Protein AF-0000000083878453 (afdb_homodimer)

pLDDT: mean 81.57, std 29.13, range [14.23, 98.94]

Structure (mmCIF, N/CA/C/O backbone):
data_AF-0000000083878453-model_v1
#
loop_
_entity.id
_entity.type
_entity.pdbx_description
1 polymer 'Ammonium transporter AmtB-like domain-containing protein'
#
loop_
_atom_site.group_PDB
_atom_site.id
_atom_site.type_symbol
_atom_site.label_atom_id
_atom_site.label_alt_id
_atom_site.label_comp_id
_atom_site.label_asym_id
_atom_site.label_entity_id
_atom_site.label_seq_id
_atom_site.pdbx_PDB_ins_code
_atom_site.Cartn_x
_atom_site.Cartn_y
_atom_site.Cartn_z
_atom_site.occupancy
_atom_site.B_iso_or_equiv
_atom_site.auth_seq_id
_atom_site.auth_comp_id
_atom_site.auth_asym_id
_atom_site.auth_atom_id
_atom_site.pdbx_PDB_model_num
ATOM 1 N N . MET A 1 1 ? 40.594 20.156 -65.312 1 18.5 1 MET A N 1
ATOM 2 C CA . MET A 1 1 ? 40.125 21.531 -65.438 1 18.5 1 MET A CA 1
ATOM 3 C C . MET A 1 1 ? 39.406 21.984 -64.188 1 18.5 1 MET A C 1
ATOM 5 O O . MET A 1 1 ? 38.562 21.25 -63.688 1 18.5 1 MET A O 1
ATOM 9 N N . GLU A 1 2 ? 39.719 23.281 -63.406 1 20.17 2 GLU A N 1
ATOM 10 C CA . GLU A 1 2 ? 40.125 23.812 -62.125 1 20.17 2 GLU A CA 1
ATOM 11 C C . GLU A 1 2 ? 38.938 24.438 -61.375 1 20.17 2 GLU A C 1
ATOM 13 O O . GLU A 1 2 ? 38.531 25.562 -61.688 1 20.17 2 GLU A O 1
ATOM 18 N N . PHE A 1 3 ? 37.75 23.969 -61.531 1 18.95 3 PHE A N 1
ATOM 19 C CA . PHE A 1 3 ? 36.406 24.516 -61.5 1 18.95 3 PHE A CA 1
ATOM 20 C C . PHE A 1 3 ? 36.125 25.125 -60.125 1 18.95 3 PHE A C 1
ATOM 22 O O . PHE A 1 3 ? 35.844 24.406 -59.156 1 18.95 3 PHE A O 1
ATOM 29 N N . VAL A 1 4 ? 36.812 26.203 -59.719 1 18.48 4 VAL A N 1
ATOM 30 C CA . VAL A 1 4 ? 37.312 27.031 -58.625 1 18.48 4 VAL A CA 1
ATOM 31 C C . VAL A 1 4 ? 36.125 27.547 -57.812 1 18.48 4 VAL A C 1
ATOM 33 O O . VAL A 1 4 ? 36.094 27.344 -56.594 1 18.48 4 VAL A O 1
ATOM 36 N N . ASP A 1 5 ? 35.469 28.891 -57.875 1 16.17 5 ASP A N 1
ATOM 37 C CA . ASP A 1 5 ? 35.688 30.281 -57.469 1 16.17 5 ASP A CA 1
ATOM 38 C C . ASP A 1 5 ? 34.469 30.844 -56.719 1 16.17 5 ASP A C 1
ATOM 40 O O . ASP A 1 5 ? 33.375 30.281 -56.781 1 16.17 5 ASP A O 1
ATOM 44 N N . TYR A 1 6 ? 34.219 32.281 -56.781 1 17.25 6 TYR A N 1
ATOM 45 C CA . TYR A 1 6 ? 33.875 33.5 -56.062 1 17.25 6 TYR A CA 1
ATOM 46 C C . TYR A 1 6 ? 32.375 33.594 -55.781 1 17.25 6 TYR A C 1
ATOM 48 O O . TYR A 1 6 ? 31.594 32.938 -56.469 1 17.25 6 TYR A O 1
ATOM 56 N N . LYS A 1 7 ? 31.734 34.75 -54.688 1 16.97 7 LYS A N 1
ATOM 57 C CA . LYS A 1 7 ? 31.406 35.625 -53.594 1 16.97 7 LYS A CA 1
ATOM 58 C C . LYS A 1 7 ? 30.297 36.594 -54 1 16.97 7 LYS A C 1
ATOM 60 O O . LYS A 1 7 ? 29.875 37.438 -53.219 1 16.97 7 LYS A O 1
ATOM 65 N N . ARG A 1 8 ? 30.031 37 -55.156 1 14.23 8 ARG A N 1
ATOM 66 C CA . ARG A 1 8 ? 29.531 38.312 -55.531 1 14.23 8 ARG A CA 1
ATOM 67 C C . ARG A 1 8 ? 28.141 38.531 -54.969 1 14.23 8 ARG A C 1
ATOM 69 O O . ARG A 1 8 ? 27.453 37.594 -54.594 1 14.23 8 ARG A O 1
ATOM 76 N N . CYS A 1 9 ? 27.094 39 -55.688 1 15.76 9 CYS A N 1
ATOM 77 C CA . CYS A 1 9 ? 26.922 40.312 -56.25 1 15.76 9 CYS A CA 1
ATOM 78 C C . CYS A 1 9 ? 25.672 41 -55.656 1 15.76 9 CYS A C 1
ATOM 80 O O . CYS A 1 9 ? 24.828 40.344 -55.062 1 15.76 9 CYS A O 1
ATOM 82 N N . SER A 1 10 ? 24.75 41.531 -56.438 1 15.69 10 SER A N 1
ATOM 83 C CA . SER A 1 10 ? 24.438 42.875 -56.969 1 15.69 10 SER A CA 1
ATOM 84 C C . SER A 1 10 ? 23.25 43.5 -56.25 1 15.69 10 SER A C 1
ATOM 86 O O . SER A 1 10 ? 23.312 44.625 -55.812 1 15.69 10 SER A O 1
ATOM 88 N N . GLU A 1 11 ? 22.156 43.719 -56.875 1 16.66 11 GLU A N 1
ATOM 89 C CA . GLU A 1 11 ? 21.625 45 -57.312 1 16.66 11 GLU A CA 1
ATOM 90 C C . GLU A 1 11 ? 20.734 45.625 -56.25 1 16.66 11 GLU A C 1
ATOM 92 O O . GLU A 1 11 ? 20.109 44.906 -55.469 1 16.66 11 GLU A O 1
ATOM 97 N N . HIS A 1 12 ? 20.625 47.062 -56.062 1 16.64 12 HIS A N 1
ATOM 98 C CA . HIS A 1 12 ? 20.578 48.375 -55.469 1 16.64 12 HIS A CA 1
ATOM 99 C C . HIS A 1 12 ? 19.172 48.688 -54.938 1 16.64 12 HIS A C 1
ATOM 101 O O . HIS A 1 12 ? 19.031 49.125 -53.781 1 16.64 12 HIS A O 1
ATOM 107 N N . HIS A 1 13 ? 18.234 49.125 -55.844 1 16.23 13 HIS A N 1
ATOM 108 C CA . HIS A 1 13 ? 17.734 50.5 -55.781 1 16.23 13 HIS A CA 1
ATOM 109 C C . HIS A 1 13 ? 16.766 50.688 -54.625 1 16.23 13 HIS A C 1
ATOM 111 O O . HIS A 1 13 ? 16.312 49.688 -54.031 1 16.23 13 HIS A O 1
ATOM 117 N N . GLN A 1 14 ? 15.695 51.625 -54.875 1 15.67 14 GLN A N 1
ATOM 118 C CA . GLN A 1 14 ? 15.344 52.969 -54.438 1 15.67 14 GLN A CA 1
ATOM 119 C C . GLN A 1 14 ? 14.32 52.938 -53.312 1 15.67 14 GLN A C 1
ATOM 121 O O . GLN A 1 14 ? 14.43 53.688 -52.344 1 15.67 14 GLN A O 1
ATOM 126 N N . VAL A 1 15 ? 13.172 52.219 -53.5 1 16.94 15 VAL A N 1
ATOM 127 C CA . VAL A 1 15 ? 11.945 53 -53.281 1 16.94 15 VAL A CA 1
ATOM 128 C C . VAL A 1 15 ? 11.734 53.219 -51.781 1 16.94 15 VAL A C 1
ATOM 130 O O . VAL A 1 15 ? 11.797 52.25 -51 1 16.94 15 VAL A O 1
ATOM 133 N N . TYR A 1 16 ? 11.844 54.5 -51.25 1 16.06 16 TYR A N 1
ATOM 134 C CA . TYR A 1 16 ? 11.883 55.438 -50.156 1 16.06 16 TYR A CA 1
ATOM 135 C C . TYR A 1 16 ? 10.594 55.375 -49.344 1 16.06 16 TYR A C 1
ATOM 137 O O . TYR A 1 16 ? 10.492 56 -48.25 1 16.06 16 TYR A O 1
ATOM 145 N N . PRO A 1 17 ? 9.594 54.656 -49.75 1 15.73 17 PRO A N 1
ATOM 146 C CA . PRO A 1 17 ? 8.383 55.469 -49.562 1 15.73 17 PRO A CA 1
ATOM 147 C C . PRO A 1 17 ? 8.203 55.969 -48.125 1 15.73 17 PRO A C 1
ATOM 149 O O . PRO A 1 17 ? 8.883 55.5 -47.219 1 15.73 17 PRO A O 1
ATOM 152 N N . LEU A 1 18 ? 7.066 55.656 -47.688 1 16.28 18 LEU A N 1
ATOM 153 C CA . LEU A 1 18 ? 6.113 56.594 -47.094 1 16.28 18 LEU A CA 1
ATOM 154 C C . LEU A 1 18 ? 6.531 57 -45.688 1 16.28 18 LEU A C 1
ATOM 156 O O . LEU A 1 18 ? 7.105 56.188 -44.969 1 16.28 18 LEU A O 1
ATOM 160 N N . THR A 1 19 ? 6.371 58.312 -45.312 1 15.48 19 THR A N 1
ATOM 161 C CA . THR A 1 19 ? 6.484 59.594 -44.594 1 15.48 19 THR A CA 1
ATOM 162 C C . THR A 1 19 ? 6.082 59.438 -43.125 1 15.48 19 THR A C 1
ATOM 164 O O . THR A 1 19 ? 6.746 59.969 -42.25 1 15.48 19 THR A O 1
ATOM 167 N N . VAL A 1 20 ? 4.73 59.125 -42.906 1 15.9 20 VAL A N 1
ATOM 168 C CA . VAL A 1 20 ? 4.059 60.125 -42.062 1 15.9 20 VAL A CA 1
ATOM 169 C C . VAL A 1 20 ? 4.672 60.094 -40.656 1 15.9 20 VAL A C 1
ATOM 171 O O . VAL A 1 20 ? 5.035 59.062 -40.156 1 15.9 20 VAL A O 1
ATOM 174 N N . TYR A 1 21 ? 4.848 61.312 -40.062 1 15.6 21 TYR A N 1
ATOM 175 C CA . TYR A 1 21 ? 5.32 62.312 -39.094 1 15.6 21 TYR A CA 1
ATOM 176 C C . TYR A 1 21 ? 4.824 62.031 -37.688 1 15.6 21 TYR A C 1
ATOM 178 O O . TYR A 1 21 ? 5.051 62.812 -36.781 1 15.6 21 TYR A O 1
ATOM 186 N N . MET A 1 22 ? 3.832 61.062 -37.531 1 16.28 22 MET A N 1
ATOM 187 C CA . MET A 1 22 ? 3.15 61.562 -36.344 1 16.28 22 MET A CA 1
ATOM 188 C C . MET A 1 22 ? 4.129 61.688 -35.156 1 16.28 22 MET A C 1
ATOM 190 O O . MET A 1 22 ? 4.582 60.688 -34.625 1 16.28 22 MET A O 1
ATOM 194 N N . TRP A 1 23 ? 5.137 62.594 -35.25 1 15.37 23 TRP A N 1
ATOM 195 C CA . TRP A 1 23 ? 6.203 63.188 -34.438 1 15.37 23 TRP A CA 1
ATOM 196 C C . TRP A 1 23 ? 5.688 63.594 -33.062 1 15.37 23 TRP A C 1
ATOM 198 O O . TRP A 1 23 ? 6.395 63.438 -32.062 1 15.37 23 TRP A O 1
ATOM 208 N N . THR A 1 24 ? 4.488 64.312 -33.094 1 15.42 24 THR A N 1
ATOM 209 C CA . THR A 1 24 ? 4.488 65.5 -32.25 1 15.42 24 THR A CA 1
ATOM 210 C C . THR A 1 24 ? 4.863 65.125 -30.828 1 15.42 24 THR A C 1
ATOM 212 O O . THR A 1 24 ? 4.469 64.125 -30.312 1 15.42 24 THR A O 1
ATOM 215 N N . LEU A 1 25 ? 5.773 66 -30.141 1 16.66 25 LEU A N 1
ATOM 216 C CA . LEU A 1 25 ? 6.66 66.438 -29.078 1 16.66 25 LEU A CA 1
ATOM 217 C C . LEU A 1 25 ? 5.996 66.312 -27.719 1 16.66 25 LEU A C 1
ATOM 219 O O . LEU A 1 25 ? 4.789 66.125 -27.625 1 16.66 25 LEU A O 1
ATOM 223 N N . GLN A 1 26 ? 6.379 67.438 -26.766 1 16.48 26 GLN A N 1
ATOM 224 C CA . GLN A 1 26 ? 7.156 68.188 -25.797 1 16.48 26 GLN A CA 1
ATOM 225 C C . GLN A 1 26 ? 6.262 68.75 -24.719 1 16.48 26 GLN A C 1
ATOM 227 O O . GLN A 1 26 ? 6.684 68.938 -23.562 1 16.48 26 GLN A O 1
ATOM 232 N N . ASN A 1 27 ? 5.242 69.688 -24.922 1 16.53 27 ASN A N 1
ATOM 233 C CA . ASN A 1 27 ? 5.008 70.938 -24.219 1 16.53 27 ASN A CA 1
ATOM 234 C C . ASN A 1 27 ? 4.332 70.688 -22.875 1 16.53 27 ASN A C 1
ATOM 236 O O . ASN A 1 27 ? 4.344 71.562 -22 1 16.53 27 ASN A O 1
ATOM 240 N N . VAL A 1 28 ? 3.107 70.188 -22.797 1 16.72 28 VAL A N 1
ATOM 241 C CA . VAL A 1 28 ? 2.316 70.875 -21.75 1 16.72 28 VAL A CA 1
ATOM 242 C C . VAL A 1 28 ? 2.955 70.562 -20.391 1 16.72 28 VAL A C 1
ATOM 244 O O . VAL A 1 28 ? 3.582 69.562 -20.172 1 16.72 28 VAL A O 1
ATOM 247 N N . ASN A 1 29 ? 2.715 71.562 -19.312 1 16.39 29 ASN A N 1
ATOM 248 C CA . ASN A 1 29 ? 2.74 72.375 -18.109 1 16.39 29 ASN A CA 1
ATOM 249 C C . ASN A 1 29 ? 2.799 71.5 -16.859 1 16.39 29 ASN A C 1
ATOM 251 O O . ASN A 1 29 ? 2.172 70.438 -16.781 1 16.39 29 ASN A O 1
ATOM 255 N N . MET A 1 30 ? 3.801 71.938 -15.859 1 17.22 30 MET A N 1
ATOM 256 C CA . MET A 1 30 ? 4.805 72.312 -14.867 1 17.22 30 MET A CA 1
ATOM 257 C C . MET A 1 30 ? 4.156 72.562 -13.516 1 17.22 30 MET A C 1
ATOM 259 O O . MET A 1 30 ? 4.848 72.75 -12.508 1 17.22 30 MET A O 1
ATOM 263 N N . LEU A 1 31 ? 2.881 73.25 -13.32 1 16.42 31 LEU A N 1
ATOM 264 C CA . LEU A 1 31 ? 2.693 74.25 -12.281 1 16.42 31 LEU A CA 1
ATOM 265 C C . LEU A 1 31 ? 2.713 73.625 -10.891 1 16.42 31 LEU A C 1
ATOM 267 O O . LEU A 1 31 ? 3.396 74.125 -9.992 1 16.42 31 LEU A O 1
ATOM 271 N N . VAL A 1 32 ? 1.479 73.188 -10.336 1 17.33 32 VAL A N 1
ATOM 272 C CA . VAL A 1 32 ? 1.079 73.25 -8.938 1 17.33 32 VAL A CA 1
ATOM 273 C C . VAL A 1 32 ? 1.899 72.25 -8.117 1 17.33 32 VAL A C 1
ATOM 275 O O . VAL A 1 32 ? 1.696 71 -8.219 1 17.33 32 VAL A O 1
ATOM 278 N N . ALA A 1 33 ? 3.293 72.25 -8.211 1 17.94 33 ALA A N 1
ATOM 279 C CA . ALA A 1 33 ? 4.484 71.938 -7.414 1 17.94 33 ALA A CA 1
ATOM 280 C C . ALA A 1 33 ? 4.352 72.562 -6.004 1 17.94 33 ALA A C 1
ATOM 282 O O . ALA A 1 33 ? 5.242 72.375 -5.168 1 17.94 33 ALA A O 1
ATOM 283 N N . LYS A 1 34 ? 3.594 73.688 -5.902 1 16.42 34 LYS A N 1
ATOM 284 C CA . LYS A 1 34 ? 4.098 74.75 -5.02 1 16.42 34 LYS A CA 1
ATOM 285 C C . LYS A 1 34 ? 4.184 74.25 -3.576 1 16.42 34 LYS A C 1
ATOM 287 O O . LYS A 1 34 ? 5.199 74.438 -2.906 1 16.42 34 LYS A O 1
ATOM 292 N N . HIS A 1 35 ? 3.018 74.688 -2.822 1 16.67 35 HIS A N 1
ATOM 293 C CA . HIS A 1 35 ? 3.215 75.375 -1.55 1 16.67 35 HIS A CA 1
ATOM 294 C C . HIS A 1 35 ? 3.805 74.438 -0.503 1 16.67 35 HIS A C 1
ATOM 296 O O . HIS A 1 35 ? 3.729 73.188 -0.646 1 16.67 35 HIS A O 1
ATOM 302 N N . ILE A 1 36 ? 3.521 74.875 0.743 1 17.61 36 ILE A N 1
ATOM 303 C CA . ILE A 1 36 ? 4.02 75.125 2.088 1 17.61 36 ILE A CA 1
ATOM 304 C C . ILE A 1 36 ? 4.125 73.812 2.869 1 17.61 36 ILE A C 1
ATOM 306 O O . ILE A 1 36 ? 3.215 73 2.82 1 17.61 36 ILE A O 1
ATOM 310 N N . ASN A 1 37 ? 5.258 73.5 3.549 1 17.23 37 ASN A N 1
ATOM 311 C CA . ASN A 1 37 ? 6.441 73.188 4.355 1 17.23 37 ASN A CA 1
ATOM 312 C C . ASN A 1 37 ? 6.078 72.938 5.82 1 17.23 37 ASN A C 1
ATOM 314 O O . ASN A 1 37 ? 6.922 72.562 6.617 1 17.23 37 ASN A O 1
ATOM 318 N N . ASP A 1 38 ? 5.156 73.875 6.422 1 17.58 38 ASP A N 1
ATOM 319 C CA . ASP A 1 38 ? 5.539 74.438 7.711 1 17.58 38 ASP A CA 1
ATOM 320 C C . ASP A 1 38 ? 5.359 73.438 8.836 1 17.58 38 ASP A C 1
ATOM 322 O O . ASP A 1 38 ? 4.602 72.438 8.695 1 17.58 38 ASP A O 1
ATOM 326 N N . GLY A 1 39 ? 5.898 73.75 10.031 1 18.66 39 GLY A N 1
ATOM 327 C CA . GLY A 1 39 ? 6.457 73.312 11.297 1 18.66 39 GLY A CA 1
ATOM 328 C C . GLY A 1 39 ? 5.43 72.625 12.203 1 18.66 39 GLY A C 1
ATOM 329 O O . GLY A 1 39 ? 5.691 71.562 12.789 1 18.66 39 GLY A O 1
ATOM 330 N N . CYS A 1 40 ? 4.434 73.562 12.68 1 16.67 40 CYS A N 1
ATOM 331 C CA . CYS A 1 40 ? 4.246 73.688 14.117 1 16.67 40 CYS A CA 1
ATOM 332 C C . CYS A 1 40 ? 3.424 72.562 14.695 1 16.67 40 CYS A C 1
ATOM 334 O O . CYS A 1 40 ? 2.83 71.812 13.945 1 16.67 40 CYS A O 1
ATOM 336 N N . PHE A 1 41 ? 2.266 73 15.484 1 17.62 41 PHE A N 1
ATOM 337 C CA . PHE A 1 41 ? 2.053 73.062 16.922 1 17.62 41 PHE A CA 1
ATOM 338 C C . PHE A 1 41 ? 1.225 71.875 17.422 1 17.62 41 PHE A C 1
ATOM 340 O O . PHE A 1 41 ? 0.677 71.125 16.609 1 17.62 41 PHE A O 1
ATOM 347 N N . HIS A 1 42 ? 0.03 72.125 18.25 1 17.25 42 HIS A N 1
ATOM 348 C CA . HIS A 1 42 ? -0.481 71.875 19.594 1 17.25 42 HIS A CA 1
ATOM 349 C C . HIS A 1 42 ? -1.434 70.688 19.594 1 17.25 42 HIS A C 1
ATOM 351 O O . HIS A 1 42 ? -1.965 70.312 18.547 1 17.25 42 HIS A O 1
ATOM 357 N N . SER A 1 43 ? -1.985 70.375 20.844 1 18.41 43 SER A N 1
ATOM 358 C CA . SER A 1 43 ? -2.336 69.312 21.781 1 18.41 43 SER A CA 1
ATOM 359 C C . SER A 1 43 ? -3.658 68.625 21.406 1 18.41 43 SER A C 1
ATOM 361 O O . SER A 1 43 ? -3.723 67.438 21.219 1 18.41 43 SER A O 1
ATOM 363 N N . ARG A 1 44 ? -4.531 68.625 22.438 1 18.89 44 ARG A N 1
ATOM 364 C CA . ARG A 1 44 ? -5.508 67.875 23.203 1 18.89 44 ARG A CA 1
ATOM 365 C C . ARG A 1 44 ? -6.863 67.875 22.5 1 18.89 44 ARG A C 1
ATOM 367 O O . ARG A 1 44 ? -7.57 66.812 22.531 1 18.89 44 ARG A O 1
ATOM 374 N N . GLN A 1 45 ? -7.336 69.125 22.125 1 17.77 45 GLN A N 1
ATOM 375 C CA . GLN A 1 45 ? -8.695 69.625 22.344 1 17.77 45 GLN A CA 1
ATOM 376 C C . GLN A 1 45 ? -9.633 69.125 21.25 1 17.77 45 GLN A C 1
ATOM 378 O O . GLN A 1 45 ? -10.836 69.438 21.281 1 17.77 45 GLN A O 1
ATOM 383 N N . PHE 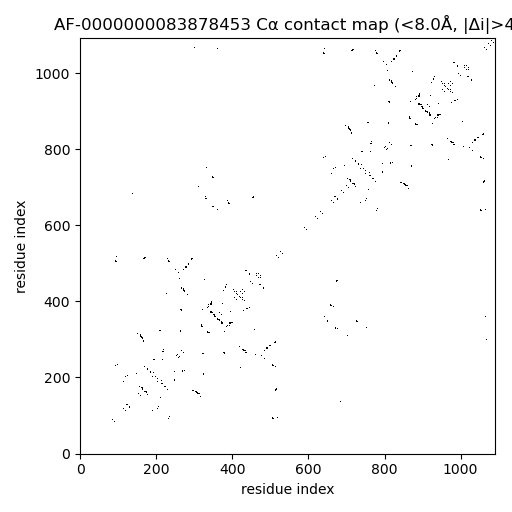A 1 46 ? -9.078 68.875 20 1 19.62 46 PHE A N 1
ATOM 384 C CA . PHE A 1 46 ? -10.016 69.312 18.969 1 19.62 46 PHE A CA 1
ATOM 385 C C . PHE A 1 46 ? -11.18 68.312 18.859 1 19.62 46 PHE A C 1
ATOM 387 O O . PHE A 1 46 ? -11.953 68.375 17.906 1 19.62 46 PHE A O 1
ATOM 394 N N . VAL A 1 47 ? -11.055 67.25 19.797 1 18.25 47 VAL A N 1
ATOM 395 C CA . VAL A 1 47 ? -12.055 66.188 19.672 1 18.25 47 VAL A CA 1
ATOM 396 C C . VAL A 1 47 ? -13.453 66.812 19.781 1 18.25 47 VAL A C 1
ATOM 398 O O . VAL A 1 47 ? -14.414 66.312 19.219 1 18.25 47 VAL A O 1
ATOM 401 N N . LEU A 1 48 ? -13.453 67.75 20.859 1 18.86 48 LEU A N 1
ATOM 402 C CA . LEU A 1 48 ? -14.727 68.062 21.516 1 18.86 48 LEU A CA 1
ATOM 403 C C . LEU A 1 48 ? -15.734 68.625 20.531 1 18.86 48 LEU A C 1
ATOM 405 O O . LEU A 1 48 ? -16.938 68.562 20.781 1 18.86 48 LEU A O 1
ATOM 409 N N . CYS A 1 49 ? -15.133 69.625 19.656 1 17.12 49 CYS A N 1
ATOM 410 C CA . CYS A 1 49 ? -15.953 70.75 19.391 1 17.12 49 CYS A CA 1
ATOM 411 C C . CYS A 1 49 ? -17.172 70.375 18.547 1 17.12 49 CYS A C 1
ATOM 413 O O . CYS A 1 49 ? -18.25 71 18.719 1 17.12 49 CYS A O 1
ATOM 415 N N . MET A 1 50 ? -16.906 69.75 17.344 1 18.41 50 MET A N 1
ATOM 416 C CA . MET A 1 50 ? -17.938 70.125 16.375 1 18.41 50 MET A CA 1
ATOM 417 C C . MET A 1 50 ? -19.266 69.438 16.734 1 18.41 50 MET A C 1
ATOM 419 O O . MET A 1 50 ? -20.203 69.438 15.922 1 18.41 50 MET A O 1
ATOM 423 N N . ALA A 1 51 ? -19.25 68.625 17.812 1 18.97 51 ALA A N 1
ATOM 424 C CA . ALA A 1 51 ? -20.5 67.875 18.109 1 18.97 51 ALA A CA 1
ATOM 425 C C . ALA A 1 51 ? -21.641 68.875 18.328 1 18.97 51 ALA A C 1
ATOM 427 O O . ALA A 1 51 ? -22.797 68.5 18.516 1 18.97 51 ALA A O 1
ATOM 428 N N . HIS A 1 52 ? -21.172 70.125 18.75 1 19.62 52 HIS A N 1
ATOM 429 C CA . HIS A 1 52 ? -22.188 71 19.297 1 19.62 52 HIS A CA 1
ATOM 430 C C . HIS A 1 52 ? -23.266 71.375 18.266 1 19.62 52 HIS A C 1
ATOM 432 O O . HIS A 1 52 ? -24.375 71.75 18.625 1 19.62 52 HIS A O 1
ATOM 438 N N . TRP A 1 53 ? -22.688 71.688 16.984 1 18.23 53 TRP A N 1
ATOM 439 C CA . TRP A 1 53 ? -23.516 72.688 16.344 1 18.23 53 TRP A CA 1
ATOM 440 C C . TRP A 1 53 ? -24.906 72.125 16.047 1 18.23 53 TRP A C 1
ATOM 442 O O . TRP A 1 53 ? -25.875 72.875 15.961 1 18.23 53 TRP A O 1
ATOM 452 N N . CYS A 1 54 ? -24.922 70.875 15.477 1 17.83 54 CYS A N 1
ATOM 453 C CA . CYS A 1 54 ? -26.156 70.75 14.719 1 17.83 54 CYS A CA 1
ATOM 454 C C . CYS A 1 54 ? -27.359 70.562 15.664 1 17.83 54 CYS A C 1
ATOM 456 O O . CYS A 1 54 ? -27.938 69.5 15.773 1 17.83 54 CYS A O 1
ATOM 458 N N . THR A 1 55 ? -27.062 70.938 16.938 1 20.11 55 THR A N 1
ATOM 459 C CA . THR A 1 55 ? -28.062 70.562 17.922 1 20.11 55 THR A CA 1
ATOM 460 C C . THR A 1 55 ? -29.422 71.125 17.594 1 20.11 55 THR A C 1
ATOM 462 O O . THR A 1 55 ? -30.438 70.688 18.109 1 20.11 55 THR A O 1
ATOM 465 N N . THR A 1 56 ? -29.359 72.5 17.219 1 17.73 56 THR A N 1
ATOM 466 C CA . THR A 1 56 ? -30.438 73.312 17.734 1 17.73 56 THR A CA 1
ATOM 467 C C . THR A 1 56 ? -31.75 73.062 17 1 17.73 56 THR A C 1
ATOM 469 O O . THR A 1 56 ? -32.781 73.625 17.344 1 17.73 56 THR A O 1
ATOM 472 N N . ILE A 1 57 ? -31.641 72.75 15.648 1 18.83 57 ILE A N 1
ATOM 473 C CA . ILE A 1 57 ? -32.812 73.375 15.039 1 18.83 57 ILE A CA 1
ATOM 474 C C . ILE A 1 57 ? -34.094 72.625 15.562 1 18.83 57 ILE A C 1
ATOM 476 O O . ILE A 1 57 ? -34.062 71.438 15.844 1 18.83 57 ILE A O 1
ATOM 480 N N . ASN A 1 58 ? -35.25 73.375 15.555 1 19.06 58 ASN A N 1
ATOM 481 C CA . ASN A 1 58 ? -36.531 73.438 16.25 1 19.06 58 ASN A CA 1
ATOM 482 C C . ASN A 1 58 ? -37.344 72.188 16.125 1 19.06 58 ASN A C 1
ATOM 484 O O . ASN A 1 58 ? -37.031 71.312 15.258 1 19.06 58 ASN A O 1
ATOM 488 N N . THR A 1 59 ? -38.719 72.25 16.422 1 18.67 59 THR A N 1
ATOM 489 C CA . THR A 1 59 ? -39.781 71.625 17.203 1 18.67 59 THR A CA 1
ATOM 490 C C . THR A 1 59 ? -40.375 70.438 16.422 1 18.67 59 THR A C 1
ATOM 492 O O . THR A 1 59 ? -40.562 69.375 16.984 1 18.67 59 THR A O 1
ATOM 495 N N . PRO A 1 60 ? -41.156 70.875 15.367 1 20.28 60 PRO A N 1
ATOM 496 C CA . PRO A 1 60 ? -42.531 70.375 15.312 1 20.28 60 PRO A CA 1
ATOM 497 C C . PRO A 1 60 ? -42.594 68.938 14.734 1 20.28 60 PRO A C 1
ATOM 499 O O . PRO A 1 60 ? -43.531 68.188 15.047 1 20.28 60 PRO A O 1
ATOM 502 N N . VAL A 1 61 ? -41.781 68.812 13.562 1 20.09 61 VAL A N 1
ATOM 503 C CA . VAL A 1 61 ? -42.281 67.938 12.539 1 20.09 61 VAL A CA 1
ATOM 504 C C . VAL A 1 61 ? -42.094 66.5 13.008 1 20.09 61 VAL A C 1
ATOM 506 O O . VAL A 1 61 ? -41.969 65.562 12.195 1 20.09 61 VAL A O 1
ATOM 509 N N . LEU A 1 62 ? -41.875 66.312 14.312 1 21.47 62 LEU A N 1
ATOM 510 C CA . LEU A 1 62 ? -41.531 65 14.883 1 21.47 62 LEU A CA 1
ATOM 511 C C . LEU A 1 62 ? -42.625 63.969 14.594 1 21.47 62 LEU A C 1
ATOM 513 O O . LEU A 1 62 ? -42.375 62.75 14.719 1 21.47 62 LEU A O 1
ATOM 517 N N . PHE A 1 63 ? -43.875 64.562 14.562 1 22.02 63 PHE A N 1
ATOM 518 C CA . PHE A 1 63 ? -45.031 63.656 14.812 1 22.02 63 PHE A CA 1
ATOM 519 C C . PHE A 1 63 ? -45.219 62.656 13.672 1 22.02 63 PHE A C 1
ATOM 521 O O . PHE A 1 63 ? -45.719 61.562 13.883 1 22.02 63 PHE A O 1
ATOM 528 N N . LEU A 1 64 ? -45.094 63.312 12.414 1 21.53 64 LEU A N 1
ATOM 529 C CA . LEU A 1 64 ? -45.719 62.625 11.305 1 21.53 64 LEU A CA 1
ATOM 530 C C . LEU A 1 64 ? -45 61.312 11.016 1 21.53 64 LEU A C 1
ATOM 532 O O . LEU A 1 64 ? -45.531 60.406 10.359 1 21.53 64 LEU A O 1
ATOM 536 N N . LEU A 1 65 ? -43.625 61.375 11.219 1 22.48 65 LEU A N 1
ATOM 537 C CA . LEU A 1 65 ? -42.906 60.25 10.609 1 22.48 65 LEU A CA 1
ATOM 538 C C . LEU A 1 65 ? -43.188 58.938 11.352 1 22.48 65 LEU A C 1
ATOM 540 O O . LEU A 1 65 ? -42.656 57.906 11.008 1 22.48 65 LEU A O 1
ATOM 544 N N . GLN A 1 66 ? -43.781 59.094 12.57 1 24.55 66 GLN A N 1
ATOM 545 C CA . GLN A 1 66 ? -43.969 57.875 13.344 1 24.55 66 GLN A CA 1
ATOM 546 C C . GLN A 1 66 ? -44.969 56.969 12.68 1 24.55 66 GLN A C 1
ATOM 548 O O . GLN A 1 66 ? -45 55.75 12.953 1 24.55 66 GLN A O 1
ATOM 553 N N . ARG A 1 67 ? -46.062 57.656 12.109 1 25.38 67 ARG A N 1
ATOM 554 C CA . ARG A 1 67 ? -47.219 56.844 11.75 1 25.38 67 ARG A CA 1
ATOM 555 C C . ARG A 1 67 ? -46.875 55.844 10.633 1 25.38 67 ARG A C 1
ATOM 557 O O . ARG A 1 67 ? -47.469 54.781 10.539 1 25.38 67 ARG A O 1
ATOM 564 N N . GLU A 1 68 ? -46.219 56.438 9.539 1 27.47 68 GLU A N 1
ATOM 565 C CA . GLU A 1 68 ? -46.125 55.562 8.367 1 27.47 68 GLU A CA 1
ATOM 566 C C . GLU A 1 68 ? -45.312 54.312 8.672 1 27.47 68 GLU A C 1
ATOM 568 O O . GLU A 1 68 ? -45.281 53.375 7.867 1 27.47 68 GLU A O 1
ATOM 573 N N . VAL A 1 69 ? -44.406 54.375 9.656 1 28.77 69 VAL A N 1
ATOM 574 C CA . VAL A 1 69 ? -43.656 53.156 9.914 1 28.77 69 VAL A CA 1
ATOM 575 C C . VAL A 1 69 ? -44.594 52.062 10.406 1 28.77 69 VAL A C 1
ATOM 577 O O . VAL A 1 69 ? -44.312 50.875 10.25 1 28.77 69 VAL A O 1
ATOM 580 N N . ALA A 1 70 ? -45.656 52.406 11.117 1 27.77 70 ALA A N 1
ATOM 581 C CA . ALA A 1 70 ? -46.531 51.406 11.719 1 27.77 70 ALA A CA 1
ATOM 582 C C . ALA A 1 70 ? -47.312 50.656 10.648 1 27.77 70 ALA A C 1
ATOM 584 O O . ALA A 1 70 ? -47.688 49.5 10.836 1 27.77 70 ALA A O 1
ATOM 585 N N . LEU A 1 71 ? -47.969 51.406 9.688 1 27.8 71 LEU A N 1
ATOM 586 C CA . LEU A 1 71 ? -48.906 50.75 8.75 1 27.8 71 LEU A CA 1
ATOM 587 C C . LEU A 1 71 ? -48.156 49.75 7.883 1 27.8 71 LEU A C 1
ATOM 589 O O . LEU A 1 71 ? -48.781 48.875 7.25 1 27.8 71 LEU A O 1
ATOM 593 N N . ALA A 1 72 ? -46.938 50.031 7.355 1 26.27 72 ALA A N 1
ATOM 594 C CA . ALA A 1 72 ? -46.219 49.062 6.5 1 26.27 72 ALA A CA 1
ATOM 595 C C . ALA A 1 72 ? -45.969 47.75 7.238 1 26.27 72 ALA A C 1
ATOM 597 O O . ALA A 1 72 ? -45.438 46.812 6.664 1 26.27 72 ALA A O 1
ATOM 598 N N . GLU A 1 73 ? -46.094 47.656 8.547 1 27.44 73 GLU A N 1
ATOM 599 C CA . GLU A 1 73 ? -45.969 46.438 9.344 1 27.44 73 GLU A CA 1
ATOM 600 C C . GLU A 1 73 ? -47.062 45.438 9.008 1 27.44 73 GLU A C 1
ATOM 602 O O . GLU A 1 73 ? -47.031 44.312 9.445 1 27.44 73 GLU A O 1
ATOM 607 N N . ARG A 1 74 ? -48.281 45.875 8.68 1 27.16 74 ARG A N 1
ATOM 608 C CA . ARG A 1 74 ? -49.406 44.938 8.625 1 27.16 74 ARG A CA 1
ATOM 609 C C . ARG A 1 74 ? -49.312 44.062 7.391 1 27.16 74 ARG A C 1
ATOM 611 O O . ARG A 1 74 ? -50.125 43.156 7.203 1 27.16 74 ARG A O 1
ATOM 618 N N . SER A 1 75 ? -49.062 44.719 6.254 1 25.61 75 SER A N 1
ATOM 619 C CA . SER A 1 75 ? -49.281 43.812 5.125 1 25.61 75 SER A CA 1
ATOM 620 C C . SER A 1 75 ? -48.312 42.625 5.184 1 25.61 75 SER A C 1
ATOM 622 O O . SER A 1 75 ? -47.156 42.781 5.59 1 25.61 75 SER A O 1
ATOM 624 N N . SER A 1 76 ? -48.75 41.312 5.18 1 28.89 76 SER A N 1
ATOM 625 C CA . SER A 1 76 ? -48.281 39.938 5.328 1 28.89 76 SER A CA 1
ATOM 626 C C . SER A 1 76 ? -47.031 39.719 4.48 1 28.89 76 SER A C 1
ATOM 628 O O . SER A 1 76 ? -46.781 38.594 4.012 1 28.89 76 SER A O 1
ATOM 630 N N . LEU A 1 77 ? -46.594 40.719 3.771 1 30.14 77 LEU A N 1
ATOM 631 C CA . LEU A 1 77 ? -45.375 40.656 2.984 1 30.14 77 LEU A CA 1
ATOM 632 C C . LEU A 1 77 ? -44.188 40.312 3.867 1 30.14 77 LEU A C 1
ATOM 634 O O . LEU A 1 77 ? -43.438 41.188 4.293 1 30.14 77 LEU A O 1
ATOM 638 N N . SER A 1 78 ? -44.375 39.656 4.977 1 27.88 78 SER A N 1
ATOM 639 C CA . SER A 1 78 ? -43.75 39.312 6.25 1 27.88 78 SER A CA 1
ATOM 640 C C . SER A 1 78 ? -42.344 38.75 6.047 1 27.88 78 SER A C 1
ATOM 642 O O . SER A 1 78 ? -41.375 39.312 6.57 1 27.88 78 SER A O 1
ATOM 644 N N . LEU A 1 79 ? -41.969 37.562 6.797 1 30.92 79 LEU A N 1
ATOM 645 C CA . LEU A 1 79 ? -40.875 36.688 7.156 1 30.92 79 LEU A CA 1
ATOM 646 C C . LEU A 1 79 ? -40.219 36.094 5.91 1 30.92 79 LEU A C 1
ATOM 648 O O . LEU A 1 79 ? -39.094 35.562 5.977 1 30.92 79 LEU A O 1
ATOM 652 N N . SER A 1 80 ? -40.969 36.062 4.828 1 35.59 80 SER A N 1
ATOM 653 C CA . SER A 1 80 ? -40.406 35.406 3.629 1 35.59 80 SER A CA 1
ATOM 654 C C . SER A 1 80 ? -39.375 36.312 2.963 1 35.59 80 SER A C 1
ATOM 656 O O . SER A 1 80 ? -38.438 35.812 2.316 1 35.59 80 SER A O 1
ATOM 658 N N . CYS A 1 81 ? -39.594 37.625 2.986 1 35.53 81 CYS A N 1
ATOM 659 C CA . CYS A 1 81 ? -38.625 38.5 2.322 1 35.53 81 CYS A CA 1
ATOM 660 C C . CYS A 1 81 ? -37.344 38.625 3.139 1 35.53 81 CYS A C 1
ATOM 662 O O . CYS A 1 81 ? -36.281 38.844 2.582 1 35.53 81 CYS A O 1
ATOM 664 N N . LEU A 1 82 ? -37.5 38.719 4.469 1 34.03 82 LEU A N 1
ATOM 665 C CA . LEU A 1 82 ? -36.281 38.719 5.266 1 34.03 82 LEU A CA 1
ATOM 666 C C . LEU A 1 82 ? -35.562 37.375 5.137 1 34.03 82 LEU A C 1
ATOM 668 O O . LEU A 1 82 ? -34.312 37.312 5.191 1 34.03 82 LEU A O 1
ATOM 672 N N . SER A 1 83 ? -36.375 36.281 5.094 1 38.75 83 SER A N 1
ATOM 673 C CA . SER A 1 83 ? -35.75 35 4.82 1 38.75 83 SER A CA 1
ATOM 674 C C . SER A 1 83 ? -35.094 35 3.438 1 38.75 83 SER A C 1
ATOM 676 O O . SER A 1 83 ? -34.031 34.438 3.256 1 38.75 83 SER A O 1
ATOM 678 N N . HIS A 1 84 ? -35.688 35.719 2.492 1 41.31 84 HIS A N 1
ATOM 679 C CA . HIS A 1 84 ? -35.094 35.781 1.173 1 41.31 84 HIS A CA 1
ATOM 680 C C . HIS A 1 84 ? -33.875 36.719 1.188 1 41.31 84 HIS A C 1
ATOM 682 O O . HIS A 1 84 ? -32.875 36.438 0.505 1 41.31 84 HIS A O 1
ATOM 688 N N . TRP A 1 85 ? -33.906 37.844 1.927 1 40.03 85 TRP A N 1
ATOM 689 C CA . TRP A 1 85 ? -32.75 38.719 2.037 1 40.03 85 TRP A CA 1
ATOM 690 C C . TRP A 1 85 ? -31.625 38.062 2.836 1 40.03 85 TRP A C 1
ATOM 692 O O . TRP A 1 85 ? -30.453 38.125 2.453 1 40.03 85 TRP A O 1
ATOM 702 N N . GLU A 1 86 ? -31.844 37.531 4.008 1 39.12 86 GLU A N 1
ATOM 703 C CA . GLU A 1 86 ? -30.844 36.719 4.703 1 39.12 86 GLU A CA 1
ATOM 704 C C . GLU A 1 86 ? -30.406 35.531 3.848 1 39.12 86 GLU A C 1
ATOM 706 O O . GLU A 1 86 ? -29.219 35.156 3.846 1 39.12 86 GLU A O 1
ATOM 711 N N . GLU A 1 87 ? -31.328 34.969 3.166 1 43.12 87 GLU A N 1
ATOM 712 C CA . GLU A 1 87 ? -30.922 33.938 2.191 1 43.12 87 GLU A CA 1
ATOM 713 C C . GLU A 1 87 ? -30.078 34.562 1.075 1 43.12 87 GLU A C 1
ATOM 715 O O . GLU A 1 87 ? -29.109 33.938 0.615 1 43.12 87 GLU A O 1
ATOM 720 N N . ASN A 1 88 ? -30.391 35.75 0.723 1 44.5 88 ASN A N 1
ATOM 721 C CA . ASN A 1 88 ? -29.609 36.406 -0.329 1 44.5 88 ASN A CA 1
ATOM 722 C C . ASN A 1 88 ? -28.266 36.906 0.19 1 44.5 88 ASN A C 1
ATOM 724 O O . ASN A 1 88 ? -27.281 36.938 -0.549 1 44.5 88 ASN A O 1
ATOM 728 N N . MET A 1 89 ? -28.234 37.531 1.359 1 41.62 89 MET A N 1
ATOM 729 C CA . MET A 1 89 ? -26.953 37.969 1.94 1 41.62 89 MET A CA 1
ATOM 730 C C . MET A 1 89 ? -26.094 36.75 2.281 1 41.62 89 MET A C 1
ATOM 732 O O . MET A 1 89 ? -24.859 36.812 2.24 1 41.62 89 MET A O 1
ATOM 736 N N . THR A 1 90 ? -26.625 35.781 3.025 1 46.09 90 THR A N 1
ATOM 737 C CA . THR A 1 90 ? -25.906 34.5 3.188 1 46.09 90 THR A CA 1
ATOM 738 C C . THR A 1 90 ? -25.469 33.969 1.834 1 46.09 90 THR A C 1
ATOM 740 O O . THR A 1 90 ? -24.391 33.344 1.722 1 46.09 90 THR A O 1
ATOM 743 N N . ASP A 1 91 ? -26.391 34.281 0.766 1 54.19 91 ASP A N 1
ATOM 744 C CA . ASP A 1 91 ? -26.062 33.844 -0.584 1 54.19 91 ASP A CA 1
ATOM 745 C C . ASP A 1 91 ? -24.812 34.531 -1.112 1 54.19 91 ASP A C 1
ATOM 747 O O . ASP A 1 91 ? -23.969 33.938 -1.763 1 54.19 91 ASP A O 1
ATOM 751 N N . ALA A 1 92 ? -24.781 35.812 -0.748 1 50.44 92 ALA A N 1
ATOM 752 C CA . ALA A 1 92 ? -23.656 36.594 -1.286 1 50.44 92 ALA A CA 1
ATOM 753 C C . ALA A 1 92 ? -22.359 36.219 -0.578 1 50.44 92 ALA A C 1
ATOM 755 O O . ALA A 1 92 ? -21.297 36.188 -1.203 1 50.44 92 ALA A O 1
ATOM 756 N N . SER A 1 93 ? -22.453 36.062 0.73 1 57.38 93 SER A N 1
ATOM 757 C CA . SER A 1 93 ? -21.219 35.812 1.479 1 57.38 93 SER A CA 1
ATOM 758 C C . SER A 1 93 ? -20.625 34.469 1.129 1 57.38 93 SER A C 1
ATOM 760 O O . SER A 1 93 ? -19.406 34.281 1.138 1 57.38 93 SER A O 1
ATOM 762 N N . THR A 1 94 ? -21.422 33.562 0.761 1 67.06 94 THR A N 1
ATOM 763 C CA . THR A 1 94 ? -20.938 32.219 0.437 1 67.06 94 THR A CA 1
ATOM 764 C C . THR A 1 94 ? -20.688 32.094 -1.063 1 67.06 94 THR A C 1
ATOM 766 O O . THR A 1 94 ? -20.219 31.047 -1.529 1 67.06 94 THR A O 1
ATOM 769 N N . ASN A 1 95 ? -20.953 33.25 -1.691 1 77.38 95 ASN A N 1
ATOM 770 C CA . ASN A 1 95 ? -20.812 33.156 -3.141 1 77.38 95 ASN A CA 1
ATOM 771 C C . ASN A 1 95 ? -19.344 33.156 -3.559 1 77.38 95 ASN A C 1
ATOM 773 O O . ASN A 1 95 ? -18.594 34.062 -3.266 1 77.38 95 ASN A O 1
ATOM 777 N N . MET A 1 96 ? -18.969 32.156 -4.266 1 86.12 96 MET A N 1
ATOM 778 C CA . MET A 1 96 ? -17.578 31.906 -4.656 1 86.12 96 MET A CA 1
ATOM 779 C C . MET A 1 96 ? -17.328 32.375 -6.082 1 86.12 96 MET A C 1
ATOM 781 O O . MET A 1 96 ? -16.203 32.25 -6.594 1 86.12 96 MET A O 1
ATOM 785 N N . ARG A 1 97 ? -18.25 33.062 -6.742 1 86.69 97 ARG A N 1
ATOM 786 C CA . ARG A 1 97 ? -18.188 33.375 -8.164 1 86.69 97 ARG A CA 1
ATOM 787 C C . ARG A 1 97 ? -16.953 34.25 -8.469 1 86.69 97 ARG A C 1
ATOM 789 O O . ARG A 1 97 ? -16.25 34 -9.461 1 86.69 97 ARG A O 1
ATOM 796 N N . LEU A 1 98 ? -16.703 35.188 -7.586 1 89.88 98 LEU A N 1
ATOM 797 C CA . LEU A 1 98 ? -15.547 36.031 -7.824 1 89.88 98 LEU A CA 1
ATOM 798 C C . LEU A 1 98 ? -14.438 35.75 -6.816 1 89.88 98 LEU A C 1
ATOM 800 O O . LEU A 1 98 ? -13.258 35.906 -7.125 1 89.88 98 LEU A O 1
ATOM 804 N N . LYS A 1 99 ? -14.781 35.375 -5.68 1 93.19 99 LYS A N 1
ATOM 805 C CA . LYS A 1 99 ? -13.82 35.188 -4.598 1 93.19 99 LYS A CA 1
ATOM 806 C C . LYS A 1 99 ? -12.789 34.125 -4.949 1 93.19 99 LYS A C 1
ATOM 808 O O . LYS A 1 99 ? -11.586 34.344 -4.82 1 93.19 99 LYS A O 1
ATOM 813 N N . LEU A 1 100 ? -13.266 33 -5.41 1 94.94 100 LEU A N 1
ATOM 814 C CA . LEU A 1 100 ? -12.367 31.875 -5.66 1 94.94 100 LEU A CA 1
ATOM 815 C C . LEU A 1 100 ? -11.469 32.156 -6.863 1 94.94 100 LEU A C 1
ATOM 817 O O . LEU A 1 100 ? -10.25 32 -6.777 1 94.94 100 LEU A O 1
ATOM 821 N N . PRO A 1 101 ? -12.016 32.594 -8.031 1 94.69 101 PRO A N 1
ATOM 822 C CA . PRO A 1 101 ? -11.141 32.844 -9.172 1 94.69 101 PRO A CA 1
ATOM 823 C C . PRO A 1 101 ? -10.117 33.969 -8.883 1 94.69 101 PRO A C 1
ATOM 825 O O . PRO A 1 101 ? -8.953 33.844 -9.273 1 94.69 101 PRO A O 1
ATOM 828 N N . ILE A 1 102 ? -10.539 34.969 -8.203 1 95.25 102 ILE A N 1
ATOM 829 C CA . ILE A 1 102 ? -9.633 36.062 -7.898 1 95.25 102 ILE A CA 1
ATOM 830 C C . ILE A 1 102 ? -8.516 35.562 -6.977 1 95.25 102 ILE A C 1
ATOM 832 O O . ILE A 1 102 ? -7.34 35.875 -7.199 1 95.25 102 ILE A O 1
ATOM 836 N N . THR A 1 103 ? -8.906 34.844 -5.973 1 96.69 103 THR A N 1
ATOM 837 C CA . THR A 1 103 ? -7.91 34.312 -5.051 1 96.69 103 THR A CA 1
ATOM 838 C C . THR A 1 103 ? -6.918 33.406 -5.789 1 96.69 103 THR A C 1
ATOM 840 O O . THR A 1 103 ? -5.703 33.562 -5.609 1 96.69 103 THR A O 1
ATOM 843 N N . CYS A 1 104 ? -7.391 32.531 -6.668 1 97.19 104 CYS A N 1
ATOM 844 C CA . CYS A 1 104 ? -6.543 31.609 -7.422 1 97.19 104 CYS A CA 1
ATOM 845 C C . CYS A 1 104 ? -5.605 32.375 -8.352 1 97.19 104 CYS A C 1
ATOM 847 O O . CYS A 1 104 ? -4.406 32.094 -8.398 1 97.19 104 CYS A O 1
ATOM 849 N N . PHE A 1 105 ? -6.125 33.344 -9.055 1 95.75 105 PHE A N 1
ATOM 850 C CA . PHE A 1 105 ? -5.312 34.094 -9.992 1 95.75 105 PHE A CA 1
ATOM 851 C C . PHE A 1 105 ? -4.266 34.938 -9.258 1 95.75 105 PHE A C 1
ATOM 853 O O . PHE A 1 105 ? -3.102 34.969 -9.656 1 95.75 105 PHE A O 1
ATOM 860 N N . ILE A 1 106 ? -4.676 35.594 -8.203 1 97.56 106 ILE A N 1
ATOM 861 C CA . ILE A 1 106 ? -3.742 36.438 -7.449 1 97.56 106 ILE A CA 1
ATOM 862 C C . ILE A 1 106 ? -2.621 35.562 -6.887 1 97.56 106 ILE A C 1
ATOM 864 O O . ILE A 1 106 ? -1.44 35.875 -7.055 1 97.56 106 ILE A O 1
ATOM 868 N N . PHE A 1 107 ? -2.955 34.438 -6.219 1 97.94 107 PHE A N 1
ATOM 869 C CA . PHE A 1 107 ? -1.954 33.531 -5.648 1 97.94 107 PHE A CA 1
ATOM 870 C C . PHE A 1 107 ? -1.013 33 -6.727 1 97.94 107 PHE A C 1
ATOM 872 O O . PHE A 1 107 ? 0.208 33.031 -6.555 1 97.94 107 PHE A O 1
ATOM 879 N N . GLN A 1 108 ? -1.552 32.594 -7.867 1 98 108 GLN A N 1
ATOM 880 C CA . GLN A 1 108 ? -0.724 32.031 -8.914 1 98 108 GLN A CA 1
ATOM 881 C C . GLN A 1 108 ? 0.182 33.062 -9.555 1 98 108 GLN A C 1
ATOM 883 O O . GLN A 1 108 ? 1.342 32.781 -9.867 1 98 108 GLN A O 1
ATOM 888 N N . ILE A 1 109 ? -0.348 34.25 -9.812 1 97.56 109 ILE A N 1
ATOM 889 C CA . ILE A 1 109 ? 0.44 35.344 -10.422 1 97.56 109 ILE A CA 1
ATOM 890 C C . ILE A 1 109 ? 1.58 35.719 -9.492 1 97.56 109 ILE A C 1
ATOM 892 O O . ILE A 1 109 ? 2.727 35.875 -9.922 1 97.56 109 ILE A O 1
ATOM 896 N N . ILE A 1 110 ? 1.277 35.875 -8.203 1 98.31 110 ILE A N 1
ATOM 897 C CA . ILE A 1 110 ? 2.311 36.219 -7.223 1 98.31 110 ILE A CA 1
ATOM 898 C C . ILE A 1 110 ? 3.371 35.094 -7.207 1 98.31 110 ILE A C 1
ATOM 900 O O . ILE A 1 110 ? 4.57 35.406 -7.176 1 98.31 110 ILE A O 1
ATOM 904 N N . LEU A 1 111 ? 2.969 33.875 -7.27 1 98 111 LEU A N 1
ATOM 905 C CA . LEU A 1 111 ? 3.9 32.75 -7.281 1 98 111 LEU A CA 1
ATOM 906 C C . LEU A 1 111 ? 4.797 32.781 -8.516 1 98 111 LEU A C 1
ATOM 908 O O . LEU A 1 111 ? 6.008 32.594 -8.414 1 98 111 LEU A O 1
ATOM 912 N N . ILE A 1 112 ? 4.188 33.094 -9.664 1 97.44 112 ILE A N 1
ATOM 913 C CA . ILE A 1 112 ? 4.953 33.156 -10.906 1 97.44 112 ILE A CA 1
ATOM 914 C C . ILE A 1 112 ? 6.02 34.25 -10.797 1 97.44 112 ILE A C 1
ATOM 916 O O . ILE A 1 112 ? 7.176 34.031 -11.164 1 97.44 112 ILE A O 1
ATOM 920 N N . ILE A 1 113 ? 5.66 35.375 -10.258 1 97.88 113 ILE A N 1
ATOM 921 C CA . ILE A 1 113 ? 6.582 36.469 -10.102 1 97.88 113 ILE A CA 1
ATOM 922 C C . ILE A 1 113 ? 7.695 36.094 -9.125 1 97.88 113 ILE A C 1
ATOM 924 O O . ILE A 1 113 ? 8.875 36.312 -9.422 1 97.88 113 ILE A O 1
ATOM 928 N N . LEU A 1 114 ? 7.332 35.531 -8 1 97.75 114 LEU A N 1
ATOM 929 C CA . LEU A 1 114 ? 8.32 35.156 -6.992 1 97.75 114 LEU A CA 1
ATOM 930 C C . LEU A 1 114 ? 9.25 34.062 -7.512 1 97.75 114 LEU A C 1
ATOM 932 O O . LEU A 1 114 ? 10.445 34.094 -7.23 1 97.75 114 LEU A O 1
ATOM 936 N N . PHE A 1 115 ? 8.727 33.062 -8.258 1 97.31 115 PHE A N 1
ATOM 937 C CA . PHE A 1 115 ? 9.57 32.031 -8.859 1 97.31 115 PHE A CA 1
ATOM 938 C C . PHE A 1 115 ? 10.539 32.656 -9.859 1 97.31 115 PHE A C 1
ATOM 940 O O . PHE A 1 115 ? 11.695 32.25 -9.945 1 97.31 115 PHE A O 1
ATOM 947 N N . GLY A 1 116 ? 10.055 33.625 -10.711 1 96.5 116 GLY A N 1
ATOM 948 C CA . GLY A 1 116 ? 10.906 34.281 -11.68 1 96.5 116 GLY A CA 1
ATOM 949 C C . GLY A 1 116 ? 12.078 35.031 -11.039 1 96.5 116 GLY A C 1
ATOM 950 O O . GLY A 1 116 ? 13.188 35 -11.578 1 96.5 116 GLY A O 1
ATOM 951 N N . VAL A 1 117 ? 11.828 35.531 -9.828 1 96.12 117 VAL A N 1
ATOM 952 C CA . VAL A 1 117 ? 12.82 36.375 -9.18 1 96.12 117 VAL A CA 1
ATOM 953 C C . VAL A 1 117 ? 13.742 35.5 -8.305 1 96.12 117 VAL A C 1
ATOM 955 O O . VAL A 1 117 ? 14.938 35.781 -8.219 1 96.12 117 VAL A O 1
ATOM 958 N N . LEU A 1 118 ? 13.211 34.438 -7.723 1 96.62 118 LEU A N 1
ATOM 959 C CA . LEU A 1 118 ? 13.938 33.844 -6.605 1 96.62 118 LEU A CA 1
ATOM 960 C C . LEU A 1 118 ? 14.391 32.438 -6.941 1 96.62 118 LEU A C 1
ATOM 962 O O . LEU A 1 118 ? 15.289 31.891 -6.289 1 96.62 118 LEU A O 1
ATOM 966 N N . VAL A 1 119 ? 13.836 31.703 -7.875 1 97 119 VAL A N 1
ATOM 967 C CA . VAL A 1 119 ? 14.023 30.266 -8.016 1 97 119 VAL A CA 1
ATOM 968 C C . VAL A 1 119 ? 14.852 29.969 -9.258 1 97 119 VAL A C 1
ATOM 970 O O . VAL A 1 119 ? 14.648 30.594 -10.312 1 97 119 VAL A O 1
ATOM 973 N N . GLN A 1 120 ? 15.797 29.094 -9.172 1 96 120 GLN A N 1
ATOM 974 C CA . GLN A 1 120 ? 16.578 28.609 -10.305 1 96 120 GLN A CA 1
ATOM 975 C C . GLN A 1 120 ? 16.875 27.125 -10.18 1 96 120 GLN A C 1
ATOM 977 O O . GLN A 1 120 ? 16.656 26.516 -9.133 1 96 120 GLN A O 1
ATOM 982 N N . TYR A 1 121 ? 17.312 26.5 -11.227 1 94.88 121 TYR A N 1
ATOM 983 C CA . TYR A 1 121 ? 17.734 25.109 -11.234 1 94.88 121 TYR A CA 1
ATOM 984 C C . TYR A 1 121 ? 18.906 24.891 -10.297 1 94.88 121 TYR A C 1
ATOM 986 O O . TYR A 1 121 ? 19.781 25.75 -10.172 1 94.88 121 TYR A O 1
ATOM 994 N N . ASP A 1 122 ? 18.938 23.781 -9.656 1 94.12 122 ASP A N 1
ATOM 995 C CA . ASP A 1 122 ? 20.156 23.438 -8.922 1 94.12 122 ASP A CA 1
ATOM 996 C C . ASP A 1 122 ? 21.219 22.875 -9.859 1 94.12 122 ASP A C 1
ATOM 998 O O . ASP A 1 122 ? 21.031 22.828 -11.07 1 94.12 122 ASP A O 1
ATOM 1002 N N . GLU A 1 123 ? 22.312 22.438 -9.305 1 93 123 GLU A N 1
ATOM 1003 C CA . GLU A 1 123 ? 23.469 22.047 -10.109 1 93 123 GLU A CA 1
ATOM 1004 C C . GLU A 1 123 ? 23.172 20.781 -10.906 1 93 123 GLU A C 1
ATOM 1006 O O . GLU A 1 123 ? 23.734 20.578 -11.984 1 93 123 GLU A O 1
ATOM 1011 N N . GLU A 1 124 ? 22.25 19.953 -10.445 1 94.5 124 GLU A N 1
ATOM 1012 C CA . GLU A 1 124 ? 21.984 18.688 -11.109 1 94.5 124 GLU A CA 1
ATOM 1013 C C . GLU A 1 124 ? 20.922 18.828 -12.195 1 94.5 124 GLU A C 1
ATOM 1015 O O . GLU A 1 124 ? 20.781 17.953 -13.047 1 94.5 124 GLU A O 1
ATOM 1020 N N . THR A 1 125 ? 20.219 19.922 -12.172 1 93.5 125 THR A N 1
ATOM 1021 C CA . THR A 1 125 ? 19.156 20.156 -13.133 1 93.5 125 THR A CA 1
ATOM 1022 C C . THR A 1 125 ? 19.594 21.156 -14.203 1 93.5 125 THR A C 1
ATOM 1024 O O . THR A 1 125 ? 19.094 21.125 -15.328 1 93.5 125 THR A O 1
ATOM 1027 N N . ASP A 1 126 ? 20.594 21.922 -13.891 1 93.5 126 ASP A N 1
ATOM 1028 C CA . ASP A 1 126 ? 21.078 22.953 -14.805 1 93.5 126 ASP A CA 1
ATOM 1029 C C . ASP A 1 126 ? 22.016 22.359 -15.859 1 93.5 126 ASP A C 1
ATOM 1031 O O . ASP A 1 126 ? 22.984 21.672 -15.523 1 93.5 126 ASP A O 1
ATOM 1035 N N . ALA A 1 127 ? 21.734 22.75 -17.078 1 93.06 127 ALA A N 1
ATOM 1036 C CA . ALA A 1 127 ? 22.5 22.188 -18.188 1 93.06 127 ALA A CA 1
ATOM 1037 C C . ALA A 1 127 ? 23.969 22.578 -18.109 1 93.06 127 ALA A C 1
ATOM 1039 O O . ALA A 1 127 ? 24.859 21.734 -18.344 1 93.06 127 ALA A O 1
ATOM 1040 N N . LYS A 1 128 ? 24.281 23.781 -17.797 1 93.69 128 LYS A N 1
ATOM 1041 C CA . LYS A 1 128 ? 25.656 24.281 -17.734 1 93.69 128 LYS A CA 1
ATOM 1042 C C . LYS A 1 128 ? 26.375 23.734 -16.516 1 93.69 128 LYS A C 1
ATOM 1044 O O . LYS A 1 128 ? 27.5 23.25 -16.625 1 93.69 128 LYS A O 1
ATOM 1049 N N . GLU A 1 129 ? 25.75 23.719 -15.445 1 92.19 129 GLU A N 1
ATOM 1050 C CA . GLU A 1 129 ? 26.391 23.344 -14.188 1 92.19 129 GLU A CA 1
ATOM 1051 C C . GLU A 1 129 ? 26.641 21.844 -14.125 1 92.19 129 GLU A C 1
ATOM 1053 O O . GLU A 1 129 ? 27.672 21.391 -13.609 1 92.19 129 GLU A O 1
ATOM 1058 N N . TRP A 1 130 ? 25.719 20.969 -14.625 1 92.75 130 TRP A N 1
ATOM 1059 C CA . TRP A 1 130 ? 25.875 19.531 -14.609 1 92.75 130 TRP A CA 1
ATOM 1060 C C . TRP A 1 130 ? 27.062 19.094 -15.453 1 92.75 130 TRP A C 1
ATOM 1062 O O . TRP A 1 130 ? 27.812 18.188 -15.07 1 92.75 130 TRP A O 1
ATOM 1072 N N . HIS A 1 131 ? 27.297 19.812 -16.484 1 92.06 131 HIS A N 1
ATOM 1073 C CA . HIS A 1 131 ? 28.312 19.391 -17.438 1 92.06 131 HIS A CA 1
ATOM 1074 C C . HIS A 1 131 ? 29.641 20.078 -17.172 1 92.06 131 HIS A C 1
ATOM 1076 O O . HIS A 1 131 ? 30.641 19.781 -17.844 1 92.06 131 HIS A O 1
ATOM 1082 N N . ASN A 1 132 ? 29.672 20.906 -16.188 1 90.62 132 ASN A N 1
ATOM 1083 C CA . ASN A 1 132 ? 30.922 21.562 -15.805 1 90.62 132 ASN A CA 1
ATOM 1084 C C . ASN A 1 132 ? 31.781 20.656 -14.93 1 90.62 132 ASN A C 1
ATOM 1086 O O . ASN A 1 132 ? 32.938 20.938 -14.695 1 90.62 132 ASN A O 1
ATOM 1090 N N . LYS A 1 133 ? 31.219 19.625 -14.469 1 87.06 133 LYS A N 1
ATOM 1091 C CA . LYS A 1 133 ? 31.922 18.672 -13.625 1 87.06 133 LYS A CA 1
ATOM 1092 C C . LYS A 1 133 ? 31.984 17.281 -14.281 1 87.06 133 LYS A C 1
ATOM 1094 O O . LYS A 1 133 ? 31.156 16.984 -15.148 1 87.06 133 LYS A O 1
ATOM 1099 N N . ASN A 1 134 ? 33.062 16.562 -13.969 1 86.19 134 ASN A N 1
ATOM 1100 C CA . ASN A 1 134 ? 33.188 15.195 -14.469 1 86.19 134 ASN A CA 1
ATOM 1101 C C . ASN A 1 134 ? 32.375 14.211 -13.648 1 86.19 134 ASN A C 1
ATOM 1103 O O . ASN A 1 134 ? 32.875 13.625 -12.688 1 86.19 134 ASN A O 1
ATOM 1107 N N . ARG A 1 135 ? 31.125 14.07 -14.062 1 86.94 135 ARG A N 1
ATOM 1108 C CA . ARG A 1 135 ? 30.219 13.172 -13.359 1 86.94 135 ARG A CA 1
ATOM 1109 C C . ARG A 1 135 ? 29.547 12.203 -14.336 1 86.94 135 ARG A C 1
ATOM 1111 O O . ARG A 1 135 ? 29.406 12.508 -15.516 1 86.94 135 ARG A O 1
ATOM 1118 N N . SER A 1 136 ? 29.344 11 -13.742 1 88.56 136 SER A N 1
ATOM 1119 C CA . SER A 1 136 ? 28.547 10.047 -14.508 1 88.56 136 SER A CA 1
ATOM 1120 C C . SER A 1 136 ? 27.047 10.289 -14.281 1 88.56 136 SER A C 1
ATOM 1122 O O . SER A 1 136 ? 26.656 10.836 -13.25 1 88.56 136 SER A O 1
ATOM 1124 N N . ASN A 1 137 ? 26.266 9.938 -15.234 1 86.12 137 ASN A N 1
ATOM 1125 C CA . ASN A 1 137 ? 24.828 10.133 -15.141 1 86.12 137 ASN A CA 1
ATOM 1126 C C . ASN A 1 137 ? 24.25 9.461 -13.898 1 86.12 137 ASN A C 1
ATOM 1128 O O . ASN A 1 137 ? 23.281 9.95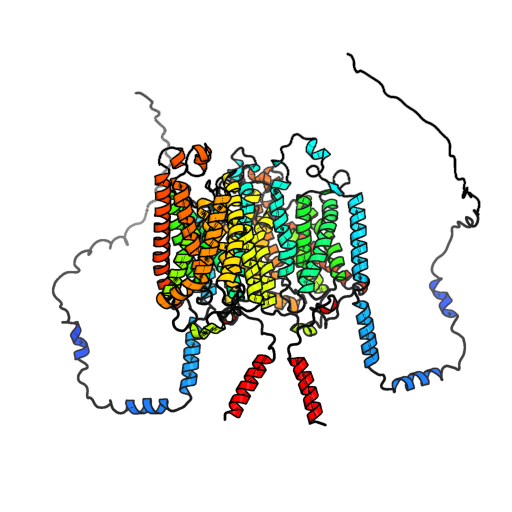3 -13.312 1 86.12 137 ASN A O 1
ATOM 1132 N N . TYR A 1 138 ? 24.844 8.383 -13.422 1 86.06 138 TYR A N 1
ATOM 1133 C CA . TYR A 1 138 ? 24.312 7.648 -12.281 1 86.06 138 TYR A CA 1
ATOM 1134 C C . TYR A 1 138 ? 24.547 8.414 -10.984 1 86.06 138 TYR A C 1
ATOM 1136 O O . TYR A 1 138 ? 23.922 8.117 -9.961 1 86.06 138 TYR A O 1
ATOM 1144 N N . ASP A 1 139 ? 25.328 9.406 -11.062 1 89.88 139 ASP A N 1
ATOM 1145 C CA . ASP A 1 139 ? 25.594 10.219 -9.883 1 89.88 139 ASP A CA 1
ATOM 1146 C C . ASP A 1 139 ? 24.469 11.211 -9.625 1 89.88 139 ASP A C 1
ATOM 1148 O O . ASP A 1 139 ? 24.391 11.805 -8.547 1 89.88 139 ASP A O 1
ATOM 1152 N N . ASN A 1 140 ? 23.656 11.406 -10.672 1 92.62 140 ASN A N 1
ATOM 1153 C CA . ASN A 1 140 ? 22.562 12.359 -10.531 1 92.62 140 ASN A CA 1
ATOM 1154 C C . ASN A 1 140 ? 21.531 11.891 -9.516 1 92.62 140 ASN A C 1
ATOM 1156 O O . ASN A 1 140 ? 21.031 10.766 -9.594 1 92.62 140 ASN A O 1
ATOM 1160 N N . ASP A 1 141 ? 21.125 12.758 -8.617 1 94 141 ASP A N 1
ATOM 1161 C CA . ASP A 1 141 ? 20.234 12.438 -7.508 1 94 141 ASP A CA 1
ATOM 1162 C C . ASP A 1 141 ? 18.859 12.016 -8.016 1 94 141 ASP A C 1
ATOM 1164 O O . ASP A 1 141 ? 18.094 11.367 -7.289 1 94 141 ASP A O 1
ATOM 1168 N N . PHE A 1 142 ? 18.5 12.391 -9.227 1 93.56 142 PHE A N 1
ATOM 1169 C CA . PHE A 1 142 ? 17.25 12.023 -9.859 1 93.56 142 PHE A CA 1
ATOM 1170 C C . PHE A 1 142 ? 17.031 10.516 -9.82 1 93.56 142 PHE A C 1
ATOM 1172 O O . PHE A 1 142 ? 15.93 10.055 -9.5 1 93.56 142 PHE A O 1
ATOM 1179 N N . TYR A 1 143 ? 18.062 9.773 -10.039 1 92.5 143 TYR A N 1
ATOM 1180 C CA . TYR A 1 143 ? 17.922 8.336 -10.203 1 92.5 143 TYR A CA 1
ATOM 1181 C C . TYR A 1 143 ? 17.75 7.641 -8.859 1 92.5 143 TYR A C 1
ATOM 1183 O O . TYR A 1 143 ? 17.172 6.555 -8.773 1 92.5 143 TYR A O 1
ATOM 1191 N N . TYR A 1 144 ? 18.203 8.25 -7.797 1 93.75 144 TYR A N 1
ATOM 1192 C CA . TYR A 1 144 ? 18.109 7.66 -6.469 1 93.75 144 TYR A CA 1
ATOM 1193 C C . TYR A 1 144 ? 16.781 7.984 -5.82 1 93.75 144 TYR A C 1
ATOM 1195 O O . TYR A 1 144 ? 16.281 7.234 -4.973 1 93.75 144 TYR A O 1
ATOM 1203 N N . ARG A 1 145 ? 16.141 9.125 -6.281 1 95.44 145 ARG A N 1
ATOM 1204 C CA . ARG A 1 145 ? 15.047 9.641 -5.473 1 95.44 145 ARG A CA 1
ATOM 1205 C C . ARG A 1 145 ? 13.75 9.68 -6.273 1 95.44 145 ARG A C 1
ATOM 1207 O O . ARG A 1 145 ? 12.664 9.664 -5.695 1 95.44 145 ARG A O 1
ATOM 1214 N N . TYR A 1 146 ? 13.789 9.664 -7.602 1 94.38 146 TYR A N 1
ATOM 1215 C CA . TYR A 1 146 ? 12.617 9.961 -8.422 1 94.38 146 TYR A CA 1
ATOM 1216 C C . TYR A 1 146 ? 11.539 8.906 -8.227 1 94.38 146 TYR A C 1
ATOM 1218 O O . TYR A 1 146 ? 10.352 9.234 -8.148 1 94.38 146 TYR A O 1
ATOM 1226 N N . PRO A 1 147 ? 11.875 7.59 -8.141 1 94.75 147 PRO A N 1
ATOM 1227 C CA . PRO A 1 147 ? 10.805 6.625 -7.887 1 94.75 147 PRO A CA 1
ATOM 1228 C C . PRO A 1 147 ? 10.055 6.902 -6.586 1 94.75 147 PRO A C 1
ATOM 1230 O O . PRO A 1 147 ? 8.82 6.824 -6.551 1 94.75 147 PRO A O 1
ATOM 1233 N N . SER A 1 148 ? 10.789 7.254 -5.555 1 96.31 148 SER A N 1
ATOM 1234 C CA . SER A 1 148 ? 10.148 7.586 -4.285 1 96.31 148 SER A CA 1
ATOM 1235 C C . SER A 1 148 ? 9.328 8.867 -4.398 1 96.31 148 SER A C 1
ATOM 1237 O O . SER A 1 148 ? 8.258 8.977 -3.803 1 96.31 148 SER A O 1
ATOM 1239 N N . PHE A 1 149 ? 9.875 9.859 -5.191 1 96.75 149 PHE A N 1
ATOM 1240 C CA . PHE A 1 149 ? 9.117 11.086 -5.426 1 96.75 149 PHE A CA 1
ATOM 1241 C C . PHE A 1 149 ? 7.762 10.773 -6.051 1 96.75 149 PHE A C 1
ATOM 1243 O O . PHE A 1 149 ? 6.738 11.305 -5.617 1 96.75 149 PHE A O 1
ATOM 1250 N N . GLN A 1 150 ? 7.727 9.93 -7.035 1 95.88 150 GLN A N 1
ATOM 1251 C CA . GLN A 1 150 ? 6.488 9.609 -7.734 1 95.88 150 GLN A CA 1
ATOM 1252 C C . GLN A 1 150 ? 5.492 8.922 -6.805 1 95.88 150 GLN A C 1
ATOM 1254 O O . GLN A 1 150 ? 4.293 9.203 -6.855 1 95.88 150 GLN A O 1
ATOM 1259 N N . ASP A 1 151 ? 5.977 8.023 -6.004 1 98 151 ASP A N 1
ATOM 1260 C CA . ASP A 1 151 ? 5.109 7.363 -5.035 1 98 151 ASP A CA 1
ATOM 1261 C C . ASP A 1 151 ? 4.508 8.367 -4.059 1 98 151 ASP A C 1
ATOM 1263 O O . ASP A 1 151 ? 3.311 8.32 -3.768 1 98 151 ASP A O 1
ATOM 1267 N N . VAL A 1 152 ? 5.324 9.266 -3.549 1 97.88 152 VAL A N 1
ATOM 1268 C CA . VAL A 1 152 ? 4.859 10.297 -2.621 1 97.88 152 VAL A CA 1
ATOM 1269 C C . VAL A 1 152 ? 3.832 11.188 -3.311 1 97.88 152 VAL A C 1
ATOM 1271 O O . VAL A 1 152 ? 2.812 11.547 -2.717 1 97.88 152 VAL A O 1
ATOM 1274 N N . HIS A 1 153 ? 4.102 11.477 -4.539 1 97.12 153 HIS A N 1
ATOM 1275 C CA . HIS A 1 153 ? 3.195 12.305 -5.324 1 97.12 153 HIS A CA 1
ATOM 1276 C C . HIS A 1 153 ? 1.836 11.633 -5.484 1 97.12 153 HIS A C 1
ATOM 1278 O O . HIS A 1 153 ? 0.799 12.297 -5.422 1 97.12 153 HIS A O 1
ATOM 1284 N N . VAL A 1 154 ? 1.797 10.344 -5.684 1 97.69 154 VAL A N 1
ATOM 1285 C CA . VAL A 1 154 ? 0.557 9.578 -5.75 1 97.69 154 VAL A CA 1
ATOM 1286 C C . VAL A 1 154 ? -0.153 9.625 -4.398 1 97.69 154 VAL A C 1
ATOM 1288 O O . VAL A 1 154 ? -1.38 9.742 -4.34 1 97.69 154 VAL A O 1
ATOM 1291 N N . MET A 1 155 ? 0.57 9.547 -3.35 1 98.38 155 MET A N 1
ATOM 1292 C CA . MET A 1 155 ? -0.029 9.648 -2.021 1 98.38 155 MET A CA 1
ATOM 1293 C C . MET A 1 155 ? -0.742 10.992 -1.848 1 98.38 155 MET A C 1
ATOM 1295 O O . MET A 1 155 ? -1.859 11.039 -1.331 1 98.38 155 MET A O 1
ATOM 1299 N N . ILE A 1 156 ? -0.142 12.047 -2.326 1 98.5 156 ILE A N 1
ATOM 1300 C CA . ILE A 1 156 ? -0.649 13.398 -2.125 1 98.5 156 ILE A CA 1
ATOM 1301 C C . ILE A 1 156 ? -1.955 13.578 -2.895 1 98.5 156 ILE A C 1
ATOM 1303 O O . ILE A 1 156 ? -2.934 14.102 -2.355 1 98.5 156 ILE A O 1
ATOM 1307 N N . PHE A 1 157 ? -2.023 13.078 -4.082 1 97.12 157 PHE A N 1
ATOM 1308 C CA . PHE A 1 157 ? -3.143 13.438 -4.945 1 97.12 157 PHE A CA 1
ATOM 1309 C C . PHE A 1 157 ? -4.195 12.336 -4.941 1 97.12 157 PHE A C 1
ATOM 1311 O O . PHE A 1 157 ? -5.395 12.617 -4.922 1 97.12 157 PHE A O 1
ATOM 1318 N N . VAL A 1 158 ? -3.762 11.07 -4.98 1 97.25 158 VAL A N 1
ATOM 1319 C CA . VAL A 1 158 ? -4.711 9.961 -4.988 1 97.25 158 VAL A CA 1
ATOM 1320 C C . VAL A 1 158 ? -4.977 9.5 -3.557 1 97.25 158 VAL A C 1
ATOM 1322 O O . VAL A 1 158 ? -6.133 9.367 -3.145 1 97.25 158 VAL A O 1
ATOM 1325 N N . GLY A 1 159 ? -3.918 9.305 -2.795 1 98.31 159 GLY A N 1
ATOM 1326 C CA . GLY A 1 159 ? -4.059 8.82 -1.431 1 98.31 159 GLY A CA 1
ATOM 1327 C C . GLY A 1 159 ? -4.906 9.727 -0.561 1 98.31 159 GLY A C 1
ATOM 1328 O O . GLY A 1 159 ? -6.012 9.359 -0.159 1 98.31 159 GLY A O 1
ATOM 1329 N N . PHE A 1 160 ? -4.461 10.969 -0.383 1 98.19 160 PHE A N 1
ATOM 1330 C CA . PHE A 1 160 ? -5.191 11.922 0.446 1 98.19 160 PHE A CA 1
ATOM 1331 C C . PHE A 1 160 ? -6.539 12.266 -0.181 1 98.19 160 PHE A C 1
ATOM 1333 O O . PHE A 1 160 ? -7.543 12.375 0.522 1 98.19 160 PHE A O 1
ATOM 1340 N N . GLY A 1 161 ? -6.574 12.414 -1.475 1 97.56 161 GLY A N 1
ATOM 1341 C CA . GLY A 1 161 ? -7.805 12.789 -2.158 1 97.56 161 GLY A CA 1
ATOM 1342 C C . GLY A 1 161 ? -8.93 11.789 -1.957 1 97.56 161 GLY A C 1
ATOM 1343 O O . GLY A 1 161 ? -9.992 12.133 -1.436 1 97.56 161 GLY A O 1
ATOM 1344 N N . PHE A 1 162 ? -8.641 10.523 -2.201 1 97.5 162 PHE A N 1
ATOM 1345 C CA . PHE A 1 162 ? -9.703 9.523 -2.178 1 97.5 162 PHE A CA 1
ATOM 1346 C C . PHE A 1 162 ? -9.977 9.062 -0.751 1 97.5 162 PHE A C 1
ATOM 1348 O O . PHE A 1 162 ? -11.102 8.688 -0.421 1 97.5 162 PHE A O 1
ATOM 1355 N N . LEU A 1 163 ? -9.039 9.102 0.114 1 97.69 163 LEU A N 1
ATOM 1356 C CA . LEU A 1 163 ? -9.297 8.75 1.507 1 97.69 163 LEU A CA 1
ATOM 1357 C C . LEU A 1 163 ? -10.422 9.609 2.078 1 97.69 163 LEU A C 1
ATOM 1359 O O . LEU A 1 163 ? -11.211 9.133 2.9 1 97.69 163 LEU A O 1
ATOM 1363 N N . MET A 1 164 ? -10.586 10.812 1.614 1 97.44 164 MET A N 1
ATOM 1364 C CA . MET A 1 164 ? -11.516 11.766 2.203 1 97.44 164 MET A CA 1
ATOM 1365 C C . MET A 1 164 ? -12.852 11.742 1.475 1 97.44 164 MET A C 1
ATOM 1367 O O . MET A 1 164 ? -13.734 12.555 1.756 1 97.44 164 MET A O 1
ATOM 1371 N N . THR A 1 165 ? -13.109 10.758 0.591 1 96.25 165 THR A N 1
ATOM 1372 C CA . THR A 1 165 ? -14.344 10.688 -0.171 1 96.25 165 THR A CA 1
ATOM 1373 C C . THR A 1 165 ? -15.375 9.82 0.549 1 96.25 165 THR A C 1
ATOM 1375 O O . THR A 1 165 ? -16.359 9.398 -0.051 1 96.25 165 THR A O 1
ATOM 1378 N N . PHE A 1 166 ? -15.219 9.547 1.804 1 94.31 166 PHE A N 1
ATOM 1379 C CA . PHE A 1 166 ? -16.156 8.695 2.537 1 94.31 166 PHE A CA 1
ATOM 1380 C C . PHE A 1 166 ? -17.484 9.398 2.732 1 94.31 166 PHE A C 1
ATOM 1382 O O . PHE A 1 166 ? -18.516 8.75 2.92 1 94.31 166 PHE A O 1
ATOM 1389 N N . LEU A 1 167 ? -17.562 10.766 2.705 1 94.25 167 LEU A N 1
ATOM 1390 C CA . LEU A 1 167 ? -18.812 11.516 2.9 1 94.25 167 LEU A CA 1
ATOM 1391 C C . LEU A 1 167 ? -19.734 11.352 1.701 1 94.25 167 LEU A C 1
ATOM 1393 O O . LEU A 1 167 ? -19.328 11.578 0.56 1 94.25 167 LEU A O 1
ATOM 1397 N N . GLN A 1 168 ? -20.922 11.047 1.885 1 91.69 168 GLN A N 1
ATOM 1398 C CA . GLN A 1 168 ? -21.859 10.625 0.855 1 91.69 168 GLN A CA 1
ATOM 1399 C C . GLN A 1 168 ? -22.156 11.758 -0.116 1 91.69 168 GLN A C 1
ATOM 1401 O O . GLN A 1 168 ? -22.469 11.516 -1.284 1 91.69 168 GLN A O 1
ATOM 1406 N N . ARG A 1 169 ? -22.078 13.07 0.279 1 93.62 169 ARG A N 1
ATOM 1407 C CA . ARG A 1 169 ? -22.453 14.18 -0.589 1 93.62 169 ARG A CA 1
ATOM 1408 C C . ARG A 1 169 ? -21.312 15.195 -0.701 1 93.62 169 ARG A C 1
ATOM 1410 O O . ARG A 1 169 ? -21.547 16.375 -0.939 1 93.62 169 ARG A O 1
ATOM 1417 N N . TYR A 1 170 ? -20.156 14.727 -0.49 1 95.69 170 TYR A N 1
ATOM 1418 C CA . TYR A 1 170 ? -19.031 15.664 -0.479 1 95.69 170 TYR A CA 1
ATOM 1419 C C . TYR A 1 170 ? -17.812 15.078 -1.193 1 95.69 170 TYR A C 1
ATOM 1421 O O . TYR A 1 170 ? -16.688 15.492 -0.948 1 95.69 170 TYR A O 1
ATOM 1429 N N . GLY A 1 171 ? -18 14.078 -2.055 1 96 171 GLY A N 1
ATOM 1430 C CA . GLY A 1 171 ? -16.922 13.414 -2.783 1 96 171 GLY A CA 1
ATOM 1431 C C . GLY A 1 171 ? -16.203 14.336 -3.75 1 96 171 GLY A C 1
ATOM 1432 O O . GLY A 1 171 ? -14.977 14.289 -3.857 1 96 171 GLY A O 1
ATOM 1433 N N . PHE A 1 172 ? -16.953 15.195 -4.477 1 94.5 172 PHE A N 1
ATOM 1434 C CA . PHE A 1 172 ? -16.359 16.125 -5.422 1 94.5 172 PHE A CA 1
ATOM 1435 C C . PHE A 1 172 ? -15.398 17.078 -4.711 1 94.5 172 PHE A C 1
ATOM 1437 O O . PHE A 1 172 ? -14.258 17.25 -5.156 1 94.5 172 PHE A O 1
ATOM 1444 N N . SER A 1 173 ? -15.867 17.609 -3.621 1 96.19 173 SER A N 1
ATOM 1445 C CA . SER A 1 173 ? -15.055 18.578 -2.871 1 96.19 173 SER A CA 1
ATOM 1446 C C . SER A 1 173 ? -13.852 17.891 -2.223 1 96.19 173 SER A C 1
ATOM 1448 O O . SER A 1 173 ? -12.766 18.469 -2.178 1 96.19 173 SER A O 1
ATOM 1450 N N . SER A 1 174 ? -14.039 16.672 -1.747 1 97.31 174 SER A N 1
ATOM 1451 C CA . SER A 1 174 ? -12.938 15.938 -1.127 1 97.31 174 SER A CA 1
ATOM 1452 C C . SER A 1 174 ? -11.773 15.773 -2.098 1 97.31 174 SER A C 1
ATOM 1454 O O . SER A 1 174 ? -10.648 16.156 -1.796 1 97.31 174 SER A O 1
ATOM 1456 N N . VAL A 1 175 ? -12.016 15.305 -3.25 1 96.75 175 VAL A N 1
ATOM 1457 C CA . VAL A 1 175 ? -10.953 15.039 -4.215 1 96.75 175 VAL A CA 1
ATOM 1458 C C . VAL A 1 175 ? -10.578 16.328 -4.938 1 96.75 175 VAL A C 1
ATOM 1460 O O . VAL A 1 175 ? -9.398 16.594 -5.203 1 96.75 175 VAL A O 1
ATOM 1463 N N . GLY A 1 176 ? -11.57 17.188 -5.297 1 96.56 176 GLY A N 1
ATOM 1464 C CA . GLY A 1 176 ? -11.328 18.406 -6.055 1 96.56 176 GLY A CA 1
ATOM 1465 C C . GLY A 1 176 ? -10.555 19.453 -5.273 1 96.56 176 GLY A C 1
ATOM 1466 O O . GLY A 1 176 ? -9.609 20.047 -5.793 1 96.56 176 GLY A O 1
ATOM 1467 N N . PHE A 1 177 ? -11.016 19.719 -4.062 1 97.88 177 PHE A N 1
ATOM 1468 C CA . PHE A 1 177 ? -10.312 20.719 -3.271 1 97.88 177 PHE A CA 1
ATOM 1469 C C . PHE A 1 177 ? -8.977 20.188 -2.779 1 97.88 177 PHE A C 1
ATOM 1471 O O . PHE A 1 177 ? -8.016 20.938 -2.611 1 97.88 177 PHE A O 1
ATOM 1478 N N . ASN A 1 178 ? -8.852 18.828 -2.531 1 98.5 178 ASN A N 1
ATOM 1479 C CA . ASN A 1 178 ? -7.535 18.25 -2.322 1 98.5 178 ASN A CA 1
ATOM 1480 C C . ASN A 1 178 ? -6.582 18.594 -3.465 1 98.5 178 ASN A C 1
ATOM 1482 O O . ASN A 1 178 ? -5.438 18.984 -3.227 1 98.5 178 ASN A O 1
ATOM 1486 N N . PHE A 1 179 ? -7.059 18.453 -4.668 1 97.69 179 PHE A N 1
ATOM 1487 C CA . PHE A 1 179 ? -6.297 18.719 -5.883 1 97.69 179 PHE A CA 1
ATOM 1488 C C . PHE A 1 179 ? -5.867 20.188 -5.934 1 97.69 179 PHE A C 1
ATOM 1490 O O . PHE A 1 179 ? -4.691 20.484 -6.145 1 97.69 179 PHE A O 1
ATOM 1497 N N . LEU A 1 180 ? -6.773 21.062 -5.633 1 97.5 180 LEU A N 1
ATOM 1498 C CA . LEU A 1 180 ? -6.535 22.5 -5.68 1 97.5 180 LEU A CA 1
ATOM 1499 C C . LEU A 1 180 ? -5.516 22.922 -4.621 1 97.5 180 LEU A C 1
ATOM 1501 O O . LEU A 1 180 ? -4.516 23.562 -4.938 1 97.5 180 LEU A O 1
ATOM 1505 N N . ILE A 1 181 ? -5.723 22.562 -3.406 1 98.31 181 ILE A N 1
ATOM 1506 C CA . ILE A 1 181 ? -4.887 23 -2.293 1 98.31 181 ILE A CA 1
ATOM 1507 C C . ILE A 1 181 ? -3.494 22.391 -2.426 1 98.31 181 ILE A C 1
ATOM 1509 O O . ILE A 1 181 ? -2.494 23.016 -2.084 1 98.31 181 ILE A O 1
ATOM 1513 N N . ALA A 1 182 ? -3.443 21.109 -2.916 1 98.62 182 ALA A N 1
ATOM 1514 C CA . ALA A 1 182 ? -2.146 20.469 -3.121 1 98.62 182 ALA A CA 1
ATOM 1515 C C . ALA A 1 182 ? -1.335 21.203 -4.188 1 98.62 182 ALA A C 1
ATOM 1517 O O . ALA A 1 182 ? -0.137 21.438 -4.012 1 98.62 182 ALA A O 1
ATOM 1518 N N . ALA A 1 183 ? -1.988 21.547 -5.27 1 98.25 183 ALA A N 1
ATOM 1519 C CA . ALA A 1 183 ? -1.31 22.234 -6.363 1 98.25 183 ALA A CA 1
ATOM 1520 C C . ALA A 1 183 ? -0.78 23.594 -5.91 1 98.25 183 ALA A C 1
ATOM 1522 O O . ALA A 1 183 ? 0.322 24 -6.293 1 98.25 183 ALA A O 1
ATOM 1523 N N . PHE A 1 184 ? -1.531 24.266 -5.125 1 98.38 184 PHE A N 1
ATOM 1524 C CA . PHE A 1 184 ? -1.08 25.547 -4.598 1 98.38 184 PHE A CA 1
ATOM 1525 C C . PHE A 1 184 ? 0.057 25.359 -3.602 1 98.38 184 PHE A C 1
ATOM 1527 O O . PHE A 1 184 ? 1.079 26.031 -3.678 1 98.38 184 PHE A O 1
ATOM 1534 N N . SER A 1 185 ? -0.103 24.438 -2.703 1 98.75 185 SER A N 1
ATOM 1535 C CA . SER A 1 185 ? 0.81 24.234 -1.582 1 98.75 185 SER A CA 1
ATOM 1536 C C . SER A 1 185 ? 2.193 23.812 -2.062 1 98.75 185 SER A C 1
ATOM 1538 O O . SER A 1 185 ? 3.207 24.219 -1.495 1 98.75 185 SER A O 1
ATOM 1540 N N . LEU A 1 186 ? 2.232 22.938 -3.07 1 98.31 186 LEU A N 1
ATOM 1541 C CA . LEU A 1 186 ? 3.549 22.453 -3.475 1 98.31 186 LEU A CA 1
ATOM 1542 C C . LEU A 1 186 ? 4.391 23.594 -4.055 1 98.31 186 LEU A C 1
ATOM 1544 O O . LEU A 1 186 ? 5.609 23.609 -3.879 1 98.31 186 LEU A O 1
ATOM 1548 N N . GLN A 1 187 ? 3.762 24.594 -4.719 1 98.31 187 GLN A N 1
ATOM 1549 C CA . GLN A 1 187 ? 4.48 25.766 -5.215 1 98.31 187 GLN A CA 1
ATOM 1550 C C . GLN A 1 187 ? 4.906 26.672 -4.07 1 98.31 187 GLN A C 1
ATOM 1552 O O . GLN A 1 187 ? 6.062 27.094 -4.004 1 98.31 187 GLN A O 1
ATOM 1557 N N . TRP A 1 188 ? 3.992 26.953 -3.201 1 98.62 188 TRP A N 1
ATOM 1558 C CA . TRP A 1 188 ? 4.246 27.844 -2.068 1 98.62 188 TRP A CA 1
ATOM 1559 C C . TRP A 1 188 ? 5.281 27.234 -1.125 1 98.62 188 TRP A C 1
ATOM 1561 O O . TRP A 1 188 ? 6.137 27.938 -0.59 1 98.62 188 TRP A O 1
ATOM 1571 N N . ALA A 1 189 ? 5.25 25.938 -0.957 1 98.75 189 ALA A N 1
ATOM 1572 C CA . ALA A 1 189 ? 6.203 25.219 -0.111 1 98.75 189 ALA A CA 1
ATOM 1573 C C . ALA A 1 189 ? 7.617 25.312 -0.676 1 98.75 189 ALA A C 1
ATOM 1575 O O . ALA A 1 189 ? 8.586 25.438 0.076 1 98.75 189 ALA A O 1
ATOM 1576 N N . THR A 1 190 ? 7.699 25.219 -1.971 1 97.81 190 THR A N 1
ATOM 1577 C CA . THR A 1 190 ? 9 25.344 -2.605 1 97.81 190 THR A CA 1
ATOM 1578 C C . THR A 1 190 ? 9.656 26.672 -2.236 1 97.81 190 THR A C 1
ATOM 1580 O O . THR A 1 190 ? 10.844 26.719 -1.924 1 97.81 190 THR A O 1
ATOM 1583 N N . LEU A 1 191 ? 8.898 27.75 -2.199 1 97.44 191 LEU A N 1
ATOM 1584 C CA . LEU A 1 191 ? 9.406 29.078 -1.872 1 97.44 191 LEU A CA 1
ATOM 1585 C C . LEU A 1 191 ? 9.727 29.188 -0.385 1 97.44 191 LEU A C 1
ATOM 1587 O O . LEU A 1 191 ? 10.828 29.594 -0.012 1 97.44 191 LEU A O 1
ATOM 1591 N N . MET A 1 192 ? 8.805 28.766 0.478 1 97.69 192 MET A N 1
ATOM 1592 C CA . MET A 1 192 ? 8.969 28.969 1.916 1 97.69 192 MET A CA 1
ATOM 1593 C C . MET A 1 192 ? 10.086 28.078 2.457 1 97.69 192 MET A C 1
ATOM 1595 O O . MET A 1 192 ? 10.883 28.516 3.285 1 97.69 192 MET A O 1
ATOM 1599 N N . GLN A 1 193 ? 10.117 26.828 2.014 1 97.12 193 GLN A N 1
ATOM 1600 C CA . GLN A 1 193 ? 11.195 25.953 2.436 1 97.12 193 GLN A CA 1
ATOM 1601 C C . GLN A 1 193 ? 12.531 26.391 1.844 1 97.12 193 GLN A C 1
ATOM 1603 O O . GLN A 1 193 ? 13.578 26.25 2.486 1 97.12 193 GLN A O 1
ATOM 1608 N N . GLY A 1 194 ? 12.453 26.891 0.618 1 95.31 194 GLY A N 1
ATOM 1609 C CA . GLY A 1 194 ? 13.656 27.406 -0.01 1 95.31 194 GLY A CA 1
ATOM 1610 C C . GLY A 1 194 ? 14.219 28.625 0.7 1 95.31 194 GLY A C 1
ATOM 1611 O O . GLY A 1 194 ? 15.438 28.781 0.802 1 95.31 194 GLY A O 1
ATOM 1612 N N . PHE A 1 195 ? 13.414 29.422 1.199 1 92.75 195 PHE A N 1
ATOM 1613 C CA . PHE A 1 195 ? 13.836 30.625 1.907 1 92.75 195 PHE A CA 1
ATOM 1614 C C . PHE A 1 195 ? 14.57 30.266 3.193 1 92.75 195 PHE A C 1
ATOM 1616 O O . PHE A 1 195 ? 15.555 30.922 3.549 1 92.75 195 PHE A O 1
ATOM 1623 N N . PHE A 1 196 ? 14.188 29.203 3.799 1 88.56 196 PHE A N 1
ATOM 1624 C CA . PHE A 1 196 ? 14.758 28.875 5.098 1 88.56 196 PHE A CA 1
ATOM 1625 C C . PHE A 1 196 ? 15.875 27.859 4.953 1 88.56 196 PHE A C 1
ATOM 1627 O O . PHE A 1 196 ? 16.844 27.875 5.723 1 88.56 196 PHE A O 1
ATOM 1634 N N . HIS A 1 197 ? 15.766 26.953 3.986 1 82.69 197 HIS A N 1
ATOM 1635 C CA . HIS A 1 197 ? 16.719 25.859 3.865 1 82.69 197 HIS A CA 1
ATOM 1636 C C . HIS A 1 197 ? 17.578 26.016 2.613 1 82.69 197 HIS A C 1
ATOM 1638 O O . HIS A 1 197 ? 18.641 25.406 2.512 1 82.69 197 HIS A O 1
ATOM 1644 N N . GLY A 1 198 ? 17.094 26.766 1.674 1 74.06 198 GLY A N 1
ATOM 1645 C CA . GLY A 1 198 ? 17.656 26.578 0.341 1 74.06 198 GLY A CA 1
ATOM 1646 C C . GLY A 1 198 ? 18.219 27.844 -0.252 1 74.06 198 GLY A C 1
ATOM 1647 O O . GLY A 1 198 ? 18.422 27.938 -1.466 1 74.06 198 GLY A O 1
ATOM 1648 N N . LEU A 1 199 ? 18.422 28.781 0.542 1 81.62 199 LEU A N 1
ATOM 1649 C CA . LEU A 1 199 ? 18.953 30 -0.043 1 81.62 199 LEU A CA 1
ATOM 1650 C C . LEU A 1 199 ? 20.469 29.922 -0.232 1 81.62 199 LEU A C 1
ATOM 1652 O O . LEU A 1 199 ? 21.203 29.703 0.731 1 81.62 199 LEU A O 1
ATOM 1656 N N . HIS A 1 200 ? 20.797 29.781 -1.442 1 83.56 200 HIS A N 1
ATOM 1657 C CA . HIS A 1 200 ? 22.203 29.844 -1.825 1 83.56 200 HIS A CA 1
ATOM 1658 C C . HIS A 1 200 ? 22.469 31.016 -2.77 1 83.56 200 HIS A C 1
ATOM 1660 O O . HIS A 1 200 ? 21.891 31.078 -3.854 1 83.56 200 HIS A O 1
ATOM 1666 N N . HIS A 1 201 ? 23.375 31.922 -2.408 1 87.25 201 HIS A N 1
ATOM 1667 C CA . HIS A 1 201 ? 23.719 33.094 -3.193 1 87.25 201 HIS A CA 1
ATOM 1668 C C . HIS A 1 201 ? 22.484 33.906 -3.561 1 87.25 201 HIS A C 1
ATOM 1670 O O . HIS A 1 201 ? 22.297 34.281 -4.719 1 87.25 201 HIS A O 1
ATOM 1676 N N . GLY A 1 202 ? 21.516 33.906 -2.727 1 90.38 202 GLY A N 1
ATOM 1677 C CA . GLY A 1 202 ? 20.344 34.75 -2.875 1 90.38 202 GLY A CA 1
ATOM 1678 C C . GLY A 1 202 ? 19.234 34.125 -3.695 1 90.38 202 GLY A C 1
ATOM 1679 O O . GLY A 1 202 ? 18.234 34.781 -4.023 1 90.38 202 GLY A O 1
ATOM 1680 N N . LYS A 1 203 ? 19.5 32.875 -4.074 1 95.44 203 LYS A N 1
ATOM 1681 C CA . LYS A 1 203 ? 18.5 32.188 -4.879 1 95.44 203 LYS A CA 1
ATOM 1682 C C . LYS A 1 203 ? 18.094 30.859 -4.238 1 95.44 203 LYS A C 1
ATOM 1684 O O . LYS A 1 203 ? 18.859 30.297 -3.451 1 95.44 203 LYS A O 1
ATOM 1689 N N . ILE A 1 204 ? 16.938 30.422 -4.578 1 96.5 204 ILE A N 1
ATOM 1690 C CA . ILE A 1 204 ? 16.438 29.109 -4.172 1 96.5 204 ILE A CA 1
ATOM 1691 C C . ILE A 1 204 ? 16.719 28.094 -5.27 1 96.5 204 ILE A C 1
ATOM 1693 O O . ILE A 1 204 ? 16.188 28.188 -6.375 1 96.5 204 ILE A O 1
ATOM 1697 N N . HIS A 1 205 ? 17.547 27.125 -5.004 1 95.5 205 HIS A N 1
ATOM 1698 C CA . HIS A 1 205 ? 17.906 26.094 -5.969 1 95.5 205 HIS A CA 1
ATOM 1699 C C . HIS A 1 205 ? 16.969 24.891 -5.852 1 95.5 205 HIS A C 1
ATOM 1701 O O . HIS A 1 205 ? 16.797 24.328 -4.762 1 95.5 205 HIS A O 1
ATOM 1707 N N . VAL A 1 206 ? 16.406 24.484 -7 1 95.81 206 VAL A N 1
ATOM 1708 C CA . VAL A 1 206 ? 15.367 23.469 -6.926 1 95.81 206 VAL A CA 1
ATOM 1709 C C . VAL A 1 206 ? 15.773 22.25 -7.762 1 95.81 206 VAL A C 1
ATOM 1711 O O . VAL A 1 206 ? 16.375 22.406 -8.828 1 95.81 206 VAL A O 1
ATOM 1714 N N . GLY A 1 207 ? 15.586 21.078 -7.254 1 95.38 207 GLY A N 1
ATOM 1715 C CA . GLY A 1 207 ? 15.734 19.766 -7.863 1 95.38 207 GLY A CA 1
ATOM 1716 C C . GLY A 1 207 ? 14.766 18.75 -7.312 1 95.38 207 GLY A C 1
ATOM 1717 O O . GLY A 1 207 ? 13.703 19.094 -6.785 1 95.38 207 GLY A O 1
ATOM 1718 N N . VAL A 1 208 ? 15.062 17.469 -7.441 1 96.62 208 VAL A N 1
ATOM 1719 C CA . VAL A 1 208 ? 14.141 16.406 -7.066 1 96.62 208 VAL A CA 1
ATOM 1720 C C . VAL A 1 208 ? 13.906 16.422 -5.555 1 96.62 208 VAL A C 1
ATOM 1722 O O . VAL A 1 208 ? 12.797 16.172 -5.086 1 96.62 208 VAL A O 1
ATOM 1725 N N . GLU A 1 209 ? 14.898 16.75 -4.805 1 95.75 209 GLU A N 1
ATOM 1726 C CA . GLU A 1 209 ? 14.742 16.797 -3.352 1 95.75 209 GLU A CA 1
ATOM 1727 C C . GLU A 1 209 ? 13.789 17.906 -2.928 1 95.75 209 GLU A C 1
ATOM 1729 O O . GLU A 1 209 ? 13 17.734 -1.994 1 95.75 209 GLU A O 1
ATOM 1734 N N . SER A 1 210 ? 13.906 19.078 -3.574 1 96.44 210 SER A N 1
ATOM 1735 C CA . SER A 1 210 ? 12.984 20.172 -3.271 1 96.44 210 SER A CA 1
ATOM 1736 C C . SER A 1 210 ? 11.547 19.797 -3.602 1 96.44 210 SER A C 1
ATOM 1738 O O . SER A 1 210 ? 10.617 20.203 -2.902 1 96.44 210 SER A O 1
ATOM 1740 N N . MET A 1 211 ? 11.359 19.016 -4.672 1 97 211 MET A N 1
ATOM 1741 C CA . MET A 1 211 ? 10.031 18.547 -5.043 1 97 211 MET A CA 1
ATOM 1742 C C . MET A 1 211 ? 9.461 17.625 -3.971 1 97 211 MET A C 1
ATOM 1744 O O . MET A 1 211 ? 8.281 17.734 -3.617 1 97 211 MET A O 1
ATOM 1748 N N . ILE A 1 212 ? 10.266 16.75 -3.453 1 97.94 212 ILE A N 1
ATOM 1749 C CA . ILE A 1 212 ? 9.828 15.82 -2.408 1 97.94 212 ILE A CA 1
ATOM 1750 C C . ILE A 1 212 ? 9.461 16.609 -1.15 1 97.94 212 ILE A C 1
ATOM 1752 O O . ILE A 1 212 ? 8.406 16.359 -0.551 1 97.94 212 ILE A O 1
ATOM 1756 N N . ASN A 1 213 ? 10.297 17.516 -0.764 1 97.81 213 ASN A N 1
ATOM 1757 C CA . ASN A 1 213 ? 10.047 18.297 0.434 1 97.81 213 ASN A CA 1
ATOM 1758 C C . ASN A 1 213 ? 8.766 19.125 0.306 1 97.81 213 ASN A C 1
ATOM 1760 O O . ASN A 1 213 ? 8.023 19.281 1.278 1 97.81 213 ASN A O 1
ATOM 1764 N N . ALA A 1 214 ? 8.562 19.672 -0.871 1 98.44 214 ALA A N 1
ATOM 1765 C CA . ALA A 1 214 ? 7.324 20.406 -1.103 1 98.44 214 ALA A CA 1
ATOM 1766 C C . ALA A 1 214 ? 6.109 19.484 -0.953 1 98.44 214 ALA A C 1
ATOM 1768 O O . ALA A 1 214 ? 5.086 19.891 -0.392 1 98.44 214 ALA A O 1
ATOM 1769 N N . ASP A 1 215 ? 6.203 18.266 -1.426 1 98.56 215 ASP A N 1
ATOM 1770 C CA . ASP A 1 215 ? 5.133 17.281 -1.266 1 98.56 215 ASP A CA 1
ATOM 1771 C C . ASP A 1 215 ? 4.91 16.953 0.207 1 98.56 215 ASP A C 1
ATOM 1773 O O . ASP A 1 215 ? 3.771 16.75 0.638 1 98.56 215 ASP A O 1
ATOM 1777 N N . PHE A 1 216 ? 5.984 16.891 0.965 1 98.44 216 PHE A N 1
ATOM 1778 C CA . PHE A 1 216 ? 5.879 16.609 2.393 1 98.44 216 PHE A CA 1
ATOM 1779 C C . PHE A 1 216 ? 5.098 17.703 3.102 1 98.44 216 PHE A C 1
ATOM 1781 O O . PHE A 1 216 ? 4.188 17.422 3.885 1 98.44 216 PHE A O 1
ATOM 1788 N N . CYS A 1 217 ? 5.488 18.875 2.791 1 98.69 217 CYS A N 1
ATOM 1789 C CA . CYS A 1 217 ? 4.77 20.016 3.359 1 98.69 217 CYS A CA 1
ATOM 1790 C C . CYS A 1 217 ? 3.303 20 2.949 1 98.69 217 CYS A C 1
ATOM 1792 O O . CYS A 1 217 ? 2.42 20.234 3.771 1 98.69 217 CYS A O 1
ATOM 1794 N N . THR A 1 218 ? 3.109 19.719 1.684 1 98.81 218 THR A N 1
ATOM 1795 C CA . THR A 1 218 ? 1.748 19.625 1.17 1 98.81 218 THR A CA 1
ATOM 1796 C C . THR A 1 218 ? 0.969 18.547 1.919 1 98.81 218 THR A C 1
ATOM 1798 O O . THR A 1 218 ? -0.206 18.734 2.24 1 98.81 218 THR A O 1
ATOM 1801 N N . GLY A 1 219 ? 1.631 17.422 2.154 1 98.75 219 GLY A N 1
ATOM 1802 C CA . GLY A 1 219 ? 0.997 16.375 2.951 1 98.75 219 GLY A CA 1
ATOM 1803 C C . GLY A 1 219 ? 0.521 16.875 4.305 1 98.75 219 GLY A C 1
ATOM 1804 O O . GLY A 1 219 ? -0.573 16.531 4.75 1 98.75 219 GLY A O 1
ATOM 1805 N N . SER A 1 220 ? 1.279 17.641 4.93 1 98.88 220 SER A N 1
ATOM 1806 C CA . SER A 1 220 ? 0.898 18.219 6.219 1 98.88 220 SER A CA 1
ATOM 1807 C C . SER A 1 220 ? -0.339 19.094 6.09 1 98.88 220 SER A C 1
ATOM 1809 O O . SER A 1 220 ? -1.229 19.062 6.941 1 98.88 220 SER A O 1
ATOM 1811 N N . VAL A 1 221 ? -0.394 19.875 5.078 1 98.88 221 VAL A N 1
ATOM 1812 C CA . VAL A 1 221 ? -1.534 20.75 4.809 1 98.88 221 VAL A CA 1
ATOM 1813 C C . VAL A 1 221 ? -2.789 19.906 4.594 1 98.88 221 VAL A C 1
ATOM 1815 O O . VAL A 1 221 ? -3.873 20.266 5.059 1 98.88 221 VAL A O 1
ATOM 1818 N N . LEU A 1 222 ? -2.625 18.828 3.906 1 98.88 222 LEU A N 1
ATOM 1819 C CA . LEU A 1 222 ? -3.77 17.984 3.588 1 98.88 222 LEU A CA 1
ATOM 1820 C C . LEU A 1 222 ? -4.262 17.25 4.828 1 98.88 222 LEU A C 1
ATOM 1822 O O . LEU A 1 222 ? -5.453 16.953 4.949 1 98.88 222 LEU A O 1
ATOM 1826 N N . ILE A 1 223 ? -3.365 16.938 5.781 1 98.88 223 ILE A N 1
ATOM 1827 C CA . ILE A 1 223 ? -3.789 16.406 7.074 1 98.88 223 ILE A CA 1
ATOM 1828 C C . ILE A 1 223 ? -4.711 17.406 7.762 1 98.88 223 ILE A C 1
ATOM 1830 O O . ILE A 1 223 ? -5.793 17.047 8.234 1 98.88 223 ILE A O 1
ATOM 1834 N N . SER A 1 224 ? -4.348 18.656 7.754 1 98.88 224 SER A N 1
ATOM 1835 C CA . SER A 1 224 ? -5.168 19.703 8.336 1 98.88 224 SER A CA 1
ATOM 1836 C C . SER A 1 224 ? -6.492 19.844 7.59 1 98.88 224 SER A C 1
ATOM 1838 O O . SER A 1 224 ? -7.531 20.109 8.203 1 98.88 224 SER A O 1
ATOM 1840 N N . PHE A 1 225 ? -6.387 19.766 6.305 1 98.81 225 PHE A N 1
ATOM 1841 C CA . PHE A 1 225 ? -7.594 19.781 5.488 1 98.81 225 PHE A CA 1
ATOM 1842 C C . PHE A 1 225 ? -8.586 18.719 5.965 1 98.81 225 PHE A C 1
ATOM 1844 O O . PHE A 1 225 ? -9.789 18.984 6.035 1 98.81 225 PHE A O 1
ATOM 1851 N N . GLY A 1 226 ? -8.109 17.578 6.34 1 98.62 226 GLY A N 1
ATOM 1852 C CA . GLY A 1 226 ? -8.969 16.531 6.852 1 98.62 226 GLY A CA 1
ATOM 1853 C C . GLY A 1 226 ? -9.711 16.922 8.117 1 98.62 226 GLY A C 1
ATOM 1854 O O . GLY A 1 226 ? -10.852 16.5 8.328 1 98.62 226 GLY A O 1
ATOM 1855 N N . ALA A 1 227 ? -9.094 17.688 8.93 1 98.56 227 ALA A N 1
ATOM 1856 C CA . ALA A 1 227 ? -9.711 18.109 10.188 1 98.56 227 ALA A CA 1
ATOM 1857 C C . ALA A 1 227 ? -10.906 19.016 9.922 1 98.56 227 ALA A C 1
ATOM 1859 O O . ALA A 1 227 ? -11.914 18.953 10.625 1 98.56 227 ALA A O 1
ATOM 1860 N N . VAL A 1 228 ? -10.859 19.812 8.875 1 98.38 228 VAL A N 1
ATOM 1861 C CA . VAL A 1 228 ? -11.891 20.812 8.648 1 98.38 228 VAL A CA 1
ATOM 1862 C C . VAL A 1 228 ? -12.773 20.406 7.477 1 98.38 228 VAL A C 1
ATOM 1864 O O . VAL A 1 228 ? -13.602 21.188 7 1 98.38 228 VAL A O 1
ATOM 1867 N N . LEU A 1 229 ? -12.609 19.234 7.027 1 98.06 229 LEU A N 1
ATOM 1868 C CA . LEU A 1 229 ? -13.289 18.734 5.836 1 98.06 229 LEU A CA 1
ATOM 1869 C C . LEU A 1 229 ? -14.797 18.969 5.941 1 98.06 229 LEU A C 1
ATOM 1871 O O . LEU A 1 229 ? -15.406 18.594 6.949 1 98.06 229 LEU A O 1
ATOM 1875 N N . GLY A 1 230 ? -15.375 19.562 4.883 1 97 230 GLY A N 1
ATOM 1876 C CA . GLY A 1 230 ? -16.812 19.703 4.77 1 97 230 GLY A CA 1
ATOM 1877 C C . GLY A 1 230 ? -17.359 20.906 5.508 1 97 230 GLY A C 1
ATOM 1878 O O . GLY A 1 230 ? -18.562 21.188 5.453 1 97 230 GLY A O 1
ATOM 1879 N N . LYS A 1 231 ? -16.469 21.734 6.141 1 97.25 231 LYS A N 1
ATOM 1880 C CA . LYS A 1 231 ? -16.953 22.781 7.02 1 97.25 231 LYS A CA 1
ATOM 1881 C C . LYS A 1 231 ? -16.359 24.141 6.625 1 97.25 231 LYS A C 1
ATOM 1883 O O . LYS A 1 231 ? -16.609 25.141 7.289 1 97.25 231 LYS A O 1
ATOM 1888 N N . THR A 1 232 ? -15.578 24.141 5.617 1 97.38 232 THR A N 1
ATOM 1889 C CA . THR A 1 232 ? -14.898 25.359 5.188 1 97.38 232 THR A CA 1
ATOM 1890 C C . THR A 1 232 ? -15.102 25.594 3.695 1 97.38 232 THR A C 1
ATOM 1892 O O . THR A 1 232 ? -15.43 24.672 2.953 1 97.38 232 THR A O 1
ATOM 1895 N N . SER A 1 233 ? -14.984 26.875 3.311 1 96.69 233 SER A N 1
ATOM 1896 C CA . SER A 1 233 ? -15.023 27.219 1.895 1 96.69 233 SER A CA 1
ATOM 1897 C C . SER A 1 233 ? -13.68 26.984 1.226 1 96.69 233 SER A C 1
ATOM 1899 O O . SER A 1 233 ? -12.656 26.875 1.902 1 96.69 233 SER A O 1
ATOM 1901 N N . PRO A 1 234 ? -13.633 26.844 -0.149 1 96.62 234 PRO A N 1
ATOM 1902 C CA . PRO A 1 234 ? -12.344 26.656 -0.833 1 96.62 234 PRO A CA 1
ATOM 1903 C C . PRO A 1 234 ? -11.391 27.828 -0.627 1 96.62 234 PRO A C 1
ATOM 1905 O O . PRO A 1 234 ? -10.172 27.641 -0.602 1 96.62 234 PRO A O 1
ATOM 1908 N N . VAL A 1 235 ? -11.938 29.047 -0.448 1 97.19 235 VAL A N 1
ATOM 1909 C CA . VAL A 1 235 ? -11.094 30.203 -0.206 1 97.19 235 VAL A CA 1
ATOM 1910 C C . VAL A 1 235 ? -10.477 30.109 1.187 1 97.19 235 VAL A C 1
ATOM 1912 O O . VAL A 1 235 ? -9.297 30.422 1.369 1 97.19 235 VAL A O 1
ATOM 1915 N N . GLN A 1 236 ? -11.281 29.75 2.199 1 98.12 236 GLN A N 1
ATOM 1916 C CA . GLN A 1 236 ? -10.727 29.5 3.527 1 98.12 236 GLN A CA 1
ATOM 1917 C C . GLN A 1 236 ? -9.586 28.5 3.467 1 98.12 236 GLN A C 1
ATOM 1919 O O . GLN A 1 236 ? -8.57 28.656 4.141 1 98.12 236 GLN A O 1
ATOM 1924 N N . LEU A 1 237 ? -9.742 27.469 2.66 1 98.62 237 LEU A N 1
ATOM 1925 C CA . LEU A 1 237 ? -8.734 26.406 2.547 1 98.62 237 LEU A CA 1
ATOM 1926 C C . LEU A 1 237 ? -7.445 26.953 1.951 1 98.62 237 LEU A C 1
ATOM 1928 O O . LEU A 1 237 ? -6.352 26.625 2.408 1 98.62 237 LEU A O 1
ATOM 1932 N N . LEU A 1 238 ? -7.547 27.75 0.947 1 98.38 238 LEU A N 1
ATOM 1933 C CA . LEU A 1 238 ? -6.371 28.344 0.321 1 98.38 238 LEU A CA 1
ATOM 1934 C C . LEU A 1 238 ? -5.641 29.266 1.295 1 98.38 238 LEU A C 1
ATOM 1936 O O . LEU A 1 238 ? -4.41 29.266 1.36 1 98.38 238 LEU A O 1
ATOM 1940 N N . ILE A 1 239 ? -6.387 30.047 2.049 1 98.5 239 ILE A N 1
ATOM 1941 C CA . ILE A 1 239 ? -5.789 30.953 3.031 1 98.5 239 ILE A CA 1
ATOM 1942 C C . ILE A 1 239 ? -5.137 30.141 4.148 1 98.5 239 ILE A C 1
ATOM 1944 O O . ILE A 1 239 ? -4.047 30.469 4.613 1 98.5 239 ILE A O 1
ATOM 1948 N N . MET A 1 240 ? -5.805 29.109 4.555 1 98.81 240 MET A N 1
ATOM 1949 C CA . MET A 1 240 ? -5.219 28.203 5.547 1 98.81 240 MET A CA 1
ATOM 1950 C C . MET A 1 240 ? -3.891 27.641 5.051 1 98.81 240 MET A C 1
ATOM 1952 O O . MET A 1 240 ? -2.904 27.625 5.793 1 98.81 240 MET A O 1
ATOM 1956 N N . ALA A 1 241 ? -3.875 27.172 3.832 1 98.81 241 ALA A N 1
ATOM 1957 C CA . ALA A 1 241 ? -2.668 26.609 3.246 1 98.81 241 ALA A CA 1
ATOM 1958 C C . ALA A 1 241 ? -1.54 27.625 3.189 1 98.81 241 ALA A C 1
ATOM 1960 O O . ALA A 1 241 ? -0.38 27.297 3.447 1 98.81 241 ALA A O 1
ATOM 1961 N N . LEU A 1 242 ? -1.88 28.875 2.854 1 98.75 242 LEU A N 1
ATOM 1962 C CA . LEU A 1 242 ? -0.896 29.938 2.773 1 98.75 242 LEU A CA 1
ATOM 1963 C C . LEU A 1 242 ? -0.152 30.094 4.094 1 98.75 242 LEU A C 1
ATOM 1965 O O . LEU A 1 242 ? 1.081 30.094 4.121 1 98.75 242 LEU A O 1
ATOM 1969 N N . PHE A 1 243 ? -0.865 30.188 5.164 1 98.81 243 PHE A N 1
ATOM 1970 C CA . PHE A 1 243 ? -0.255 30.406 6.469 1 98.81 243 PHE A CA 1
ATOM 1971 C C . PHE A 1 243 ? 0.386 29.141 7 1 98.81 243 PHE A C 1
ATOM 1973 O O . PHE A 1 243 ? 1.459 29.188 7.609 1 98.81 243 PHE A O 1
ATOM 1980 N N . GLU A 1 244 ? -0.29 28.031 6.777 1 98.88 244 GLU A N 1
ATOM 1981 C CA . GLU A 1 244 ? 0.205 26.766 7.32 1 98.88 244 GLU A CA 1
ATOM 1982 C C . GLU A 1 244 ? 1.541 26.391 6.691 1 98.88 244 GLU A C 1
ATOM 1984 O O . GLU A 1 244 ? 2.449 25.922 7.387 1 98.88 244 GLU A O 1
ATOM 1989 N N . VAL A 1 245 ? 1.624 26.516 5.402 1 98.81 245 VAL A N 1
ATOM 1990 C CA . VAL A 1 245 ? 2.865 26.203 4.703 1 98.81 245 VAL A CA 1
ATOM 1991 C C . VAL A 1 245 ? 4.008 27.031 5.273 1 98.81 245 VAL A C 1
ATOM 1993 O O . VAL A 1 245 ? 5.113 26.531 5.48 1 98.81 245 VAL A O 1
ATOM 1996 N N . THR A 1 246 ? 3.764 28.281 5.547 1 98.62 246 THR A N 1
ATOM 1997 C CA . THR A 1 246 ? 4.777 29.188 6.09 1 98.62 246 THR A CA 1
ATOM 1998 C C . THR A 1 246 ? 5.211 28.734 7.48 1 98.62 246 THR A C 1
ATOM 2000 O O . THR A 1 246 ? 6.406 28.625 7.762 1 98.62 246 THR A O 1
ATOM 2003 N N . LEU A 1 247 ? 4.27 28.453 8.281 1 98.75 247 LEU A N 1
ATOM 2004 C CA . LEU A 1 247 ? 4.566 28.031 9.641 1 98.75 247 LEU A CA 1
ATOM 2005 C C . LEU A 1 247 ? 5.262 26.672 9.641 1 98.75 247 LEU A C 1
ATOM 2007 O O . LEU A 1 247 ? 6.129 26.406 10.477 1 98.75 247 LEU A O 1
ATOM 2011 N N . PHE A 1 248 ? 4.855 25.781 8.758 1 98.75 248 PHE A N 1
ATOM 2012 C CA . PHE A 1 248 ? 5.508 24.484 8.594 1 98.75 248 PHE A CA 1
ATOM 2013 C C . PHE A 1 248 ? 6.988 24.656 8.281 1 98.75 248 PHE A C 1
ATOM 2015 O O . PHE A 1 248 ? 7.836 23.984 8.875 1 98.75 248 PHE A O 1
ATOM 2022 N N . ALA A 1 249 ? 7.266 25.531 7.324 1 98.38 249 ALA A N 1
ATOM 2023 C CA . ALA A 1 249 ? 8.648 25.75 6.895 1 98.38 249 ALA A CA 1
ATOM 2024 C C . ALA A 1 249 ? 9.508 26.266 8.047 1 98.38 249 ALA A C 1
ATOM 2026 O O . ALA A 1 249 ? 10.664 25.859 8.195 1 98.38 249 ALA A O 1
ATOM 2027 N N . VAL A 1 250 ? 8.945 27.141 8.859 1 98.25 250 VAL A N 1
ATOM 2028 C CA . VAL A 1 250 ? 9.656 27.656 10.023 1 98.25 250 VAL A CA 1
ATOM 2029 C C . VAL A 1 250 ? 9.898 26.531 11.031 1 98.25 250 VAL A C 1
ATOM 2031 O O . VAL A 1 250 ? 11.016 26.375 11.539 1 98.25 250 VAL A O 1
ATOM 2034 N N . ASN A 1 251 ? 8.875 25.766 11.289 1 98.62 251 ASN A N 1
ATOM 2035 C CA . ASN A 1 251 ? 8.992 24.641 12.211 1 98.62 251 ASN A CA 1
ATOM 2036 C C . ASN A 1 251 ? 10.039 23.625 11.742 1 98.62 251 ASN A C 1
ATOM 2038 O O . ASN A 1 251 ? 10.859 23.156 12.531 1 98.62 251 ASN A O 1
ATOM 2042 N N . GLU A 1 252 ? 9.945 23.312 10.516 1 98.06 252 GLU A N 1
ATOM 2043 C CA . GLU A 1 252 ? 10.883 22.375 9.922 1 98.06 252 GLU A CA 1
ATOM 2044 C C . GLU A 1 252 ? 12.32 22.859 10.062 1 98.06 252 GLU A C 1
ATOM 2046 O O . GLU A 1 252 ? 13.219 22.094 10.391 1 98.06 252 GLU A O 1
ATOM 2051 N N . PHE A 1 253 ? 12.547 24.125 9.812 1 97.19 253 PHE A N 1
ATOM 2052 C CA . PHE A 1 253 ? 13.867 24.734 9.93 1 97.19 253 PHE A CA 1
ATOM 2053 C C . PHE A 1 253 ? 14.375 24.641 11.367 1 97.19 253 PHE A C 1
ATOM 2055 O O . PHE A 1 253 ? 15.523 24.266 11.602 1 97.19 253 PHE A O 1
ATOM 2062 N N . ILE A 1 254 ? 13.555 24.984 12.32 1 98.19 254 ILE A N 1
ATOM 2063 C CA . ILE A 1 254 ? 13.945 24.953 13.727 1 98.19 254 ILE A CA 1
ATOM 2064 C C . ILE A 1 254 ? 14.336 23.516 14.109 1 98.19 254 ILE A C 1
ATOM 2066 O O . ILE A 1 254 ? 15.383 23.297 14.727 1 98.19 254 ILE A O 1
ATOM 2070 N N . LEU A 1 255 ? 13.555 22.531 13.719 1 98.5 255 LEU A N 1
ATOM 2071 C CA . LEU A 1 255 ? 13.781 21.156 14.125 1 98.5 255 LEU A CA 1
ATOM 2072 C C . LEU A 1 255 ? 15.047 20.594 13.477 1 98.5 255 LEU A C 1
ATOM 2074 O O . LEU A 1 255 ? 15.914 20.062 14.164 1 98.5 255 LEU A O 1
ATOM 2078 N N . LEU A 1 256 ? 15.148 20.781 12.156 1 96.75 256 LEU A N 1
ATOM 2079 C CA . LEU A 1 256 ? 16.156 20.031 11.406 1 96.75 256 LEU A CA 1
ATOM 2080 C C . LEU A 1 256 ? 17.469 20.812 11.359 1 96.75 256 LEU A C 1
ATOM 2082 O O . LEU A 1 256 ? 18.547 20.203 11.328 1 96.75 256 LEU A O 1
ATOM 2086 N N . SER A 1 257 ? 17.375 22.141 11.344 1 95.19 257 SER A N 1
ATOM 2087 C CA . SER A 1 257 ? 18.594 22.922 11.148 1 95.19 257 SER A CA 1
ATOM 2088 C C . SER A 1 257 ? 19.094 23.516 12.461 1 95.19 257 SER A C 1
ATOM 2090 O O . SER A 1 257 ? 20.297 23.594 12.703 1 95.19 257 SER A O 1
ATOM 2092 N N . THR A 1 258 ? 18.219 23.938 13.312 1 96.38 258 THR A N 1
ATOM 2093 C CA . THR A 1 258 ? 18.641 24.578 14.555 1 96.38 258 THR A CA 1
ATOM 2094 C C . THR A 1 258 ? 18.844 23.547 15.656 1 96.38 258 THR A C 1
ATOM 2096 O O . THR A 1 258 ? 19.859 23.562 16.344 1 96.38 258 THR A O 1
ATOM 2099 N N . LEU A 1 259 ? 17.938 22.578 15.742 1 97.5 259 LEU A N 1
ATOM 2100 C CA . LEU A 1 259 ? 18 21.594 16.812 1 97.5 259 LEU A CA 1
ATOM 2101 C C . LEU A 1 259 ? 18.703 20.312 16.328 1 97.5 259 LEU A C 1
ATOM 2103 O O . LEU A 1 259 ? 19.094 19.469 17.141 1 97.5 259 LEU A O 1
ATOM 2107 N N . ASN A 1 260 ? 18.812 20.172 15.039 1 97.44 260 ASN A N 1
ATOM 2108 C CA . ASN A 1 260 ? 19.469 19.031 14.406 1 97.44 260 ASN A CA 1
ATOM 2109 C C . ASN A 1 260 ? 18.766 17.719 14.773 1 97.44 260 ASN A C 1
ATOM 2111 O O . ASN A 1 260 ? 19.422 16.719 15.031 1 97.44 260 ASN A O 1
ATOM 2115 N N . ALA A 1 261 ? 17.484 17.797 14.93 1 98.12 261 ALA A N 1
ATOM 2116 C CA . ALA A 1 261 ? 16.688 16.578 15.117 1 98.12 261 ALA A CA 1
ATOM 2117 C C . ALA A 1 261 ? 16.594 15.781 13.82 1 98.12 261 ALA A C 1
ATOM 2119 O O . ALA A 1 261 ? 16.75 16.344 12.734 1 98.12 261 ALA A O 1
ATOM 2120 N N . LYS A 1 262 ? 16.438 14.477 13.977 1 98.19 262 LYS A N 1
ATOM 2121 C CA . LYS A 1 262 ? 16.188 13.594 12.852 1 98.19 262 LYS A CA 1
ATOM 2122 C C . LYS A 1 262 ? 14.711 13.219 12.75 1 98.19 262 LYS A C 1
ATOM 2124 O O . LYS A 1 262 ? 14.094 12.82 13.742 1 98.19 262 LYS A O 1
ATOM 2129 N N . ASP A 1 263 ? 14.164 13.391 11.578 1 98.38 263 ASP A N 1
ATOM 2130 C CA . ASP A 1 263 ? 12.734 13.195 11.367 1 98.38 263 ASP A CA 1
ATOM 2131 C C . ASP A 1 263 ? 12.414 12.969 9.891 1 98.38 263 ASP A C 1
ATOM 2133 O O . ASP A 1 263 ? 11.508 13.594 9.344 1 98.38 263 ASP A O 1
ATOM 2137 N N . ALA A 1 264 ? 13.133 12.039 9.258 1 93.62 264 ALA A N 1
ATOM 2138 C CA . ALA A 1 264 ? 13.055 11.875 7.805 1 93.62 264 ALA A CA 1
ATOM 2139 C C . ALA A 1 264 ? 11.633 11.508 7.375 1 93.62 264 ALA A C 1
ATOM 2141 O O . ALA A 1 264 ? 11.133 12.008 6.367 1 93.62 264 ALA A O 1
ATOM 2142 N N . GLY A 1 265 ? 10.906 10.68 8.102 1 97.19 265 GLY A N 1
ATOM 2143 C CA . GLY A 1 265 ? 9.547 10.297 7.758 1 97.19 265 GLY A CA 1
ATOM 2144 C C . GLY A 1 265 ? 8.508 11.273 8.258 1 97.19 265 GLY A C 1
ATOM 2145 O O . GLY A 1 265 ? 7.32 11.133 7.949 1 97.19 265 GLY A O 1
ATOM 2146 N N . GLY A 1 266 ? 8.852 12.219 9.102 1 98.62 266 GLY A N 1
ATOM 2147 C CA . GLY A 1 266 ? 8.039 13.375 9.414 1 98.62 266 GLY A CA 1
ATOM 2148 C C . GLY A 1 266 ? 7.004 13.102 10.492 1 98.62 266 GLY A C 1
ATOM 2149 O O . GLY A 1 266 ? 5.906 13.664 10.469 1 98.62 266 GLY A O 1
ATOM 2150 N N . SER A 1 267 ? 7.262 12.148 11.438 1 98.88 267 SER A N 1
ATOM 2151 C CA . SER A 1 267 ? 6.32 11.961 12.539 1 98.88 267 SER A CA 1
ATOM 2152 C C . SER A 1 267 ? 6.035 13.273 13.258 1 98.88 267 SER A C 1
ATOM 2154 O O . SER A 1 267 ? 4.895 13.539 13.648 1 98.88 267 SER A O 1
ATOM 2156 N N . MET A 1 268 ? 7.113 14.109 13.414 1 98.81 268 MET A N 1
ATOM 2157 C CA . MET A 1 268 ? 6.961 15.383 14.102 1 98.81 268 MET A CA 1
ATOM 2158 C C . MET A 1 268 ? 6.633 16.5 13.109 1 98.81 268 MET A C 1
ATOM 2160 O O . MET A 1 268 ? 5.555 17.094 13.172 1 98.81 268 MET A O 1
ATOM 2164 N N . THR A 1 269 ? 7.445 16.719 12.125 1 98.75 269 THR A N 1
ATOM 2165 C CA . THR A 1 269 ? 7.367 17.891 11.258 1 98.75 269 THR A CA 1
ATOM 2166 C C . THR A 1 269 ? 6.105 17.828 10.398 1 98.75 269 THR A C 1
ATOM 2168 O O . THR A 1 269 ? 5.512 18.875 10.094 1 98.75 269 THR A O 1
ATOM 2171 N N . ILE A 1 270 ? 5.734 16.656 9.945 1 98.88 270 ILE A N 1
ATOM 2172 C CA . ILE A 1 270 ? 4.621 16.562 9.008 1 98.88 270 ILE A CA 1
ATOM 2173 C C . ILE A 1 270 ? 3.346 16.188 9.758 1 98.88 270 ILE A C 1
ATOM 2175 O O . ILE A 1 270 ? 2.393 16.969 9.812 1 98.88 270 ILE A O 1
ATOM 2179 N N . HIS A 1 271 ? 3.35 15.008 10.398 1 98.94 271 HIS A N 1
ATOM 2180 C CA . HIS A 1 271 ? 2.119 14.398 10.898 1 98.94 271 HIS A CA 1
ATOM 2181 C C . HIS A 1 271 ? 1.644 15.094 12.172 1 98.94 271 HIS A C 1
ATOM 2183 O O . HIS A 1 271 ? 0.479 15.477 12.273 1 98.94 271 HIS A O 1
ATOM 2189 N N . THR A 1 272 ? 2.537 15.18 13.18 1 98.94 272 THR A N 1
ATOM 2190 C CA . THR A 1 272 ? 2.162 15.859 14.414 1 98.94 272 THR A CA 1
ATOM 2191 C C . THR A 1 272 ? 1.801 17.312 14.148 1 98.94 272 THR A C 1
ATOM 2193 O O . THR A 1 272 ? 0.773 17.797 14.617 1 98.94 272 THR A O 1
ATOM 2196 N N . PHE A 1 273 ? 2.625 18 13.406 1 98.94 273 PHE A N 1
ATOM 2197 C CA . PHE A 1 273 ? 2.367 19.391 13.102 1 98.94 273 PHE A CA 1
ATOM 2198 C C . PHE A 1 273 ? 1.021 19.562 12.406 1 98.94 273 PHE A C 1
ATOM 2200 O O . PHE A 1 273 ? 0.174 20.328 12.852 1 98.94 273 PHE A O 1
ATOM 2207 N N . GLY A 1 274 ? 0.812 18.828 11.297 1 98.94 274 GLY A N 1
ATOM 2208 C CA . GLY A 1 274 ? -0.424 18.953 10.539 1 98.94 274 GLY A CA 1
ATOM 2209 C C . GLY A 1 274 ? -1.657 18.609 11.352 1 98.94 274 GLY A C 1
ATOM 2210 O O . GLY A 1 274 ? -2.682 19.281 11.25 1 98.94 274 GLY A O 1
ATOM 2211 N N . ALA A 1 275 ? -1.55 17.547 12.148 1 98.94 275 ALA A N 1
ATOM 2212 C CA . ALA A 1 275 ? -2.695 17.094 12.93 1 98.94 275 ALA A CA 1
ATOM 2213 C C . ALA A 1 275 ? -3.109 18.125 13.969 1 98.94 275 ALA A C 1
ATOM 2215 O O . ALA A 1 275 ? -4.273 18.547 14.016 1 98.94 275 ALA A O 1
ATOM 2216 N N . TYR A 1 276 ? -2.176 18.609 14.734 1 98.94 276 TYR A N 1
ATOM 2217 C CA . TYR A 1 276 ? -2.547 19.469 15.844 1 98.94 276 TYR A CA 1
ATOM 2218 C C . TYR A 1 276 ? -2.799 20.891 15.359 1 98.94 276 TYR A C 1
ATOM 2220 O O . TYR A 1 276 ? -3.604 21.625 15.945 1 98.94 276 TYR A O 1
ATOM 2228 N N . PHE A 1 277 ? -2.133 21.328 14.32 1 98.94 277 PHE A N 1
ATOM 2229 C CA . PHE A 1 277 ? -2.521 22.578 13.656 1 98.94 277 PHE A CA 1
ATOM 2230 C C . PHE A 1 277 ? -3.975 22.516 13.195 1 98.94 277 PHE A C 1
ATOM 2232 O O . PHE A 1 277 ? -4.766 23.406 13.5 1 98.94 277 PHE A O 1
ATOM 2239 N N . GLY A 1 278 ? -4.336 21.422 12.461 1 98.88 278 GLY A N 1
ATOM 2240 C CA . GLY A 1 278 ? -5.695 21.25 11.969 1 98.88 278 GLY A CA 1
ATOM 2241 C C . GLY A 1 278 ? -6.719 21.141 13.086 1 98.88 278 GLY A C 1
ATOM 2242 O O . GLY A 1 278 ? -7.816 21.688 12.984 1 98.88 278 GLY A O 1
ATOM 2243 N N . LEU A 1 279 ? -6.395 20.422 14.133 1 98.81 279 LEU A N 1
ATOM 2244 C CA . LEU A 1 279 ? -7.297 20.266 15.266 1 98.81 279 LEU A CA 1
ATOM 2245 C C . LEU A 1 279 ? -7.559 21.609 15.945 1 98.81 279 LEU A C 1
ATOM 2247 O O . LEU A 1 279 ? -8.688 21.891 16.359 1 98.81 279 LEU A O 1
ATOM 2251 N N . MET A 1 280 ? -6.52 22.391 16.078 1 98.81 280 MET A N 1
ATOM 2252 C CA . MET A 1 280 ? -6.711 23.703 16.688 1 98.81 280 MET A CA 1
ATOM 2253 C C . MET A 1 280 ? -7.562 24.609 15.789 1 98.81 280 MET A C 1
ATOM 2255 O O . MET A 1 280 ? -8.422 25.328 16.281 1 98.81 280 MET A O 1
ATOM 2259 N N . VAL A 1 281 ? -7.332 24.562 14.5 1 98.81 281 VAL A N 1
ATOM 2260 C CA . VAL A 1 281 ? -8.141 25.344 13.57 1 98.81 281 VAL A CA 1
ATOM 2261 C C . VAL A 1 281 ? -9.609 24.938 13.703 1 98.81 281 VAL A C 1
ATOM 2263 O O . VAL A 1 281 ? -10.492 25.797 13.781 1 98.81 281 VAL A O 1
ATOM 2266 N N . THR A 1 282 ? -9.883 23.625 13.711 1 98.12 282 THR A N 1
ATOM 2267 C CA . THR A 1 282 ? -11.273 23.188 13.773 1 98.12 282 THR A CA 1
ATOM 2268 C C . THR A 1 282 ? -11.891 23.531 15.125 1 98.12 282 THR A C 1
ATOM 2270 O O . THR A 1 282 ? -13.094 23.781 15.219 1 98.12 282 THR A O 1
ATOM 2273 N N . ARG A 1 283 ? -11.078 23.594 16.172 1 98.19 283 ARG A N 1
ATOM 2274 C CA . ARG A 1 283 ? -11.578 24.031 17.469 1 98.19 283 ARG A CA 1
ATOM 2275 C C . ARG A 1 283 ? -12.039 25.484 17.422 1 98.19 283 ARG A C 1
ATOM 2277 O O . ARG A 1 283 ? -13.078 25.828 17.969 1 98.19 283 ARG A O 1
ATOM 2284 N N . ILE A 1 284 ? -11.258 26.328 16.797 1 98.25 284 ILE A N 1
ATOM 2285 C CA . ILE A 1 284 ? -11.586 27.75 16.703 1 98.25 284 ILE A CA 1
ATOM 2286 C C . ILE A 1 284 ? -12.781 27.938 15.781 1 98.25 284 ILE A C 1
ATOM 2288 O O . ILE A 1 284 ? -13.641 28.797 16.047 1 98.25 284 ILE A O 1
ATOM 2292 N N . LEU A 1 285 ? -12.859 27.109 14.742 1 97.62 285 LEU A N 1
ATOM 2293 C CA . LEU A 1 285 ? -13.953 27.203 13.781 1 97.62 285 LEU A CA 1
ATOM 2294 C C . LEU A 1 285 ? -15.148 26.375 14.234 1 97.62 285 LEU A C 1
ATOM 2296 O O . LEU A 1 285 ? -16.016 26.047 13.43 1 97.62 285 LEU A O 1
ATOM 2300 N N . TYR A 1 286 ? -15.18 26.047 15.445 1 96.81 286 TYR A N 1
ATOM 2301 C CA . TYR A 1 286 ? -16.234 25.172 15.969 1 96.81 286 TYR A CA 1
ATOM 2302 C C . TYR A 1 286 ? -17.594 25.641 15.492 1 96.81 286 TYR A C 1
ATOM 2304 O O . TYR A 1 286 ? -17.891 26.844 15.484 1 96.81 286 TYR A O 1
ATOM 2312 N N . ARG A 1 287 ? -18.469 24.703 15.148 1 95.5 287 ARG A N 1
ATOM 2313 C CA . ARG A 1 287 ? -19.812 24.938 14.641 1 95.5 287 ARG A CA 1
ATOM 2314 C C . ARG A 1 287 ? -20.859 24.406 15.617 1 95.5 287 ARG A C 1
ATOM 2316 O O . ARG A 1 287 ? -21.203 23.234 15.586 1 95.5 287 ARG A O 1
ATOM 2323 N N . PRO A 1 288 ? -21.531 25.234 16.312 1 93.06 288 PRO A N 1
ATOM 2324 C CA . PRO A 1 288 ? -22.438 24.828 17.375 1 93.06 288 PRO A CA 1
ATOM 2325 C C . PRO A 1 288 ? -23.672 24.094 16.859 1 93.06 288 PRO A C 1
ATOM 2327 O O . PRO A 1 288 ? -24.25 23.266 17.562 1 93.06 288 PRO A O 1
ATOM 2330 N N . ASN A 1 289 ? -24.078 24.375 15.57 1 93.38 289 ASN A N 1
ATOM 2331 C CA . ASN A 1 289 ? -25.297 23.766 15.047 1 93.38 289 ASN A CA 1
ATOM 2332 C C . ASN A 1 289 ? -24.984 22.781 13.922 1 93.38 289 ASN A C 1
ATOM 2334 O O . ASN A 1 289 ? -25.766 22.641 12.977 1 93.38 289 ASN A O 1
ATOM 2338 N N . LEU A 1 290 ? -23.906 22.156 14.078 1 92.88 290 LEU A N 1
ATOM 2339 C CA . LEU A 1 290 ? -23.469 21.219 13.039 1 92.88 290 LEU A CA 1
ATOM 2340 C C . LEU A 1 290 ? -24.391 20 13 1 92.88 290 LEU A C 1
ATOM 2342 O O . LEU A 1 290 ? -24.422 19.281 12 1 92.88 290 LEU A O 1
ATOM 2346 N N . ASP A 1 291 ? -25.078 19.812 14.039 1 88.75 291 ASP A N 1
ATOM 2347 C CA . ASP A 1 291 ? -26.031 18.719 14.109 1 88.75 291 ASP A CA 1
ATOM 2348 C C . ASP A 1 291 ? -27.094 18.844 13.008 1 88.75 291 ASP A C 1
ATOM 2350 O O . ASP A 1 291 ? -27.688 17.844 12.594 1 88.75 291 ASP A O 1
ATOM 2354 N N . ARG A 1 292 ? -27.281 20 12.461 1 84.81 292 ARG A N 1
ATOM 2355 C CA . ARG A 1 292 ? -28.25 20.234 11.383 1 84.81 292 ARG A CA 1
ATOM 2356 C C . ARG A 1 292 ? -27.781 19.562 10.094 1 84.81 292 ARG A C 1
ATOM 2358 O O . ARG A 1 292 ? -28.594 19.359 9.18 1 84.81 292 ARG A O 1
ATOM 2365 N N . SER A 1 293 ? -26.578 19.234 10.047 1 84.75 293 SER A N 1
ATOM 2366 C CA . SER A 1 293 ? -26.016 18.562 8.883 1 84.75 293 SER A CA 1
ATOM 2367 C C . SER A 1 293 ? -25.5 17.172 9.242 1 84.75 293 SER A C 1
ATOM 2369 O O . SER A 1 293 ? -24.75 16.562 8.477 1 84.75 293 SER A O 1
ATOM 2371 N N . LYS A 1 294 ? -25.906 16.672 10.305 1 85.62 294 LYS A N 1
ATOM 2372 C CA . LYS A 1 294 ? -25.375 15.422 10.82 1 85.62 294 LYS A CA 1
ATOM 2373 C C . LYS A 1 294 ? -25.656 14.266 9.875 1 85.62 294 LYS A C 1
ATOM 2375 O O . LYS A 1 294 ? -24.859 13.344 9.75 1 85.62 294 LYS A O 1
ATOM 2380 N N . HIS A 1 295 ? -26.766 14.289 9.172 1 85.81 295 HIS A N 1
ATOM 2381 C CA . HIS A 1 295 ? -27.156 13.219 8.266 1 85.81 295 HIS A CA 1
ATOM 2382 C C . HIS A 1 295 ? -26.203 13.133 7.07 1 85.81 295 HIS A C 1
ATOM 2384 O O . HIS A 1 295 ? -26.078 12.086 6.438 1 85.81 295 HIS A O 1
ATOM 2390 N N . ARG A 1 296 ? -25.547 14.242 6.824 1 87.69 296 ARG A N 1
ATOM 2391 C CA . ARG A 1 296 ? -24.625 14.273 5.707 1 87.69 296 ARG A CA 1
ATOM 2392 C C . ARG A 1 296 ? -23.219 13.883 6.156 1 87.69 296 ARG A C 1
ATOM 2394 O O . ARG A 1 296 ? -22.359 13.57 5.328 1 87.69 296 ARG A O 1
ATOM 2401 N N . ASN A 1 297 ? -23.016 13.938 7.422 1 89.38 297 ASN A N 1
ATOM 2402 C CA . ASN A 1 297 ? -21.734 13.5 7.988 1 89.38 297 ASN A CA 1
ATOM 2403 C C . ASN A 1 297 ? -21.703 11.992 8.195 1 89.38 297 ASN A C 1
ATOM 2405 O O . ASN A 1 297 ? -21.484 11.523 9.312 1 89.38 297 ASN A O 1
ATOM 2409 N N . SER A 1 298 ? -21.984 11.242 7.137 1 90.19 298 SER A N 1
ATOM 2410 C CA . SER A 1 298 ? -22.016 9.781 7.117 1 90.19 298 SER A CA 1
ATOM 2411 C C . SER A 1 298 ? -21.594 9.234 5.758 1 90.19 298 SER A C 1
ATOM 2413 O O . SER A 1 298 ? -21.547 9.984 4.777 1 90.19 298 SER A O 1
ATOM 2415 N N . SER A 1 299 ? -21.297 7.953 5.816 1 92.12 299 SER A N 1
ATOM 2416 C CA . SER A 1 299 ? -20.875 7.32 4.574 1 92.12 299 SER A CA 1
ATOM 2417 C C . SER A 1 299 ? -21.984 6.445 3.992 1 92.12 299 SER A C 1
ATOM 2419 O O . SER A 1 299 ? -23 6.203 4.648 1 92.12 299 SER A O 1
ATOM 2421 N N . VAL A 1 300 ? -21.891 6.121 2.672 1 91 300 VAL A N 1
ATOM 2422 C CA . VAL A 1 300 ? -22.625 5.047 2.023 1 91 300 VAL A CA 1
ATOM 2423 C C . VAL A 1 300 ? -21.656 3.99 1.496 1 91 300 VAL A C 1
ATOM 2425 O O . VAL A 1 300 ? -20.438 4.195 1.504 1 91 300 VAL A O 1
ATOM 2428 N N . TYR A 1 301 ? -22.188 2.904 1.04 1 91.31 301 TYR A N 1
ATOM 2429 C CA . TYR A 1 301 ? -21.406 1.721 0.671 1 91.31 301 TYR A CA 1
ATOM 2430 C C . TYR A 1 301 ? -20.344 2.068 -0.349 1 91.31 301 TYR A C 1
ATOM 2432 O O . TYR A 1 301 ? -19.156 1.78 -0.137 1 91.31 301 TYR A O 1
ATOM 2440 N N . HIS A 1 302 ? -20.688 2.805 -1.435 1 90.06 302 HIS A N 1
ATOM 2441 C CA . HIS A 1 302 ? -19.734 3.068 -2.508 1 90.06 302 HIS A CA 1
ATOM 2442 C C . HIS A 1 302 ? -18.719 4.137 -2.098 1 90.06 302 HIS A C 1
ATOM 2444 O O . HIS A 1 302 ? -17.578 4.117 -2.545 1 90.06 302 HIS A O 1
ATOM 2450 N N . SER A 1 303 ? -19.172 5.141 -1.278 1 93.06 303 SER A N 1
ATOM 2451 C CA . SER A 1 303 ? -18.234 6.168 -0.846 1 93.06 303 SER A CA 1
ATOM 2452 C C . SER A 1 303 ? -17.109 5.57 0.007 1 93.06 303 SER A C 1
ATOM 2454 O O . SER A 1 303 ? -15.961 6.004 -0.077 1 93.06 303 SER A O 1
ATOM 2456 N N . ASP A 1 304 ? -17.469 4.52 0.769 1 93.94 304 ASP A N 1
ATOM 2457 C CA . ASP A 1 304 ? -16.438 3.834 1.559 1 93.94 304 ASP A CA 1
ATOM 2458 C C . ASP A 1 304 ? -15.484 3.055 0.661 1 93.94 304 ASP A C 1
ATOM 2460 O O . ASP A 1 304 ? -14.289 2.951 0.959 1 93.94 304 ASP A O 1
ATOM 2464 N N . LEU A 1 305 ? -15.984 2.482 -0.364 1 93.12 305 LEU A N 1
ATOM 2465 C CA . LEU A 1 305 ? -15.117 1.782 -1.306 1 93.12 305 LEU A CA 1
ATOM 2466 C C . LEU A 1 305 ? -14.18 2.756 -2.006 1 93.12 305 LEU A C 1
ATOM 2468 O O . LEU A 1 305 ? -13.016 2.434 -2.246 1 93.12 305 LEU A O 1
ATOM 2472 N N . PHE A 1 306 ? -14.641 3.975 -2.326 1 93.94 306 PHE A N 1
ATOM 2473 C CA . PHE A 1 306 ? -13.773 5 -2.893 1 93.94 306 PHE A CA 1
ATOM 2474 C C . PHE A 1 306 ? -12.688 5.395 -1.901 1 93.94 306 PHE A C 1
ATOM 2476 O O . PHE A 1 306 ? -11.523 5.555 -2.279 1 93.94 306 PHE A O 1
ATOM 2483 N N . ALA A 1 307 ? -13.109 5.52 -0.679 1 96.75 307 ALA A N 1
ATOM 2484 C CA . ALA A 1 307 ? -12.141 5.891 0.351 1 96.75 307 ALA A CA 1
ATOM 2485 C C . ALA A 1 307 ? -11.062 4.82 0.505 1 96.75 307 ALA A C 1
ATOM 2487 O O . ALA A 1 307 ? -9.906 5.129 0.805 1 96.75 307 ALA A O 1
ATOM 2488 N N . MET A 1 308 ? -11.383 3.541 0.269 1 96.88 308 MET A N 1
ATOM 2489 C CA . MET A 1 308 ? -10.422 2.449 0.375 1 96.88 308 MET A CA 1
ATOM 2490 C C . MET A 1 308 ? -9.344 2.568 -0.696 1 96.88 308 MET A C 1
ATOM 2492 O O . MET A 1 308 ? -8.211 2.133 -0.492 1 96.88 308 MET A O 1
ATOM 2496 N N . ILE A 1 309 ? -9.648 3.15 -1.84 1 96.44 309 ILE A N 1
ATOM 2497 C CA . ILE A 1 309 ? -8.625 3.416 -2.844 1 96.44 309 ILE A CA 1
ATOM 2498 C C . ILE A 1 309 ? -7.527 4.285 -2.24 1 96.44 309 ILE A C 1
ATOM 2500 O O . ILE A 1 309 ? -6.344 3.965 -2.354 1 96.44 309 ILE A O 1
ATOM 2504 N N . GLY A 1 310 ? -7.957 5.367 -1.559 1 98.31 310 GLY A N 1
ATOM 2505 C CA . GLY A 1 310 ? -6.988 6.227 -0.899 1 98.31 310 GLY A CA 1
ATOM 2506 C C . GLY A 1 310 ? -6.184 5.512 0.171 1 98.31 310 GLY A C 1
ATOM 2507 O O . GLY A 1 310 ? -4.961 5.648 0.231 1 98.31 310 GLY A O 1
ATOM 2508 N N . THR A 1 311 ? -6.848 4.699 0.979 1 98.5 311 THR A N 1
ATOM 2509 C CA . THR A 1 311 ? -6.203 3.963 2.061 1 98.5 311 THR A CA 1
ATOM 2510 C C . THR A 1 311 ? -5.102 3.061 1.516 1 98.5 311 THR A C 1
ATOM 2512 O O . THR A 1 311 ? -3.975 3.074 2.02 1 98.5 311 THR A O 1
ATOM 2515 N N . LEU A 1 312 ? -5.355 2.328 0.497 1 98.31 312 LEU A N 1
ATOM 2516 C CA . LEU A 1 312 ? -4.414 1.337 -0.009 1 98.31 312 LEU A CA 1
ATOM 2517 C C . LEU A 1 312 ? -3.219 2.012 -0.676 1 98.31 312 LEU A C 1
ATOM 2519 O O . LEU A 1 312 ? -2.084 1.554 -0.535 1 98.31 312 LEU A O 1
ATOM 2523 N N . TYR A 1 313 ? -3.422 3.1 -1.351 1 98 313 TYR A N 1
ATOM 2524 C CA . TYR A 1 313 ? -2.299 3.809 -1.952 1 98 313 TYR A CA 1
ATOM 2525 C C . TYR A 1 313 ? -1.413 4.438 -0.882 1 98 313 TYR A C 1
ATOM 2527 O O . TYR A 1 313 ? -0.187 4.453 -1.013 1 98 313 TYR A O 1
ATOM 2535 N N . LEU A 1 314 ? -2.059 4.996 0.101 1 98.56 314 LEU A N 1
ATOM 2536 C CA . LEU A 1 314 ? -1.259 5.523 1.201 1 98.56 314 LEU A CA 1
ATOM 2537 C C . LEU A 1 314 ? -0.466 4.41 1.878 1 98.56 314 LEU A C 1
ATOM 2539 O O . LEU A 1 314 ? 0.723 4.574 2.162 1 98.56 314 LEU A O 1
ATOM 2543 N N . TRP A 1 315 ? -1.106 3.316 2.096 1 98.5 315 TRP A N 1
ATOM 2544 C CA . TRP A 1 315 ? -0.485 2.182 2.77 1 98.5 315 TRP A CA 1
ATOM 2545 C C . TRP A 1 315 ? 0.7 1.654 1.969 1 98.5 315 TRP A C 1
ATOM 2547 O O . TRP A 1 315 ? 1.803 1.509 2.502 1 98.5 315 TRP A O 1
ATOM 2557 N N . MET A 1 316 ? 0.587 1.477 0.704 1 97.62 316 MET A N 1
ATOM 2558 C CA . MET A 1 316 ? 1.584 0.81 -0.13 1 97.62 316 MET A CA 1
ATOM 2559 C C . MET A 1 316 ? 2.789 1.714 -0.365 1 97.62 316 MET A C 1
ATOM 2561 O O . MET A 1 316 ? 3.92 1.234 -0.468 1 97.62 316 MET A O 1
ATOM 2565 N N . PHE A 1 317 ? 2.553 3.01 -0.415 1 98.44 317 PHE A N 1
ATOM 2566 C CA . PHE A 1 317 ? 3.641 3.902 -0.795 1 98.44 317 PHE A CA 1
ATOM 2567 C C . PHE A 1 317 ? 4.246 4.574 0.433 1 98.44 317 PHE A C 1
ATOM 2569 O O . PHE A 1 317 ? 5.156 5.395 0.312 1 98.44 317 PHE A O 1
ATOM 2576 N N . TRP A 1 318 ? 3.822 4.184 1.612 1 98.75 318 TRP A N 1
ATOM 2577 C CA . TRP A 1 318 ? 4.336 4.809 2.826 1 98.75 318 TRP A CA 1
ATOM 2578 C C . TRP A 1 318 ? 5.82 4.504 3.01 1 98.75 318 TRP A C 1
ATOM 2580 O O . TRP A 1 318 ? 6.574 5.332 3.523 1 98.75 318 TRP A O 1
ATOM 2590 N N . PRO A 1 319 ? 6.348 3.309 2.643 1 98.69 319 PRO A N 1
ATOM 2591 C CA . PRO A 1 319 ? 7.793 3.08 2.715 1 98.69 319 PRO A CA 1
ATOM 2592 C C . PRO A 1 319 ? 8.594 4.086 1.888 1 98.69 319 PRO A C 1
ATOM 2594 O O . PRO A 1 319 ? 9.656 4.543 2.322 1 98.69 319 PRO A O 1
ATOM 2597 N N . SER A 1 320 ? 8.055 4.426 0.726 1 98.56 320 SER A N 1
ATOM 2598 C CA . SER A 1 320 ? 8.688 5.465 -0.08 1 98.56 320 SER A CA 1
ATOM 2599 C C . SER A 1 320 ? 8.633 6.82 0.622 1 98.56 320 SER A C 1
ATOM 2601 O O . SER A 1 320 ? 9.602 7.578 0.589 1 98.56 320 SER A O 1
ATOM 2603 N N . PHE A 1 321 ? 7.523 7.078 1.2 1 98.75 321 PHE A N 1
ATOM 2604 C CA . PHE A 1 321 ? 7.336 8.352 1.891 1 98.75 321 PHE A CA 1
ATOM 2605 C C . PHE A 1 321 ? 8.375 8.523 2.988 1 98.75 321 PHE A C 1
ATOM 2607 O O . PHE A 1 321 ? 9.078 9.539 3.027 1 98.75 321 PHE A O 1
ATOM 2614 N N . ASN A 1 322 ? 8.547 7.531 3.832 1 98.75 322 ASN A N 1
ATOM 2615 C CA . ASN A 1 322 ? 9.445 7.641 4.98 1 98.75 322 ASN A CA 1
ATOM 2616 C C . ASN A 1 322 ? 10.906 7.629 4.551 1 98.75 322 ASN A C 1
ATOM 2618 O O . ASN A 1 322 ? 11.766 8.188 5.238 1 98.75 322 ASN A O 1
ATOM 2622 N N . SER A 1 323 ? 11.273 7.039 3.41 1 98.5 323 SER A N 1
ATOM 2623 C CA . SER A 1 323 ? 12.672 6.836 3.053 1 98.5 323 SER A CA 1
ATOM 2624 C C . SER A 1 323 ? 13.133 7.863 2.021 1 98.5 323 SER A C 1
ATOM 2626 O O . SER A 1 323 ? 14.328 7.945 1.71 1 98.5 323 SER A O 1
ATOM 2628 N N . ALA A 1 324 ? 12.273 8.727 1.555 1 97.62 324 ALA A N 1
ATOM 2629 C CA . ALA A 1 324 ? 12.492 9.523 0.352 1 97.62 324 ALA A CA 1
ATOM 2630 C C . ALA A 1 324 ? 13.664 10.484 0.537 1 97.62 324 ALA A C 1
ATOM 2632 O O . ALA A 1 324 ? 14.391 10.773 -0.415 1 97.62 324 ALA A O 1
ATOM 2633 N N . ILE A 1 325 ? 13.867 10.969 1.778 1 96.56 325 ILE A N 1
ATOM 2634 C CA . ILE A 1 325 ? 14.891 12 1.921 1 96.56 325 ILE A CA 1
ATOM 2635 C C . ILE A 1 325 ? 15.961 11.531 2.902 1 96.56 325 ILE A C 1
ATOM 2637 O O . ILE A 1 325 ? 16.734 12.344 3.42 1 96.56 325 ILE A O 1
ATOM 2641 N N . THR A 1 326 ? 15.977 10.234 3.264 1 97.25 326 THR A N 1
ATOM 2642 C CA . THR A 1 326 ? 17.062 9.688 4.074 1 97.25 326 THR A CA 1
ATOM 2643 C C . THR A 1 326 ? 18.359 9.641 3.277 1 97.25 326 THR A C 1
ATOM 2645 O O . THR A 1 326 ? 18.359 9.852 2.062 1 97.25 326 THR A O 1
ATOM 2648 N N . ALA A 1 327 ? 19.469 9.414 4.012 1 96.31 327 ALA A N 1
ATOM 2649 C CA . ALA A 1 327 ? 20.734 9.188 3.299 1 96.31 327 ALA A CA 1
ATOM 2650 C C . ALA A 1 327 ? 20.609 7.988 2.359 1 96.31 327 ALA A C 1
ATOM 2652 O O . ALA A 1 327 ? 19.812 7.082 2.596 1 96.31 327 ALA A O 1
ATOM 2653 N N . HIS A 1 328 ? 21.344 8.031 1.271 1 94.88 328 HIS A N 1
ATOM 2654 C CA . HIS A 1 328 ? 21.328 6.953 0.283 1 94.88 328 HIS A CA 1
ATOM 2655 C C . HIS A 1 328 ? 21.891 5.66 0.864 1 94.88 328 HIS A C 1
ATOM 2657 O O . HIS A 1 328 ? 22.531 5.672 1.916 1 94.88 328 HIS A O 1
ATOM 2663 N N . GLY A 1 329 ? 21.688 4.547 0.159 1 95.62 329 GLY A N 1
ATOM 2664 C CA . GLY A 1 329 ? 22.266 3.27 0.532 1 95.62 329 GLY A CA 1
ATOM 2665 C C . GLY A 1 329 ? 21.484 2.545 1.606 1 95.62 329 GLY A C 1
ATOM 2666 O O . GLY A 1 329 ? 20.266 2.338 1.466 1 95.62 329 GLY A O 1
ATOM 2667 N N . ASP A 1 330 ? 22.125 2.238 2.678 1 96.19 330 ASP A N 1
ATOM 2668 C CA . ASP A 1 330 ? 21.516 1.404 3.709 1 96.19 330 ASP A CA 1
ATOM 2669 C C . ASP A 1 330 ? 20.391 2.154 4.43 1 96.19 330 ASP A C 1
ATOM 2671 O O . ASP A 1 330 ? 19.391 1.556 4.82 1 96.19 330 ASP A O 1
ATOM 2675 N N . ASP A 1 331 ? 20.547 3.434 4.637 1 97.19 331 ASP A N 1
ATOM 2676 C CA . ASP A 1 331 ? 19.547 4.211 5.359 1 97.19 331 ASP A CA 1
ATOM 2677 C C . ASP A 1 331 ? 18.188 4.156 4.656 1 97.19 331 ASP A C 1
ATOM 2679 O O . ASP A 1 331 ? 17.156 3.908 5.289 1 97.19 331 ASP A O 1
ATOM 2683 N N . GLN A 1 332 ? 18.234 4.465 3.375 1 96.81 332 GLN A N 1
ATOM 2684 C CA . GLN A 1 332 ? 17 4.441 2.586 1 96.81 332 GLN A CA 1
ATOM 2685 C C . GLN A 1 332 ? 16.391 3.045 2.572 1 96.81 332 GLN A C 1
ATOM 2687 O O . GLN A 1 332 ? 15.18 2.893 2.762 1 96.81 332 GLN A O 1
ATOM 2692 N N . HIS A 1 333 ? 17.234 2.08 2.35 1 97.12 333 HIS A N 1
ATOM 2693 C CA . HIS A 1 333 ? 16.828 0.68 2.318 1 97.12 333 HIS A CA 1
ATOM 2694 C C . HIS A 1 333 ? 16.203 0.261 3.639 1 97.12 333 HIS A C 1
ATOM 2696 O O . HIS A 1 333 ? 15.094 -0.294 3.652 1 97.12 333 HIS A O 1
ATOM 2702 N N . ARG A 1 334 ? 16.828 0.536 4.734 1 97.75 334 ARG A N 1
ATOM 2703 C CA . ARG A 1 334 ? 16.375 0.178 6.074 1 97.75 334 ARG A CA 1
ATOM 2704 C C . ARG A 1 334 ? 15.07 0.898 6.426 1 97.75 334 ARG A C 1
ATOM 2706 O O . ARG A 1 334 ? 14.172 0.305 7.016 1 97.75 334 ARG A O 1
ATOM 2713 N N . THR A 1 335 ? 14.984 2.145 6.094 1 98.62 335 THR A N 1
ATOM 2714 C CA . THR A 1 335 ? 13.797 2.926 6.402 1 98.62 335 THR A CA 1
ATOM 2715 C C . THR A 1 335 ? 12.57 2.34 5.711 1 98.62 335 THR A C 1
ATOM 2717 O O . THR A 1 335 ? 11.5 2.219 6.32 1 98.62 335 THR A O 1
ATOM 2720 N N . ALA A 1 336 ? 12.742 2.002 4.43 1 98.44 336 ALA A N 1
ATOM 2721 C CA . ALA A 1 336 ? 11.648 1.376 3.695 1 98.44 336 ALA A CA 1
ATOM 2722 C C . ALA A 1 336 ? 11.234 0.058 4.344 1 98.44 336 ALA A C 1
ATOM 2724 O O . ALA A 1 336 ? 10.039 -0.21 4.516 1 98.44 336 ALA A O 1
ATOM 2725 N N . LEU A 1 337 ? 12.219 -0.735 4.746 1 98.5 337 LEU A N 1
ATOM 2726 C CA . LEU A 1 337 ? 11.977 -2.039 5.355 1 98.5 337 LEU A CA 1
ATOM 2727 C C . LEU A 1 337 ? 11.258 -1.889 6.691 1 98.5 337 LEU A C 1
ATOM 2729 O O . LEU A 1 337 ? 10.273 -2.584 6.953 1 98.5 337 LEU A O 1
ATOM 2733 N N . ASN A 1 338 ? 11.734 -0.989 7.562 1 98.69 338 ASN A N 1
ATOM 2734 C CA . ASN A 1 338 ? 11.102 -0.748 8.859 1 98.69 338 ASN A CA 1
ATOM 2735 C C . ASN A 1 338 ? 9.648 -0.307 8.703 1 98.69 338 ASN A C 1
ATOM 2737 O O . ASN A 1 338 ? 8.781 -0.751 9.453 1 98.69 338 ASN A O 1
ATOM 2741 N N . THR A 1 339 ? 9.406 0.585 7.742 1 98.81 339 THR A N 1
ATOM 2742 C CA . THR A 1 339 ? 8.055 1.083 7.508 1 98.81 339 THR A CA 1
ATOM 2743 C C . THR A 1 339 ? 7.137 -0.04 7.031 1 98.81 339 THR A C 1
ATOM 2745 O O . THR A 1 339 ? 5.988 -0.141 7.469 1 98.81 339 THR A O 1
ATOM 2748 N N . TYR A 1 340 ? 7.688 -0.886 6.164 1 98.62 340 TYR A N 1
ATOM 2749 C CA . TYR A 1 340 ? 6.984 -2.031 5.598 1 98.62 340 TYR A CA 1
ATOM 2750 C C . TYR A 1 340 ? 6.465 -2.949 6.699 1 98.62 340 TYR A C 1
ATOM 2752 O O . TYR A 1 340 ? 5.27 -3.256 6.75 1 98.62 340 TYR A O 1
ATOM 2760 N N . TYR A 1 341 ? 7.285 -3.314 7.66 1 98.81 341 TYR A N 1
ATOM 2761 C CA . TYR A 1 341 ? 6.891 -4.238 8.719 1 98.81 341 TYR A CA 1
ATOM 2762 C C . TYR A 1 341 ? 6.031 -3.537 9.758 1 98.81 341 TYR A C 1
ATOM 2764 O O . TYR A 1 341 ? 5.129 -4.148 10.344 1 98.81 341 TYR A O 1
ATOM 2772 N N . SER A 1 342 ? 6.297 -2.264 10.016 1 98.88 342 SER A N 1
ATOM 2773 C CA . SER A 1 342 ? 5.445 -1.493 10.914 1 98.88 342 SER A CA 1
ATOM 2774 C C . SER A 1 342 ? 4.004 -1.455 10.422 1 98.88 342 SER A C 1
ATOM 2776 O O . SER A 1 342 ? 3.07 -1.673 11.195 1 98.88 342 SER A O 1
ATOM 2778 N N . LEU A 1 343 ? 3.855 -1.215 9.133 1 98.88 343 LEU A N 1
ATOM 2779 C CA . LEU A 1 343 ? 2.529 -1.13 8.531 1 98.88 343 LEU A CA 1
ATOM 2780 C C . LEU A 1 343 ? 1.816 -2.477 8.594 1 98.88 343 LEU A C 1
ATOM 2782 O O . LEU A 1 343 ? 0.618 -2.537 8.883 1 98.88 343 LEU A O 1
ATOM 2786 N N . ALA A 1 344 ? 2.523 -3.514 8.289 1 98.81 344 ALA A N 1
ATOM 2787 C CA . ALA A 1 344 ? 1.923 -4.844 8.305 1 98.81 344 ALA A CA 1
ATOM 2788 C C . ALA A 1 344 ? 1.396 -5.191 9.695 1 98.81 344 ALA A C 1
ATOM 2790 O O . ALA A 1 344 ? 0.252 -5.629 9.844 1 98.81 344 ALA A O 1
ATOM 2791 N N . ALA A 1 345 ? 2.203 -4.961 10.727 1 98.88 345 ALA A N 1
ATOM 2792 C CA . ALA A 1 345 ? 1.797 -5.23 12.102 1 98.88 345 ALA A CA 1
ATOM 2793 C C . ALA A 1 345 ? 0.629 -4.34 12.516 1 98.88 345 ALA A C 1
ATOM 2795 O O . ALA A 1 345 ? -0.298 -4.793 13.195 1 98.88 345 ALA A O 1
ATOM 2796 N N . CYS A 1 346 ? 0.706 -3.125 12.117 1 98.88 346 CYS A N 1
ATOM 2797 C CA . CYS A 1 346 ? -0.35 -2.162 12.406 1 98.88 346 CYS A CA 1
ATOM 2798 C C . CYS A 1 346 ? -1.688 -2.631 11.852 1 98.88 346 CYS A C 1
ATOM 2800 O O . CYS A 1 346 ? -2.723 -2.49 12.508 1 98.88 346 CYS A O 1
ATOM 2802 N N . THR A 1 347 ? -1.674 -3.166 10.664 1 98.88 347 THR A N 1
ATOM 2803 C CA . THR A 1 347 ? -2.891 -3.617 10 1 98.88 347 THR A CA 1
ATOM 2804 C C . THR A 1 347 ? -3.559 -4.738 10.797 1 98.88 347 THR A C 1
ATOM 2806 O O . THR A 1 347 ? -4.766 -4.695 11.039 1 98.88 347 THR A O 1
ATOM 2809 N N . LEU A 1 348 ? -2.805 -5.672 11.281 1 98.75 348 LEU A N 1
ATOM 2810 C CA . LEU A 1 348 ? -3.379 -6.777 12.039 1 98.75 348 LEU A CA 1
ATOM 2811 C C . LEU A 1 348 ? -3.975 -6.285 13.359 1 98.75 348 LEU A C 1
ATOM 2813 O O . LEU A 1 348 ? -5.078 -6.684 13.734 1 98.75 348 LEU A O 1
ATOM 2817 N N . SER A 1 349 ? -3.264 -5.438 14.039 1 98.75 349 SER A N 1
ATOM 2818 C CA . SER A 1 349 ? -3.789 -4.945 15.305 1 98.75 349 SER A CA 1
ATOM 2819 C C . SER A 1 349 ? -5.02 -4.07 15.094 1 98.75 349 SER A C 1
ATOM 2821 O O . SER A 1 349 ? -5.93 -4.059 15.922 1 98.75 349 SER A O 1
ATOM 2823 N N . THR A 1 350 ? -5.059 -3.352 13.992 1 98.81 350 THR A N 1
ATOM 2824 C CA . THR A 1 350 ? -6.234 -2.551 13.656 1 98.81 350 THR A CA 1
ATOM 2825 C C . THR A 1 350 ? -7.465 -3.438 13.5 1 98.81 350 THR A C 1
ATOM 2827 O O . THR A 1 350 ? -8.516 -3.154 14.07 1 98.81 350 THR A O 1
ATOM 2830 N N . TYR A 1 351 ? -7.32 -4.531 12.719 1 98.56 351 TYR A N 1
ATOM 2831 C CA . TYR A 1 351 ? -8.445 -5.441 12.531 1 98.56 351 TYR A CA 1
ATOM 2832 C C . TYR A 1 351 ? -8.875 -6.051 13.859 1 98.56 351 TYR A C 1
ATOM 2834 O O . TYR A 1 351 ? -10.07 -6.145 14.148 1 98.56 351 TYR A O 1
ATOM 2842 N N . ALA A 1 352 ? -7.91 -6.414 14.641 1 98.31 352 ALA A N 1
ATOM 2843 C CA . ALA A 1 352 ? -8.203 -7.02 15.938 1 98.31 352 ALA A CA 1
ATOM 2844 C C . ALA A 1 352 ? -8.961 -6.047 16.844 1 98.31 352 ALA A C 1
ATOM 2846 O O . ALA A 1 352 ? -10.016 -6.387 17.375 1 98.31 352 ALA A O 1
ATOM 2847 N N . MET A 1 353 ? -8.453 -4.855 16.938 1 98.06 353 MET A N 1
ATOM 2848 C CA . MET A 1 353 ? -9.039 -3.875 17.859 1 98.06 353 MET A CA 1
ATOM 2849 C C . MET A 1 353 ? -10.383 -3.383 17.344 1 98.06 353 MET A C 1
ATOM 2851 O O . MET A 1 353 ? -11.289 -3.098 18.125 1 98.06 353 MET A O 1
ATOM 2855 N N . SER A 1 354 ? -10.5 -3.281 16 1 98 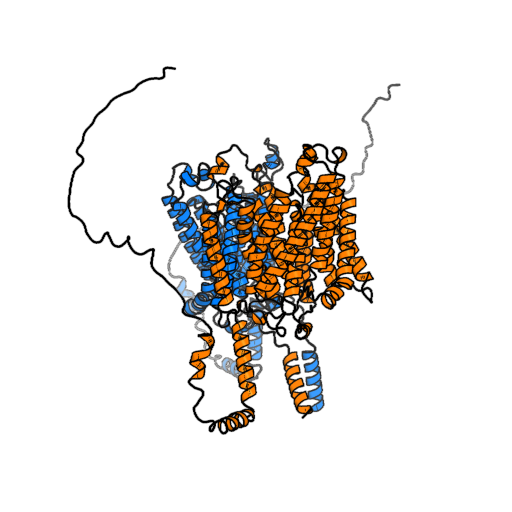354 SER A N 1
ATOM 2856 C CA . SER A 1 354 ? -11.773 -2.879 15.43 1 98 354 SER A CA 1
ATOM 2857 C C . SER A 1 354 ? -12.883 -3.869 15.781 1 98 354 SER A C 1
ATOM 2859 O O . SER A 1 354 ? -13.969 -3.469 16.203 1 98 354 SER A O 1
ATOM 2861 N N . ALA A 1 355 ? -12.617 -5.156 15.641 1 96.38 355 ALA A N 1
ATOM 2862 C CA . ALA A 1 355 ? -13.586 -6.191 15.977 1 96.38 355 ALA A CA 1
ATOM 2863 C C . ALA A 1 355 ? -13.852 -6.234 17.469 1 96.38 355 ALA A C 1
ATOM 2865 O O . ALA A 1 355 ? -14.992 -6.41 17.906 1 96.38 355 ALA A O 1
ATOM 2866 N N . LEU A 1 356 ? -12.844 -5.988 18.281 1 95.62 356 LEU A N 1
ATOM 2867 C CA . LEU A 1 356 ? -12.93 -6.098 19.719 1 95.62 356 LEU A CA 1
ATOM 2868 C C . LEU A 1 356 ? -13.758 -4.953 20.312 1 95.62 356 LEU A C 1
ATOM 2870 O O . LEU A 1 356 ? -14.469 -5.137 21.297 1 95.62 356 LEU A O 1
ATOM 2874 N N . THR A 1 357 ? -13.711 -3.805 19.688 1 94.88 357 THR A N 1
ATOM 2875 C CA . THR A 1 357 ? -14.336 -2.621 20.266 1 94.88 357 THR A CA 1
ATOM 2876 C C . THR A 1 357 ? -15.727 -2.408 19.688 1 94.88 357 THR A C 1
ATOM 2878 O O . THR A 1 357 ? -16.453 -1.506 20.125 1 94.88 357 THR A O 1
ATOM 2881 N N . SER A 1 358 ? -16.047 -3.203 18.766 1 91.12 358 SER A N 1
ATOM 2882 C CA . SER A 1 358 ? -17.391 -3.09 18.188 1 91.12 358 SER A CA 1
ATOM 2883 C C . SER A 1 358 ? -18.391 -3.928 18.953 1 91.12 358 SER A C 1
ATOM 2885 O O . SER A 1 358 ? -18.047 -4.977 19.5 1 91.12 358 SER A O 1
ATOM 2887 N N . HIS A 1 359 ? -19.672 -3.537 19.078 1 84.38 359 HIS A N 1
ATOM 2888 C CA . HIS A 1 359 ? -20.719 -4.203 19.844 1 84.38 359 HIS A CA 1
ATOM 2889 C C . HIS A 1 359 ? -21 -5.602 19.312 1 84.38 359 HIS A C 1
ATOM 2891 O O . HIS A 1 359 ? -21.125 -6.555 20.094 1 84.38 359 HIS A O 1
ATOM 2897 N N . ASP A 1 360 ? -21.031 -5.883 18.016 1 87.44 360 ASP A N 1
ATOM 2898 C CA . ASP A 1 360 ? -21.375 -7.18 17.438 1 87.44 360 ASP A CA 1
ATOM 2899 C C . ASP A 1 360 ? -20.141 -7.848 16.828 1 87.44 360 ASP A C 1
ATOM 2901 O O . ASP A 1 360 ? -20.266 -8.805 16.062 1 87.44 360 ASP A O 1
ATOM 2905 N N . GLY A 1 361 ? -18.984 -7.266 17.109 1 91.31 361 GLY A N 1
ATOM 2906 C CA . GLY A 1 361 ? -17.766 -7.848 16.594 1 91.31 361 GLY A CA 1
ATOM 2907 C C . GLY A 1 361 ? -17.531 -7.539 15.117 1 91.31 361 GLY A C 1
ATOM 2908 O O . GLY A 1 361 ? -16.688 -8.148 14.477 1 91.31 361 GLY A O 1
ATOM 2909 N N . LYS A 1 362 ? -18.344 -6.641 14.641 1 94.56 362 LYS A N 1
ATOM 2910 C CA . LYS A 1 362 ? -18.234 -6.277 13.234 1 94.56 362 LYS A CA 1
ATOM 2911 C C . LYS A 1 362 ? -17.109 -5.27 13.016 1 94.56 362 LYS A C 1
ATOM 2913 O O . LYS A 1 362 ? -16.812 -4.461 13.898 1 94.56 362 LYS A O 1
ATOM 2918 N N . LEU A 1 363 ? -16.531 -5.371 11.891 1 97 363 LEU A N 1
ATOM 2919 C CA . LEU A 1 363 ? -15.453 -4.465 11.523 1 97 363 LEU A CA 1
ATOM 2920 C C . LEU A 1 363 ? -16.016 -3.123 11.055 1 97 363 LEU A C 1
ATOM 2922 O O . LEU A 1 363 ? -17.031 -3.074 10.359 1 97 363 LEU A O 1
ATOM 2926 N N . ASP A 1 364 ? -15.312 -2.045 11.477 1 96.19 364 ASP A N 1
ATOM 2927 C CA . ASP A 1 364 ? -15.656 -0.677 11.094 1 96.19 364 ASP A CA 1
ATOM 2928 C C . ASP A 1 364 ? -14.711 -0.157 10.008 1 96.19 364 ASP A C 1
ATOM 2930 O O . ASP A 1 364 ? -13.5 -0.077 10.219 1 96.19 364 ASP A O 1
ATOM 2934 N N . MET A 1 365 ? -15.289 0.253 8.875 1 94.69 365 MET A N 1
ATOM 2935 C CA . MET A 1 365 ? -14.492 0.735 7.754 1 94.69 365 MET A CA 1
ATOM 2936 C C . MET A 1 365 ? -13.688 1.968 8.148 1 94.69 365 MET A C 1
ATOM 2938 O O . MET A 1 365 ? -12.578 2.18 7.641 1 94.69 365 MET A O 1
ATOM 2942 N N . VAL A 1 366 ? -14.242 2.791 9.031 1 94.19 366 VAL A N 1
ATOM 2943 C CA . VAL A 1 366 ? -13.508 3.969 9.484 1 94.19 366 VAL A CA 1
ATOM 2944 C C . VAL A 1 366 ? -12.195 3.537 10.141 1 94.19 366 VAL A C 1
ATOM 2946 O O . VAL A 1 366 ? -11.141 4.141 9.898 1 94.19 366 VAL A O 1
ATOM 2949 N N . HIS A 1 367 ? -12.242 2.463 10.984 1 97.12 367 HIS A N 1
ATOM 2950 C CA . HIS A 1 367 ? -11.039 1.929 11.602 1 97.12 367 HIS A CA 1
ATOM 2951 C C . HIS A 1 367 ? -10.062 1.4 10.547 1 97.12 367 HIS A C 1
ATOM 2953 O O . HIS A 1 367 ? -8.883 1.737 10.57 1 97.12 367 HIS A O 1
ATOM 2959 N N . ILE A 1 368 ? -10.539 0.623 9.664 1 98.06 368 ILE A N 1
ATOM 2960 C CA . ILE A 1 368 ? -9.695 -0.061 8.688 1 98.06 368 ILE A CA 1
ATOM 2961 C C . ILE A 1 368 ? -9.055 0.962 7.758 1 98.06 368 ILE A C 1
ATOM 2963 O O . ILE A 1 368 ? -7.863 0.867 7.449 1 98.06 368 ILE A O 1
ATOM 2967 N N . GLN A 1 369 ? -9.812 1.952 7.344 1 97.88 369 GLN A N 1
ATOM 2968 C CA . GLN A 1 369 ? -9.336 2.957 6.398 1 97.88 369 GLN A CA 1
ATOM 2969 C C . GLN A 1 369 ? -8.258 3.836 7.023 1 97.88 369 GLN A C 1
ATOM 2971 O O . GLN A 1 369 ? -7.363 4.324 6.328 1 97.88 369 GLN A O 1
ATOM 2976 N N . ASN A 1 370 ? -8.281 4.027 8.305 1 98.31 370 ASN A N 1
ATOM 2977 C CA . ASN A 1 370 ? -7.453 5.059 8.922 1 98.31 370 ASN A CA 1
ATOM 2978 C C . ASN A 1 370 ? -6.414 4.461 9.859 1 98.31 370 ASN A C 1
ATOM 2980 O O . ASN A 1 370 ? -5.211 4.676 9.688 1 98.31 370 ASN A O 1
ATOM 2984 N N . ALA A 1 371 ? -6.863 3.645 10.797 1 98.81 371 ALA A N 1
ATOM 2985 C CA . ALA A 1 371 ? -5.961 3.145 11.836 1 98.81 371 ALA A CA 1
ATOM 2986 C C . ALA A 1 371 ? -4.891 2.238 11.234 1 98.81 371 ALA A C 1
ATOM 2988 O O . ALA A 1 371 ? -3.768 2.176 11.742 1 98.81 371 ALA A O 1
ATOM 2989 N N . ALA A 1 372 ? -5.203 1.555 10.18 1 98.81 372 ALA A N 1
ATOM 2990 C CA . ALA A 1 372 ? -4.234 0.675 9.531 1 98.81 372 ALA A CA 1
ATOM 2991 C C . ALA A 1 372 ? -3.055 1.47 8.977 1 98.81 372 ALA A C 1
ATOM 2993 O O . ALA A 1 372 ? -1.993 0.907 8.703 1 98.81 372 ALA A O 1
ATOM 2994 N N . LEU A 1 373 ? -3.223 2.758 8.789 1 98.81 373 LEU A N 1
ATOM 2995 C CA . LEU A 1 373 ? -2.189 3.623 8.227 1 98.81 373 LEU A CA 1
ATOM 2996 C C . LEU A 1 373 ? -1.274 4.156 9.328 1 98.81 373 LEU A C 1
ATOM 2998 O O . LEU A 1 373 ? -0.182 4.652 9.047 1 98.81 373 LEU A O 1
ATOM 3002 N N . ALA A 1 374 ? -1.658 4.039 10.57 1 98.94 374 ALA A N 1
ATOM 3003 C CA . ALA A 1 374 ? -0.992 4.695 11.695 1 98.94 374 ALA A CA 1
ATOM 3004 C C . ALA A 1 374 ? 0.43 4.168 11.867 1 98.94 374 ALA A C 1
ATOM 3006 O O . ALA A 1 374 ? 1.308 4.887 12.359 1 98.94 374 ALA A O 1
ATOM 3007 N N . GLY A 1 375 ? 0.65 2.975 11.5 1 98.88 375 GLY A N 1
ATOM 3008 C CA . GLY A 1 375 ? 1.984 2.404 11.602 1 98.88 375 GLY A CA 1
ATOM 3009 C C . GLY A 1 375 ? 3.014 3.143 10.766 1 98.88 375 GLY A C 1
ATOM 3010 O O . GLY A 1 375 ? 4.191 3.189 11.117 1 98.88 375 GLY A O 1
ATOM 3011 N N . GLY A 1 376 ? 2.584 3.609 9.586 1 98.81 376 GLY A N 1
ATOM 3012 C CA . GLY A 1 376 ? 3.473 4.414 8.766 1 98.81 376 GLY A CA 1
ATOM 3013 C C . GLY A 1 376 ? 3.857 5.73 9.414 1 98.81 376 GLY A C 1
ATOM 3014 O O . GLY A 1 376 ? 5.012 6.156 9.328 1 98.81 376 GLY A O 1
ATOM 3015 N N . VAL A 1 377 ? 2.863 6.348 10.078 1 98.88 377 VAL A N 1
ATOM 3016 C CA . VAL A 1 377 ? 3.092 7.605 10.781 1 98.88 377 VAL A CA 1
ATOM 3017 C C . VAL A 1 377 ? 4.066 7.383 11.938 1 98.88 377 VAL A C 1
ATOM 3019 O O . VAL A 1 377 ? 5.035 8.133 12.094 1 98.88 377 VAL A O 1
ATOM 3022 N N . ALA A 1 378 ? 3.902 6.309 12.648 1 98.94 378 ALA A N 1
ATOM 3023 C CA . ALA A 1 378 ? 4.648 6.055 13.875 1 98.94 378 ALA A CA 1
ATOM 3024 C C . ALA A 1 378 ? 6.09 5.66 13.578 1 98.94 378 ALA A C 1
ATOM 3026 O O . ALA A 1 378 ? 6.984 5.871 14.398 1 98.94 378 ALA A O 1
ATOM 3027 N N . ALA A 1 379 ? 6.301 5.137 12.438 1 98.75 379 ALA A N 1
ATOM 3028 C CA . ALA A 1 379 ? 7.648 4.723 12.055 1 98.75 379 ALA A CA 1
ATOM 3029 C C . ALA A 1 379 ? 8.43 5.883 11.453 1 98.75 379 ALA A C 1
ATOM 3031 O O . ALA A 1 379 ? 9.625 5.758 11.18 1 98.75 379 ALA A O 1
ATOM 3032 N N . GLY A 1 380 ? 7.895 7.035 11.336 1 98.69 380 GLY A N 1
ATOM 3033 C CA . GLY A 1 380 ? 8.422 8.109 10.508 1 98.69 380 GLY A CA 1
ATOM 3034 C C . GLY A 1 380 ? 9.742 8.664 11.023 1 98.69 380 GLY A C 1
ATOM 3035 O O . GLY A 1 380 ? 10.68 8.852 10.25 1 98.69 380 GLY A O 1
ATOM 3036 N N . THR A 1 381 ? 9.836 8.914 12.297 1 98.56 381 THR A N 1
ATOM 3037 C CA . THR A 1 381 ? 11.055 9.492 12.859 1 98.56 381 THR A CA 1
ATOM 3038 C C . THR A 1 381 ? 12.141 8.438 13 1 98.56 381 THR A C 1
ATOM 3040 O O . THR A 1 381 ? 13.281 8.656 12.594 1 98.56 381 THR A O 1
ATOM 3043 N N . ALA A 1 382 ? 11.789 7.293 13.43 1 98.31 382 ALA A N 1
ATOM 3044 C CA . ALA A 1 382 ? 12.781 6.277 13.781 1 98.31 382 ALA A CA 1
ATOM 3045 C C . ALA A 1 382 ? 13.039 5.332 12.617 1 98.31 382 ALA A C 1
ATOM 3047 O O . ALA A 1 382 ? 13.906 4.461 12.695 1 98.31 382 ALA A O 1
ATOM 3048 N N . GLY A 1 383 ? 12.367 5.484 11.508 1 97.56 383 GLY A N 1
ATOM 3049 C CA . GLY A 1 383 ? 12.508 4.578 10.383 1 97.56 383 GLY A CA 1
ATOM 3050 C C . GLY A 1 383 ? 13.938 4.477 9.875 1 97.56 383 GLY A C 1
ATOM 3051 O O . GLY A 1 383 ? 14.367 3.412 9.43 1 97.56 383 GLY A O 1
ATOM 3052 N N . GLU A 1 384 ? 14.641 5.562 9.945 1 96.88 384 GLU A N 1
ATOM 3053 C CA . GLU A 1 384 ? 16.016 5.582 9.445 1 96.88 384 GLU A CA 1
ATOM 3054 C C . GLU A 1 384 ? 17 5.09 10.5 1 96.88 384 GLU A C 1
ATOM 3056 O O . GLU A 1 384 ? 18.172 4.898 10.219 1 96.88 384 GLU A O 1
ATOM 3061 N N . MET A 1 385 ? 16.562 4.906 11.758 1 98.38 385 MET A N 1
ATOM 3062 C CA . MET A 1 385 ? 17.406 4.469 12.852 1 98.38 385 MET A CA 1
ATOM 3063 C C . MET A 1 385 ? 17.484 2.945 12.906 1 98.38 385 MET A C 1
ATOM 3065 O O . MET A 1 385 ? 16.891 2.258 12.086 1 98.38 385 MET A O 1
ATOM 3069 N N . MET A 1 386 ? 18.328 2.443 13.805 1 97.94 386 MET A N 1
ATOM 3070 C CA . MET A 1 386 ? 18.484 0.999 13.945 1 97.94 386 MET A CA 1
ATOM 3071 C C . MET A 1 386 ? 17.453 0.428 14.898 1 97.94 386 MET A C 1
ATOM 3073 O O . MET A 1 386 ? 17.797 -0.081 15.969 1 97.94 386 MET A O 1
ATOM 3077 N N . LEU A 1 387 ? 16.219 0.352 14.406 1 96.56 387 LEU A N 1
ATOM 3078 C CA . LEU A 1 387 ? 15.07 -0.107 15.172 1 96.56 387 LEU A CA 1
ATOM 3079 C C . LEU A 1 387 ? 14.992 -1.63 15.188 1 96.56 387 LEU A C 1
ATOM 3081 O O . LEU A 1 387 ? 14.367 -2.219 16.062 1 96.56 387 LEU A O 1
ATOM 3085 N N . THR A 1 388 ? 15.5 -2.328 14.281 1 96.19 388 THR A N 1
ATOM 3086 C CA . THR A 1 388 ? 15.352 -3.742 13.953 1 96.19 388 THR A CA 1
ATOM 3087 C C . THR A 1 388 ? 13.961 -4.02 13.383 1 96.19 388 THR A C 1
ATOM 3089 O O . THR A 1 388 ? 13.031 -3.238 13.586 1 96.19 388 THR A O 1
ATOM 3092 N N . PRO A 1 389 ? 13.82 -5.094 12.633 1 97.31 389 PRO A N 1
ATOM 3093 C CA . PRO A 1 389 ? 12.5 -5.461 12.117 1 97.31 389 PRO A CA 1
ATOM 3094 C C . PRO A 1 389 ? 11.484 -5.727 13.227 1 97.31 389 PRO A C 1
ATOM 3096 O O . PRO A 1 389 ? 10.344 -5.27 13.148 1 97.31 389 PRO A O 1
ATOM 3099 N N . CYS A 1 390 ? 11.922 -6.375 14.227 1 98.19 390 CYS A N 1
ATOM 3100 C CA . CYS A 1 390 ? 11.047 -6.641 15.367 1 98.19 390 CYS A CA 1
ATOM 3101 C C . CYS A 1 390 ? 10.594 -5.34 16.016 1 98.19 390 CYS A C 1
ATOM 3103 O O . CYS A 1 390 ? 9.414 -5.176 16.328 1 98.19 390 CYS A O 1
ATOM 3105 N N . GLY A 1 391 ? 11.555 -4.477 16.281 1 98.44 391 GLY A N 1
ATOM 3106 C CA . GLY A 1 391 ? 11.211 -3.188 16.859 1 98.44 391 GLY A CA 1
ATOM 3107 C C . GLY A 1 391 ? 10.188 -2.424 16.031 1 98.44 391 GLY A C 1
ATOM 3108 O O . GLY A 1 391 ? 9.266 -1.815 16.594 1 98.44 391 GLY A O 1
ATOM 3109 N N . SER A 1 392 ? 10.352 -2.441 14.742 1 98.56 392 SER A N 1
ATOM 3110 C CA . SER A 1 392 ? 9.414 -1.758 13.859 1 98.56 392 SER A CA 1
ATOM 3111 C C . SER A 1 392 ? 8.016 -2.359 13.969 1 98.56 392 SER A C 1
ATOM 3113 O O . SER A 1 392 ? 7.016 -1.636 13.922 1 98.56 392 SER A O 1
ATOM 3115 N N . MET A 1 393 ? 7.902 -3.652 14.07 1 98.81 393 MET A N 1
ATOM 3116 C CA . MET A 1 393 ? 6.613 -4.328 14.211 1 98.81 393 MET A CA 1
ATOM 3117 C C . MET A 1 393 ? 5.926 -3.926 15.508 1 98.81 393 MET A C 1
ATOM 3119 O O . MET A 1 393 ? 4.707 -3.742 15.539 1 98.81 393 MET A O 1
ATOM 3123 N N . ILE A 1 394 ? 6.66 -3.797 16.562 1 98.81 394 ILE A N 1
ATOM 3124 C CA . ILE A 1 394 ? 6.109 -3.389 17.844 1 98.81 394 ILE A CA 1
ATOM 3125 C C . ILE A 1 394 ? 5.527 -1.979 17.734 1 98.81 394 ILE A C 1
ATOM 3127 O O . ILE A 1 394 ? 4.422 -1.719 18.219 1 98.81 394 ILE A O 1
ATOM 3131 N N . VAL A 1 395 ? 6.293 -1.104 17.109 1 98.81 395 VAL A N 1
ATOM 3132 C CA . VAL A 1 395 ? 5.844 0.273 16.922 1 98.81 395 VAL A CA 1
ATOM 3133 C C . VAL A 1 395 ? 4.527 0.291 16.156 1 98.81 395 VAL A C 1
ATOM 3135 O O . VAL A 1 395 ? 3.572 0.959 16.562 1 98.81 395 VAL A O 1
ATOM 3138 N N . GLY A 1 396 ? 4.469 -0.455 15.016 1 98.94 396 GLY A N 1
ATOM 3139 C CA . GLY A 1 396 ? 3.244 -0.535 14.234 1 98.94 396 GLY A CA 1
ATOM 3140 C C . GLY A 1 396 ? 2.084 -1.14 15 1 98.94 396 GLY A C 1
ATOM 3141 O O . GLY A 1 396 ? 0.964 -0.627 14.953 1 98.94 396 GLY A O 1
ATOM 3142 N N . PHE A 1 397 ? 2.4 -2.178 15.695 1 98.88 397 PHE A N 1
ATOM 3143 C CA . PHE A 1 397 ? 1.398 -2.883 16.484 1 98.88 397 PHE A CA 1
ATOM 3144 C C . PHE A 1 397 ? 0.751 -1.948 17.5 1 98.88 397 PHE A C 1
ATOM 3146 O O . PHE A 1 397 ? -0.475 -1.909 17.625 1 98.88 397 PHE A O 1
ATOM 3153 N N . LEU A 1 398 ? 1.508 -1.192 18.188 1 98.88 398 LEU A N 1
ATOM 3154 C CA . LEU A 1 398 ? 1.012 -0.25 19.188 1 98.88 398 LEU A CA 1
ATOM 3155 C C . LEU A 1 398 ? 0.25 0.892 18.531 1 98.88 398 LEU A C 1
ATOM 3157 O O . LEU A 1 398 ? -0.767 1.353 19.047 1 98.88 398 LEU A O 1
ATOM 3161 N N . ALA A 1 399 ? 0.752 1.355 17.422 1 98.94 399 ALA A N 1
ATOM 3162 C CA . ALA A 1 399 ? 0.095 2.449 16.719 1 98.94 399 ALA A CA 1
ATOM 3163 C C . ALA A 1 399 ? -1.33 2.07 16.328 1 98.94 399 ALA A C 1
ATOM 3165 O O . ALA A 1 399 ? -2.252 2.879 16.453 1 98.94 399 ALA A O 1
ATOM 3166 N N . GLY A 1 400 ? -1.521 0.796 15.82 1 98.88 400 GLY A N 1
ATOM 3167 C CA . GLY A 1 400 ? -2.854 0.338 15.461 1 98.88 400 GLY A CA 1
ATOM 3168 C C . GLY A 1 400 ? -3.809 0.302 16.641 1 98.88 400 GLY A C 1
ATOM 3169 O O . GLY A 1 400 ? -4.961 0.726 16.516 1 98.88 400 GLY A O 1
ATOM 3170 N N . ILE A 1 401 ? -3.305 -0.116 17.719 1 98.75 401 ILE A N 1
ATOM 3171 C CA . ILE A 1 401 ? -4.113 -0.217 18.938 1 98.75 401 ILE A CA 1
ATOM 3172 C C . ILE A 1 401 ? -4.516 1.18 19.406 1 98.75 401 ILE A C 1
ATOM 3174 O O . ILE A 1 401 ? -5.699 1.449 19.625 1 98.75 401 ILE A O 1
ATOM 3178 N N . ILE A 1 402 ? -3.578 2.104 19.484 1 98.69 402 ILE A N 1
ATOM 3179 C CA . ILE A 1 402 ? -3.805 3.459 19.969 1 98.69 402 ILE A CA 1
ATOM 3180 C C . ILE A 1 402 ? -4.781 4.184 19.047 1 98.69 402 ILE A C 1
ATOM 3182 O O . ILE A 1 402 ? -5.672 4.902 19.516 1 98.69 402 ILE A O 1
ATOM 3186 N N . SER A 1 403 ? -4.625 3.955 17.797 1 98.75 403 SER A N 1
ATOM 3187 C CA . SER A 1 403 ? -5.449 4.648 16.812 1 98.75 403 SER A CA 1
ATOM 3188 C C . SER A 1 403 ? -6.91 4.223 16.906 1 98.75 403 SER A C 1
ATOM 3190 O O . SER A 1 403 ? -7.805 5.07 16.969 1 98.75 403 SER A O 1
ATOM 3192 N N . VAL A 1 404 ? -7.18 2.91 16.984 1 98.69 404 VAL A N 1
ATOM 3193 C CA . VAL A 1 404 ? -8.555 2.43 17.062 1 98.69 404 VAL A CA 1
ATOM 3194 C C . VAL A 1 404 ? -9.195 2.885 18.375 1 98.69 404 VAL A C 1
ATOM 3196 O O . VAL A 1 404 ? -10.344 3.318 18.391 1 98.69 404 VAL A O 1
ATOM 3199 N N . LEU A 1 405 ? -8.453 2.801 19.453 1 98.5 405 LEU A N 1
ATOM 3200 C CA . LEU A 1 405 ? -8.969 3.256 20.734 1 98.5 405 LEU A CA 1
ATOM 3201 C C . LEU A 1 405 ? -9.273 4.75 20.703 1 98.5 405 LEU A C 1
ATOM 3203 O O . LEU A 1 405 ? -10.219 5.211 21.344 1 98.5 405 LEU A O 1
ATOM 3207 N N . GLY A 1 406 ? -8.438 5.473 20.047 1 98.5 406 GLY A N 1
ATOM 3208 C CA . GLY A 1 406 ? -8.703 6.891 19.859 1 98.5 406 GLY A CA 1
ATOM 3209 C C . GLY A 1 406 ? -10 7.168 19.125 1 98.5 406 GLY A C 1
ATOM 3210 O O . GLY A 1 406 ? -10.797 7.996 19.562 1 98.5 406 GLY A O 1
ATOM 3211 N N . PHE A 1 407 ? -10.227 6.5 18.047 1 97.38 407 PHE A N 1
ATOM 3212 C CA . PHE A 1 407 ? -11.453 6.668 17.281 1 97.38 407 PHE A CA 1
ATOM 3213 C C . PHE A 1 407 ? -12.672 6.316 18.125 1 97.38 407 PHE A C 1
ATOM 3215 O O . PHE A 1 407 ? -13.688 7.02 18.078 1 97.38 407 PHE A O 1
ATOM 3222 N N . LYS A 1 408 ? -12.57 5.246 18.875 1 96.25 408 LYS A N 1
ATOM 3223 C CA . LYS A 1 408 ? -13.734 4.691 19.562 1 96.25 408 LYS A CA 1
ATOM 3224 C C . LYS A 1 408 ? -14.039 5.469 20.844 1 96.25 408 LYS A C 1
ATOM 3226 O O . LYS A 1 408 ? -15.203 5.738 21.141 1 96.25 408 LYS A O 1
ATOM 3231 N N . TYR A 1 409 ? -12.992 5.914 21.578 1 96.5 409 TYR A N 1
ATOM 3232 C CA . TYR A 1 409 ? -13.258 6.387 22.938 1 96.5 409 TYR A CA 1
ATOM 3233 C C . TYR A 1 409 ? -12.797 7.828 23.109 1 96.5 409 TYR A C 1
ATOM 3235 O O . TYR A 1 409 ? -13.398 8.586 23.875 1 96.5 409 TYR A O 1
ATOM 3243 N N . LEU A 1 410 ? -11.805 8.258 22.453 1 97.31 410 LEU A N 1
ATOM 3244 C CA . LEU A 1 410 ? -11.242 9.578 22.703 1 97.31 410 LEU A CA 1
ATOM 3245 C C . LEU A 1 410 ? -11.922 10.625 21.828 1 97.31 410 LEU A C 1
ATOM 3247 O O . LEU A 1 410 ? -12.188 11.742 22.281 1 97.31 410 LEU A O 1
ATOM 3251 N N . SER A 1 411 ? -12.125 10.305 20.562 1 96.38 411 SER A N 1
ATOM 3252 C CA . SER A 1 411 ? -12.688 11.258 19.609 1 96.38 411 SER A CA 1
ATOM 3253 C C . SER A 1 411 ? -14.016 11.82 20.125 1 96.38 411 SER A C 1
ATOM 3255 O O . SER A 1 411 ? -14.227 13.039 20.094 1 96.38 411 SER A O 1
ATOM 3257 N N . PRO A 1 412 ? -14.93 10.977 20.656 1 95.12 412 PRO A N 1
ATOM 3258 C CA . PRO A 1 412 ? -16.188 11.523 21.172 1 95.12 412 PRO A CA 1
ATOM 3259 C C . PRO A 1 412 ? -15.984 12.453 22.359 1 95.12 412 PRO A C 1
ATOM 3261 O O . PRO A 1 412 ? -16.688 13.461 22.5 1 95.12 412 PRO A O 1
ATOM 3264 N N . VAL A 1 413 ? -15.039 12.195 23.141 1 96.31 413 VAL A N 1
ATOM 3265 C CA . VAL A 1 413 ? -14.75 13.016 24.312 1 96.31 413 VAL A CA 1
ATOM 3266 C C . VAL A 1 413 ? -14.18 14.359 23.875 1 96.31 413 VAL A C 1
ATOM 3268 O O . VAL A 1 413 ? -14.555 15.406 24.406 1 96.31 413 VAL A O 1
ATOM 3271 N N . LEU A 1 414 ? -13.312 14.344 22.906 1 96.31 414 LEU A N 1
ATOM 3272 C CA . LEU A 1 414 ? -12.711 15.57 22.391 1 96.31 414 LEU A CA 1
ATOM 3273 C C . LEU A 1 414 ? -13.766 16.484 21.766 1 96.31 414 LEU A C 1
ATOM 3275 O O . LEU A 1 414 ? -13.719 17.703 21.938 1 96.31 414 LEU A O 1
ATOM 3279 N N . GLU A 1 415 ? -14.625 15.891 21.031 1 94.69 415 GLU A N 1
ATOM 3280 C CA . GLU A 1 415 ? -15.688 16.688 20.422 1 94.69 415 GLU A CA 1
ATOM 3281 C C . GLU A 1 415 ? -16.625 17.266 21.484 1 94.69 415 GLU A C 1
ATOM 3283 O O . GLU A 1 415 ? -16.984 18.438 21.422 1 94.69 415 GLU A O 1
ATOM 3288 N N . GLU A 1 416 ? -17 16.5 22.5 1 94.94 416 GLU A N 1
ATOM 3289 C CA . GLU A 1 416 ? -17.969 16.906 23.516 1 94.94 416 GLU A CA 1
ATOM 3290 C C . GLU A 1 416 ? -17.359 17.875 24.5 1 94.94 416 GLU A C 1
ATOM 3292 O O . GLU A 1 416 ? -17.969 18.906 24.828 1 94.94 416 GLU A O 1
ATOM 3297 N N . LYS A 1 417 ? -16.203 17.641 24.922 1 96.75 417 LYS A N 1
ATOM 3298 C CA . LYS A 1 417 ? -15.633 18.406 26.047 1 96.75 417 LYS A CA 1
ATOM 3299 C C . LYS A 1 417 ? -14.742 19.531 25.547 1 96.75 417 LYS A C 1
ATOM 3301 O O . LYS A 1 417 ? -14.656 20.594 26.172 1 96.75 417 LYS A O 1
ATOM 3306 N N . LEU A 1 418 ? -14.086 19.297 24.391 1 97 418 LEU A N 1
ATOM 3307 C CA . LEU A 1 418 ? -13.125 20.297 23.938 1 97 418 LEU A CA 1
ATOM 3308 C C . LEU A 1 418 ? -13.594 20.969 22.656 1 97 418 LEU A C 1
ATOM 3310 O O . LEU A 1 418 ? -12.906 21.844 22.125 1 97 418 LEU A O 1
ATOM 3314 N N . LYS A 1 419 ? -14.719 20.578 22.125 1 96.81 419 LYS A N 1
ATOM 3315 C CA . LYS A 1 419 ? -15.328 21.172 20.938 1 96.81 419 LYS A CA 1
ATOM 3316 C C . LYS A 1 419 ? -14.398 21.078 19.734 1 96.81 419 LYS A C 1
ATOM 3318 O O . LYS A 1 419 ? -14.203 22.047 19.016 1 96.81 419 LYS A O 1
ATOM 3323 N N . VAL A 1 420 ? -13.812 19.938 19.609 1 97.31 420 VAL A N 1
ATOM 3324 C CA . VAL A 1 420 ? -12.961 19.641 18.469 1 97.31 420 VAL A CA 1
ATOM 3325 C C . VAL A 1 420 ? -13.703 18.719 17.5 1 97.31 420 VAL A C 1
ATOM 3327 O O . VAL A 1 420 ? -13.844 17.531 17.75 1 97.31 420 VAL A O 1
ATOM 3330 N N . GLN A 1 421 ? -14.18 19.328 16.422 1 96.38 421 GLN A N 1
ATOM 3331 C CA . GLN A 1 421 ? -14.898 18.594 15.391 1 96.38 421 GLN A CA 1
ATOM 3332 C C . GLN A 1 421 ? -13.953 18.109 14.297 1 96.38 421 GLN A C 1
ATOM 3334 O O . GLN A 1 421 ? -13.922 18.672 13.203 1 96.38 421 GLN A O 1
ATOM 3339 N N . ASP A 1 422 ? -13.273 17.016 14.562 1 97.44 422 ASP A N 1
ATOM 3340 C CA . ASP A 1 422 ? -12.281 16.391 13.703 1 97.44 422 ASP A CA 1
ATOM 3341 C C . ASP A 1 422 ? -12.938 15.461 12.68 1 97.44 422 ASP A C 1
ATOM 3343 O O . ASP A 1 422 ? -13.047 14.258 12.914 1 97.44 422 ASP A O 1
ATOM 3347 N N . THR A 1 423 ? -13.289 15.992 11.508 1 96.38 423 THR A N 1
ATOM 3348 C CA . THR A 1 423 ? -14.133 15.297 10.547 1 96.38 423 THR A CA 1
ATOM 3349 C C . THR A 1 423 ? -13.508 13.969 10.133 1 96.38 423 THR A C 1
ATOM 3351 O O . THR A 1 423 ? -14.195 12.945 10.086 1 96.38 423 THR A O 1
ATOM 3354 N N . CYS A 1 424 ? -12.203 13.945 9.82 1 96.69 424 CYS A N 1
ATOM 3355 C CA . CYS A 1 424 ? -11.578 12.75 9.266 1 96.69 424 CYS A CA 1
ATOM 3356 C C . CYS A 1 424 ? -10.883 11.945 10.359 1 96.69 424 CYS A C 1
ATOM 3358 O O . CYS A 1 424 ? -10.289 10.898 10.094 1 96.69 424 CYS A O 1
ATOM 3360 N N . GLY A 1 425 ? -10.867 12.398 11.609 1 97.62 425 GLY A N 1
ATOM 3361 C CA . GLY A 1 425 ? -10.164 11.727 12.695 1 97.62 425 GLY A CA 1
ATOM 3362 C C . GLY A 1 425 ? -8.656 11.836 12.586 1 97.62 425 GLY A C 1
ATOM 3363 O O . GLY A 1 425 ? -7.938 10.859 12.805 1 97.62 425 GLY A O 1
ATOM 3364 N N . VAL A 1 426 ? -8.164 12.984 12.25 1 98.5 426 VAL A N 1
ATOM 3365 C CA . VAL A 1 426 ? -6.738 13.172 12.008 1 98.5 426 VAL A CA 1
ATOM 3366 C C . VAL A 1 426 ? -5.957 12.984 13.305 1 98.5 426 VAL A C 1
ATOM 3368 O O . VAL A 1 426 ? -4.789 12.586 13.281 1 98.5 426 VAL A O 1
ATOM 3371 N N . HIS A 1 427 ? -6.598 13.266 14.484 1 98.75 427 HIS A N 1
ATOM 3372 C CA . HIS A 1 427 ? -5.953 13.008 15.773 1 98.75 427 HIS A CA 1
ATOM 3373 C C . HIS A 1 427 ? -5.535 11.547 15.898 1 98.75 427 HIS A C 1
ATOM 3375 O O . HIS A 1 427 ? -4.438 11.25 16.375 1 98.75 427 HIS A O 1
ATOM 3381 N N . ASN A 1 428 ? -6.359 10.68 15.5 1 98.81 428 ASN A N 1
ATOM 3382 C CA . ASN A 1 428 ? -6.191 9.242 15.703 1 98.81 428 ASN A CA 1
ATOM 3383 C C . ASN A 1 428 ? -5.27 8.633 14.656 1 98.81 428 ASN A C 1
ATOM 3385 O O . ASN A 1 428 ? -4.562 7.664 14.938 1 98.81 428 ASN A O 1
ATOM 3389 N N . LEU A 1 429 ? -5.277 9.133 13.484 1 98.69 429 LEU A N 1
ATOM 3390 C CA . LEU A 1 429 ? -4.457 8.594 12.398 1 98.69 429 LEU A CA 1
ATOM 3391 C C . LEU A 1 429 ? -3.07 9.234 12.406 1 98.69 429 LEU A C 1
ATOM 3393 O O . LEU A 1 429 ? -2.07 8.555 12.148 1 98.69 429 LEU A O 1
ATOM 3397 N N . HIS A 1 430 ? -3 10.562 12.664 1 98.88 430 HIS A N 1
ATOM 3398 C CA . HIS A 1 430 ? -1.741 11.281 12.508 1 98.88 430 HIS A CA 1
ATOM 3399 C C . HIS A 1 430 ? -1.237 11.812 13.844 1 98.88 430 HIS A C 1
ATOM 3401 O O . HIS A 1 430 ? -0.049 11.703 14.148 1 98.88 430 HIS A O 1
ATOM 3407 N N . GLY A 1 431 ? -2.111 12.422 14.68 1 98.88 431 GLY A N 1
ATOM 3408 C CA . GLY A 1 431 ? -1.699 13.086 15.906 1 98.88 431 GLY A CA 1
ATOM 3409 C C . GLY A 1 431 ? -1.047 12.141 16.906 1 98.88 431 GLY A C 1
ATOM 3410 O O . GLY A 1 431 ? 0.166 12.203 17.109 1 98.88 431 GLY A O 1
ATOM 3411 N N . MET A 1 432 ? -1.812 11.211 17.391 1 98.88 432 MET A N 1
ATOM 3412 C CA . MET A 1 432 ? -1.312 10.312 18.422 1 98.88 432 MET A CA 1
ATOM 3413 C C . MET A 1 432 ? -0.209 9.406 17.875 1 98.88 432 MET A C 1
ATOM 3415 O O . MET A 1 432 ? 0.848 9.273 18.484 1 98.88 432 MET A O 1
ATOM 3419 N N . PRO A 1 433 ? -0.382 8.836 16.719 1 98.94 433 PRO A N 1
ATOM 3420 C CA . PRO A 1 433 ? 0.723 8.047 16.172 1 98.94 433 PRO A CA 1
ATOM 3421 C C . PRO A 1 433 ? 1.967 8.883 15.883 1 98.94 433 PRO A C 1
ATOM 3423 O O . PRO A 1 433 ? 3.09 8.391 16 1 98.94 433 PRO A O 1
ATOM 3426 N N . GLY A 1 434 ? 1.777 10.188 15.484 1 98.94 434 GLY A N 1
ATOM 3427 C CA . GLY A 1 434 ? 2.916 11.078 15.336 1 98.94 434 GLY A CA 1
ATOM 3428 C C . GLY A 1 434 ? 3.691 11.281 16.625 1 98.94 434 GLY A C 1
ATOM 3429 O O . GLY A 1 434 ? 4.922 11.242 16.625 1 98.94 434 GLY A O 1
ATOM 3430 N N . ILE A 1 435 ? 2.992 11.469 17.656 1 98.88 435 ILE A N 1
ATOM 3431 C CA . ILE A 1 435 ? 3.609 11.609 18.984 1 98.88 435 ILE A CA 1
ATOM 3432 C C . ILE A 1 435 ? 4.32 10.312 19.359 1 98.88 435 ILE A C 1
ATOM 3434 O O . ILE A 1 435 ? 5.449 10.344 19.859 1 98.88 435 ILE A O 1
ATOM 3438 N N . LEU A 1 436 ? 3.654 9.18 19.109 1 98.88 436 LEU A N 1
ATOM 3439 C CA . LEU A 1 436 ? 4.297 7.891 19.359 1 98.88 436 LEU A CA 1
ATOM 3440 C C . LEU A 1 436 ? 5.605 7.781 18.578 1 98.88 436 LEU A C 1
ATOM 3442 O O . LEU A 1 436 ? 6.625 7.359 19.125 1 98.88 436 LEU A O 1
ATOM 3446 N N . GLY A 1 437 ? 5.555 8.133 17.328 1 98.94 437 GLY A N 1
ATOM 3447 C CA . GLY A 1 437 ? 6.754 8.094 16.5 1 98.94 437 GLY A CA 1
ATOM 3448 C C . GLY A 1 437 ? 7.867 8.984 17.031 1 98.94 437 GLY A C 1
ATOM 3449 O O . GLY A 1 437 ? 9.039 8.602 17 1 98.94 437 GLY A O 1
ATOM 3450 N N . ALA A 1 438 ? 7.496 10.164 17.516 1 98.88 438 ALA A N 1
ATOM 3451 C CA . ALA A 1 438 ? 8.469 11.086 18.094 1 98.88 438 ALA A CA 1
ATOM 3452 C C . ALA A 1 438 ? 9.117 10.492 19.344 1 98.88 438 ALA A C 1
ATOM 3454 O O . ALA A 1 438 ? 10.328 10.609 19.547 1 98.88 438 ALA A O 1
ATOM 3455 N N . ILE A 1 439 ? 8.344 9.867 20.156 1 98.81 439 ILE A N 1
ATOM 3456 C CA . ILE A 1 439 ? 8.844 9.258 21.391 1 98.81 439 ILE A CA 1
ATOM 3457 C C . ILE A 1 439 ? 9.773 8.094 21.047 1 98.81 439 ILE A C 1
ATOM 3459 O O . ILE A 1 439 ? 10.859 7.977 21.625 1 98.81 439 ILE A O 1
ATOM 3463 N N . VAL A 1 440 ? 9.375 7.262 20.109 1 98.81 440 VAL A N 1
ATOM 3464 C CA . VAL A 1 440 ? 10.211 6.152 19.656 1 98.81 440 VAL A CA 1
ATOM 3465 C C . VAL A 1 440 ? 11.531 6.684 19.125 1 98.81 440 VAL A C 1
ATOM 3467 O O . VAL A 1 440 ? 12.594 6.121 19.391 1 98.81 440 VAL A O 1
ATOM 3470 N N . GLY A 1 441 ? 11.453 7.789 18.328 1 98.75 441 GLY A N 1
ATOM 3471 C CA . GLY A 1 441 ? 12.656 8.414 17.828 1 98.75 441 GLY A CA 1
ATOM 3472 C C . GLY A 1 441 ? 13.578 8.922 18.922 1 98.75 441 GLY A C 1
ATOM 3473 O O . GLY A 1 441 ? 14.797 8.75 18.844 1 98.75 441 GLY A O 1
ATOM 3474 N N . ALA A 1 442 ? 13.031 9.523 19.938 1 98.75 442 ALA A N 1
ATOM 3475 C CA . ALA A 1 442 ? 13.82 10.062 21.047 1 98.75 442 ALA A CA 1
ATOM 3476 C C . ALA A 1 442 ? 14.508 8.945 21.828 1 98.75 442 ALA A C 1
ATOM 3478 O O . ALA A 1 442 ? 15.695 9.039 22.125 1 98.75 442 ALA A O 1
ATOM 3479 N N . VAL A 1 443 ? 13.812 7.879 22.109 1 98.62 443 VAL A N 1
ATOM 3480 C CA . VAL A 1 443 ? 14.336 6.758 22.875 1 98.62 443 VAL A CA 1
ATOM 3481 C C . VAL A 1 443 ? 15.414 6.031 22.062 1 98.62 443 VAL A C 1
ATOM 3483 O O . VAL A 1 443 ? 16.484 5.711 22.594 1 98.62 443 VAL A O 1
ATOM 3486 N N . THR A 1 444 ? 15.148 5.781 20.781 1 98.5 444 THR A N 1
ATOM 3487 C CA . THR A 1 444 ? 16.094 5.074 19.922 1 98.5 444 THR A CA 1
ATOM 3488 C C . THR A 1 444 ? 17.375 5.891 19.75 1 98.5 444 THR A C 1
ATOM 3490 O O . THR A 1 444 ? 18.469 5.34 19.766 1 98.5 444 THR A O 1
ATOM 3493 N N . ALA A 1 445 ? 17.203 7.203 19.609 1 98.5 445 ALA A N 1
ATOM 3494 C CA . ALA A 1 445 ? 18.375 8.086 19.469 1 98.5 445 ALA A CA 1
ATOM 3495 C C . ALA A 1 445 ? 19.203 8.094 20.75 1 98.5 445 ALA A C 1
ATOM 3497 O O . ALA A 1 445 ? 20.438 8.102 20.703 1 98.5 445 ALA A O 1
ATOM 3498 N N . ALA A 1 446 ? 18.609 8.055 21.922 1 98.5 446 ALA A N 1
ATOM 3499 C CA . ALA A 1 446 ? 19.281 8.18 23.203 1 98.5 446 ALA A CA 1
ATOM 3500 C C . ALA A 1 446 ? 20.172 6.98 23.484 1 98.5 446 ALA A C 1
ATOM 3502 O O . ALA A 1 446 ? 21.125 7.074 24.281 1 98.5 446 ALA A O 1
ATOM 3503 N N . VAL A 1 447 ? 19.906 5.855 22.781 1 97.88 447 VAL A N 1
ATOM 3504 C CA . VAL A 1 447 ? 20.672 4.648 23.078 1 97.88 447 VAL A CA 1
ATOM 3505 C C . VAL A 1 447 ? 21.531 4.258 21.875 1 97.88 447 VAL A C 1
ATOM 3507 O O . VAL A 1 447 ? 22.047 3.141 21.812 1 97.88 447 VAL A O 1
ATOM 3510 N N . ALA A 1 448 ? 21.625 5.133 20.938 1 97.75 448 ALA A N 1
ATOM 3511 C CA . ALA A 1 448 ? 22.453 4.867 19.766 1 97.75 448 ALA A CA 1
ATOM 3512 C C . ALA A 1 448 ? 23.906 4.637 20.172 1 97.75 448 ALA A C 1
ATOM 3514 O O . ALA A 1 448 ? 24.438 5.316 21.047 1 97.75 448 ALA A O 1
ATOM 3515 N N . SER A 1 449 ? 24.656 3.645 19.516 1 97.31 449 SER A N 1
ATOM 3516 C CA . SER A 1 449 ? 26.047 3.328 19.844 1 97.31 449 SER A CA 1
ATOM 3517 C C . SER A 1 449 ? 26.844 2.945 18.609 1 97.31 449 SER A C 1
ATOM 3519 O O . SER A 1 449 ? 26.266 2.498 17.609 1 97.31 449 SER A O 1
ATOM 3521 N N . SER A 1 450 ? 28.078 3.1 18.703 1 95.75 450 SER A N 1
ATOM 3522 C CA . SER A 1 450 ? 28.984 2.719 17.609 1 95.75 450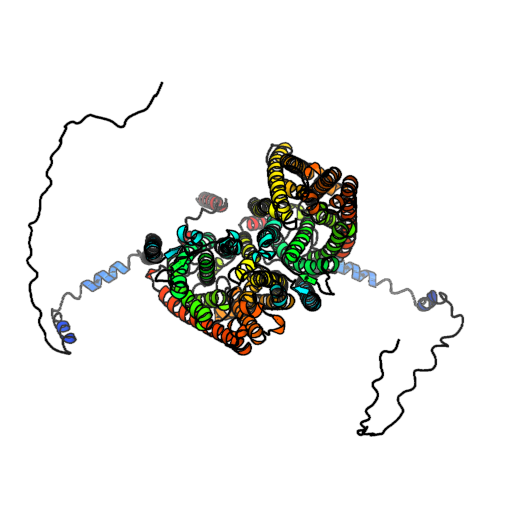 SER A CA 1
ATOM 3523 C C . SER A 1 450 ? 28.984 1.209 17.406 1 95.75 450 SER A C 1
ATOM 3525 O O . SER A 1 450 ? 29.234 0.735 16.297 1 95.75 450 SER A O 1
ATOM 3527 N N . ASP A 1 451 ? 28.688 0.468 18.406 1 96.38 451 ASP A N 1
ATOM 3528 C CA . ASP A 1 451 ? 28.609 -0.985 18.297 1 96.38 451 ASP A CA 1
ATOM 3529 C C . ASP A 1 451 ? 27.516 -1.407 17.328 1 96.38 451 ASP A C 1
ATOM 3531 O O . ASP A 1 451 ? 27.672 -2.381 16.578 1 96.38 451 ASP A O 1
ATOM 3535 N N . VAL A 1 452 ? 26.484 -0.677 17.312 1 96.56 452 VAL A N 1
ATOM 3536 C CA . VAL A 1 452 ? 25.297 -1.026 16.531 1 96.56 452 VAL A CA 1
ATOM 3537 C C . VAL A 1 452 ? 25.406 -0.402 15.141 1 96.56 452 VAL A C 1
ATOM 3539 O O . VAL A 1 452 ? 25.141 -1.059 14.133 1 96.56 452 VAL A O 1
ATOM 3542 N N . TYR A 1 453 ? 25.875 0.831 15.039 1 97.25 453 TYR A N 1
ATOM 3543 C CA . TYR A 1 453 ? 25.812 1.592 13.797 1 97.25 453 TYR A CA 1
ATOM 3544 C C . TYR A 1 453 ? 27.109 1.461 13.008 1 97.25 453 TYR A C 1
ATOM 3546 O O . TYR A 1 453 ? 27.125 1.638 11.789 1 97.25 453 TYR A O 1
ATOM 3554 N N . GLY A 1 454 ? 28.266 1.227 13.695 1 96.19 454 GLY A N 1
ATOM 3555 C CA . GLY A 1 454 ? 29.547 1.358 13.031 1 96.19 454 GLY A CA 1
ATOM 3556 C C . GLY A 1 454 ? 29.734 2.705 12.352 1 96.19 454 GLY A C 1
ATOM 3557 O O . GLY A 1 454 ? 29.375 3.74 12.914 1 96.19 454 GLY A O 1
ATOM 3558 N N . ASP A 1 455 ? 30.312 2.734 11.211 1 95 455 ASP A N 1
ATOM 3559 C CA . ASP A 1 455 ? 30.562 3.98 10.492 1 95 455 ASP A CA 1
ATOM 3560 C C . ASP A 1 455 ? 29.281 4.559 9.914 1 95 455 ASP A C 1
ATOM 3562 O O . ASP A 1 455 ? 29.25 5.723 9.5 1 95 455 ASP A O 1
ATOM 3566 N N . GLY A 1 456 ? 28.234 3.789 9.969 1 95.94 456 GLY A N 1
ATOM 3567 C CA . GLY A 1 456 ? 26.938 4.266 9.492 1 95.94 456 GLY A CA 1
ATOM 3568 C C . GLY A 1 456 ? 26.312 5.305 10.406 1 95.94 456 GLY A C 1
ATOM 3569 O O . GLY A 1 456 ? 25.375 5.992 10.016 1 95.94 456 GLY A O 1
ATOM 3570 N N . MET A 1 457 ? 26.906 5.441 11.594 1 96.75 457 MET A N 1
ATOM 3571 C CA . MET A 1 457 ? 26.438 6.457 12.531 1 96.75 457 MET A CA 1
ATOM 3572 C C . MET A 1 457 ? 26.516 7.848 11.922 1 96.75 457 MET A C 1
ATOM 3574 O O . MET A 1 457 ? 25.672 8.703 12.195 1 96.75 457 MET A O 1
ATOM 3578 N N . GLU A 1 458 ? 27.484 8.062 11.094 1 96.25 458 GLU A N 1
ATOM 3579 C CA . GLU A 1 458 ? 27.719 9.375 10.484 1 96.25 458 GLU A CA 1
ATOM 3580 C C . GLU A 1 458 ? 26.531 9.797 9.617 1 96.25 458 GLU A C 1
ATOM 3582 O O . GLU A 1 458 ? 26.234 10.984 9.508 1 96.25 458 GLU A O 1
ATOM 3587 N N . ASP A 1 459 ? 25.844 8.812 9.031 1 95.62 459 ASP A N 1
ATOM 3588 C CA . ASP A 1 459 ? 24.719 9.102 8.148 1 95.62 459 ASP A CA 1
ATOM 3589 C C . ASP A 1 459 ? 23.484 9.531 8.953 1 95.62 459 ASP A C 1
ATOM 3591 O O . ASP A 1 459 ? 22.75 10.43 8.539 1 95.62 459 ASP A O 1
ATOM 3595 N N . VAL A 1 460 ? 23.312 8.906 10.117 1 96.25 460 VAL A N 1
ATOM 3596 C CA . VAL A 1 460 ? 22.062 9.078 10.852 1 96.25 460 VAL A CA 1
ATOM 3597 C C . VAL A 1 460 ? 22.234 10.164 11.914 1 96.25 460 VAL A C 1
ATOM 3599 O O . VAL A 1 460 ? 21.391 11.047 12.055 1 96.25 460 VAL A O 1
ATOM 3602 N N . PHE A 1 461 ? 23.375 10.016 12.625 1 97.69 461 PHE A N 1
ATOM 3603 C CA . PHE A 1 461 ? 23.672 10.953 13.695 1 97.69 461 PHE A CA 1
ATOM 3604 C C . PHE A 1 461 ? 25.078 11.516 13.555 1 97.69 461 PHE A C 1
ATOM 3606 O O . PHE A 1 461 ? 25.953 11.203 14.359 1 97.69 461 PHE A O 1
ATOM 3613 N N . PRO A 1 462 ? 25.188 12.445 12.672 1 97 462 PRO A N 1
ATOM 3614 C CA . PRO A 1 462 ? 26.531 12.945 12.406 1 97 462 PRO A CA 1
ATOM 3615 C C . PRO A 1 462 ? 27.172 13.609 13.625 1 97 462 PRO A C 1
ATOM 3617 O O . PRO A 1 462 ? 28.375 13.461 13.859 1 97 462 PRO A O 1
ATOM 3620 N N . ASP A 1 463 ? 26.453 14.305 14.438 1 97.25 463 ASP A N 1
ATOM 3621 C CA . ASP A 1 463 ? 27 14.984 15.609 1 97.25 463 ASP A CA 1
ATOM 3622 C C . ASP A 1 463 ? 27.453 13.984 16.672 1 97.25 463 ASP A C 1
ATOM 3624 O O . ASP A 1 463 ? 28.391 14.242 17.422 1 97.25 463 ASP A O 1
ATOM 3628 N N . VAL A 1 464 ? 26.781 12.891 16.75 1 97.44 464 VAL A N 1
ATOM 3629 C CA . VAL A 1 464 ? 27.188 11.844 17.672 1 97.44 464 VAL A CA 1
ATOM 3630 C C . VAL A 1 464 ? 28.438 11.141 17.156 1 97.44 464 VAL A C 1
ATOM 3632 O O . VAL A 1 464 ? 29.359 10.867 17.922 1 97.44 464 VAL A O 1
ATOM 3635 N N . ALA A 1 465 ? 28.422 10.875 15.914 1 96.81 465 ALA A N 1
ATOM 3636 C CA . ALA A 1 465 ? 29.547 10.211 15.281 1 96.81 465 ALA A CA 1
ATOM 3637 C C . ALA A 1 465 ? 30.828 11.031 15.445 1 96.81 465 ALA A C 1
ATOM 3639 O O . ALA A 1 465 ? 31.906 10.469 15.68 1 96.81 465 ALA A O 1
ATOM 3640 N N . SER A 1 466 ? 30.75 12.367 15.336 1 96.56 466 SER A N 1
ATOM 3641 C CA . SER A 1 466 ? 31.906 13.25 15.422 1 96.56 466 SER A CA 1
ATOM 3642 C C . SER A 1 466 ? 32.312 13.508 16.875 1 96.56 466 SER A C 1
ATOM 3644 O O . SER A 1 466 ? 33.406 14.008 17.141 1 96.56 466 SER A O 1
ATOM 3646 N N . GLY A 1 467 ? 31.422 13.273 17.75 1 95.5 467 GLY A N 1
ATOM 3647 C CA . GLY A 1 467 ? 31.703 13.5 19.156 1 95.5 467 GLY A CA 1
ATOM 3648 C C . GLY A 1 467 ? 31.25 14.867 19.641 1 95.5 467 GLY A C 1
ATOM 3649 O O . GLY A 1 467 ? 31.422 15.203 20.812 1 95.5 467 GLY A O 1
ATOM 3650 N N . GLU A 1 468 ? 30.672 15.609 18.781 1 95.75 468 GLU A N 1
ATOM 3651 C CA . GLU A 1 468 ? 30.188 16.938 19.141 1 95.75 468 GLU A CA 1
ATOM 3652 C C . GLU A 1 468 ? 29.078 16.844 20.188 1 95.75 468 GLU A C 1
ATOM 3654 O O . GLU A 1 468 ? 28.891 17.766 20.984 1 95.75 468 GLU A O 1
ATOM 3659 N N . THR A 1 469 ? 28.344 15.773 20.078 1 96.31 469 THR A N 1
ATOM 3660 C CA . THR A 1 469 ? 27.312 15.484 21.078 1 96.31 469 THR A CA 1
ATOM 3661 C C . THR A 1 469 ? 27.297 14 21.422 1 96.31 469 THR A C 1
ATOM 3663 O O . THR A 1 469 ? 28.062 13.219 20.859 1 96.31 469 THR A O 1
ATOM 3666 N N . ASP A 1 470 ? 26.516 13.672 22.438 1 97.44 470 ASP A N 1
ATOM 3667 C CA . ASP A 1 470 ? 26.375 12.258 22.75 1 97.44 470 ASP A CA 1
ATOM 3668 C C . ASP A 1 470 ? 24.953 11.766 22.453 1 97.44 470 ASP A C 1
ATOM 3670 O O . ASP A 1 470 ? 24.078 12.57 22.141 1 97.44 470 ASP A O 1
ATOM 3674 N N . ALA A 1 471 ? 24.781 10.523 22.516 1 97.94 471 ALA A N 1
ATOM 3675 C CA . ALA A 1 471 ? 23.516 9.898 22.141 1 97.94 471 ALA A CA 1
ATOM 3676 C C . ALA A 1 471 ? 22.391 10.375 23.031 1 97.94 471 ALA A C 1
ATOM 3678 O O . ALA A 1 471 ? 21.281 10.633 22.562 1 97.94 471 ALA A O 1
ATOM 3679 N N . SER A 1 472 ? 22.578 10.398 24.312 1 98.25 472 SER A N 1
ATOM 3680 C CA . SER A 1 472 ? 21.562 10.844 25.266 1 98.25 472 SER A CA 1
ATOM 3681 C C . SER A 1 472 ? 21.094 12.258 24.938 1 98.25 472 SER A C 1
ATOM 3683 O O . SER A 1 472 ? 19.891 12.555 25.016 1 98.25 472 SER A O 1
ATOM 3685 N N . PHE A 1 473 ? 22.016 13.094 24.578 1 98.19 473 PHE A N 1
ATOM 3686 C CA . PHE A 1 473 ? 21.641 14.461 24.234 1 98.19 473 PHE A CA 1
ATOM 3687 C C . PHE A 1 473 ? 20.891 14.508 22.906 1 98.19 473 PHE A C 1
ATOM 3689 O O . PHE A 1 473 ? 20 15.328 22.719 1 98.19 473 PHE A O 1
ATOM 3696 N N . GLN A 1 474 ? 21.312 13.695 21.984 1 98.5 474 GLN A N 1
ATOM 3697 C CA . GLN A 1 474 ? 20.516 13.594 20.766 1 98.5 474 GLN A CA 1
ATOM 3698 C C . GLN A 1 474 ? 19.078 13.203 21.078 1 98.5 474 GLN A C 1
ATOM 3700 O O . GLN A 1 474 ? 18.141 13.711 20.438 1 98.5 474 GLN A O 1
ATOM 3705 N N . GLY A 1 475 ? 18.891 12.242 21.953 1 98.69 475 GLY A N 1
ATOM 3706 C CA . GLY A 1 475 ? 17.547 11.914 22.406 1 98.69 475 GLY A CA 1
ATOM 3707 C C . GLY A 1 475 ? 16.797 13.117 22.969 1 98.69 475 GLY A C 1
ATOM 3708 O O . GLY A 1 475 ? 15.609 13.281 22.703 1 98.69 475 GLY A O 1
ATOM 3709 N N . ALA A 1 476 ? 17.453 13.93 23.734 1 98.5 476 ALA A N 1
ATOM 3710 C CA . ALA A 1 476 ? 16.844 15.141 24.297 1 98.5 476 ALA A CA 1
ATOM 3711 C C . ALA A 1 476 ? 16.453 16.125 23.188 1 98.5 476 ALA A C 1
ATOM 3713 O O . ALA A 1 476 ? 15.414 16.766 23.266 1 98.5 476 ALA A O 1
ATOM 3714 N N . ARG A 1 477 ? 17.328 16.266 22.203 1 98.44 477 ARG A N 1
ATOM 3715 C CA . ARG A 1 477 ? 17.016 17.109 21.062 1 98.44 477 ARG A CA 1
ATOM 3716 C C . ARG A 1 477 ? 15.719 16.656 20.391 1 98.44 477 ARG A C 1
ATOM 3718 O O . ARG A 1 477 ? 14.891 17.484 20 1 98.44 477 ARG A O 1
ATOM 3725 N N . GLN A 1 478 ? 15.625 15.352 20.25 1 98.69 478 GLN A N 1
ATOM 3726 C CA . GLN A 1 478 ? 14.406 14.797 19.672 1 98.69 478 GLN A CA 1
ATOM 3727 C C . GLN A 1 478 ? 13.188 15.156 20.5 1 98.69 478 GLN A C 1
ATOM 3729 O O . GLN A 1 478 ? 12.156 15.57 19.969 1 98.69 478 GLN A O 1
ATOM 3734 N N . ALA A 1 479 ? 13.266 14.984 21.75 1 98.75 479 ALA A N 1
ATOM 3735 C CA . ALA A 1 479 ? 12.141 15.266 22.656 1 98.75 479 ALA A CA 1
ATOM 3736 C C . ALA A 1 479 ? 11.766 16.734 22.625 1 98.75 479 ALA A C 1
ATOM 3738 O O . ALA A 1 479 ? 10.586 17.094 22.594 1 98.75 479 ALA A O 1
ATOM 3739 N N . ILE A 1 480 ? 12.734 17.625 22.672 1 98.75 480 ILE A N 1
ATOM 3740 C CA . ILE A 1 480 ? 12.5 19.062 22.609 1 98.75 480 ILE A CA 1
ATOM 3741 C C . ILE A 1 480 ? 11.812 19.422 21.297 1 98.75 480 ILE A C 1
ATOM 3743 O O . ILE A 1 480 ? 10.93 20.266 21.266 1 98.75 480 ILE A O 1
ATOM 3747 N N . SER A 1 481 ? 12.242 18.781 20.234 1 98.88 481 SER A N 1
ATOM 3748 C CA . SER A 1 481 ? 11.672 19.031 18.922 1 98.88 481 SER A CA 1
ATOM 3749 C C . SER A 1 481 ? 10.18 18.703 18.891 1 98.88 481 SER A C 1
ATOM 3751 O O . SER A 1 481 ? 9.406 19.375 18.219 1 98.88 481 SER A O 1
ATOM 3753 N N . LEU A 1 482 ? 9.805 17.625 19.547 1 98.88 482 LEU A N 1
ATOM 3754 C CA . LEU A 1 482 ? 8.383 17.297 19.641 1 98.88 482 LEU A CA 1
ATOM 3755 C C . LEU A 1 482 ? 7.613 18.422 20.344 1 98.88 482 LEU A C 1
ATOM 3757 O O . LEU A 1 482 ? 6.539 18.812 19.891 1 98.88 482 LEU A O 1
ATOM 3761 N N . VAL A 1 483 ? 8.141 18.938 21.406 1 98.81 483 VAL A N 1
ATOM 3762 C CA . VAL A 1 483 ? 7.492 20 22.172 1 98.81 483 VAL A CA 1
ATOM 3763 C C . VAL A 1 483 ? 7.387 21.266 21.328 1 98.81 483 VAL A C 1
ATOM 3765 O O . VAL A 1 483 ? 6.344 21.922 21.312 1 98.81 483 VAL A O 1
ATOM 3768 N N . VAL A 1 484 ? 8.43 21.578 20.641 1 98.81 484 VAL A N 1
ATOM 3769 C CA . VAL A 1 484 ? 8.445 22.75 19.766 1 98.81 484 VAL A CA 1
ATOM 3770 C C . VAL A 1 484 ? 7.375 22.594 18.688 1 98.81 484 VAL A C 1
ATOM 3772 O O . VAL A 1 484 ? 6.629 23.531 18.406 1 98.81 484 VAL A O 1
ATOM 3775 N N . THR A 1 485 ? 7.324 21.391 18.047 1 98.94 485 THR A N 1
ATOM 3776 C CA . THR A 1 485 ? 6.348 21.141 17 1 98.94 485 THR A CA 1
ATOM 3777 C C . THR A 1 485 ? 4.926 21.297 17.531 1 98.94 485 THR A C 1
ATOM 3779 O O . THR A 1 485 ? 4.074 21.891 16.875 1 98.94 485 THR A O 1
ATOM 3782 N N . LEU A 1 486 ? 4.672 20.766 18.688 1 98.88 486 LEU A N 1
ATOM 3783 C CA . LEU A 1 486 ? 3.354 20.891 19.297 1 98.88 486 LEU A CA 1
ATOM 3784 C C . LEU A 1 486 ? 3.02 22.359 19.547 1 98.88 486 LEU A C 1
ATOM 3786 O O . LEU A 1 486 ? 1.907 22.812 19.266 1 98.88 486 LEU A O 1
ATOM 3790 N N . GLY A 1 487 ? 3.977 23.109 20.094 1 98.88 487 GLY A N 1
ATOM 3791 C CA . GLY A 1 487 ? 3.764 24.531 20.328 1 98.88 487 GLY A CA 1
ATOM 3792 C C . GLY A 1 487 ? 3.479 25.312 19.062 1 98.88 487 GLY A C 1
ATOM 3793 O O . GLY A 1 487 ? 2.527 26.094 19.016 1 98.88 487 GLY A O 1
ATOM 3794 N N . MET A 1 488 ? 4.289 25.094 18.078 1 98.75 488 MET A N 1
ATOM 3795 C CA . MET A 1 488 ? 4.133 25.797 16.797 1 98.75 488 MET A CA 1
ATOM 3796 C C . MET A 1 488 ? 2.797 25.438 16.156 1 98.75 488 MET A C 1
ATOM 3798 O O . MET A 1 488 ? 2.133 26.312 15.578 1 98.75 488 MET A O 1
ATOM 3802 N N . ALA A 1 489 ? 2.441 24.141 16.188 1 98.88 489 ALA A N 1
ATOM 3803 C CA . ALA A 1 489 ? 1.194 23.688 15.578 1 98.88 489 ALA A CA 1
ATOM 3804 C C . ALA A 1 489 ? -0.015 24.281 16.297 1 98.88 489 ALA A C 1
ATOM 3806 O O . ALA A 1 489 ? -0.928 24.812 15.656 1 98.88 489 ALA A O 1
ATOM 3807 N N . LEU A 1 490 ? -0.038 24.219 17.625 1 98.81 490 LEU A N 1
ATOM 3808 C CA . LEU A 1 490 ? -1.18 24.672 18.406 1 98.81 490 LEU A CA 1
ATOM 3809 C C . LEU A 1 490 ? -1.324 26.188 18.328 1 98.81 490 LEU A C 1
ATOM 3811 O O . LEU A 1 490 ? -2.422 26.703 18.094 1 98.81 490 LEU A O 1
ATOM 3815 N N . VAL A 1 491 ? -0.213 26.953 18.5 1 98.81 491 VAL A N 1
ATOM 3816 C CA . VAL A 1 491 ? -0.262 28.406 18.438 1 98.81 491 VAL A CA 1
ATOM 3817 C C . VAL A 1 491 ? -0.554 28.859 17.016 1 98.81 491 VAL A C 1
ATOM 3819 O O . VAL A 1 491 ? -1.346 29.781 16.797 1 98.81 491 VAL A O 1
ATOM 3822 N N . GLY A 1 492 ? 0.108 28.219 16.078 1 98.88 492 GLY A N 1
ATOM 3823 C CA . GLY A 1 492 ? -0.173 28.531 14.68 1 98.88 492 GLY A CA 1
ATOM 3824 C C . GLY A 1 492 ? -1.618 28.281 14.297 1 98.88 492 GLY A C 1
ATOM 3825 O O . GLY A 1 492 ? -2.248 29.141 13.656 1 98.88 492 GLY A O 1
ATOM 3826 N N . GLY A 1 493 ? -2.131 27.062 14.656 1 98.81 493 GLY A N 1
ATOM 3827 C CA . GLY A 1 493 ? -3.525 26.75 14.375 1 98.81 493 GLY A CA 1
ATOM 3828 C C . GLY A 1 493 ? -4.492 27.734 15.031 1 98.81 493 GLY A C 1
ATOM 3829 O O . GLY A 1 493 ? -5.527 28.062 14.445 1 98.81 493 GLY A O 1
ATOM 3830 N N . LEU A 1 494 ? -4.172 28.156 16.234 1 98.75 494 LEU A N 1
ATOM 3831 C CA . LEU A 1 494 ? -4.988 29.141 16.953 1 98.75 494 LEU A CA 1
ATOM 3832 C C . LEU A 1 494 ? -5.051 30.453 16.188 1 98.75 494 LEU A C 1
ATOM 3834 O O . LEU A 1 494 ? -6.137 30.984 15.938 1 98.75 494 LEU A O 1
ATOM 3838 N N . LEU A 1 495 ? -3.947 31 15.789 1 98.75 495 LEU A N 1
ATOM 3839 C CA . LEU A 1 495 ? -3.865 32.281 15.094 1 98.75 495 LEU A CA 1
ATOM 3840 C C . LEU A 1 495 ? -4.57 32.188 13.742 1 98.75 495 LEU A C 1
ATOM 3842 O O . LEU A 1 495 ? -5.383 33.062 13.414 1 98.75 495 LEU A O 1
ATOM 3846 N N . VAL A 1 496 ? -4.293 31.156 12.984 1 98.81 496 VAL A N 1
ATOM 3847 C CA . VAL A 1 496 ? -4.867 31.016 11.648 1 98.81 496 VAL A CA 1
ATOM 3848 C C . VAL A 1 496 ? -6.367 30.75 11.758 1 98.81 496 VAL A C 1
ATOM 3850 O O . VAL A 1 496 ? -7.145 31.219 10.922 1 98.81 496 VAL A O 1
ATOM 3853 N N . GLY A 1 497 ? -6.766 29.953 12.766 1 98.69 497 GLY A N 1
ATOM 3854 C CA . GLY A 1 497 ? -8.188 29.766 13.008 1 98.69 497 GLY A CA 1
ATOM 3855 C C . GLY A 1 497 ? -8.945 31.078 13.156 1 98.69 497 GLY A C 1
ATOM 3856 O O . GLY A 1 497 ? -10.016 31.25 12.57 1 98.69 497 GLY A O 1
ATOM 3857 N N . PHE A 1 498 ? -8.375 32.031 13.875 1 98.5 498 PHE A N 1
ATOM 3858 C CA . PHE A 1 498 ? -9.023 33.312 14.07 1 98.5 498 PHE A CA 1
ATOM 3859 C C . PHE A 1 498 ? -9.047 34.125 12.773 1 98.5 498 PHE A C 1
ATOM 3861 O O . PHE A 1 498 ? -10 34.844 12.5 1 98.5 498 PHE A O 1
ATOM 3868 N N . ILE A 1 499 ? -8.078 34 12 1 98.38 499 ILE A N 1
ATOM 3869 C CA . ILE A 1 499 ? -8.047 34.656 10.695 1 98.38 499 ILE A CA 1
ATOM 3870 C C . ILE A 1 499 ? -9.156 34.094 9.812 1 98.38 499 ILE A C 1
ATOM 3872 O O . ILE A 1 499 ? -9.867 34.844 9.141 1 98.38 499 ILE A O 1
ATOM 3876 N N . LEU A 1 500 ? -9.352 32.812 9.852 1 98.25 500 LEU A N 1
ATOM 3877 C CA . LEU A 1 500 ? -10.297 32.125 8.969 1 98.25 500 LEU A CA 1
ATOM 3878 C C . LEU A 1 500 ? -11.734 32.438 9.383 1 98.25 500 LEU A C 1
ATOM 3880 O O . LEU A 1 500 ? -12.672 32.156 8.625 1 98.25 500 LEU A O 1
ATOM 3884 N N . LYS A 1 501 ? -11.891 33.031 10.539 1 96.5 501 LYS A N 1
ATOM 3885 C CA . LYS A 1 501 ? -13.234 33.375 11.008 1 96.5 501 LYS A CA 1
ATOM 3886 C C . LYS A 1 501 ? -13.758 34.625 10.305 1 96.5 501 LYS A C 1
ATOM 3888 O O . LYS A 1 501 ? -14.953 34.906 10.352 1 96.5 501 LYS A O 1
ATOM 3893 N N . LEU A 1 502 ? -12.914 35.281 9.664 1 95.44 502 LEU A N 1
ATOM 3894 C CA . LEU A 1 502 ? -13.328 36.5 8.977 1 95.44 502 LEU A CA 1
ATOM 3895 C C . LEU A 1 502 ? -14.375 36.188 7.914 1 95.44 502 LEU A C 1
ATOM 3897 O O . LEU A 1 502 ? -14.219 35.25 7.141 1 95.44 502 LEU A O 1
ATOM 3901 N N . PRO A 1 503 ? -15.391 36.938 7.809 1 92.31 503 PRO A N 1
ATOM 3902 C CA . PRO A 1 503 ? -16.516 36.656 6.922 1 92.31 503 PRO A CA 1
ATOM 3903 C C . PRO A 1 503 ? -16.156 36.812 5.445 1 92.31 503 PRO A C 1
ATOM 3905 O O . PRO A 1 503 ? -16.844 36.219 4.582 1 92.31 503 PRO A O 1
ATOM 3908 N N . ILE A 1 504 ? -15.141 37.406 5.137 1 92.44 504 ILE A N 1
ATOM 3909 C CA . ILE A 1 504 ? -14.766 37.719 3.76 1 92.44 504 ILE A CA 1
ATOM 3910 C C . ILE A 1 504 ? -14.445 36.406 3.021 1 92.44 504 ILE A C 1
ATOM 3912 O O . ILE A 1 504 ? -14.531 36.344 1.791 1 92.44 504 ILE A O 1
ATOM 3916 N N . PHE A 1 505 ? -14.211 35.312 3.744 1 94.44 505 PHE A N 1
ATOM 3917 C CA . PHE A 1 505 ? -13.75 34.094 3.092 1 94.44 505 PHE A CA 1
ATOM 3918 C C . PHE A 1 505 ? -14.922 33.188 2.744 1 94.44 505 PHE A C 1
ATOM 3920 O O . PHE A 1 505 ? -14.75 32.156 2.076 1 94.44 505 PHE A O 1
ATOM 3927 N N . GLY A 1 506 ? -16.078 33.5 3.174 1 91.88 506 GLY A N 1
ATOM 3928 C CA . GLY A 1 506 ? -17.297 32.875 2.699 1 91.88 506 GLY A CA 1
ATOM 3929 C C . GLY A 1 506 ? -17.5 31.484 3.275 1 91.88 506 GLY A C 1
ATOM 3930 O O . GLY A 1 506 ? -17.781 30.531 2.539 1 91.88 506 GLY A O 1
ATOM 3931 N N . ALA A 1 507 ? -17.375 31.328 4.562 1 93.12 507 ALA A N 1
ATOM 3932 C CA . ALA A 1 507 ? -17.641 30.062 5.234 1 93.12 507 ALA A CA 1
ATOM 3933 C C . ALA A 1 507 ? -19.078 29.609 5.027 1 93.12 507 ALA A C 1
ATOM 3935 O O . ALA A 1 507 ? -20 30.438 5.051 1 93.12 507 ALA A O 1
ATOM 3936 N N . PRO A 1 508 ? -19.297 28.328 4.785 1 92.88 508 PRO A N 1
ATOM 3937 C CA . PRO A 1 508 ? -20.672 27.859 4.695 1 92.88 508 PRO A CA 1
ATOM 3938 C C . PRO A 1 508 ? -21.406 27.906 6.035 1 92.88 508 PRO A C 1
ATOM 3940 O O . PRO A 1 508 ? -20.766 27.781 7.09 1 92.88 508 PRO A O 1
ATOM 3943 N N . SER A 1 509 ? -22.734 28.047 5.934 1 92.25 509 SER A N 1
ATOM 3944 C CA . SER A 1 509 ? -23.531 27.969 7.145 1 92.25 509 SER A CA 1
ATOM 3945 C C . SER A 1 509 ? -23.609 26.547 7.676 1 92.25 509 SER A C 1
ATOM 3947 O O . SER A 1 509 ? -23.328 25.594 6.945 1 92.25 509 SER A O 1
ATOM 3949 N N . ASP A 1 510 ? -23.953 26.375 8.891 1 93.69 510 ASP A N 1
ATOM 3950 C CA . ASP A 1 510 ? -23.984 25.078 9.562 1 93.69 510 ASP A CA 1
ATOM 3951 C C . ASP A 1 510 ? -24.922 24.125 8.859 1 93.69 510 ASP A C 1
ATOM 3953 O O . ASP A 1 510 ? -24.703 22.906 8.852 1 93.69 510 ASP A O 1
ATOM 3957 N N . ASN A 1 511 ? -25.938 24.625 8.164 1 91.56 511 ASN A N 1
ATOM 3958 C CA . ASN A 1 511 ? -26.984 23.781 7.602 1 91.56 511 ASN A CA 1
ATOM 3959 C C . ASN A 1 511 ? -26.594 23.25 6.223 1 91.56 511 ASN A C 1
ATOM 3961 O O . ASN A 1 511 ? -27.234 22.344 5.699 1 91.56 511 ASN A O 1
ATOM 3965 N N . ILE A 1 512 ? -25.547 23.797 5.699 1 91.5 512 ILE A N 1
ATOM 3966 C CA . ILE A 1 512 ? -25.219 23.359 4.352 1 91.5 512 ILE A CA 1
ATOM 3967 C C . ILE A 1 512 ? -23.797 22.797 4.324 1 91.5 512 ILE A C 1
ATOM 3969 O O . ILE A 1 512 ? -23.188 22.688 3.264 1 91.5 512 ILE A O 1
ATOM 3973 N N . CYS A 1 513 ? -23.281 22.469 5.445 1 94.25 513 CYS A N 1
ATOM 3974 C CA . CYS A 1 513 ? -22 21.781 5.516 1 94.25 513 CYS A CA 1
ATOM 3975 C C . CYS A 1 513 ? -22.078 20.391 4.883 1 94.25 513 CYS A C 1
ATOM 3977 O O . CYS A 1 513 ? -23.156 19.812 4.777 1 94.25 513 CYS A O 1
ATOM 3979 N N . PHE A 1 514 ? -20.953 19.922 4.344 1 96 514 PHE A N 1
ATOM 3980 C CA . PHE A 1 514 ? -20.812 18.594 3.779 1 96 514 PHE A CA 1
ATOM 3981 C C . PHE A 1 514 ? -21.656 18.438 2.52 1 96 514 PHE A C 1
ATOM 3983 O O . PHE A 1 514 ? -22.266 17.391 2.285 1 96 514 PHE A O 1
ATOM 3990 N N . GLU A 1 515 ? -21.734 19.578 1.791 1 93.25 515 GLU A N 1
ATOM 3991 C CA . GLU A 1 515 ? -22.562 19.562 0.597 1 93.25 515 GLU A CA 1
ATOM 3992 C C . GLU A 1 515 ? -21.797 20.062 -0.625 1 93.25 515 GLU A C 1
ATOM 3994 O O . GLU A 1 515 ? -21.328 21.203 -0.653 1 93.25 515 GLU A O 1
ATOM 3999 N N . ASP A 1 516 ? -21.75 19.25 -1.703 1 94.38 516 ASP A N 1
ATOM 4000 C CA . ASP A 1 516 ? -21 19.562 -2.918 1 94.38 516 ASP A CA 1
ATOM 4001 C C . ASP A 1 516 ? -21.734 20.609 -3.758 1 94.38 516 ASP A C 1
ATOM 4003 O O . ASP A 1 516 ? -21.094 21.406 -4.445 1 94.38 516 ASP A O 1
ATOM 4007 N N . SER A 1 517 ? -23.047 20.609 -3.686 1 92 517 SER A N 1
ATOM 4008 C CA . SER A 1 517 ? -23.844 21.422 -4.605 1 92 517 SER A CA 1
ATOM 4009 C C . SER A 1 517 ? -23.609 22.906 -4.371 1 92 517 SER A C 1
ATOM 4011 O O . SER A 1 517 ? -23.969 23.734 -5.207 1 92 517 SER A O 1
ATOM 4013 N N . ILE A 1 518 ? -23.062 23.188 -3.254 1 90.69 518 ILE A N 1
ATOM 4014 C CA . ILE A 1 518 ? -22.766 24.578 -2.953 1 90.69 518 ILE A CA 1
ATOM 4015 C C . ILE A 1 518 ? -21.688 25.094 -3.91 1 90.69 518 ILE A C 1
ATOM 4017 O O . ILE A 1 518 ? -21.703 26.25 -4.324 1 90.69 518 ILE A O 1
ATOM 4021 N N . TYR A 1 519 ? -20.75 24.219 -4.32 1 93.44 519 TYR A N 1
ATOM 4022 C CA . TYR A 1 519 ? -19.547 24.672 -5.016 1 93.44 519 TYR A CA 1
ATOM 4023 C C . TYR A 1 519 ? -19.453 24.031 -6.395 1 93.44 519 TYR A C 1
ATOM 4025 O O . TYR A 1 519 ? -18.688 24.5 -7.25 1 93.44 519 TYR A O 1
ATOM 4033 N N . TRP A 1 520 ? -20.156 22.922 -6.621 1 94 520 TRP A N 1
ATOM 4034 C CA . TRP A 1 520 ? -19.984 22.141 -7.844 1 94 520 TRP A CA 1
ATOM 4035 C C . TRP A 1 520 ? -21.312 22.016 -8.586 1 94 520 TRP A C 1
ATOM 4037 O O . TRP A 1 520 ? -22.375 21.984 -7.969 1 94 520 TRP A O 1
ATOM 4047 N N . GLU A 1 521 ? -21.25 21.953 -9.938 1 92.94 521 GLU A N 1
ATOM 4048 C CA . GLU A 1 521 ? -22.359 21.438 -10.727 1 92.94 521 GLU A CA 1
ATOM 4049 C C . GLU A 1 521 ? -22.484 19.922 -10.57 1 92.94 521 GLU A C 1
ATOM 4051 O O . GLU A 1 521 ? -21.656 19.172 -11.078 1 92.94 521 GLU A O 1
ATOM 4056 N N . VAL A 1 522 ? -23.516 19.547 -9.82 1 91.31 522 VAL A N 1
ATOM 4057 C CA . VAL A 1 522 ? -23.688 18.125 -9.523 1 91.31 522 VAL A CA 1
ATOM 4058 C C . VAL A 1 522 ? -24.766 17.531 -10.43 1 91.31 522 VAL A C 1
ATOM 4060 O O . VAL A 1 522 ? -25.828 18.141 -10.617 1 91.31 522 VAL A O 1
ATOM 4063 N N . PRO A 1 523 ? -24.375 16.406 -11.008 1 84.94 523 PRO A N 1
ATOM 4064 C CA . PRO A 1 523 ? -25.391 15.781 -11.859 1 84.94 523 PRO A CA 1
ATOM 4065 C C . PRO A 1 523 ? -26.641 15.383 -11.078 1 84.94 523 PRO A C 1
ATOM 4067 O O . PRO A 1 523 ? -26.547 15.047 -9.898 1 84.94 523 PRO A O 1
ATOM 4070 N N . GLU A 1 524 ? -27.828 15.641 -11.75 1 66.44 524 GLU A N 1
ATOM 4071 C CA . GLU A 1 524 ? -29.109 15.32 -11.148 1 66.44 524 GLU A CA 1
ATOM 4072 C C . GLU A 1 524 ? -29.25 13.82 -10.891 1 66.44 524 GLU A C 1
ATOM 4074 O O . GLU A 1 524 ? -28.75 13.008 -11.68 1 66.44 524 GLU A O 1
ATOM 4079 N N . ALA A 1 525 ? -29.219 13.539 -9.703 1 57.31 525 ALA A N 1
ATOM 4080 C CA . ALA A 1 525 ? -29.453 12.141 -9.352 1 57.31 525 ALA A CA 1
ATOM 4081 C C . ALA A 1 525 ? -30.469 11.492 -10.289 1 57.31 525 ALA A C 1
ATOM 4083 O O . ALA A 1 525 ? -31.406 12.148 -10.742 1 57.31 525 ALA A O 1
ATOM 4084 N N . GLU A 1 526 ? -30.156 10.641 -11.188 1 47.06 526 GLU A N 1
ATOM 4085 C CA . GLU A 1 526 ? -31.266 9.93 -11.828 1 47.06 526 GLU A CA 1
ATOM 4086 C C . GLU A 1 526 ? -32.469 9.859 -10.898 1 47.06 526 GLU A C 1
ATOM 4088 O O . GLU A 1 526 ? -32.375 9.359 -9.781 1 47.06 526 GLU A O 1
ATOM 4093 N N . VAL A 1 527 ? -33.25 10.844 -10.773 1 40.69 527 VAL A N 1
ATOM 4094 C CA . VAL A 1 527 ? -34.562 10.742 -10.133 1 40.69 527 VAL A CA 1
ATOM 4095 C C . VAL A 1 527 ? -35.062 9.305 -10.203 1 40.69 527 VAL A C 1
ATOM 4097 O O . VAL A 1 527 ? -35.25 8.758 -11.297 1 40.69 527 VAL A O 1
ATOM 4100 N N . GLY A 1 528 ? -34.656 8.523 -9.422 1 38.94 528 GLY A N 1
ATOM 4101 C CA . GLY A 1 528 ? -35.562 7.367 -9.445 1 38.94 528 GLY A CA 1
ATOM 4102 C C . GLY A 1 528 ? -37 7.715 -9.797 1 38.94 528 GLY A C 1
ATOM 4103 O O . GLY A 1 528 ? -37.406 8.875 -9.688 1 38.94 528 GLY A O 1
ATOM 4104 N N . HIS A 1 529 ? -37.688 6.906 -10.672 1 39.22 529 HIS A N 1
ATOM 4105 C CA . HIS A 1 529 ? -39.094 6.895 -11.047 1 39.22 529 HIS A CA 1
ATOM 4106 C C . HIS A 1 529 ? -39.969 7.395 -9.898 1 39.22 529 HIS A C 1
ATOM 4108 O O . HIS A 1 529 ? -41.188 7.504 -10.047 1 39.22 529 HIS A O 1
ATOM 4114 N N . GLU A 1 530 ? -39.469 7.531 -8.781 1 37.41 530 GLU A N 1
ATOM 4115 C CA . GLU A 1 530 ? -40.312 7.82 -7.645 1 37.41 530 GLU A CA 1
ATOM 4116 C C . GLU A 1 530 ? -40.812 9.266 -7.672 1 37.41 530 GLU A C 1
ATOM 4118 O O . GLU A 1 530 ? -41.969 9.547 -7.352 1 37.41 530 GLU A O 1
ATOM 4123 N N . ASP A 1 531 ? -39.969 10.133 -7.98 1 40.91 531 ASP A N 1
ATOM 4124 C CA . ASP A 1 531 ? -40.5 11.484 -8.055 1 40.91 531 ASP A CA 1
ATOM 4125 C C . ASP A 1 531 ? -41.344 11.664 -9.32 1 40.91 531 ASP A C 1
ATOM 4127 O O . ASP A 1 531 ? -42.281 12.453 -9.336 1 40.91 531 ASP A O 1
ATOM 4131 N N . GLN A 1 532 ? -40.938 10.977 -10.328 1 39.53 532 GLN A N 1
ATOM 4132 C CA . GLN A 1 532 ? -41.875 10.961 -11.453 1 39.53 532 GLN A CA 1
ATOM 4133 C C . GLN A 1 532 ? -43.156 10.227 -11.094 1 39.53 532 GLN A C 1
ATOM 4135 O O . GLN A 1 532 ? -44.25 10.633 -11.516 1 39.53 532 GLN A O 1
ATOM 4140 N N . LEU A 1 533 ? -43.062 9.164 -10.227 1 39.31 533 LEU A N 1
ATOM 4141 C CA . LEU A 1 533 ? -44.281 8.477 -9.758 1 39.31 533 LEU A CA 1
ATOM 4142 C C . LEU A 1 533 ? -45.031 9.336 -8.742 1 39.31 533 LEU A C 1
ATOM 4144 O O . LEU A 1 533 ? -46.25 9.227 -8.625 1 39.31 533 LEU A O 1
ATOM 4148 N N . ARG A 1 534 ? -44.281 10.07 -7.953 1 40.66 534 ARG A N 1
ATOM 4149 C CA . ARG A 1 534 ? -45 11.023 -7.098 1 40.66 534 ARG A CA 1
ATOM 4150 C C . ARG A 1 534 ? -45.625 12.141 -7.922 1 40.66 534 ARG A C 1
ATOM 4152 O O . ARG A 1 534 ? -46.656 12.688 -7.547 1 40.66 534 ARG A O 1
ATOM 4159 N N . ALA A 1 535 ? -44.938 12.43 -8.898 1 43.84 535 ALA A N 1
ATOM 4160 C CA . ALA A 1 535 ? -45.562 13.422 -9.789 1 43.84 535 ALA A CA 1
ATOM 4161 C C . ALA A 1 535 ? -46.75 12.836 -10.516 1 43.84 535 ALA A C 1
ATOM 4163 O O . ALA A 1 535 ? -47.75 13.523 -10.703 1 43.84 535 ALA A O 1
ATOM 4164 N N . VAL A 1 536 ? -46.688 11.539 -10.828 1 47.34 536 VAL A N 1
ATOM 4165 C CA . VAL A 1 536 ? -47.812 10.852 -11.469 1 47.34 536 VAL A CA 1
ATOM 4166 C C . VAL A 1 536 ? -48.906 10.578 -10.438 1 47.34 536 VAL A C 1
ATOM 4168 O O . VAL A 1 536 ? -50.094 10.742 -10.727 1 47.34 536 VAL A O 1
ATOM 4171 N N . ARG A 1 537 ? -48.469 10.242 -9.258 1 43.56 537 ARG A N 1
ATOM 4172 C CA . ARG A 1 537 ? -49.469 10 -8.219 1 43.56 537 ARG A CA 1
ATOM 4173 C C . ARG A 1 537 ? -50.094 11.305 -7.766 1 43.56 537 ARG A C 1
ATOM 4175 O O . ARG A 1 537 ? -51.312 11.336 -7.477 1 43.56 537 ARG A O 1
ATOM 4182 N N . THR A 1 538 ? -49.25 12.227 -7.52 1 41.22 538 THR A N 1
ATOM 4183 C CA . THR A 1 538 ? -49.844 13.516 -7.168 1 41.22 538 THR A CA 1
ATOM 4184 C C . THR A 1 538 ? -50.75 14.031 -8.281 1 41.22 538 THR A C 1
ATOM 4186 O O . THR A 1 538 ? -51.844 14.555 -8.023 1 41.22 538 THR A O 1
ATOM 4189 N N . ALA A 1 539 ? -50.312 13.711 -9.477 1 46.59 539 ALA A N 1
ATOM 4190 C CA . ALA A 1 539 ? -51.156 14.07 -10.609 1 46.59 539 ALA A CA 1
ATOM 4191 C C . ALA A 1 539 ? -52.406 13.211 -10.648 1 46.59 539 ALA A C 1
ATOM 4193 O O . ALA A 1 539 ? -53.5 13.703 -10.984 1 46.59 539 ALA A O 1
ATOM 4194 N N . GLU A 1 540 ? -52.25 11.938 -10.25 1 44.41 540 GLU A N 1
ATOM 4195 C CA . GLU A 1 540 ? -53.406 11.039 -10.195 1 44.41 540 GLU A CA 1
ATOM 4196 C C . GLU A 1 540 ? -54.281 11.352 -8.984 1 44.41 540 GLU A C 1
ATOM 4198 O O . GLU A 1 540 ? -55.5 11.289 -9.078 1 44.41 540 GLU A O 1
ATOM 4203 N N . SER A 1 541 ? -53.656 11.625 -7.875 1 46.53 541 SER A N 1
ATOM 4204 C CA . SER A 1 541 ? -54.469 12 -6.707 1 46.53 541 SER A CA 1
ATOM 4205 C C . SER A 1 541 ? -55.219 13.297 -6.945 1 46.53 541 SER A C 1
ATOM 4207 O O . SER A 1 541 ? -56.344 13.461 -6.469 1 46.53 541 SER A O 1
ATOM 4209 N N . GLU A 1 542 ? -54.531 14.125 -7.586 1 41.66 542 GLU A N 1
ATOM 4210 C CA . GLU A 1 542 ? -55.25 15.352 -7.938 1 41.66 542 GLU A CA 1
ATOM 4211 C C . GLU A 1 542 ? -56.375 15.062 -8.922 1 41.66 542 GLU A C 1
ATOM 4213 O O . GLU A 1 542 ? -57.406 15.75 -8.922 1 41.66 542 GLU A O 1
ATOM 4218 N N . LYS A 1 543 ? -56.125 14.094 -9.75 1 44.53 543 LYS A N 1
ATOM 4219 C CA . LYS A 1 543 ? -57.219 13.734 -10.664 1 44.53 543 LYS A CA 1
ATOM 4220 C C . LYS A 1 543 ? -58.344 13.031 -9.914 1 44.53 543 LYS A C 1
ATOM 4222 O O . LYS A 1 543 ? -59.5 13.156 -10.297 1 44.53 543 LYS A O 1
ATOM 4227 N N . LEU A 1 544 ? -57.938 12.266 -8.828 1 44.19 544 LEU A N 1
ATOM 4228 C CA . LEU A 1 544 ? -59.031 11.602 -8.117 1 44.19 544 LEU A CA 1
ATOM 4229 C C . LEU A 1 544 ? -59.75 12.586 -7.191 1 44.19 544 LEU A C 1
ATOM 4231 O O . LEU A 1 544 ? -60.906 12.383 -6.844 1 44.19 544 LEU A O 1
ATOM 4235 N N . GLY A 1 545 ? -58.969 13.594 -6.723 1 38.75 545 GLY A N 1
ATOM 4236 C CA . GLY A 1 545 ? -59.688 14.523 -5.852 1 38.75 545 GLY A CA 1
ATOM 4237 C C . GLY A 1 545 ? -60.469 15.578 -6.609 1 38.75 545 GLY A C 1
ATOM 4238 O O . GLY A 1 545 ? -61.125 16.438 -6 1 38.75 545 GLY A O 1
ATOM 4239 N N . GLY A 1 546 ? -60.156 15.719 -7.848 1 34 546 GLY A N 1
ATOM 4240 C CA . GLY A 1 546 ? -61.156 16.562 -8.516 1 34 546 GLY A CA 1
ATOM 4241 C C . GLY A 1 546 ? -62.344 15.805 -9.039 1 34 546 GLY A C 1
ATOM 4242 O O . GLY A 1 546 ? -62.281 14.586 -9.234 1 34 546 GLY A O 1
ATOM 4243 N N . MET B 1 1 ? 61 -31.594 16.156 1 15.71 1 MET B N 1
ATOM 4244 C CA . MET B 1 1 ? 61.156 -31.938 17.562 1 15.71 1 MET B CA 1
ATOM 4245 C C . MET B 1 1 ? 60.719 -30.781 18.453 1 15.71 1 MET B C 1
ATOM 4247 O O . MET B 1 1 ? 59.906 -30.969 19.359 1 15.71 1 MET B O 1
ATOM 4251 N N . GLU B 1 2 ? 61.594 -29.828 19 1 16.09 2 GLU B N 1
ATOM 4252 C CA . GLU B 1 2 ? 61.969 -29.719 20.391 1 16.09 2 GLU B CA 1
ATOM 4253 C C . GLU B 1 2 ? 61.281 -28.547 21.078 1 16.09 2 GLU B C 1
ATOM 4255 O O . GLU B 1 2 ? 61.812 -28.016 22.062 1 16.09 2 GLU B O 1
ATOM 4260 N N . PHE B 1 3 ? 60.156 -28.047 20.531 1 16.67 3 PHE B N 1
ATOM 4261 C CA . PHE B 1 3 ? 59.656 -26.75 20.984 1 16.67 3 PHE B CA 1
ATOM 4262 C C . PHE B 1 3 ? 59.25 -26.812 22.453 1 16.67 3 PHE B C 1
ATOM 4264 O O . PHE B 1 3 ? 58.531 -27.703 22.875 1 16.67 3 PHE B O 1
ATOM 4271 N N . VAL B 1 4 ? 59.562 -25.984 23.281 1 16.5 4 VAL B N 1
ATOM 4272 C CA . VAL B 1 4 ? 60.156 -25.719 24.578 1 16.5 4 VAL B CA 1
ATOM 4273 C C . VAL B 1 4 ? 59.094 -25.688 25.656 1 16.5 4 VAL B C 1
ATOM 4275 O O . VAL B 1 4 ? 57.906 -25.484 25.344 1 16.5 4 VAL B O 1
ATOM 4278 N N . ASP B 1 5 ? 59.25 -25.266 27.031 1 15.09 5 ASP B N 1
ATOM 4279 C CA . ASP B 1 5 ? 59.5 -25.562 28.438 1 15.09 5 ASP B CA 1
ATOM 4280 C C . ASP B 1 5 ? 58.594 -24.719 29.359 1 15.09 5 ASP B C 1
ATOM 4282 O O . ASP B 1 5 ? 58.438 -25.047 30.531 1 15.09 5 ASP B O 1
ATOM 4286 N N . TYR B 1 6 ? 58.188 -23.453 29.062 1 15.55 6 TYR B N 1
ATOM 4287 C CA . TYR B 1 6 ? 58.344 -22.688 30.297 1 15.55 6 TYR B CA 1
ATOM 4288 C C . TYR B 1 6 ? 57.375 -23.172 31.359 1 15.55 6 TYR B C 1
ATOM 4290 O O . TYR B 1 6 ? 56.219 -23.516 31.062 1 15.55 6 TYR B O 1
ATOM 4298 N N . LYS B 1 7 ? 57.625 -23.219 32.719 1 15.72 7 LYS B N 1
ATOM 4299 C CA . LYS B 1 7 ? 57.688 -23.766 34.094 1 15.72 7 LYS B CA 1
ATOM 4300 C C . LYS B 1 7 ? 56.531 -23.297 34.938 1 15.72 7 LYS B C 1
ATOM 4302 O O . LYS B 1 7 ? 55.812 -24.109 35.562 1 15.72 7 LYS B O 1
ATOM 4307 N N . ARG B 1 8 ? 56.625 -22.172 35.781 1 14.79 8 ARG B N 1
ATOM 4308 C CA . ARG B 1 8 ? 56.812 -22.141 37.219 1 14.79 8 ARG B CA 1
ATOM 4309 C C . ARG B 1 8 ? 55.531 -21.828 37.969 1 14.79 8 ARG B C 1
ATOM 4311 O O . ARG B 1 8 ? 55.156 -22.516 38.938 1 14.79 8 ARG B O 1
ATOM 4318 N N . CYS B 1 9 ? 55.125 -20.5 38.125 1 15.83 9 CYS B N 1
ATOM 4319 C CA . CYS B 1 9 ? 55.094 -19.906 39.438 1 15.83 9 CYS B CA 1
ATOM 4320 C C . CYS B 1 9 ? 53.781 -20.25 40.156 1 15.83 9 CYS B C 1
ATOM 4322 O O . CYS B 1 9 ? 52.75 -20.391 39.5 1 15.83 9 CYS B O 1
ATOM 4324 N N . SER B 1 10 ? 53.594 -20.156 41.531 1 15.18 10 SER B N 1
ATOM 4325 C CA . SER B 1 10 ? 53.344 -20.641 42.875 1 15.18 10 SER B CA 1
ATOM 4326 C C . SER B 1 10 ? 52 -20.141 43.406 1 15.18 10 SER B C 1
ATOM 4328 O O . SER B 1 10 ? 51.344 -20.797 44.219 1 15.18 10 SER B O 1
ATOM 4330 N N . GLU B 1 11 ? 51.719 -18.797 43.25 1 16.66 11 GLU B N 1
ATOM 4331 C CA . GLU B 1 11 ? 51.406 -18.219 44.562 1 16.66 11 GLU B CA 1
ATOM 4332 C C . GLU B 1 11 ? 50.031 -18.703 45.062 1 16.66 11 GLU B C 1
ATOM 4334 O O . GLU B 1 11 ? 49.156 -19.016 44.25 1 16.66 11 GLU B O 1
ATOM 4339 N N . HIS B 1 12 ? 49.688 -18.594 46.375 1 15.8 12 HIS B N 1
ATOM 4340 C CA . HIS B 1 12 ? 49.25 -19.234 47.594 1 15.8 12 HIS B CA 1
ATOM 4341 C C . HIS B 1 12 ? 47.781 -19 47.844 1 15.8 12 HIS B C 1
ATOM 4343 O O . HIS B 1 12 ? 47.062 -19.859 48.375 1 15.8 12 HIS B O 1
ATOM 4349 N N . HIS B 1 13 ? 47.375 -17.641 47.656 1 16.8 13 HIS B N 1
ATOM 4350 C CA . HIS B 1 13 ? 46.656 -17.266 48.875 1 16.8 13 HIS B CA 1
ATOM 4351 C C . HIS B 1 13 ? 45.375 -18.078 49.031 1 16.8 13 HIS B C 1
ATOM 4353 O O . HIS B 1 13 ? 44.844 -18.562 48.031 1 16.8 13 HIS B O 1
ATOM 4359 N N . GLN B 1 14 ? 44.812 -17.891 50.156 1 15.99 14 GLN B N 1
ATOM 4360 C CA . GLN B 1 14 ? 44.188 -18.578 51.281 1 15.99 14 GLN B CA 1
ATOM 4361 C C . GLN B 1 14 ? 42.688 -18.812 51 1 15.99 14 GLN B C 1
ATOM 4363 O O . GLN B 1 14 ? 41.969 -17.875 50.688 1 15.99 14 GLN B O 1
ATOM 4368 N N . VAL B 1 15 ? 42.344 -20.016 50.719 1 15.81 15 VAL B N 1
ATOM 4369 C CA . VAL B 1 15 ? 41.25 -20.906 50.344 1 15.81 15 VAL B CA 1
ATOM 4370 C C . VAL B 1 15 ? 40.188 -20.906 51.438 1 15.81 15 VAL B C 1
ATOM 4372 O O . VAL B 1 15 ? 40.406 -21.453 52.531 1 15.81 15 VAL B O 1
ATOM 4375 N N . TYR B 1 16 ? 39.844 -19.516 51.75 1 15.92 16 TYR B N 1
ATOM 4376 C CA . TYR B 1 16 ? 39.094 -19.594 53 1 15.92 16 TYR B CA 1
ATOM 4377 C C . TYR B 1 16 ? 38.094 -20.734 52.969 1 15.92 16 TYR B C 1
ATOM 4379 O O . TYR B 1 16 ? 37.5 -21.016 51.938 1 15.92 16 TYR B O 1
ATOM 4387 N N . PRO B 1 17 ? 38.062 -21.562 54.031 1 15.1 17 PRO B N 1
ATOM 4388 C CA . PRO B 1 17 ? 37.625 -22.891 54.438 1 15.1 17 PRO B CA 1
ATOM 4389 C C . PRO B 1 17 ? 36.125 -23.031 54.469 1 15.1 17 PRO B C 1
ATOM 4391 O O . PRO B 1 17 ? 35.594 -24.125 54.25 1 15.1 17 PRO B O 1
ATOM 4394 N N . LEU B 1 18 ? 35.531 -21.906 54.938 1 15.65 18 LEU B N 1
ATOM 4395 C CA . LEU B 1 18 ? 34.625 -22.328 55.969 1 15.65 18 LEU B CA 1
ATOM 4396 C C . LEU B 1 18 ? 33.656 -23.391 55.469 1 15.65 18 LEU B C 1
ATOM 4398 O O . LEU B 1 18 ? 33.281 -23.359 54.281 1 15.65 18 LEU B O 1
ATOM 4402 N N . THR B 1 19 ? 33.094 -24.281 56.312 1 15.1 19 THR B N 1
ATOM 4403 C CA . THR B 1 19 ? 32.75 -25.547 56.938 1 15.1 19 THR B CA 1
ATOM 4404 C C . THR B 1 19 ? 31.359 -26 56.469 1 15.1 19 THR B C 1
ATOM 4406 O O . THR B 1 19 ? 31.188 -27.156 56.062 1 15.1 19 THR B O 1
ATOM 4409 N N . VAL B 1 20 ? 30.328 -25.672 57.344 1 14.84 20 VAL B N 1
ATOM 4410 C CA . VAL B 1 20 ? 29.656 -26.703 58.125 1 14.84 20 VAL B CA 1
ATOM 4411 C C . VAL B 1 20 ? 28.656 -27.453 57.25 1 14.84 20 VAL B C 1
ATOM 4413 O O . VAL B 1 20 ? 28.703 -28.688 57.156 1 14.84 20 VAL B O 1
ATOM 4416 N N . TYR B 1 21 ? 27.344 -27.312 57.656 1 15.37 21 TYR B N 1
ATOM 4417 C CA . TYR B 1 21 ? 26.438 -28.344 58.188 1 15.37 21 TYR B CA 1
ATOM 4418 C C . TYR B 1 21 ? 25.75 -29.094 57.062 1 15.37 21 TYR B C 1
ATOM 4420 O O . TYR B 1 21 ? 25.578 -28.547 55.969 1 15.37 21 TYR B O 1
ATOM 4428 N N . MET B 1 22 ? 25.281 -30.391 57.25 1 15 22 MET B N 1
ATOM 4429 C CA . MET B 1 22 ? 25.047 -31.812 56.969 1 15 22 MET B CA 1
ATOM 4430 C C . MET B 1 22 ? 23.953 -31.984 55.938 1 15 22 MET B C 1
ATOM 4432 O O . MET B 1 22 ? 23.234 -31.031 55.625 1 15 22 MET B O 1
ATOM 4436 N N . TRP B 1 23 ? 22.984 -33.094 56.219 1 15.17 23 TRP B N 1
ATOM 4437 C CA . TRP B 1 23 ? 22.766 -34.469 55.781 1 15.17 23 TRP B CA 1
ATOM 4438 C C . TRP B 1 23 ? 21.594 -34.562 54.812 1 15.17 23 TRP B C 1
ATOM 4440 O O . TRP B 1 23 ? 21.703 -35.188 53.75 1 15.17 23 TRP B O 1
ATOM 4450 N N . THR B 1 24 ? 20.25 -34.438 55.438 1 15.62 24 THR B N 1
ATOM 4451 C CA . THR B 1 24 ? 19.328 -35.562 55.438 1 15.62 24 THR B CA 1
ATOM 4452 C C . THR B 1 24 ? 18.609 -35.688 54.094 1 15.62 24 THR B C 1
ATOM 4454 O O . THR B 1 24 ? 18.375 -36.812 53.625 1 15.62 24 THR B O 1
ATOM 4457 N N . LEU B 1 25 ? 17.844 -34.562 53.781 1 16.41 25 LEU B N 1
ATOM 4458 C CA . LEU B 1 25 ? 16.609 -34.906 53.094 1 16.41 25 LEU B CA 1
ATOM 4459 C C . LEU B 1 25 ? 16.875 -35.406 51.688 1 16.41 25 LEU B C 1
ATOM 4461 O O . LEU B 1 25 ? 16.984 -34.562 50.75 1 16.41 25 LEU B O 1
ATOM 4465 N N . GLN B 1 26 ? 18.078 -36.094 51.344 1 16.33 26 GLN B N 1
ATOM 4466 C CA . GLN B 1 26 ? 18.734 -36.688 50.188 1 16.33 26 GLN B CA 1
ATOM 4467 C C . GLN B 1 26 ? 17.781 -37.625 49.469 1 16.33 26 GLN B C 1
ATOM 4469 O O . GLN B 1 26 ? 17.75 -37.656 48.219 1 16.33 26 GLN B O 1
ATOM 4474 N N . ASN B 1 27 ? 17.5 -38.875 50.219 1 16.41 27 ASN B N 1
ATOM 4475 C CA . ASN B 1 27 ? 17.594 -40.281 49.844 1 16.41 27 ASN B CA 1
ATOM 4476 C C . ASN B 1 27 ? 16.562 -40.625 48.781 1 16.41 27 ASN B C 1
ATOM 4478 O O . ASN B 1 27 ? 16.766 -41.562 47.969 1 16.41 27 ASN B O 1
ATOM 4482 N N . VAL B 1 28 ? 15.25 -40.594 49.031 1 17.02 28 VAL B N 1
ATOM 4483 C CA . VAL B 1 28 ? 14.469 -41.75 48.594 1 17.02 28 VAL B CA 1
ATOM 4484 C C . VAL B 1 28 ? 14.359 -41.75 47.062 1 17.02 28 VAL B C 1
ATOM 4486 O O . VAL B 1 28 ? 13.648 -40.906 46.5 1 17.02 28 VAL B O 1
ATOM 4489 N N . ASN B 1 29 ? 15.453 -41.5 46.344 1 17.52 29 ASN B N 1
ATOM 4490 C CA . ASN B 1 29 ? 15.484 -41.844 44.906 1 17.52 29 ASN B CA 1
ATOM 4491 C C . ASN B 1 29 ? 15.18 -43.312 44.688 1 17.52 29 ASN B C 1
ATOM 4493 O O . ASN B 1 29 ? 14.945 -43.75 43.562 1 17.52 29 ASN B O 1
ATOM 4497 N N . MET B 1 30 ? 15.977 -44.125 45.469 1 16.17 30 MET B N 1
ATOM 4498 C CA . MET B 1 30 ? 16.469 -45.438 45 1 16.17 30 MET B CA 1
ATOM 4499 C C . MET B 1 30 ? 15.312 -46.344 44.594 1 16.17 30 MET B C 1
ATOM 4501 O O . MET B 1 30 ? 15.438 -47.125 43.656 1 16.17 30 MET B O 1
ATOM 4505 N N . LEU B 1 31 ? 14.633 -46.969 45.5 1 16.05 31 LEU B N 1
ATOM 4506 C CA . LEU B 1 31 ? 14.375 -48.406 45.438 1 16.05 31 LEU B CA 1
ATOM 4507 C C . LEU B 1 31 ? 13.461 -48.75 44.281 1 16.05 31 LEU B C 1
ATOM 4509 O O . LEU B 1 31 ? 13.773 -49.656 43.5 1 16.05 31 LEU B O 1
ATOM 4513 N N . VAL B 1 32 ? 12.203 -49.344 44.375 1 19.88 32 VAL B N 1
ATOM 4514 C CA . VAL B 1 32 ? 11.172 -49.938 43.531 1 19.88 32 VAL B CA 1
ATOM 4515 C C . VAL B 1 32 ? 10.68 -48.938 42.5 1 19.88 32 VAL B C 1
ATOM 4517 O O . VAL B 1 32 ? 10.141 -47.875 42.875 1 19.88 32 VAL B O 1
ATOM 4520 N N . ALA B 1 33 ? 11.211 -48.781 40.969 1 17.97 33 ALA B N 1
ATOM 4521 C CA . ALA B 1 33 ? 11.539 -49.5 39.75 1 17.97 33 ALA B CA 1
ATOM 4522 C C . ALA B 1 33 ? 10.555 -50.656 39.531 1 17.97 33 ALA B C 1
ATOM 4524 O O . ALA B 1 33 ? 10.039 -50.844 38.438 1 17.97 33 ALA B O 1
ATOM 4525 N N . LYS B 1 34 ? 10.641 -51.969 40.156 1 16.7 34 LYS B N 1
ATOM 4526 C CA . LYS B 1 34 ? 10.531 -53.406 39.969 1 16.7 34 LYS B CA 1
ATOM 4527 C C . LYS B 1 34 ? 9.07 -53.844 39.969 1 16.7 34 LYS B C 1
ATOM 4529 O O . LYS B 1 34 ? 8.656 -54.688 39.156 1 16.7 34 LYS B O 1
ATOM 4534 N N . HIS B 1 35 ? 8.289 -54.094 41.156 1 15.54 35 HIS B N 1
ATOM 4535 C CA . HIS B 1 35 ? 7.355 -55.219 41.406 1 15.54 35 HIS B CA 1
ATOM 4536 C C . HIS B 1 35 ? 5.996 -54.906 40.781 1 15.54 35 HIS B C 1
ATOM 4538 O O . HIS B 1 35 ? 4.996 -55.562 41.156 1 15.54 35 HIS B O 1
ATOM 4544 N N . ILE B 1 36 ? 5.723 -53.781 40.312 1 16.88 36 ILE B N 1
ATOM 4545 C CA . ILE B 1 36 ? 4.391 -53.906 39.719 1 16.88 36 ILE B CA 1
ATOM 4546 C C . ILE B 1 36 ? 4.332 -55.156 38.844 1 16.88 36 ILE B C 1
ATOM 4548 O O . ILE B 1 36 ? 4.973 -55.219 37.812 1 16.88 36 ILE B O 1
ATOM 4552 N N . ASN B 1 37 ? 4.195 -56.438 39.375 1 16.52 37 ASN B N 1
ATOM 4553 C CA . ASN B 1 37 ? 4.129 -57.875 39.594 1 16.52 37 ASN B CA 1
ATOM 4554 C C . ASN B 1 37 ? 3.238 -58.531 38.531 1 16.52 37 ASN B C 1
ATOM 4556 O O . ASN B 1 37 ? 2.479 -57.875 37.844 1 16.52 37 ASN B O 1
ATOM 4560 N N . ASP B 1 38 ? 2.352 -59.719 39 1 17.22 38 ASP B N 1
ATOM 4561 C CA . ASP B 1 38 ? 1.905 -61.031 38.531 1 17.22 38 ASP B CA 1
ATOM 4562 C C . ASP B 1 38 ? 0.768 -60.906 37.531 1 17.22 38 ASP B C 1
ATOM 4564 O O . ASP B 1 38 ? 0.201 -59.812 37.344 1 17.22 38 ASP B O 1
ATOM 4568 N N . GLY B 1 39 ? -0.2 -61.938 37.75 1 16.55 39 GLY B N 1
ATOM 4569 C CA . GLY B 1 39 ? -0.912 -62.844 36.875 1 16.55 39 GLY B CA 1
ATOM 4570 C C . GLY B 1 39 ? -2.002 -62.156 36.062 1 16.55 39 GLY B C 1
ATOM 4571 O O . GLY B 1 39 ? -1.766 -61.75 34.938 1 16.55 39 GLY B O 1
ATOM 4572 N N . CYS B 1 40 ? -3.354 -62.5 36.312 1 16 40 CYS B N 1
ATOM 4573 C CA . CYS B 1 40 ? -4.559 -63.156 35.812 1 16 40 CYS B CA 1
ATOM 4574 C C . CYS B 1 40 ? -5.656 -62.125 35.531 1 16 40 CYS B C 1
ATOM 4576 O O . CYS B 1 40 ? -6.668 -62.438 34.906 1 16 40 CYS B O 1
ATOM 4578 N N . PHE B 1 41 ? -5.816 -60.875 36.438 1 16.73 41 PHE B N 1
ATOM 4579 C CA . PHE B 1 41 ? -7.27 -60.844 36.531 1 16.73 41 PHE B CA 1
ATOM 4580 C C . PHE B 1 41 ? -7.887 -60.375 35.219 1 16.73 41 PHE B C 1
ATOM 4582 O O . PHE B 1 41 ? -7.531 -59.312 34.688 1 16.73 41 PHE B O 1
ATOM 4589 N N . HIS B 1 42 ? -8.477 -61.031 34.438 1 15.92 42 HIS B N 1
ATOM 4590 C CA . HIS B 1 42 ? -9.445 -61.406 33.406 1 15.92 42 HIS B CA 1
ATOM 4591 C C . HIS B 1 42 ? -10.609 -60.406 33.375 1 15.92 42 HIS B C 1
ATOM 4593 O O . HIS B 1 42 ? -10.953 -59.812 34.406 1 15.92 42 HIS B O 1
ATOM 4599 N N . SER B 1 43 ? -11.555 -60.062 32.188 1 16.03 43 SER B N 1
ATOM 4600 C CA . SER B 1 43 ? -11.883 -59.219 31.062 1 16.03 43 SER B CA 1
ATOM 4601 C C . SER B 1 43 ? -13.125 -58.375 31.344 1 16.03 43 SER B C 1
ATOM 4603 O O . SER B 1 43 ? -13.094 -57.156 31.234 1 16.03 43 SER B O 1
ATOM 4605 N N . ARG B 1 44 ? -14.344 -58.219 30.703 1 23.17 44 ARG B N 1
ATOM 4606 C CA . ARG B 1 44 ? -15.156 -59.25 30.094 1 23.17 44 ARG B CA 1
ATOM 4607 C C . ARG B 1 44 ? -14.359 -60.531 29.906 1 23.17 44 ARG B C 1
ATOM 4609 O O . ARG B 1 44 ? -13.398 -60.562 29.141 1 23.17 44 ARG B O 1
ATOM 4616 N N . GLN B 1 45 ? -13.898 -61.062 31.297 1 16.53 45 GLN B N 1
ATOM 4617 C CA . GLN B 1 45 ? -15.062 -61.031 32.188 1 16.53 45 GLN B CA 1
ATOM 4618 C C . GLN B 1 45 ? -15.547 -59.594 32.406 1 16.53 45 GLN B C 1
ATOM 4620 O O . GLN B 1 45 ? -16.703 -59.375 32.781 1 16.53 45 GLN B O 1
ATOM 4625 N N . PHE B 1 46 ? -14.633 -58.688 32.656 1 19.08 46 PHE B N 1
ATOM 4626 C CA . PHE B 1 46 ? -15.242 -57.719 33.562 1 19.08 46 PHE B CA 1
ATOM 4627 C C . PHE B 1 46 ? -16.125 -56.75 32.812 1 19.08 46 PHE B C 1
ATOM 4629 O O . PHE B 1 46 ? -16.578 -55.75 33.375 1 19.08 46 PHE B O 1
ATOM 4636 N N . VAL B 1 47 ? -16.078 -56.844 31.453 1 18.92 47 VAL B N 1
ATOM 4637 C CA . VAL B 1 47 ? -16.891 -55.844 30.75 1 18.92 47 VAL B CA 1
ATOM 4638 C C . VAL B 1 47 ? -18.266 -55.75 31.375 1 18.92 47 VAL B C 1
ATOM 4640 O O . VAL B 1 47 ? -18.844 -54.656 31.469 1 18.92 47 VAL B O 1
ATOM 4643 N N . LEU B 1 48 ? -18.859 -57.031 31.484 1 18.75 48 LEU B N 1
ATOM 4644 C CA . LEU B 1 48 ? -20.234 -57.531 31.547 1 18.75 48 LEU B CA 1
ATOM 4645 C C . LEU B 1 48 ? -20.891 -57.125 32.844 1 18.75 48 LEU B C 1
ATOM 4647 O O . LEU B 1 48 ? -22.109 -57.312 33.031 1 18.75 48 LEU B O 1
ATOM 4651 N N . CYS B 1 49 ? -20.062 -57.062 33.969 1 17.02 49 CYS B N 1
ATOM 4652 C CA . CYS B 1 49 ? -20.656 -57.344 35.281 1 17.02 49 CYS B CA 1
ATOM 4653 C C . CYS B 1 49 ? -21.5 -56.188 35.75 1 17.02 49 CYS B C 1
ATOM 4655 O O . CYS B 1 49 ? -22.469 -56.375 36.469 1 17.02 49 CYS B O 1
ATOM 4657 N N . MET B 1 50 ? -21.031 -54.906 35.719 1 18.48 50 MET B N 1
ATOM 4658 C CA . MET B 1 50 ? -21.828 -54.156 36.688 1 18.48 50 MET B CA 1
ATOM 4659 C C . MET B 1 50 ? -23.234 -53.906 36.156 1 18.48 50 MET B C 1
ATOM 4661 O O . MET B 1 50 ? -24.141 -53.562 36.906 1 18.48 50 MET B O 1
ATOM 4665 N N . ALA B 1 51 ? -23.422 -53.625 34.844 1 20.03 51 ALA B N 1
ATOM 4666 C CA . ALA B 1 51 ? -24.828 -53.438 34.469 1 20.03 51 ALA B CA 1
ATOM 4667 C C . ALA B 1 51 ? -25.625 -54.688 34.688 1 20.03 51 ALA B C 1
ATOM 4669 O O . ALA B 1 51 ? -26.812 -54.75 34.344 1 20.03 51 ALA B O 1
ATOM 4670 N N . HIS B 1 52 ? -25.047 -55.875 34.969 1 19.44 52 HIS B N 1
ATOM 4671 C CA . HIS B 1 52 ? -26.016 -56.906 35.344 1 19.44 52 HIS B CA 1
ATOM 4672 C C . HIS B 1 52 ? -26.844 -56.469 36.531 1 19.44 52 HIS B C 1
ATOM 4674 O O . HIS B 1 52 ? -27.812 -57.156 36.906 1 19.44 52 HIS B O 1
ATOM 4680 N N . TRP B 1 53 ? -26.156 -55.781 37.531 1 18.22 53 TRP B N 1
ATOM 4681 C CA . TRP B 1 53 ? -26.953 -55.906 38.75 1 18.22 53 TRP B CA 1
ATOM 4682 C C . TRP B 1 53 ? -28.297 -55.188 38.562 1 18.22 53 TRP B C 1
ATOM 4684 O O . TRP B 1 53 ? -29.297 -55.562 39.188 1 18.22 53 TRP B O 1
ATOM 4694 N N . CYS B 1 54 ? -28.234 -53.875 38.062 1 18.48 54 CYS B N 1
ATOM 4695 C CA . CYS B 1 54 ? -29.484 -53.219 38.344 1 18.48 54 CYS B CA 1
ATOM 4696 C C . CYS B 1 54 ? -30.625 -53.781 37.5 1 18.48 54 CYS B C 1
ATOM 4698 O O . CYS B 1 54 ? -30.875 -53.281 36.375 1 18.48 54 CYS B O 1
ATOM 4700 N N . THR B 1 55 ? -30.422 -55.031 37 1 20.67 55 THR B N 1
ATOM 4701 C CA . THR B 1 55 ? -31.469 -55.625 36.156 1 20.67 55 THR B CA 1
ATOM 4702 C C . THR B 1 55 ? -32.844 -55.406 36.781 1 20.67 55 THR B C 1
ATOM 4704 O O . THR B 1 55 ? -33.844 -55.438 36.062 1 20.67 55 THR B O 1
ATOM 4707 N N . THR B 1 56 ? -32.875 -55.812 38.125 1 18.02 56 THR B N 1
ATOM 4708 C CA . THR B 1 56 ? -34.094 -56.5 38.5 1 18.02 56 THR B CA 1
ATOM 4709 C C . THR B 1 56 ? -35.25 -55.5 38.594 1 18.02 56 THR B C 1
ATOM 4711 O O . THR B 1 56 ? -36.406 -55.906 38.781 1 18.02 56 THR B O 1
ATOM 4714 N N . ILE B 1 57 ? -34.938 -54.219 39.125 1 19 57 ILE B N 1
ATOM 4715 C CA . ILE B 1 57 ? -36.219 -53.875 39.719 1 19 57 ILE B CA 1
ATOM 4716 C C . ILE B 1 57 ? -37.25 -53.688 38.625 1 19 57 ILE B C 1
ATOM 4718 O O . ILE B 1 57 ? -36.906 -53.281 37.5 1 19 57 ILE B O 1
ATOM 4722 N N . ASN B 1 58 ? -38.562 -53.75 38.969 1 19.33 58 ASN B N 1
ATOM 4723 C CA . ASN B 1 58 ? -39.938 -53.906 38.469 1 19.33 58 ASN B CA 1
ATOM 4724 C C . ASN B 1 58 ? -40.281 -52.812 37.469 1 19.33 58 ASN B C 1
ATOM 4726 O O . ASN B 1 58 ? -39.812 -51.688 37.625 1 19.33 58 ASN B O 1
ATOM 4730 N N . THR B 1 59 ? -40.906 -53.031 36.312 1 19.5 59 THR B N 1
ATOM 4731 C CA . THR B 1 59 ? -41.312 -52.719 34.938 1 19.5 59 THR B CA 1
ATOM 4732 C C . THR B 1 59 ? -42.219 -51.5 34.906 1 19.5 59 THR B C 1
ATOM 4734 O O . THR B 1 59 ? -42.562 -51 33.844 1 19.5 59 THR B O 1
ATOM 4737 N N . PRO B 1 60 ? -42.844 -51.094 36.094 1 19.97 60 PRO B N 1
ATOM 4738 C CA . PRO B 1 60 ? -44.188 -50.562 35.781 1 19.97 60 PRO B CA 1
ATOM 4739 C C . PRO B 1 60 ? -44.094 -49.219 35.062 1 19.97 60 PRO B C 1
ATOM 4741 O O . PRO B 1 60 ? -45 -48.906 34.281 1 19.97 60 PRO B O 1
ATOM 4744 N N . VAL B 1 61 ? -43.188 -48.281 35.625 1 20.25 61 VAL B N 1
ATOM 4745 C CA . VAL B 1 61 ? -43.594 -46.906 35.562 1 20.25 61 VAL B CA 1
ATOM 4746 C C . VAL B 1 61 ? -43.344 -46.312 34.188 1 20.25 61 VAL B C 1
ATOM 4748 O O . VAL B 1 61 ? -42.75 -45.25 34.062 1 20.25 61 VAL B O 1
ATOM 4751 N N . LEU B 1 62 ? -43.219 -47.156 33.125 1 21.81 62 LEU B N 1
ATOM 4752 C CA . LEU B 1 62 ? -42.938 -46.781 31.75 1 21.81 62 LEU B CA 1
ATOM 4753 C C . LEU B 1 62 ? -44 -45.812 31.234 1 21.81 62 LEU B C 1
ATOM 4755 O O . LEU B 1 62 ? -43.75 -45.094 30.266 1 21.81 62 LEU B O 1
ATOM 4759 N N . PHE B 1 63 ? -45.281 -46.062 31.703 1 21.88 63 PHE B N 1
ATOM 4760 C CA . PHE B 1 63 ? -46.406 -45.594 30.906 1 21.88 63 PHE B CA 1
ATOM 4761 C C . PHE B 1 63 ? -46.438 -44.062 30.875 1 21.88 63 PHE B C 1
ATOM 4763 O O . PHE B 1 63 ? -46.844 -43.469 29.859 1 21.88 63 PHE B O 1
ATOM 4770 N N . LEU B 1 64 ? -46.25 -43.5 32.156 1 21.59 64 LEU B N 1
ATOM 4771 C CA . LEU B 1 64 ? -46.812 -42.188 32.3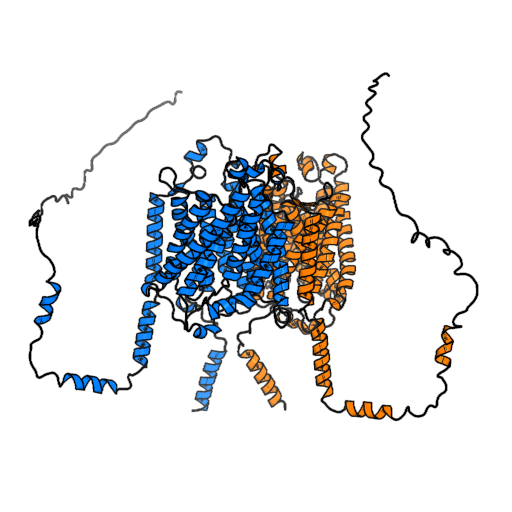12 1 21.59 64 LEU B CA 1
ATOM 4772 C C . LEU B 1 64 ? -46 -41.156 31.516 1 21.59 64 LEU B C 1
ATOM 4774 O O . LEU B 1 64 ? -46.469 -40.031 31.266 1 21.59 64 LEU B O 1
ATOM 4778 N N . LEU B 1 65 ? -44.656 -41.438 31.406 1 22.91 65 LEU B N 1
ATOM 4779 C CA . LEU B 1 65 ? -43.875 -40.281 30.984 1 22.91 65 LEU B CA 1
ATOM 4780 C C . LEU B 1 65 ? -44.125 -39.969 29.5 1 22.91 65 LEU B C 1
ATOM 4782 O O . LEU B 1 65 ? -43.531 -39.062 28.953 1 22.91 65 LEU B O 1
ATOM 4786 N N . GLN B 1 66 ? -44.812 -40.938 28.797 1 24.2 66 GLN B N 1
ATOM 4787 C CA . GLN B 1 66 ? -45.062 -40.719 27.375 1 24.2 66 GLN B CA 1
ATOM 4788 C C . GLN B 1 66 ? -45.969 -39.531 27.141 1 24.2 66 GLN B C 1
ATOM 4790 O O . GLN B 1 66 ? -46 -38.938 26.047 1 24.2 66 GLN B O 1
ATOM 4795 N N . ARG B 1 67 ? -47.031 -39.344 28.094 1 25.34 67 ARG B N 1
ATOM 4796 C CA . ARG B 1 67 ? -48.094 -38.406 27.734 1 25.34 67 ARG B CA 1
ATOM 4797 C C . ARG B 1 67 ? -47.531 -37 27.609 1 25.34 67 ARG B C 1
ATOM 4799 O O . ARG B 1 67 ? -48.031 -36.219 26.797 1 25.34 67 ARG B O 1
ATOM 4806 N N . GLU B 1 68 ? -46.75 -36.562 28.688 1 27.23 68 GLU B N 1
ATOM 4807 C CA . GLU B 1 68 ? -46.562 -35.125 28.734 1 27.23 68 GLU B CA 1
ATOM 4808 C C . GLU B 1 68 ? -45.688 -34.656 27.578 1 27.23 68 GLU B C 1
ATOM 4810 O O . GLU B 1 68 ? -45.594 -33.438 27.312 1 27.23 68 GLU B O 1
ATOM 4815 N N . VAL B 1 69 ? -44.844 -35.531 26.969 1 28.73 69 VAL B N 1
ATOM 4816 C CA . VAL B 1 69 ? -44.062 -35.062 25.828 1 28.73 69 VAL B CA 1
ATOM 4817 C C . VAL B 1 69 ? -45 -34.688 24.672 1 28.73 69 VAL B C 1
ATOM 4819 O O . VAL B 1 69 ? -44.688 -33.812 23.859 1 28.73 69 VAL B O 1
ATOM 4822 N N . ALA B 1 70 ? -46.125 -35.438 24.484 1 27.72 70 ALA B N 1
ATOM 4823 C CA . ALA B 1 70 ? -47 -35.188 23.359 1 27.72 70 ALA B CA 1
ATOM 4824 C C . ALA B 1 70 ? -47.656 -33.812 23.469 1 27.72 70 ALA B C 1
ATOM 4826 O O . ALA B 1 70 ? -47.938 -33.156 22.469 1 27.72 70 ALA B O 1
ATOM 4827 N N . LEU B 1 71 ? -48.219 -33.438 24.672 1 27.16 71 LEU B N 1
ATOM 4828 C CA . LEU B 1 71 ? -49 -32.219 24.734 1 27.16 71 LEU B CA 1
ATOM 4829 C C . LEU B 1 71 ? -48.094 -31 24.484 1 27.16 71 LEU B C 1
ATOM 4831 O O . LEU B 1 71 ? -48.594 -29.906 24.203 1 27.16 71 LEU B O 1
ATOM 4835 N N . ALA B 1 72 ? -46.844 -30.922 25 1 25.7 72 ALA B N 1
ATOM 4836 C CA . ALA B 1 72 ? -46.062 -29.703 24.844 1 25.7 72 ALA B CA 1
ATOM 4837 C C . ALA B 1 72 ? -45.719 -29.469 23.375 1 25.7 72 ALA B C 1
ATOM 4839 O O . ALA B 1 72 ? -45.062 -28.469 23.031 1 25.7 72 ALA B O 1
ATOM 4840 N N . GLU B 1 73 ? -45.781 -30.438 22.406 1 28.72 73 GLU B N 1
ATOM 4841 C CA . GLU B 1 73 ? -45.656 -30.328 20.953 1 28.72 73 GLU B CA 1
ATOM 4842 C C . GLU B 1 73 ? -46.688 -29.375 20.391 1 28.72 73 GLU B C 1
ATOM 4844 O O . GLU B 1 73 ? -46.656 -29.031 19.203 1 28.72 73 GLU B O 1
ATOM 4849 N N . ARG B 1 74 ? -47.906 -29.297 20.891 1 27.42 74 ARG B N 1
ATOM 4850 C CA . ARG B 1 74 ? -49 -28.578 20.219 1 27.42 74 ARG B CA 1
ATOM 4851 C C . ARG B 1 74 ? -48.75 -27.078 20.266 1 27.42 74 ARG B C 1
ATOM 4853 O O . ARG B 1 74 ? -49.438 -26.312 19.609 1 27.42 74 ARG B O 1
ATOM 4860 N N . SER B 1 75 ? -48.406 -26.531 21.5 1 25.91 75 SER B N 1
ATOM 4861 C CA . SER B 1 75 ? -48.562 -25.078 21.484 1 25.91 75 SER B CA 1
ATOM 4862 C C . SER B 1 75 ? -47.5 -24.422 20.609 1 25.91 75 SER B C 1
ATOM 4864 O O . SER B 1 75 ? -46.375 -24.906 20.531 1 25.91 75 SER B O 1
ATOM 4866 N N . SER B 1 76 ? -47.875 -23.516 19.594 1 29.94 76 SER B N 1
ATOM 4867 C CA . SER B 1 76 ? -47.281 -22.75 18.5 1 29.94 76 SER B CA 1
ATOM 4868 C C . SER B 1 76 ? -46.031 -22.016 18.969 1 29.94 76 SER B C 1
ATOM 4870 O O . SER B 1 76 ? -45.469 -21.203 18.219 1 29.94 76 SER B O 1
ATOM 4872 N N . LEU B 1 77 ? -45.812 -21.969 20.25 1 29.86 77 LEU B N 1
ATOM 4873 C CA . LEU B 1 77 ? -44.688 -21.203 20.781 1 29.86 77 LEU B CA 1
ATOM 4874 C C . LEU B 1 77 ? -43.344 -21.797 20.328 1 29.86 77 LEU B C 1
ATOM 4876 O O . LEU B 1 77 ? -42.281 -21.234 20.594 1 29.86 77 LEU B O 1
ATOM 4880 N N . SER B 1 78 ? -43.312 -23.078 20.188 1 30.53 78 SER B N 1
ATOM 4881 C CA . SER B 1 78 ? -42.031 -23.766 20.312 1 30.53 78 SER B CA 1
ATOM 4882 C C . SER B 1 78 ? -41.156 -23.562 19.062 1 30.53 78 SER B C 1
ATOM 4884 O O . SER B 1 78 ? -40.031 -24.016 19 1 30.53 78 SER B O 1
ATOM 4886 N N . LEU B 1 79 ? -41.781 -23.516 17.922 1 33.16 79 LEU B N 1
ATOM 4887 C CA . LEU B 1 79 ? -40.938 -23.406 16.719 1 33.16 79 LEU B CA 1
ATOM 4888 C C . LEU B 1 79 ? -40.188 -22.078 16.719 1 33.16 79 LEU B C 1
ATOM 4890 O O . LEU B 1 79 ? -39.125 -21.969 16.078 1 33.16 79 LEU B O 1
ATOM 4894 N N . SER B 1 80 ? -40.844 -21 17.312 1 36.47 80 SER B N 1
ATOM 4895 C CA . SER B 1 80 ? -40.188 -19.688 17.312 1 36.47 80 SER B CA 1
ATOM 4896 C C . SER B 1 80 ? -38.969 -19.688 18.234 1 36.47 80 SER B C 1
ATOM 4898 O O . SER B 1 80 ? -38 -18.969 17.984 1 36.47 80 SER B O 1
ATOM 4900 N N . CYS B 1 81 ? -39.031 -20.391 19.359 1 37.5 81 CYS B N 1
ATOM 4901 C CA . CYS B 1 81 ? -37.875 -20.406 20.281 1 37.5 81 CYS B CA 1
ATOM 4902 C C . CYS B 1 81 ? -36.781 -21.281 19.719 1 37.5 81 CYS B C 1
ATOM 4904 O O . CYS B 1 81 ? -35.594 -21.016 19.984 1 37.5 81 CYS B O 1
ATOM 4906 N N . LEU B 1 82 ? -37.062 -22.422 19.094 1 34.47 82 LEU B N 1
ATOM 4907 C CA . LEU B 1 82 ? -36.031 -23.219 18.469 1 34.47 82 LEU B CA 1
ATOM 4908 C C . LEU B 1 82 ? -35.406 -22.469 17.281 1 34.47 82 LEU B C 1
ATOM 4910 O O . LEU B 1 82 ? -34.219 -22.562 17.031 1 34.47 82 LEU B O 1
ATOM 4914 N N . SER B 1 83 ? -36.25 -21.812 16.453 1 39.16 83 SER B N 1
ATOM 4915 C CA . SER B 1 83 ? -35.719 -20.953 15.414 1 39.16 83 SER B CA 1
ATOM 4916 C C . SER B 1 83 ? -34.875 -19.812 16.016 1 39.16 83 SER B C 1
ATOM 4918 O O . SER B 1 83 ? -33.812 -19.453 15.477 1 39.16 83 SER B O 1
ATOM 4920 N N . HIS B 1 84 ? -35.281 -19.312 17.172 1 42.78 84 HIS B N 1
ATOM 4921 C CA . HIS B 1 84 ? -34.469 -18.312 17.844 1 42.78 84 HIS B CA 1
ATOM 4922 C C . HIS B 1 84 ? -33.219 -18.938 18.453 1 42.78 84 HIS B C 1
ATOM 4924 O O . HIS B 1 84 ? -32.156 -18.328 18.453 1 42.78 84 HIS B O 1
ATOM 4930 N N . TRP B 1 85 ? -33.25 -20.188 19 1 40.78 85 TRP B N 1
ATOM 4931 C CA . TRP B 1 85 ? -32.062 -20.875 19.5 1 40.78 85 TRP B CA 1
ATOM 4932 C C . TRP B 1 85 ? -31.141 -21.297 18.375 1 40.78 85 TRP B C 1
ATOM 4934 O O . TRP B 1 85 ? -29.922 -21.125 18.469 1 40.78 85 TRP B O 1
ATOM 4944 N N . GLU B 1 86 ? -31.516 -21.984 17.359 1 39.34 86 GLU B N 1
ATOM 4945 C CA . GLU B 1 86 ? -30.703 -22.25 16.188 1 39.34 86 GLU B CA 1
ATOM 4946 C C . GLU B 1 86 ? -30.203 -20.938 15.57 1 39.34 86 GLU B C 1
ATOM 4948 O O . GLU B 1 86 ? -29.062 -20.859 15.102 1 39.34 86 GLU B O 1
ATOM 4953 N N . GLU B 1 87 ? -31.047 -19.969 15.5 1 43.25 87 GLU B N 1
ATOM 4954 C CA . GLU B 1 87 ? -30.578 -18.656 15.086 1 43.25 87 GLU B CA 1
ATOM 4955 C C . GLU B 1 87 ? -29.547 -18.109 16.062 1 43.25 87 GLU B C 1
ATOM 4957 O O . GLU B 1 87 ? -28.562 -17.484 15.656 1 43.25 87 GLU B O 1
ATOM 4962 N N . ASN B 1 88 ? -29.734 -18.438 17.312 1 45.47 88 ASN B N 1
ATOM 4963 C CA . ASN B 1 88 ? -28.766 -17.984 18.297 1 45.47 88 ASN B CA 1
ATOM 4964 C C . ASN B 1 88 ? -27.484 -18.812 18.25 1 45.47 88 ASN B C 1
ATOM 4966 O O . ASN B 1 88 ? -26.391 -18.297 18.516 1 45.47 88 ASN B O 1
ATOM 4970 N N . MET B 1 89 ? -27.578 -20.172 18.141 1 42.09 89 MET B N 1
ATOM 4971 C CA . MET B 1 89 ? -26.391 -21.016 18.016 1 42.09 89 MET B CA 1
ATOM 4972 C C . MET B 1 89 ? -25.656 -20.75 16.719 1 42.09 89 MET B C 1
ATOM 4974 O O . MET B 1 89 ? -24.422 -20.859 16.672 1 42.09 89 MET B O 1
ATOM 4978 N N . THR B 1 90 ? -26.344 -20.859 15.57 1 45 90 THR B N 1
ATOM 4979 C CA . THR B 1 90 ? -25.719 -20.406 14.336 1 45 90 THR B CA 1
ATOM 4980 C C . THR B 1 90 ? -25.078 -19.031 14.523 1 45 90 THR B C 1
ATOM 4982 O O . THR B 1 90 ? -24.016 -18.75 13.961 1 45 90 THR B O 1
ATOM 4985 N N . ASP B 1 91 ? -25.781 -18.188 15.453 1 53.88 91 ASP B N 1
ATOM 4986 C CA . ASP B 1 91 ? -25.312 -16.844 15.711 1 53.88 91 ASP B CA 1
ATOM 4987 C C . ASP B 1 91 ? -23.969 -16.859 16.438 1 53.88 91 ASP B C 1
ATOM 4989 O O . ASP B 1 91 ? -23.078 -16.062 16.109 1 53.88 91 ASP B O 1
ATOM 4993 N N . ALA B 1 92 ? -23.891 -17.906 17.312 1 52.62 92 ALA B N 1
ATOM 4994 C CA . ALA B 1 92 ? -22.656 -17.922 18.109 1 52.62 92 ALA B CA 1
ATOM 4995 C C . ALA B 1 92 ? -21.484 -18.453 17.281 1 52.62 92 ALA B C 1
ATOM 4997 O O . ALA B 1 92 ? -20.359 -18.016 17.453 1 52.62 92 ALA B O 1
ATOM 4998 N N . SER B 1 93 ? -21.781 -19.469 16.406 1 58.44 93 SER B N 1
ATOM 4999 C CA . SER B 1 93 ? -20.688 -20.094 15.664 1 58.44 93 SER B CA 1
ATOM 5000 C C . SER B 1 93 ? -20.109 -19.141 14.625 1 58.44 93 SER B C 1
ATOM 5002 O O . SER B 1 93 ? -18.906 -19.172 14.344 1 58.44 93 SER B O 1
ATOM 5004 N N . THR B 1 94 ? -20.922 -18.266 14.141 1 67.81 94 THR B N 1
ATOM 5005 C CA . THR B 1 94 ? -20.453 -17.344 13.117 1 67.81 94 THR B CA 1
ATOM 5006 C C . THR B 1 94 ? -20.016 -16.031 13.734 1 67.81 94 THR B C 1
ATOM 5008 O O . THR B 1 94 ? -19.547 -15.133 13.031 1 67.81 94 THR B O 1
ATOM 5011 N N . ASN B 1 95 ? -20.125 -16.109 15.062 1 77.06 95 ASN B N 1
ATOM 5012 C CA . ASN B 1 95 ? -19.781 -14.852 15.719 1 77.06 95 ASN B CA 1
ATOM 5013 C C . ASN B 1 95 ? -18.281 -14.609 15.719 1 77.06 95 ASN B C 1
ATOM 5015 O O . ASN B 1 95 ? -17.516 -15.398 16.266 1 77.06 95 ASN B O 1
ATOM 5019 N N . MET B 1 96 ? -17.891 -13.562 15.148 1 86.75 96 MET B N 1
ATOM 5020 C CA . MET B 1 96 ? -16.484 -13.219 14.969 1 86.75 96 MET B CA 1
ATOM 5021 C C . MET B 1 96 ? -16.016 -12.266 16.062 1 86.75 96 MET B C 1
ATOM 5023 O O . MET B 1 96 ? -14.852 -11.859 16.078 1 86.75 96 MET B O 1
ATOM 5027 N N . ARG B 1 97 ? -16.812 -12.031 17.062 1 85.94 97 ARG B N 1
ATOM 5028 C CA . ARG B 1 97 ? -16.547 -10.977 18.031 1 85.94 97 ARG B CA 1
ATOM 5029 C C . ARG B 1 97 ? -15.242 -11.25 18.781 1 85.94 97 ARG B C 1
ATOM 5031 O O . ARG B 1 97 ? -14.422 -10.352 18.969 1 85.94 97 ARG B O 1
ATOM 5038 N N . LEU B 1 98 ? -15.016 -12.492 19.125 1 90.69 98 LEU B N 1
ATOM 5039 C CA . LEU B 1 98 ? -13.789 -12.812 19.844 1 90.69 98 LEU B CA 1
ATOM 5040 C C . LEU B 1 98 ? -12.844 -13.633 18.969 1 90.69 98 LEU B C 1
ATOM 5042 O O . LEU B 1 98 ? -11.625 -13.562 19.141 1 90.69 98 LEU B O 1
ATOM 5046 N N . LYS B 1 99 ? -13.367 -14.328 18.062 1 94.31 99 LYS B N 1
ATOM 5047 C CA . LYS B 1 99 ? -12.555 -15.242 17.266 1 94.31 99 LYS B CA 1
ATOM 5048 C C . LYS B 1 99 ? -11.562 -14.477 16.406 1 94.31 99 LYS B C 1
ATOM 5050 O O . LYS B 1 99 ? -10.375 -14.805 16.375 1 94.31 99 LYS B O 1
ATOM 5055 N N . LEU B 1 100 ? -12.078 -13.469 15.734 1 96 100 LEU B N 1
ATOM 5056 C CA . LEU B 1 100 ? -11.219 -12.734 14.812 1 96 100 LEU B CA 1
ATOM 5057 C C . LEU B 1 100 ? -10.164 -11.938 15.562 1 96 100 LEU B C 1
ATOM 5059 O O . LEU B 1 100 ? -8.969 -12.055 15.273 1 96 100 LEU B O 1
ATOM 5063 N N . PRO B 1 101 ? -10.539 -11.156 16.609 1 96.38 101 PRO B N 1
ATOM 5064 C CA . PRO B 1 101 ? -9.516 -10.391 17.344 1 96.38 101 PRO B CA 1
ATOM 5065 C C . PRO B 1 101 ? -8.477 -11.289 18.016 1 96.38 101 PRO B C 1
ATOM 5067 O O . PRO B 1 101 ? -7.285 -10.984 17.969 1 96.38 101 PRO B O 1
ATOM 5070 N N . ILE B 1 102 ? -8.859 -12.344 18.562 1 96.56 102 ILE B N 1
ATOM 5071 C CA . ILE B 1 102 ? -7.938 -13.25 19.234 1 96.56 102 ILE B CA 1
ATOM 5072 C C . ILE B 1 102 ? -6.969 -13.852 18.219 1 96.56 102 ILE B C 1
ATOM 5074 O O . ILE B 1 102 ? -5.762 -13.914 18.469 1 96.56 102 ILE B O 1
ATOM 5078 N N . THR B 1 103 ? -7.508 -14.281 17.125 1 97.5 103 THR B N 1
ATOM 5079 C CA . THR B 1 103 ? -6.664 -14.859 16.094 1 97.5 103 THR B CA 1
ATOM 5080 C C . THR B 1 103 ? -5.645 -13.836 15.586 1 97.5 103 THR B C 1
ATOM 5082 O O . THR B 1 103 ? -4.457 -14.141 15.469 1 97.5 103 THR B O 1
ATOM 5085 N N . CYS B 1 104 ? -6.09 -12.586 15.312 1 98.12 104 CYS B N 1
ATOM 5086 C CA . CYS B 1 104 ? -5.207 -11.531 14.82 1 98.12 104 CYS B CA 1
ATOM 5087 C C . CYS B 1 104 ? -4.133 -11.203 15.852 1 98.12 104 CYS B C 1
ATOM 5089 O O . CYS B 1 104 ? -2.951 -11.102 15.508 1 98.12 104 CYS B O 1
ATOM 5091 N N . PHE B 1 105 ? -4.473 -11.086 17.141 1 98 105 PHE B N 1
ATOM 5092 C CA . PHE B 1 105 ? -3.52 -10.742 18.188 1 98 105 PHE B CA 1
ATOM 5093 C C . PHE B 1 105 ? -2.523 -11.875 18.406 1 98 105 PHE B C 1
ATOM 5095 O O . PHE B 1 105 ? -1.318 -11.641 18.516 1 98 105 PHE B O 1
ATOM 5102 N N . ILE B 1 106 ? -3.012 -13.102 18.453 1 97.94 106 ILE B N 1
ATOM 5103 C CA . ILE B 1 106 ? -2.127 -14.234 18.672 1 97.94 106 ILE B CA 1
ATOM 5104 C C . ILE B 1 106 ? -1.13 -14.352 17.531 1 97.94 106 ILE B C 1
ATOM 5106 O O . ILE B 1 106 ? 0.076 -14.469 17.75 1 97.94 106 ILE B O 1
ATOM 5110 N N . PHE B 1 107 ? -1.635 -14.289 16.297 1 98.44 107 PHE B N 1
ATOM 5111 C CA . PHE B 1 107 ? -0.755 -14.398 15.133 1 98.44 107 PHE B CA 1
ATOM 5112 C C . PHE B 1 107 ? 0.275 -13.273 15.133 1 98.44 107 PHE B C 1
ATOM 5114 O O . PHE B 1 107 ? 1.466 -13.516 14.93 1 98.44 107 PHE B O 1
ATOM 5121 N N . GLN B 1 108 ? -0.138 -12.031 15.414 1 98.62 108 GLN B N 1
ATOM 5122 C CA . GLN B 1 108 ? 0.781 -10.898 15.344 1 98.62 108 GLN B CA 1
ATOM 5123 C C . GLN B 1 108 ? 1.805 -10.953 16.469 1 98.62 108 GLN B C 1
ATOM 5125 O O . GLN B 1 108 ? 2.979 -10.633 16.266 1 98.62 108 GLN B O 1
ATOM 5130 N N . ILE B 1 109 ? 1.403 -11.32 17.672 1 98.38 109 ILE B N 1
ATOM 5131 C CA . ILE B 1 109 ? 2.312 -11.398 18.812 1 98.38 109 ILE B CA 1
ATOM 5132 C C . ILE B 1 109 ? 3.35 -12.492 18.562 1 98.38 109 ILE B C 1
ATOM 5134 O O . ILE B 1 109 ? 4.543 -12.289 18.797 1 98.38 109 ILE B O 1
ATOM 5138 N N . ILE B 1 110 ? 2.92 -13.664 18.047 1 98.38 110 ILE B N 1
ATOM 5139 C CA . ILE B 1 110 ? 3.85 -14.742 17.703 1 98.38 110 ILE B CA 1
ATOM 5140 C C . ILE B 1 110 ? 4.836 -14.258 16.641 1 98.38 110 ILE B C 1
ATOM 5142 O O . ILE B 1 110 ? 6.035 -14.523 16.734 1 98.38 110 ILE B O 1
ATOM 5146 N N . LEU B 1 111 ? 4.312 -13.555 15.672 1 98.56 111 LEU B N 1
ATOM 5147 C CA . LEU B 1 111 ? 5.172 -13.016 14.625 1 98.56 111 LEU B CA 1
ATOM 5148 C C . LEU B 1 111 ? 6.207 -12.062 15.203 1 98.56 111 LEU B C 1
ATOM 5150 O O . LEU B 1 111 ? 7.391 -12.133 14.859 1 98.56 111 LEU B O 1
ATOM 5154 N N . ILE B 1 112 ? 5.781 -11.172 16.078 1 98.5 112 ILE B N 1
ATOM 5155 C CA . ILE B 1 112 ? 6.695 -10.211 16.703 1 98.5 112 ILE B CA 1
ATOM 5156 C C . ILE B 1 112 ? 7.789 -10.953 17.453 1 98.5 112 ILE B C 1
ATOM 5158 O O . ILE B 1 112 ? 8.969 -10.641 17.328 1 98.5 112 ILE B O 1
ATOM 5162 N N . ILE B 1 113 ? 7.449 -11.992 18.172 1 98.31 113 ILE B N 1
ATOM 5163 C CA . ILE B 1 113 ? 8.406 -12.766 18.969 1 98.31 113 ILE B CA 1
ATOM 5164 C C . ILE B 1 113 ? 9.375 -13.484 18.031 1 98.31 113 ILE B C 1
ATOM 5166 O O . ILE B 1 113 ? 10.594 -13.43 18.234 1 98.31 113 ILE B O 1
ATOM 5170 N N . LEU B 1 114 ? 8.867 -14.141 16.984 1 98 114 LEU B N 1
ATOM 5171 C CA . LEU B 1 114 ? 9.719 -14.883 16.062 1 98 114 LEU B CA 1
ATOM 5172 C C . LEU B 1 114 ? 10.641 -13.945 15.289 1 98 114 LEU B C 1
ATOM 5174 O O . LEU B 1 114 ? 11.797 -14.281 15.031 1 98 114 LEU B O 1
ATOM 5178 N N . PHE B 1 115 ? 10.164 -12.773 14.922 1 98.12 115 PHE B N 1
ATOM 5179 C CA . PHE B 1 115 ? 11.023 -11.789 14.273 1 98.12 115 PHE B CA 1
ATOM 5180 C C . PHE B 1 115 ? 12.133 -11.336 15.211 1 98.12 115 PHE B C 1
ATOM 5182 O O . PHE B 1 115 ? 13.266 -11.125 14.781 1 98.12 115 PHE B O 1
ATOM 5189 N N . GLY B 1 116 ? 11.812 -11.148 16.5 1 97.56 116 GLY B N 1
ATOM 5190 C CA . GLY B 1 116 ? 12.812 -10.727 17.469 1 97.56 116 GLY B CA 1
ATOM 5191 C C . GLY B 1 116 ? 13.938 -11.727 17.641 1 97.56 116 GLY B C 1
ATOM 5192 O O . GLY B 1 116 ? 15.094 -11.344 17.781 1 97.56 116 GLY B O 1
ATOM 5193 N N . VAL B 1 117 ? 13.586 -13.008 17.438 1 96.56 117 VAL B N 1
ATOM 5194 C CA . VAL B 1 117 ? 14.547 -14.07 17.703 1 96.56 117 VAL B CA 1
ATOM 5195 C C . VAL B 1 117 ? 15.297 -14.422 16.422 1 96.56 117 VAL B C 1
ATOM 5197 O O . VAL B 1 117 ? 16.5 -14.727 16.469 1 96.56 117 VAL B O 1
ATOM 5200 N N . LEU B 1 118 ? 14.602 -14.266 15.273 1 96.69 118 LEU B N 1
ATOM 5201 C CA . LEU B 1 118 ? 15.164 -14.961 14.117 1 96.69 118 LEU B CA 1
ATOM 5202 C C . LEU B 1 118 ? 15.562 -13.969 13.031 1 96.69 118 LEU B C 1
ATOM 5204 O O . LEU B 1 118 ? 16.328 -14.305 12.125 1 96.69 118 LEU B O 1
ATOM 5208 N N . VAL B 1 119 ? 15.078 -12.773 12.992 1 97.38 119 VAL B N 1
ATOM 5209 C CA . VAL B 1 119 ? 15.18 -11.93 11.805 1 97.38 119 VAL B CA 1
ATOM 5210 C C . VAL B 1 119 ? 16.141 -10.773 12.07 1 97.38 119 VAL B C 1
ATOM 5212 O O . VAL B 1 119 ? 16.094 -10.164 13.141 1 97.38 119 VAL B O 1
ATOM 5215 N N . GLN B 1 120 ? 17.031 -10.508 11.156 1 96.69 120 GLN B N 1
ATOM 5216 C CA . GLN B 1 120 ? 17.938 -9.359 11.211 1 96.69 120 GLN B CA 1
ATOM 5217 C C . GLN B 1 120 ? 18.094 -8.727 9.836 1 96.69 120 GLN B C 1
ATOM 5219 O O . GLN B 1 120 ? 17.719 -9.32 8.82 1 96.69 120 GLN B O 1
ATOM 5224 N N . TYR B 1 121 ? 18.625 -7.527 9.789 1 96.12 121 TYR B N 1
ATOM 5225 C CA . TYR B 1 121 ? 18.938 -6.844 8.539 1 96.12 121 TYR B CA 1
ATOM 5226 C C . TYR B 1 121 ? 19.969 -7.617 7.738 1 96.12 121 TYR B C 1
ATOM 5228 O O . TYR B 1 121 ? 20.891 -8.219 8.312 1 96.12 121 TYR B O 1
ATOM 5236 N N . ASP B 1 122 ? 19.812 -7.59 6.441 1 95.19 122 ASP B N 1
ATOM 5237 C CA . ASP B 1 122 ? 20.906 -8.125 5.652 1 95.19 122 ASP B CA 1
ATOM 5238 C C . ASP B 1 122 ? 22.047 -7.113 5.535 1 95.19 122 ASP B C 1
ATOM 5240 O O . ASP B 1 122 ? 21.984 -6.031 6.121 1 95.19 122 ASP B O 1
ATOM 5244 N N . GLU B 1 123 ? 23.078 -7.414 4.805 1 94.31 123 GLU B N 1
ATOM 5245 C CA . GLU B 1 123 ? 24.297 -6.609 4.762 1 94.31 123 GLU B CA 1
ATOM 5246 C C . GLU B 1 123 ? 24.047 -5.266 4.082 1 94.31 123 GLU B C 1
ATOM 5248 O O . GLU B 1 123 ? 24.75 -4.289 4.352 1 94.31 123 GLU B O 1
ATOM 5253 N N . GLU B 1 124 ? 23.031 -5.184 3.234 1 95.75 124 GLU B N 1
ATOM 5254 C CA . GLU B 1 124 ? 22.781 -3.959 2.479 1 95.75 124 GLU B CA 1
ATOM 5255 C C . GLU B 1 124 ? 21.828 -3.029 3.229 1 95.75 124 GLU B C 1
ATOM 5257 O O . GLU B 1 124 ? 21.703 -1.85 2.889 1 95.75 124 GLU B O 1
ATOM 5262 N N . THR B 1 125 ? 21.188 -3.541 4.242 1 95.62 125 THR B N 1
ATOM 5263 C CA . THR B 1 125 ? 20.234 -2.777 5.051 1 95.62 125 THR B CA 1
ATOM 5264 C C . THR B 1 125 ? 20.859 -2.395 6.391 1 95.62 125 THR B C 1
ATOM 5266 O O . THR B 1 125 ? 20.5 -1.372 6.98 1 95.62 125 THR B O 1
ATOM 5269 N N . ASP B 1 126 ? 21.797 -3.119 6.863 1 96.12 126 ASP B N 1
ATOM 5270 C CA . ASP B 1 126 ? 22.453 -2.916 8.148 1 96.12 126 ASP B CA 1
ATOM 5271 C C . ASP B 1 126 ? 23.469 -1.776 8.07 1 96.12 126 ASP B C 1
ATOM 5273 O O . ASP B 1 126 ? 24.297 -1.736 7.156 1 96.12 126 ASP B O 1
ATOM 5277 N N . ALA B 1 127 ? 23.438 -0.925 9.023 1 95.75 127 ALA B N 1
ATOM 5278 C CA . ALA B 1 127 ? 24.281 0.261 9.016 1 95.75 127 ALA B CA 1
ATOM 5279 C C . ALA B 1 127 ? 25.75 -0.122 9.117 1 95.75 127 ALA B C 1
ATOM 5281 O O . ALA B 1 127 ? 26.594 0.429 8.398 1 95.75 127 ALA B O 1
ATOM 5282 N N . LYS B 1 128 ? 26.109 -1 10.047 1 94.94 128 LYS B N 1
ATOM 5283 C CA . LYS B 1 128 ? 27.5 -1.396 10.297 1 94.94 128 LYS B CA 1
ATOM 5284 C C . LYS B 1 128 ? 28.047 -2.229 9.141 1 94.94 128 LYS B C 1
ATOM 5286 O O . LYS B 1 128 ? 29.141 -1.959 8.648 1 94.94 128 LYS B O 1
ATOM 5291 N N . GLU B 1 129 ? 27.25 -3.141 8.703 1 94.06 129 GLU B N 1
ATOM 5292 C CA . GLU B 1 129 ? 27.719 -4.074 7.68 1 94.06 129 GLU B CA 1
ATOM 5293 C C . GLU B 1 129 ? 27.891 -3.379 6.332 1 94.06 129 GLU B C 1
ATOM 5295 O O . GLU B 1 129 ? 28.812 -3.678 5.586 1 94.06 129 GLU B O 1
ATOM 5300 N N . TRP B 1 130 ? 27.016 -2.457 5.969 1 94.06 130 TRP B N 1
ATOM 5301 C CA . TRP B 1 130 ? 27.109 -1.748 4.695 1 94.06 130 TRP B CA 1
ATOM 5302 C C . TRP B 1 130 ? 28.391 -0.923 4.617 1 94.06 130 TRP B C 1
ATOM 5304 O O . TRP B 1 130 ? 29.031 -0.869 3.568 1 94.06 130 TRP B O 1
ATOM 5314 N N . HIS B 1 131 ? 28.781 -0.421 5.688 1 93.62 131 HIS B N 1
ATOM 5315 C CA . HIS B 1 131 ? 29.891 0.525 5.688 1 93.62 131 HIS B CA 1
ATOM 5316 C C . HIS B 1 131 ? 31.203 -0.179 5.965 1 93.62 131 HIS B C 1
ATOM 5318 O O . HIS B 1 131 ? 32.281 0.452 5.949 1 93.62 131 HIS B O 1
ATOM 5324 N N . ASN B 1 132 ? 31.156 -1.415 6.219 1 89.75 132 ASN B N 1
ATOM 5325 C CA . ASN B 1 132 ? 32.375 -2.193 6.414 1 89.75 132 ASN B CA 1
ATOM 5326 C C . ASN B 1 132 ? 33.031 -2.539 5.086 1 89.75 132 ASN B C 1
ATOM 5328 O O . ASN B 1 132 ? 34.219 -2.949 5.055 1 89.75 132 ASN B O 1
ATOM 5332 N N . LYS B 1 133 ? 32.375 -2.314 4.02 1 87.38 133 LYS B N 1
ATOM 5333 C CA . LYS B 1 133 ? 32.906 -2.598 2.689 1 87.38 133 LYS B CA 1
ATOM 5334 C C . LYS B 1 133 ? 33 -1.328 1.846 1 87.38 133 LYS B C 1
ATOM 5336 O O . LYS B 1 133 ? 32.281 -0.356 2.111 1 87.38 133 LYS B O 1
ATOM 5341 N N . ASN B 1 134 ? 33.969 -1.365 0.93 1 84.56 134 ASN B N 1
ATOM 5342 C CA . ASN B 1 134 ? 34.094 -0.23 0.024 1 84.56 134 ASN B CA 1
ATOM 5343 C C . ASN B 1 134 ? 33.094 -0.316 -1.132 1 84.56 134 ASN B C 1
ATOM 5345 O O . ASN B 1 134 ? 33.406 -0.877 -2.184 1 84.56 134 ASN B O 1
ATOM 5349 N N . ARG B 1 135 ? 31.984 0.189 -0.915 1 87.5 135 ARG B N 1
ATOM 5350 C CA . ARG B 1 135 ? 30.922 0.149 -1.922 1 87.5 135 ARG B CA 1
ATOM 5351 C C . ARG B 1 135 ? 30.328 1.533 -2.139 1 87.5 135 ARG B C 1
ATOM 5353 O O . ARG B 1 135 ? 30.328 2.369 -1.232 1 87.5 135 ARG B O 1
ATOM 5360 N N . SER B 1 136 ? 29.938 1.706 -3.396 1 88.5 136 SER B N 1
ATOM 5361 C CA . SER B 1 136 ? 29.172 2.906 -3.709 1 88.5 136 SER B CA 1
ATOM 5362 C C . SER B 1 136 ? 27.688 2.68 -3.496 1 88.5 136 SER B C 1
ATOM 5364 O O . SER B 1 136 ? 27.203 1.542 -3.547 1 88.5 136 SER B O 1
ATOM 5366 N N . ASN B 1 137 ? 26.984 3.701 -3.281 1 88.81 137 ASN B N 1
ATOM 5367 C CA . ASN B 1 137 ? 25.547 3.596 -3.033 1 88.81 137 ASN B CA 1
ATOM 5368 C C . ASN B 1 137 ? 24.812 2.943 -4.203 1 88.81 137 ASN B C 1
ATOM 5370 O O . ASN B 1 137 ? 23.828 2.246 -4.012 1 88.81 137 ASN B O 1
ATOM 5374 N N . TYR B 1 138 ? 25.328 3.148 -5.367 1 86.94 138 TYR B N 1
ATOM 5375 C CA . TYR B 1 138 ? 24.688 2.602 -6.555 1 86.94 138 TYR B CA 1
ATOM 5376 C C . TYR B 1 138 ? 24.734 1.078 -6.551 1 86.94 138 TYR B C 1
ATOM 5378 O O . TYR B 1 138 ? 23.984 0.422 -7.277 1 86.94 138 TYR B O 1
ATOM 5386 N N . ASP B 1 139 ? 25.594 0.532 -5.719 1 90.94 139 ASP B N 1
ATOM 5387 C CA . ASP B 1 139 ? 25.75 -0.918 -5.641 1 90.94 139 ASP B CA 1
ATOM 5388 C C . ASP B 1 139 ? 24.656 -1.538 -4.773 1 90.94 139 ASP B C 1
ATOM 5390 O O . ASP B 1 139 ? 24.469 -2.758 -4.77 1 90.94 139 ASP B O 1
ATOM 5394 N N . ASN B 1 140 ? 23.953 -0.683 -4.059 1 94.38 140 ASN B N 1
ATOM 5395 C CA . ASN B 1 140 ? 22.906 -1.206 -3.189 1 94.38 140 ASN B CA 1
ATOM 5396 C C . ASN B 1 140 ? 21.734 -1.76 -3.998 1 94.38 140 ASN B C 1
ATOM 5398 O O . ASN B 1 140 ? 21.188 -1.067 -4.855 1 94.38 140 ASN B O 1
ATOM 5402 N N . ASP B 1 141 ? 21.297 -2.967 -3.705 1 94.5 141 ASP B N 1
ATOM 5403 C CA . ASP B 1 141 ? 20.25 -3.678 -4.445 1 94.5 141 ASP B CA 1
ATOM 5404 C C . ASP B 1 141 ? 18.938 -2.92 -4.395 1 94.5 141 ASP B C 1
ATOM 5406 O O . ASP B 1 141 ? 18.047 -3.145 -5.227 1 94.5 141 ASP B O 1
ATOM 5410 N N . PHE B 1 142 ? 18.828 -2.049 -3.434 1 95.38 142 PHE B N 1
ATOM 5411 C CA . PHE B 1 142 ? 17.641 -1.227 -3.266 1 95.38 142 PHE B CA 1
ATOM 5412 C C . PHE B 1 142 ? 17.312 -0.471 -4.547 1 95.38 142 PHE B C 1
ATOM 5414 O O . PHE B 1 142 ? 16.156 -0.432 -4.98 1 95.38 142 PHE B O 1
ATOM 5421 N N . TYR B 1 143 ? 18.281 0.048 -5.211 1 94 143 TYR B N 1
ATOM 5422 C CA . TYR B 1 143 ? 18.047 0.942 -6.34 1 94 143 TYR B CA 1
ATOM 5423 C C . TYR B 1 143 ? 17.719 0.154 -7.602 1 94 143 TYR B C 1
ATOM 5425 O O . TYR B 1 143 ? 17.109 0.688 -8.531 1 94 143 TYR B O 1
ATOM 5433 N N . TYR B 1 144 ? 18.062 -1.126 -7.656 1 94.06 144 TYR B N 1
ATOM 5434 C CA . TYR B 1 144 ? 17.781 -1.952 -8.828 1 94.06 144 TYR B CA 1
ATOM 5435 C C . TYR B 1 144 ? 16.422 -2.619 -8.719 1 94.06 144 TYR B C 1
ATOM 5437 O O . TYR B 1 144 ? 15.812 -2.975 -9.734 1 94.06 144 TYR B O 1
ATOM 5445 N N . ARG B 1 145 ? 15.883 -2.711 -7.488 1 96.19 145 ARG B N 1
ATOM 5446 C CA . ARG B 1 145 ? 14.727 -3.582 -7.328 1 96.19 145 ARG B CA 1
ATOM 5447 C C . ARG B 1 145 ? 13.547 -2.822 -6.73 1 96.19 145 ARG B C 1
ATOM 5449 O O . ARG B 1 145 ? 12.391 -3.213 -6.914 1 96.19 145 ARG B O 1
ATOM 5456 N N . TYR B 1 146 ? 13.766 -1.739 -6.043 1 95.94 146 TYR B N 1
ATOM 5457 C CA . TYR B 1 146 ? 12.75 -1.094 -5.227 1 95.94 146 TYR B CA 1
ATOM 5458 C C . TYR B 1 146 ? 11.586 -0.604 -6.09 1 95.94 146 TYR B C 1
ATOM 5460 O O . TYR B 1 146 ? 10.422 -0.745 -5.711 1 95.94 146 TYR B O 1
ATOM 5468 N N . PRO B 1 147 ? 11.844 -0.018 -7.301 1 95.5 147 PRO B N 1
ATOM 5469 C CA . PRO B 1 147 ? 10.688 0.379 -8.109 1 95.5 147 PRO B CA 1
ATOM 5470 C C . PRO B 1 147 ? 9.797 -0.801 -8.469 1 95.5 147 PRO B C 1
ATOM 5472 O O . PRO B 1 147 ? 8.562 -0.677 -8.445 1 95.5 147 PRO B O 1
ATOM 5475 N N . SER B 1 148 ? 10.406 -1.935 -8.836 1 96.5 148 SER B N 1
ATOM 5476 C CA . SER B 1 148 ? 9.625 -3.129 -9.141 1 96.5 148 SER B CA 1
ATOM 5477 C C . SER B 1 148 ? 8.891 -3.637 -7.91 1 96.5 148 SER B C 1
ATOM 5479 O O . SER B 1 148 ? 7.75 -4.094 -8.008 1 96.5 148 SER B O 1
ATOM 5481 N N . PHE B 1 149 ? 9.578 -3.557 -6.738 1 97.5 149 PHE B N 1
ATOM 5482 C CA . PHE B 1 149 ? 8.922 -3.928 -5.492 1 97.5 149 PHE B CA 1
ATOM 5483 C C . PHE B 1 149 ? 7.645 -3.119 -5.289 1 97.5 149 PHE B C 1
ATOM 5485 O O . PHE B 1 149 ? 6.602 -3.676 -4.934 1 97.5 149 PHE B O 1
ATOM 5492 N N . GLN B 1 150 ? 7.684 -1.854 -5.477 1 97.5 150 GLN B N 1
ATOM 5493 C CA . GLN B 1 150 ? 6.531 -0.988 -5.258 1 97.5 150 GLN B CA 1
ATOM 5494 C C . GLN B 1 150 ? 5.387 -1.347 -6.203 1 97.5 150 GLN B C 1
ATOM 5496 O O . GLN B 1 150 ? 4.223 -1.37 -5.797 1 97.5 150 GLN B O 1
ATOM 5501 N N . ASP B 1 151 ? 5.742 -1.604 -7.48 1 97.38 151 ASP B N 1
ATOM 5502 C CA . ASP B 1 151 ? 4.719 -2.016 -8.438 1 97.38 151 ASP B CA 1
ATOM 5503 C C . ASP B 1 151 ? 4.051 -3.318 -8 1 97.38 151 ASP B C 1
ATOM 5505 O O . ASP B 1 151 ? 2.828 -3.449 -8.07 1 97.38 151 ASP B O 1
ATOM 5509 N N . VAL B 1 152 ? 4.852 -4.25 -7.555 1 97.75 152 VAL B N 1
ATOM 5510 C CA . VAL B 1 152 ? 4.328 -5.531 -7.098 1 97.75 152 VAL B CA 1
ATOM 5511 C C . VAL B 1 152 ? 3.447 -5.324 -5.867 1 97.75 152 VAL B C 1
ATOM 5513 O O . VAL B 1 152 ? 2.387 -5.941 -5.742 1 97.75 152 VAL B O 1
ATOM 5516 N N . HIS B 1 153 ? 3.893 -4.457 -5.023 1 97.62 153 HIS B N 1
ATOM 5517 C CA . HIS B 1 153 ? 3.133 -4.125 -3.824 1 97.62 153 HIS B CA 1
ATOM 5518 C C . HIS B 1 153 ? 1.772 -3.537 -4.18 1 97.62 153 HIS B C 1
ATOM 5520 O O . HIS B 1 153 ? 0.768 -3.852 -3.537 1 97.62 153 HIS B O 1
ATOM 5526 N N . VAL B 1 154 ? 1.66 -2.752 -5.219 1 97.44 154 VAL B N 1
ATOM 5527 C CA . VAL B 1 154 ? 0.403 -2.211 -5.723 1 97.44 154 VAL B CA 1
ATOM 5528 C C . VAL B 1 154 ? -0.474 -3.344 -6.254 1 97.44 154 VAL B C 1
ATOM 5530 O O . VAL B 1 154 ? -1.689 -3.344 -6.047 1 97.44 154 VAL B O 1
ATOM 5533 N N . MET B 1 155 ? 0.108 -4.254 -6.922 1 98.31 155 MET B N 1
ATOM 5534 C CA . MET B 1 155 ? -0.648 -5.395 -7.426 1 98.31 155 MET B CA 1
ATOM 5535 C C . MET B 1 155 ? -1.307 -6.16 -6.285 1 98.31 155 MET B C 1
ATOM 5537 O O . MET B 1 155 ? -2.479 -6.531 -6.371 1 98.31 155 MET B O 1
ATOM 5541 N N . ILE B 1 156 ? -0.605 -6.336 -5.203 1 98.56 156 ILE B N 1
ATOM 5542 C CA . ILE B 1 156 ? -1.057 -7.168 -4.094 1 98.56 156 ILE B CA 1
ATOM 5543 C C . ILE B 1 156 ? -2.246 -6.504 -3.4 1 98.56 156 ILE B C 1
ATOM 5545 O O . ILE B 1 156 ? -3.24 -7.168 -3.094 1 98.56 156 ILE B O 1
ATOM 5549 N N . PHE B 1 157 ? -2.176 -5.238 -3.213 1 98.31 157 PHE B N 1
ATOM 5550 C CA . PHE B 1 157 ? -3.166 -4.605 -2.35 1 98.31 157 PHE B CA 1
ATOM 5551 C C . PHE B 1 157 ? -4.262 -3.941 -3.176 1 98.31 157 PHE B C 1
ATOM 5553 O O . PHE B 1 157 ? -5.445 -4.051 -2.852 1 98.31 157 PHE B O 1
ATOM 5560 N N . VAL B 1 158 ? -3.898 -3.271 -4.25 1 97.56 158 VAL B N 1
ATOM 5561 C CA . VAL B 1 158 ? -4.902 -2.625 -5.09 1 97.56 158 VAL B CA 1
ATOM 5562 C C . VAL B 1 158 ? -5.359 -3.59 -6.18 1 97.56 158 VAL B C 1
ATOM 5564 O O . VAL B 1 158 ? -6.562 -3.758 -6.402 1 97.56 158 VAL B O 1
ATOM 5567 N N . GLY B 1 159 ? -4.434 -4.234 -6.859 1 98.31 159 GLY B N 1
ATOM 5568 C CA . GLY B 1 159 ? -4.773 -5.141 -7.945 1 98.31 159 GLY B CA 1
ATOM 5569 C C . GLY B 1 159 ? -5.676 -6.281 -7.512 1 98.31 159 GLY B C 1
ATOM 5570 O O . GLY B 1 159 ? -6.848 -6.332 -7.895 1 98.31 159 GLY B O 1
ATOM 5571 N N . PHE B 1 160 ? -5.168 -7.105 -6.59 1 98.19 160 PHE B N 1
ATOM 5572 C CA . PHE B 1 160 ? -5.945 -8.242 -6.117 1 98.19 160 PHE B CA 1
ATOM 5573 C C . PHE B 1 160 ? -7.172 -7.777 -5.344 1 98.19 160 PHE B C 1
ATOM 5575 O O . PHE B 1 160 ? -8.258 -8.352 -5.484 1 98.19 160 PHE B O 1
ATOM 5582 N N . GLY B 1 161 ? -7.043 -6.742 -4.551 1 97.62 161 GLY B N 1
ATOM 5583 C CA . GLY B 1 161 ? -8.148 -6.254 -3.734 1 97.62 161 GLY B CA 1
ATOM 5584 C C . GLY B 1 161 ? -9.352 -5.82 -4.555 1 97.62 161 GLY B C 1
ATOM 5585 O O . GLY B 1 161 ? -10.453 -6.336 -4.367 1 97.62 161 GLY B O 1
ATOM 5586 N N . PHE B 1 162 ? -9.125 -4.988 -5.523 1 97.38 162 PHE B N 1
ATOM 5587 C CA . PHE B 1 162 ? -10.242 -4.41 -6.262 1 97.38 162 PHE B CA 1
ATOM 5588 C C . PHE B 1 162 ? -10.719 -5.359 -7.355 1 97.38 162 PHE B C 1
ATOM 5590 O O . PHE B 1 162 ? -11.898 -5.367 -7.711 1 97.38 162 PHE B O 1
ATOM 5597 N N . LEU B 1 163 ? -9.852 -6.211 -7.883 1 97.5 163 LEU B N 1
ATOM 5598 C CA . LEU B 1 163 ? -10.305 -7.199 -8.859 1 97.5 163 LEU B CA 1
ATOM 5599 C C . LEU B 1 163 ? -11.445 -8.039 -8.289 1 97.5 163 LEU B C 1
ATOM 5601 O O . LEU B 1 163 ? -12.352 -8.43 -9.016 1 97.5 163 LEU B O 1
ATOM 5605 N N . MET B 1 164 ? -11.508 -8.227 -7.031 1 97.31 164 MET B N 1
ATOM 5606 C CA . MET B 1 164 ? -12.453 -9.156 -6.406 1 97.31 164 MET B CA 1
ATOM 5607 C C . MET B 1 164 ? -13.688 -8.414 -5.902 1 97.31 164 MET B C 1
ATOM 5609 O O . MET B 1 164 ? -14.539 -9.008 -5.242 1 97.31 164 MET B O 1
ATOM 5613 N N . THR B 1 165 ? -13.828 -7.152 -6.25 1 96.31 165 THR B N 1
ATOM 5614 C CA . THR B 1 165 ? -14.969 -6.375 -5.777 1 96.31 165 THR B CA 1
ATOM 5615 C C . THR B 1 165 ? -16.125 -6.457 -6.77 1 96.31 165 THR B C 1
ATOM 5617 O O . THR B 1 165 ? -17.031 -5.629 -6.738 1 96.31 165 THR B O 1
ATOM 5620 N N . PHE B 1 166 ? -16.188 -7.434 -7.66 1 94.31 166 PHE B N 1
ATOM 5621 C CA . PHE B 1 166 ? -17.234 -7.535 -8.656 1 94.31 166 PHE B CA 1
ATOM 5622 C C . PHE B 1 166 ? -18.562 -7.957 -8.008 1 94.31 166 PHE B C 1
ATOM 5624 O O . PHE B 1 166 ? -19.625 -7.707 -8.555 1 94.31 166 PHE B O 1
ATOM 5631 N N . LEU B 1 167 ? -18.562 -8.594 -6.809 1 94.31 167 LEU B N 1
ATOM 5632 C CA . LEU B 1 167 ? -19.766 -9.031 -6.129 1 94.31 167 LEU B CA 1
ATOM 5633 C C . LEU B 1 167 ? -20.531 -7.844 -5.555 1 94.31 167 LEU B C 1
ATOM 5635 O O . LEU B 1 167 ? -19.953 -7.004 -4.863 1 94.31 167 LEU B O 1
ATOM 5639 N N . GLN B 1 168 ? -21.734 -7.781 -5.734 1 91.19 168 GLN B N 1
ATOM 5640 C CA . GLN B 1 168 ? -22.562 -6.602 -5.473 1 91.19 168 GLN B CA 1
ATOM 5641 C C . GLN B 1 168 ? -22.672 -6.324 -3.977 1 91.19 168 GLN B C 1
ATOM 5643 O O . GLN B 1 168 ? -22.828 -5.176 -3.562 1 91.19 168 GLN B O 1
ATOM 5648 N N . ARG B 1 169 ? -22.562 -7.324 -3.125 1 94 169 ARG B N 1
ATOM 5649 C CA . ARG B 1 169 ? -22.75 -7.121 -1.691 1 94 169 ARG B CA 1
ATOM 5650 C C . ARG B 1 169 ? -21.562 -7.664 -0.904 1 94 169 ARG B C 1
ATOM 5652 O O . ARG B 1 169 ? -21.703 -8.07 0.25 1 94 169 ARG B O 1
ATOM 5659 N N . TYR B 1 170 ? -20.438 -7.746 -1.55 1 95.81 170 TYR B N 1
ATOM 5660 C CA . TYR B 1 170 ? -19.266 -8.328 -0.889 1 95.81 170 TYR B CA 1
ATOM 5661 C C . TYR B 1 170 ? -18.016 -7.508 -1.172 1 95.81 170 TYR B C 1
ATOM 5663 O O . TYR B 1 170 ? -16.891 -8.023 -1.089 1 95.81 170 TYR B O 1
ATOM 5671 N N . GLY B 1 171 ? -18.172 -6.238 -1.535 1 96.12 171 GLY B N 1
ATOM 5672 C CA . GLY B 1 171 ? -17.062 -5.359 -1.858 1 96.12 171 GLY B CA 1
ATOM 5673 C C . GLY B 1 171 ? -16.172 -5.059 -0.666 1 96.12 171 GLY B C 1
ATOM 5674 O O . GLY B 1 171 ? -14.953 -5.035 -0.788 1 96.12 171 GLY B O 1
ATOM 5675 N N . PHE B 1 172 ? -16.75 -4.844 0.517 1 95.81 172 PHE B N 1
ATOM 5676 C CA . PHE B 1 172 ? -15.992 -4.566 1.732 1 95.81 172 PHE B CA 1
ATOM 5677 C C . PHE B 1 172 ? -15.078 -5.738 2.078 1 95.81 172 PHE B C 1
ATOM 5679 O O . PHE B 1 172 ? -13.891 -5.543 2.355 1 95.81 172 PHE B O 1
ATOM 5686 N N . SER B 1 173 ? -15.656 -6.922 2.006 1 97.56 173 SER B N 1
ATOM 5687 C CA . SER B 1 173 ? -14.898 -8.117 2.35 1 97.56 173 SER B CA 1
ATOM 5688 C C . SER B 1 173 ? -13.828 -8.414 1.309 1 97.56 173 SER B C 1
ATOM 5690 O O . SER B 1 173 ? -12.719 -8.828 1.651 1 97.56 173 SER B O 1
ATOM 5692 N N . SER B 1 174 ? -14.148 -8.156 0.022 1 97.75 174 SER B N 1
ATOM 5693 C CA . SER B 1 174 ? -13.172 -8.391 -1.034 1 97.75 174 SER B CA 1
ATOM 5694 C C . SER B 1 174 ? -11.906 -7.562 -0.815 1 97.75 174 SER B C 1
ATOM 5696 O O . SER B 1 174 ? -10.805 -8.109 -0.732 1 97.75 174 SER B O 1
ATOM 5698 N N . VAL B 1 175 ? -12.094 -6.312 -0.607 1 97.44 175 VAL B N 1
ATOM 5699 C CA . VAL B 1 175 ? -10.938 -5.434 -0.462 1 97.44 175 VAL B CA 1
ATOM 5700 C C . VAL B 1 175 ? -10.398 -5.52 0.963 1 97.44 175 VAL B C 1
ATOM 5702 O O . VAL B 1 175 ? -9.18 -5.535 1.173 1 97.44 175 VAL B O 1
ATOM 5705 N N . GLY B 1 176 ? -11.25 -5.578 1.943 1 98.25 176 GLY B N 1
ATOM 5706 C CA . GLY B 1 176 ? -10.852 -5.578 3.342 1 98.25 176 GLY B CA 1
ATOM 5707 C C . GLY B 1 176 ? -10.133 -6.844 3.758 1 98.25 176 GLY B C 1
ATOM 5708 O O . GLY B 1 176 ? -9.109 -6.789 4.441 1 98.25 176 GLY B O 1
ATOM 5709 N N . PHE B 1 177 ? -10.672 -7.992 3.43 1 98.56 177 PHE B N 1
ATOM 5710 C CA . PHE B 1 177 ? -10.023 -9.234 3.82 1 98.56 177 PHE B CA 1
ATOM 5711 C C . PHE B 1 177 ? -8.797 -9.5 2.955 1 98.56 177 PHE B C 1
ATOM 5713 O O . PHE B 1 177 ? -7.828 -10.117 3.41 1 98.56 177 PHE B O 1
ATOM 5720 N N . ASN B 1 178 ? -8.789 -9.008 1.672 1 98.69 178 ASN B N 1
ATOM 5721 C CA . ASN B 1 178 ? -7.531 -8.992 0.925 1 98.69 178 ASN B CA 1
ATOM 5722 C C . ASN B 1 178 ? -6.434 -8.266 1.692 1 98.69 178 ASN B C 1
ATOM 5724 O O . ASN B 1 178 ? -5.305 -8.75 1.784 1 98.69 178 ASN B O 1
ATOM 5728 N N . PHE B 1 179 ? -6.809 -7.113 2.189 1 98.44 179 PHE B N 1
ATOM 5729 C CA . PHE B 1 179 ? -5.914 -6.258 2.955 1 98.44 179 PHE B CA 1
ATOM 5730 C C . PHE B 1 179 ? -5.391 -6.984 4.188 1 98.44 179 PHE B C 1
ATOM 5732 O O . PHE B 1 179 ? -4.18 -7.035 4.418 1 98.44 179 PHE B O 1
ATOM 5739 N N . LEU B 1 180 ? -6.219 -7.633 4.953 1 98.44 180 LEU B N 1
ATOM 5740 C CA . LEU B 1 180 ? -5.895 -8.344 6.188 1 98.44 180 LEU B CA 1
ATOM 5741 C C . LEU B 1 180 ? -4.996 -9.539 5.906 1 98.44 180 LEU B C 1
ATOM 5743 O O . LEU B 1 180 ? -3.934 -9.68 6.52 1 98.44 180 LEU B O 1
ATOM 5747 N N . ILE B 1 181 ? -5.387 -10.383 5.004 1 98.56 181 ILE B N 1
ATOM 5748 C CA . ILE B 1 181 ? -4.668 -11.617 4.707 1 98.56 181 ILE B CA 1
ATOM 5749 C C . ILE B 1 181 ? -3.305 -11.289 4.109 1 98.56 181 ILE B C 1
ATOM 5751 O O . ILE B 1 181 ? -2.32 -11.984 4.371 1 98.56 181 ILE B O 1
ATOM 5755 N N . ALA B 1 182 ? -3.287 -10.242 3.268 1 98.81 182 ALA B N 1
ATOM 5756 C CA . ALA B 1 182 ? -2.014 -9.836 2.676 1 98.81 182 ALA B CA 1
ATOM 5757 C C . ALA B 1 182 ? -1.042 -9.344 3.746 1 98.81 182 ALA B C 1
ATOM 5759 O O . ALA B 1 182 ? 0.137 -9.703 3.732 1 98.81 182 ALA B O 1
ATOM 5760 N N . ALA B 1 183 ? -1.526 -8.547 4.668 1 98.75 183 ALA B N 1
ATOM 5761 C CA . ALA B 1 183 ? -0.679 -8.016 5.734 1 98.75 183 ALA B CA 1
ATOM 5762 C C . ALA B 1 183 ? -0.13 -9.148 6.605 1 98.75 183 ALA B C 1
ATOM 5764 O O . ALA B 1 183 ? 1.029 -9.109 7.023 1 98.75 183 ALA B O 1
ATOM 5765 N N . PHE B 1 184 ? -0.932 -10.086 6.875 1 98.81 184 PHE B N 1
ATOM 5766 C CA . PHE B 1 184 ? -0.475 -11.227 7.656 1 98.81 184 PHE B CA 1
ATOM 5767 C C . PHE B 1 184 ? 0.527 -12.062 6.859 1 98.81 184 PHE B C 1
ATOM 5769 O O . PHE B 1 184 ? 1.588 -12.422 7.375 1 98.81 184 PHE B O 1
ATOM 5776 N N . SER B 1 185 ? 0.201 -12.383 5.633 1 98.88 185 SER B N 1
ATOM 5777 C CA . SER B 1 185 ? 0.963 -13.305 4.801 1 98.88 185 SER B CA 1
ATOM 5778 C C . SER B 1 185 ? 2.369 -12.781 4.535 1 98.88 185 SER B C 1
ATOM 5780 O O . SER B 1 185 ? 3.332 -13.547 4.504 1 98.88 185 SER B O 1
ATOM 5782 N N . LEU B 1 186 ? 2.488 -11.484 4.305 1 98.62 186 LEU B N 1
ATOM 5783 C CA . LEU B 1 186 ? 3.816 -10.992 3.955 1 98.62 186 LEU B CA 1
ATOM 5784 C C . LEU B 1 186 ? 4.777 -11.141 5.133 1 98.62 186 LEU B C 1
ATOM 5786 O O . LEU B 1 186 ? 5.969 -11.391 4.938 1 98.62 186 LEU B O 1
ATOM 5790 N N . GLN B 1 187 ? 4.277 -11.008 6.398 1 98.75 187 GLN B N 1
ATOM 5791 C CA . GLN B 1 187 ? 5.113 -11.234 7.574 1 98.75 187 GLN B CA 1
ATOM 5792 C C . GLN B 1 187 ? 5.465 -12.711 7.727 1 98.75 187 GLN B C 1
ATOM 5794 O O . GLN B 1 187 ? 6.629 -13.055 7.938 1 98.75 187 GLN B O 1
ATOM 5799 N N . TRP B 1 188 ? 4.465 -13.523 7.582 1 98.69 188 TRP B N 1
ATOM 5800 C CA . TRP B 1 188 ? 4.633 -14.969 7.738 1 98.69 188 TRP B CA 1
ATOM 5801 C C . TRP B 1 188 ? 5.512 -15.531 6.629 1 98.69 188 TRP B C 1
ATOM 5803 O O . TRP B 1 188 ? 6.34 -16.406 6.871 1 98.69 188 TRP B O 1
ATOM 5813 N N . ALA B 1 189 ? 5.387 -15.055 5.434 1 98.75 189 ALA B N 1
ATOM 5814 C CA . ALA B 1 189 ? 6.191 -15.477 4.289 1 98.75 189 ALA B CA 1
ATOM 5815 C C . ALA B 1 189 ? 7.664 -15.133 4.5 1 98.75 189 ALA B C 1
ATOM 5817 O O . ALA B 1 189 ? 8.547 -15.906 4.121 1 98.75 189 ALA B O 1
ATOM 5818 N N . THR B 1 190 ? 7.895 -13.969 5.098 1 98.38 190 THR B N 1
ATOM 5819 C CA . THR B 1 190 ? 9.266 -13.586 5.398 1 98.38 190 THR B CA 1
ATOM 5820 C C . THR B 1 190 ? 9.945 -14.641 6.27 1 98.38 190 THR B C 1
ATOM 5822 O O . THR B 1 190 ? 11.094 -15.008 6.027 1 98.38 190 THR B O 1
ATOM 5825 N N . LEU B 1 191 ? 9.234 -15.188 7.234 1 97.81 191 LEU B N 1
ATOM 5826 C CA . LEU B 1 191 ? 9.773 -16.203 8.141 1 97.81 191 LEU B CA 1
ATOM 5827 C C . LEU B 1 191 ? 9.93 -17.547 7.434 1 97.81 191 LEU B C 1
ATOM 5829 O O . LEU B 1 191 ? 11 -18.141 7.469 1 97.81 191 LEU B O 1
ATOM 5833 N N . MET B 1 192 ? 8.914 -18.016 6.723 1 97.81 192 MET B N 1
ATOM 5834 C CA . MET B 1 192 ? 8.914 -19.344 6.133 1 97.81 192 MET B CA 1
ATOM 5835 C C . MET B 1 192 ? 9.906 -19.422 4.977 1 97.81 192 MET B C 1
ATOM 5837 O O . MET B 1 192 ? 10.633 -20.422 4.844 1 97.81 192 MET B O 1
ATOM 5841 N N . GLN B 1 193 ? 9.922 -18.422 4.16 1 97.31 193 GLN B N 1
ATOM 5842 C CA . GLN B 1 193 ? 10.891 -18.406 3.07 1 97.31 193 GLN B CA 1
ATOM 5843 C C . GLN B 1 193 ? 12.312 -18.219 3.6 1 97.31 193 GLN B C 1
ATOM 5845 O O . GLN B 1 193 ? 13.266 -18.75 3.035 1 97.31 193 GLN B O 1
ATOM 5850 N N . GLY B 1 194 ? 12.406 -17.422 4.684 1 95.69 194 GLY B N 1
ATOM 5851 C CA . GLY B 1 194 ? 13.711 -17.234 5.316 1 95.69 194 GLY B CA 1
ATOM 5852 C C . GLY B 1 194 ? 14.258 -18.516 5.926 1 95.69 194 GLY B C 1
ATOM 5853 O O . GLY B 1 194 ? 15.461 -18.766 5.871 1 95.69 194 GLY B O 1
ATOM 5854 N N . PHE B 1 195 ? 13.445 -19.312 6.43 1 92.88 195 PHE B N 1
ATOM 5855 C CA . PHE B 1 195 ? 13.844 -20.578 7.043 1 92.88 195 PHE B CA 1
ATOM 5856 C C . PHE B 1 195 ? 14.406 -21.531 6 1 92.88 195 PHE B C 1
ATOM 5858 O O . PHE B 1 195 ? 15.375 -22.234 6.262 1 92.88 195 PHE B O 1
ATOM 5865 N N . PHE B 1 196 ? 13.906 -21.453 4.84 1 88.56 196 PHE B N 1
ATOM 5866 C CA . PHE B 1 196 ? 14.305 -22.422 3.832 1 88.56 196 PHE B CA 1
ATOM 5867 C C . PHE B 1 196 ? 15.367 -21.844 2.908 1 88.56 196 PHE B C 1
ATOM 5869 O O . PHE B 1 196 ? 16.234 -22.562 2.422 1 88.56 196 PHE B O 1
ATOM 5876 N N . HIS B 1 197 ? 15.312 -20.547 2.682 1 83.12 197 HIS B N 1
ATOM 5877 C CA . HIS B 1 197 ? 16.203 -19.938 1.697 1 83.12 197 HIS B CA 1
ATOM 5878 C C . HIS B 1 197 ? 17.188 -19 2.363 1 83.12 197 HIS B C 1
ATOM 5880 O O . HIS B 1 197 ? 18.219 -18.656 1.774 1 83.12 197 HIS B O 1
ATOM 5886 N N . GLY B 1 198 ? 16.875 -18.562 3.525 1 73.81 198 GLY B N 1
ATOM 5887 C CA . GLY B 1 198 ? 17.547 -17.375 3.984 1 73.81 198 GLY B CA 1
ATOM 5888 C C . GLY B 1 198 ? 18.266 -17.562 5.305 1 73.81 198 GLY B C 1
ATOM 5889 O O . GLY B 1 198 ? 18.609 -16.578 5.977 1 73.81 198 GLY B O 1
ATOM 5890 N N . LEU B 1 199 ? 18.422 -18.719 5.684 1 82.38 199 LEU B N 1
ATOM 5891 C CA . LEU B 1 199 ? 19.094 -18.906 6.965 1 82.38 199 LEU B CA 1
ATOM 5892 C C . LEU B 1 199 ? 20.609 -18.828 6.805 1 82.38 199 LEU B C 1
ATOM 5894 O O . LEU B 1 199 ? 21.203 -19.594 6.051 1 82.38 199 LEU B O 1
ATOM 5898 N N . HIS B 1 200 ? 21.109 -17.75 7.254 1 84.12 200 HIS B N 1
ATOM 5899 C CA . HIS B 1 200 ? 22.547 -17.562 7.328 1 84.12 200 HIS B CA 1
ATOM 5900 C C . HIS B 1 200 ? 23 -17.391 8.773 1 84.12 200 HIS B C 1
ATOM 5902 O O . HIS B 1 200 ? 22.578 -16.453 9.453 1 84.12 200 HIS B O 1
ATOM 5908 N N . HIS B 1 201 ? 23.875 -18.234 9.281 1 87.56 201 HIS B N 1
ATOM 5909 C CA . HIS B 1 201 ? 24.391 -18.219 10.648 1 87.56 201 HIS B CA 1
ATOM 5910 C C . HIS B 1 201 ? 23.266 -18.234 11.664 1 87.56 201 HIS B C 1
ATOM 5912 O O . HIS B 1 201 ? 23.266 -17.438 12.609 1 87.56 201 HIS B O 1
ATOM 5918 N N . GLY B 1 202 ? 22.203 -18.906 11.352 1 91.12 202 GLY B N 1
ATOM 5919 C CA . GLY B 1 202 ? 21.109 -19.125 12.281 1 91.12 202 GLY B CA 1
ATOM 5920 C C . GLY B 1 202 ? 20.094 -18 12.289 1 91.12 202 GLY B C 1
ATOM 5921 O O . GLY B 1 202 ? 19.188 -17.984 13.133 1 91.12 202 GLY B O 1
ATOM 5922 N N . LYS B 1 203 ? 20.281 -17.047 11.43 1 95.94 203 LYS B N 1
ATOM 5923 C CA . LYS B 1 203 ? 19.359 -15.914 11.367 1 95.94 203 LYS B CA 1
ATOM 5924 C C . LYS B 1 203 ? 18.812 -15.727 9.953 1 95.94 203 LYS B C 1
ATOM 5926 O O . LYS B 1 203 ? 19.438 -16.156 8.977 1 95.94 203 LYS B O 1
ATOM 5931 N N . ILE B 1 204 ? 17.688 -15.156 9.867 1 96.88 204 ILE B N 1
ATOM 5932 C CA . ILE B 1 204 ? 17.062 -14.789 8.602 1 96.88 204 ILE B CA 1
ATOM 5933 C C . ILE B 1 204 ? 17.406 -13.344 8.25 1 96.88 204 ILE B C 1
ATOM 5935 O O . ILE B 1 204 ? 17.031 -12.422 8.969 1 96.88 204 ILE B O 1
ATOM 5939 N N . HIS B 1 205 ? 18.141 -13.188 7.168 1 96.25 205 HIS B N 1
ATOM 5940 C CA . HIS B 1 205 ? 18.562 -11.859 6.727 1 96.25 205 HIS B CA 1
ATOM 5941 C C . HIS B 1 205 ? 17.547 -11.273 5.754 1 96.25 205 HIS B C 1
ATOM 5943 O O . HIS B 1 205 ? 17.219 -11.891 4.734 1 96.25 205 HIS B O 1
ATOM 5949 N N . VAL B 1 206 ? 17.094 -10.039 6.055 1 96.69 206 VAL B N 1
ATOM 5950 C CA . VAL B 1 206 ? 16 -9.492 5.258 1 96.69 206 VAL B CA 1
ATOM 5951 C C . VAL B 1 206 ? 16.453 -8.195 4.586 1 96.69 206 VAL B C 1
ATOM 5953 O O . VAL B 1 206 ? 17.203 -7.406 5.176 1 96.69 206 VAL B O 1
ATOM 5956 N N . GLY B 1 207 ? 16.109 -8 3.365 1 96.62 207 GLY B N 1
ATOM 5957 C CA . GLY B 1 207 ? 16.266 -6.84 2.502 1 96.62 207 GLY B CA 1
ATOM 5958 C C . GLY B 1 207 ? 15.172 -6.738 1.446 1 96.62 207 GLY B C 1
ATOM 5959 O O . GLY B 1 207 ? 14.109 -7.344 1.58 1 96.62 207 GLY B O 1
ATOM 5960 N N . VAL B 1 208 ? 15.391 -5.945 0.447 1 97.12 208 VAL B N 1
ATOM 5961 C CA . VAL B 1 208 ? 14.375 -5.656 -0.558 1 97.12 208 VAL B CA 1
ATOM 5962 C C . VAL B 1 208 ? 13.969 -6.941 -1.273 1 97.12 208 VAL B C 1
ATOM 5964 O O . VAL B 1 208 ? 12.797 -7.129 -1.611 1 97.12 208 VAL B O 1
ATOM 5967 N N . GLU B 1 209 ? 14.898 -7.836 -1.536 1 95.94 209 GLU B N 1
ATOM 5968 C CA . GLU B 1 209 ? 14.578 -9.086 -2.223 1 95.94 209 GLU B CA 1
ATOM 5969 C C . GLU B 1 209 ? 13.641 -9.953 -1.387 1 95.94 209 GLU B C 1
ATOM 5971 O O . GLU B 1 209 ? 12.734 -10.586 -1.923 1 95.94 209 GLU B O 1
ATOM 5976 N N . SER B 1 210 ? 13.898 -10.016 -0.056 1 96.75 210 SER B N 1
ATOM 5977 C CA . SER B 1 210 ? 13.008 -10.758 0.828 1 96.75 210 SER B CA 1
ATOM 5978 C C . SER B 1 210 ? 11.602 -10.172 0.826 1 96.75 210 SER B C 1
ATOM 5980 O O . SER B 1 210 ? 10.609 -10.898 0.923 1 96.75 210 SER B O 1
ATOM 5982 N N . MET B 1 211 ? 11.508 -8.852 0.747 1 97.44 211 MET B N 1
ATOM 5983 C CA . MET B 1 211 ? 10.203 -8.188 0.69 1 97.44 211 MET B CA 1
ATOM 5984 C C . MET B 1 211 ? 9.453 -8.57 -0.582 1 97.44 211 MET B C 1
ATOM 5986 O O . MET B 1 211 ? 8.25 -8.828 -0.543 1 97.44 211 MET B O 1
ATOM 5990 N N . ILE B 1 212 ? 10.133 -8.625 -1.717 1 98 212 ILE B N 1
ATOM 5991 C CA . ILE B 1 212 ? 9.523 -9 -2.988 1 98 212 ILE B CA 1
ATOM 5992 C C . ILE B 1 212 ? 9.039 -10.445 -2.918 1 98 212 ILE B C 1
ATOM 5994 O O . ILE B 1 212 ? 7.906 -10.75 -3.305 1 98 212 ILE B O 1
ATOM 5998 N N . ASN B 1 213 ? 9.906 -11.305 -2.438 1 97.69 213 ASN B N 1
ATOM 5999 C CA . ASN B 1 213 ? 9.547 -12.719 -2.338 1 97.69 213 ASN B CA 1
ATOM 6000 C C . ASN B 1 213 ? 8.336 -12.922 -1.426 1 97.69 213 ASN B C 1
ATOM 6002 O O . ASN B 1 213 ? 7.484 -13.773 -1.696 1 97.69 213 ASN B O 1
ATOM 6006 N N . ALA B 1 214 ? 8.312 -12.172 -0.322 1 98.56 214 ALA B N 1
ATOM 6007 C CA . ALA B 1 214 ? 7.156 -12.25 0.566 1 98.56 214 ALA B CA 1
ATOM 6008 C C . ALA B 1 214 ? 5.883 -11.812 -0.154 1 98.56 214 ALA B C 1
ATOM 6010 O O . ALA B 1 214 ? 4.824 -12.414 0.032 1 98.56 214 ALA B O 1
ATOM 6011 N N . ASP B 1 215 ? 5.941 -10.789 -0.968 1 98.56 215 ASP B N 1
ATOM 6012 C CA . ASP B 1 215 ? 4.801 -10.336 -1.754 1 98.56 215 ASP B CA 1
ATOM 6013 C C . ASP B 1 215 ? 4.379 -11.391 -2.771 1 98.56 215 ASP B C 1
ATOM 6015 O O . ASP B 1 215 ? 3.188 -11.555 -3.047 1 98.56 215 ASP B O 1
ATOM 6019 N N . PHE B 1 216 ? 5.379 -12.109 -3.369 1 98.38 216 PHE B N 1
ATOM 6020 C CA . PHE B 1 216 ? 5.078 -13.172 -4.312 1 98.38 216 PHE B CA 1
ATOM 6021 C C . PHE B 1 216 ? 4.277 -14.281 -3.641 1 98.38 216 PHE B C 1
ATOM 6023 O O . PHE B 1 216 ? 3.258 -14.727 -4.168 1 98.38 216 PHE B O 1
ATOM 6030 N N . CYS B 1 217 ? 4.773 -14.656 -2.514 1 98.69 217 CYS B N 1
ATOM 6031 C CA . CYS B 1 217 ? 4.051 -15.672 -1.751 1 98.69 217 CYS B CA 1
ATOM 6032 C C . CYS B 1 217 ? 2.648 -15.195 -1.399 1 98.69 217 CYS B C 1
ATOM 6034 O O . CYS B 1 217 ? 1.686 -15.953 -1.499 1 98.69 217 CYS B O 1
ATOM 6036 N N . THR B 1 218 ? 2.578 -13.953 -0.97 1 98.88 218 THR B N 1
ATOM 6037 C CA . THR B 1 218 ? 1.287 -13.359 -0.648 1 98.88 218 THR B CA 1
ATOM 6038 C C . THR B 1 218 ? 0.362 -13.383 -1.862 1 98.88 218 THR B C 1
ATOM 6040 O O . THR B 1 218 ? -0.832 -13.664 -1.733 1 98.88 218 THR B O 1
ATOM 6043 N N . GLY B 1 219 ? 0.917 -13.086 -3.023 1 98.75 219 GLY B N 1
ATOM 6044 C CA . GLY B 1 219 ? 0.134 -13.188 -4.246 1 98.75 219 GLY B CA 1
ATOM 6045 C C . GLY B 1 219 ? -0.486 -14.555 -4.449 1 98.75 219 GLY B C 1
ATOM 6046 O O . GLY B 1 219 ? -1.646 -14.664 -4.852 1 98.75 219 GLY B O 1
ATOM 6047 N N . SER B 1 220 ? 0.262 -15.555 -4.191 1 98.88 220 SER B N 1
ATOM 6048 C CA . SER B 1 220 ? -0.251 -16.906 -4.316 1 98.88 220 SER B CA 1
ATOM 6049 C C . SER B 1 220 ? -1.408 -17.156 -3.352 1 98.88 220 SER B C 1
ATOM 6051 O O . SER B 1 220 ? -2.404 -17.781 -3.717 1 98.88 220 SER B O 1
ATOM 6053 N N . VAL B 1 221 ? -1.283 -16.688 -2.16 1 98.88 221 VAL B N 1
ATOM 6054 C CA . VAL B 1 221 ? -2.328 -16.812 -1.148 1 98.88 221 VAL B CA 1
ATOM 6055 C C . VAL B 1 221 ? -3.59 -16.094 -1.617 1 98.88 221 VAL B C 1
ATOM 6057 O O . VAL B 1 221 ? -4.703 -16.578 -1.416 1 98.88 221 VAL B O 1
ATOM 6060 N N . LEU B 1 222 ? -3.422 -14.969 -2.229 1 98.88 222 LEU B N 1
ATOM 6061 C CA . LEU B 1 222 ? -4.566 -14.172 -2.658 1 98.88 222 LEU B CA 1
ATOM 6062 C C . LEU B 1 222 ? -5.254 -14.805 -3.859 1 98.88 222 LEU B C 1
ATOM 6064 O O . LEU B 1 222 ? -6.465 -14.664 -4.035 1 98.88 222 LEU B O 1
ATOM 6068 N N . ILE B 1 223 ? -4.5 -15.555 -4.711 1 98.88 223 ILE B N 1
ATOM 6069 C CA . ILE B 1 223 ? -5.113 -16.359 -5.766 1 98.88 223 ILE B CA 1
ATOM 6070 C C . ILE B 1 223 ? -6.059 -17.375 -5.152 1 98.88 223 ILE B C 1
ATOM 6072 O O . ILE B 1 223 ? -7.211 -17.5 -5.57 1 98.88 223 ILE B O 1
ATOM 6076 N N . SER B 1 224 ? -5.605 -18.047 -4.133 1 98.88 224 SER B N 1
ATOM 6077 C CA . SER B 1 224 ? -6.438 -19.016 -3.43 1 98.88 224 SER B CA 1
ATOM 6078 C C . SER B 1 224 ? -7.641 -18.344 -2.781 1 98.88 224 SER B C 1
ATOM 6080 O O . SER B 1 224 ? -8.734 -18.922 -2.744 1 98.88 224 SER B O 1
ATOM 6082 N N . PHE B 1 225 ? -7.406 -17.219 -2.219 1 98.81 225 PHE B N 1
ATOM 6083 C CA . PHE B 1 225 ? -8.5 -16.438 -1.658 1 98.81 225 PHE B CA 1
ATOM 6084 C C . PHE B 1 225 ? -9.602 -16.219 -2.693 1 98.81 225 PHE B C 1
ATOM 6086 O O . PHE B 1 225 ? -10.789 -16.312 -2.377 1 98.81 225 PHE B O 1
ATOM 6093 N N . GLY B 1 226 ? -9.242 -15.984 -3.906 1 98.62 226 GLY B N 1
ATOM 6094 C CA . GLY B 1 226 ? -10.211 -15.812 -4.98 1 98.62 226 GLY B CA 1
ATOM 6095 C C . GLY B 1 226 ? -11.086 -17.031 -5.195 1 98.62 226 GLY B C 1
ATOM 6096 O O . GLY B 1 226 ? -12.266 -16.906 -5.531 1 98.62 226 GLY B O 1
ATOM 6097 N N . ALA B 1 227 ? -10.523 -18.188 -5.016 1 98.56 227 ALA B N 1
ATOM 6098 C CA . ALA B 1 227 ? -11.281 -19.422 -5.219 1 98.56 227 ALA B CA 1
ATOM 6099 C C . ALA B 1 227 ? -12.375 -19.578 -4.164 1 98.56 227 ALA B C 1
ATOM 6101 O O . ALA B 1 227 ? -13.469 -20.062 -4.465 1 98.56 227 ALA B O 1
ATOM 6102 N N . VAL B 1 228 ? -12.125 -19.062 -2.961 1 98.44 228 VAL B N 1
ATOM 6103 C CA . VAL B 1 228 ? -13.055 -19.312 -1.863 1 98.44 228 VAL B CA 1
ATOM 6104 C C . VAL B 1 228 ? -13.797 -18.016 -1.521 1 98.44 228 VAL B C 1
ATOM 6106 O O . VAL B 1 228 ? -14.484 -17.953 -0.5 1 98.44 228 VAL B O 1
ATOM 6109 N N . LEU B 1 229 ? -13.688 -17.062 -2.324 1 98.06 229 LEU B N 1
ATOM 6110 C CA . LEU B 1 229 ? -14.234 -15.742 -2.062 1 98.06 229 LEU B CA 1
ATOM 6111 C C . LEU B 1 229 ? -15.727 -15.82 -1.756 1 98.06 229 LEU B C 1
ATOM 6113 O O . LEU B 1 229 ? -16.484 -16.438 -2.506 1 98.06 229 LEU B O 1
ATOM 6117 N N . GLY B 1 230 ? -16.141 -15.195 -0.623 1 97.19 230 GLY B N 1
ATOM 6118 C CA . GLY B 1 230 ? -17.547 -15.055 -0.276 1 97.19 230 GLY B CA 1
ATOM 6119 C C . GLY B 1 230 ? -18.109 -16.266 0.441 1 97.19 230 GLY B C 1
ATOM 6120 O O . GLY B 1 230 ? -19.281 -16.266 0.848 1 97.19 230 GLY B O 1
ATOM 6121 N N . LYS B 1 231 ? -17.266 -17.297 0.652 1 97.38 231 LYS B N 1
ATOM 6122 C CA . LYS B 1 231 ? -17.797 -18.562 1.163 1 97.38 231 LYS B CA 1
ATOM 6123 C C . LYS B 1 231 ? -17.094 -18.969 2.451 1 97.38 231 LYS B C 1
ATOM 6125 O O . LYS B 1 231 ? -17.359 -20.047 3.002 1 97.38 231 LYS B O 1
ATOM 6130 N N . THR B 1 232 ? -16.188 -18.141 2.914 1 97.69 232 THR B N 1
ATOM 6131 C CA . THR B 1 232 ? -15.391 -18.453 4.094 1 97.69 232 THR B CA 1
ATOM 6132 C C . THR B 1 232 ? -15.383 -17.297 5.078 1 97.69 232 THR B C 1
ATOM 6134 O O . THR B 1 232 ? -15.664 -16.156 4.699 1 97.69 232 THR B O 1
ATOM 6137 N N . SER B 1 233 ? -15.156 -17.641 6.336 1 97.19 233 SER B N 1
ATOM 6138 C CA . SER B 1 233 ? -14.992 -16.609 7.355 1 97.19 233 SER B CA 1
ATOM 6139 C C . SER B 1 233 ? -13.586 -16.016 7.336 1 97.19 233 SER B C 1
ATOM 6141 O O . SER B 1 233 ? -12.664 -16.625 6.785 1 97.19 233 SER B O 1
ATOM 6143 N N . PRO B 1 234 ? -13.414 -14.812 7.93 1 97.25 234 PRO B N 1
ATOM 6144 C CA . PRO B 1 234 ? -12.07 -14.234 7.977 1 97.25 234 PRO B CA 1
ATOM 6145 C C . PRO B 1 234 ? -11.086 -15.086 8.773 1 97.25 234 PRO B C 1
ATOM 6147 O O . PRO B 1 234 ? -9.891 -15.109 8.469 1 97.25 234 PRO B O 1
ATOM 6150 N N . VAL B 1 235 ? -11.547 -15.781 9.766 1 97.88 235 VAL B N 1
ATOM 6151 C CA . VAL B 1 235 ? -10.672 -16.656 10.547 1 97.88 235 VAL B CA 1
ATOM 6152 C C . VAL B 1 235 ? -10.234 -17.844 9.695 1 97.88 235 VAL B C 1
ATOM 6154 O O . VAL B 1 235 ? -9.062 -18.25 9.734 1 97.88 235 VAL B O 1
ATOM 6157 N N . GLN B 1 236 ? -11.172 -18.469 8.953 1 98.44 236 GLN B N 1
ATOM 6158 C CA . GLN B 1 236 ? -10.797 -19.516 8.016 1 98.44 236 GLN B CA 1
ATOM 6159 C C . GLN B 1 236 ? -9.719 -19.031 7.051 1 98.44 236 GLN B C 1
ATOM 6161 O O . GLN B 1 236 ? -8.773 -19.766 6.746 1 98.44 236 GLN B O 1
ATOM 6166 N N . LEU B 1 237 ? -9.852 -17.812 6.586 1 98.69 237 LEU B N 1
ATOM 6167 C CA . LEU B 1 237 ? -8.906 -17.25 5.633 1 98.69 237 LEU B CA 1
ATOM 6168 C C . LEU B 1 237 ? -7.52 -17.125 6.258 1 98.69 237 LEU B C 1
ATOM 6170 O O . LEU B 1 237 ? -6.512 -17.422 5.613 1 98.69 237 LEU B O 1
ATOM 6174 N N . LEU B 1 238 ? -7.449 -16.641 7.473 1 98.69 238 LEU B N 1
ATOM 6175 C CA . LEU B 1 238 ? -6.172 -16.5 8.172 1 98.69 238 LEU B CA 1
ATOM 6176 C C . LEU B 1 238 ? -5.516 -17.859 8.391 1 98.69 238 LEU B C 1
ATOM 6178 O O . LEU B 1 238 ? -4.305 -18 8.211 1 98.69 238 LEU B O 1
ATOM 6182 N N . ILE B 1 239 ? -6.305 -18.844 8.734 1 98.62 239 ILE B N 1
ATOM 6183 C CA . ILE B 1 239 ? -5.781 -20.188 8.938 1 98.62 239 ILE B CA 1
ATOM 6184 C C . ILE B 1 239 ? -5.316 -20.766 7.605 1 98.62 239 ILE B C 1
ATOM 6186 O O . ILE B 1 239 ? -4.27 -21.422 7.535 1 98.62 239 ILE B O 1
ATOM 6190 N N . MET B 1 240 ? -6.086 -20.547 6.602 1 98.81 240 MET B N 1
ATOM 6191 C CA . MET B 1 240 ? -5.672 -20.984 5.27 1 98.81 240 MET B CA 1
ATOM 6192 C C . MET B 1 240 ? -4.328 -20.375 4.891 1 98.81 240 MET B C 1
ATOM 6194 O O . MET B 1 240 ? -3.441 -21.078 4.395 1 98.81 240 MET B O 1
ATOM 6198 N N . ALA B 1 241 ? -4.199 -19.094 5.117 1 98.81 241 ALA B N 1
ATOM 6199 C CA . ALA B 1 241 ? -2.961 -18.391 4.793 1 98.81 241 ALA B CA 1
ATOM 6200 C C . ALA B 1 241 ? -1.784 -18.953 5.582 1 98.81 241 ALA B C 1
ATOM 6202 O O . ALA B 1 241 ? -0.684 -19.094 5.047 1 98.81 241 ALA B O 1
ATOM 6203 N N . LEU B 1 242 ? -2 -19.266 6.836 1 98.75 242 LEU B N 1
ATOM 6204 C CA . LEU B 1 242 ? -0.957 -19.812 7.691 1 98.75 242 LEU B CA 1
ATOM 6205 C C . LEU B 1 242 ? -0.365 -21.078 7.078 1 98.75 242 LEU B C 1
ATOM 6207 O O . LEU B 1 242 ? 0.854 -21.188 6.93 1 98.75 242 LEU B O 1
ATOM 6211 N N . PHE B 1 243 ? -1.184 -21.984 6.648 1 98.81 243 PHE B N 1
ATOM 6212 C CA . PHE B 1 243 ? -0.72 -23.266 6.117 1 98.81 243 PHE B CA 1
ATOM 6213 C C . PHE B 1 243 ? -0.221 -23.109 4.684 1 98.81 243 PHE B C 1
ATOM 6215 O O . PHE B 1 243 ? 0.781 -23.719 4.301 1 98.81 243 PHE B O 1
ATOM 6222 N N . GLU B 1 244 ? -0.937 -22.328 3.936 1 98.88 244 GLU B N 1
ATOM 6223 C CA . GLU B 1 244 ? -0.584 -22.188 2.527 1 98.88 244 GLU B CA 1
ATOM 6224 C C . GLU B 1 244 ? 0.791 -21.547 2.363 1 98.88 244 GLU B C 1
ATOM 6226 O O . GLU B 1 244 ? 1.581 -21.969 1.518 1 98.88 244 GLU B O 1
ATOM 6231 N N . VAL B 1 245 ? 1.048 -20.5 3.143 1 98.81 245 VAL B N 1
ATOM 6232 C CA . VAL B 1 245 ? 2.344 -19.828 3.088 1 98.81 245 VAL B CA 1
ATOM 6233 C C . VAL B 1 245 ? 3.455 -20.844 3.387 1 98.81 245 VAL B C 1
ATOM 6235 O O . VAL B 1 245 ? 4.496 -20.828 2.727 1 98.81 245 VAL B O 1
ATOM 6238 N N . THR B 1 246 ? 3.248 -21.688 4.32 1 98.56 246 THR B N 1
ATOM 6239 C CA . THR B 1 246 ? 4.238 -22.688 4.699 1 98.56 246 THR B CA 1
ATOM 6240 C C . THR B 1 246 ? 4.473 -23.688 3.561 1 98.56 246 THR B C 1
ATOM 6242 O O . THR B 1 246 ? 5.621 -23.969 3.203 1 98.56 246 THR B O 1
ATOM 6245 N N . LEU B 1 247 ? 3.436 -24.172 2.994 1 98.69 247 LEU B N 1
ATOM 6246 C CA . LEU B 1 247 ? 3.541 -25.125 1.902 1 98.69 247 LEU B CA 1
ATOM 6247 C C . LEU B 1 247 ? 4.152 -24.484 0.665 1 98.69 247 LEU B C 1
ATOM 6249 O O . LEU B 1 247 ? 4.895 -25.125 -0.077 1 98.69 247 LEU B O 1
ATOM 6253 N N . PHE B 1 248 ? 3.809 -23.25 0.406 1 98.75 248 PHE B N 1
ATOM 6254 C CA . PHE B 1 248 ? 4.398 -22.484 -0.689 1 98.75 248 PHE B CA 1
ATOM 6255 C C . PHE B 1 248 ? 5.918 -22.422 -0.547 1 98.75 248 PHE B C 1
ATOM 6257 O O . PHE B 1 248 ? 6.645 -22.656 -1.515 1 98.75 248 PHE B O 1
ATOM 6264 N N . ALA B 1 249 ? 6.359 -22.078 0.661 1 98.38 249 ALA B N 1
ATOM 6265 C CA . ALA B 1 249 ? 7.789 -21.922 0.907 1 98.38 249 ALA B CA 1
ATOM 6266 C C . ALA B 1 249 ? 8.531 -23.234 0.672 1 98.38 249 ALA B C 1
ATOM 6268 O O . ALA B 1 249 ? 9.633 -23.25 0.122 1 98.38 249 ALA B O 1
ATOM 6269 N N . VAL B 1 250 ? 7.914 -24.344 1.066 1 98.12 250 VAL B N 1
ATOM 6270 C CA . VAL B 1 250 ? 8.508 -25.656 0.845 1 98.12 250 VAL B CA 1
ATOM 6271 C C . VAL B 1 250 ? 8.562 -25.953 -0.652 1 98.12 250 VAL B C 1
ATOM 6273 O O . VAL B 1 250 ? 9.594 -26.391 -1.168 1 98.12 250 VAL B O 1
ATOM 6276 N N . ASN B 1 251 ? 7.48 -25.719 -1.341 1 98.62 251 ASN B N 1
ATOM 6277 C CA . ASN B 1 251 ? 7.426 -25.938 -2.781 1 98.62 251 ASN B CA 1
ATOM 6278 C C . ASN B 1 251 ? 8.461 -25.094 -3.52 1 98.62 251 ASN B C 1
ATOM 6280 O O . ASN B 1 251 ? 9.156 -25.594 -4.41 1 98.62 251 ASN B O 1
ATOM 6284 N N . GLU B 1 252 ? 8.5 -23.875 -3.143 1 97.88 252 GLU B N 1
ATOM 6285 C CA . GLU B 1 252 ? 9.453 -22.953 -3.75 1 97.88 252 GLU B CA 1
ATOM 6286 C C . GLU B 1 252 ? 10.891 -23.438 -3.555 1 97.88 252 GLU B C 1
ATOM 6288 O O . GLU B 1 252 ? 11.703 -23.391 -4.484 1 97.88 252 GLU B O 1
ATOM 6293 N N . PHE B 1 253 ? 11.195 -23.875 -2.379 1 97 253 PHE B N 1
ATOM 6294 C CA . PHE B 1 253 ? 12.531 -24.391 -2.076 1 97 253 PHE B CA 1
ATOM 6295 C C . PHE B 1 253 ? 12.852 -25.609 -2.936 1 97 253 PHE B C 1
ATOM 6297 O O . PHE B 1 253 ? 13.945 -25.703 -3.498 1 97 253 PHE B O 1
ATOM 6304 N N . ILE B 1 254 ? 11.945 -26.562 -3.049 1 98.06 254 ILE B N 1
ATOM 6305 C CA . ILE B 1 254 ? 12.156 -27.766 -3.84 1 98.06 254 ILE B CA 1
ATOM 6306 C C . ILE B 1 254 ? 12.422 -27.391 -5.297 1 98.06 254 ILE B C 1
ATOM 6308 O O . ILE B 1 254 ? 13.375 -27.875 -5.91 1 98.06 254 ILE B O 1
ATOM 6312 N N . LEU B 1 255 ? 11.633 -26.484 -5.848 1 98.38 255 LEU B N 1
ATOM 6313 C CA . LEU B 1 255 ? 11.727 -26.141 -7.258 1 98.38 255 LEU B CA 1
ATOM 6314 C C . LEU B 1 255 ? 13.031 -25.391 -7.543 1 98.38 255 LEU B C 1
ATOM 6316 O O . LEU B 1 255 ? 13.781 -25.781 -8.445 1 98.38 255 LEU B O 1
ATOM 6320 N N . LEU B 1 256 ? 13.305 -24.375 -6.719 1 96.44 256 LEU B N 1
ATOM 6321 C CA . LEU B 1 256 ? 14.352 -23.438 -7.09 1 96.44 256 LEU B CA 1
ATOM 6322 C C . LEU B 1 256 ? 15.711 -23.875 -6.551 1 96.44 256 LEU B C 1
ATOM 6324 O O . LEU B 1 256 ? 16.75 -23.625 -7.172 1 96.44 256 LEU B O 1
ATOM 6328 N N . SER B 1 257 ? 15.68 -24.547 -5.414 1 94.88 257 SER B N 1
ATOM 6329 C CA . SER B 1 257 ? 16.953 -24.859 -4.773 1 94.88 257 SER B CA 1
ATOM 6330 C C . SER B 1 257 ? 17.312 -26.328 -4.973 1 94.88 257 SER B C 1
ATOM 6332 O O . SER B 1 257 ? 18.5 -26.656 -5.145 1 94.88 257 SER B O 1
ATOM 6334 N N . THR B 1 258 ? 16.391 -27.234 -4.969 1 96.12 258 THR B N 1
ATOM 6335 C CA . THR B 1 258 ? 16.672 -28.656 -5.098 1 96.12 258 THR B CA 1
ATOM 6336 C C . THR B 1 258 ? 16.688 -29.078 -6.562 1 96.12 258 THR B C 1
ATOM 6338 O O . THR B 1 258 ? 17.625 -29.75 -7.016 1 96.12 258 THR B O 1
ATOM 6341 N N . LEU B 1 259 ? 15.719 -28.594 -7.332 1 97.25 259 LEU B N 1
ATOM 6342 C CA . LEU B 1 259 ? 15.594 -29 -8.727 1 97.25 259 LEU B CA 1
ATOM 6343 C C . LEU B 1 259 ? 16.266 -27.984 -9.656 1 97.25 259 LEU B C 1
ATOM 6345 O O . LEU B 1 259 ? 16.5 -28.281 -10.828 1 97.25 259 LEU B O 1
ATOM 6349 N N . ASN B 1 260 ? 16.531 -26.797 -9.117 1 97.19 260 ASN B N 1
ATOM 6350 C CA . ASN B 1 260 ? 17.188 -25.719 -9.852 1 97.19 260 ASN B CA 1
ATOM 6351 C C . ASN B 1 260 ? 16.375 -25.297 -11.07 1 97.19 260 ASN B C 1
ATOM 6353 O O . ASN B 1 260 ? 16.938 -25.031 -12.141 1 97.19 260 ASN B O 1
ATOM 6357 N N . ALA B 1 261 ? 15.109 -25.406 -10.945 1 98 261 ALA B N 1
ATOM 6358 C CA . ALA B 1 261 ? 14.234 -24.875 -11.992 1 98 261 ALA B CA 1
ATOM 6359 C C . ALA B 1 261 ? 14.258 -23.344 -12.008 1 98 261 ALA B C 1
ATOM 6361 O O . ALA B 1 261 ? 14.57 -22.719 -10.992 1 98 261 ALA B O 1
ATOM 6362 N N . LYS B 1 262 ? 13.992 -22.812 -13.195 1 97.94 262 LYS B N 1
ATOM 6363 C CA . LYS B 1 262 ? 13.836 -21.359 -13.352 1 97.94 262 LYS B CA 1
ATOM 6364 C C . LYS B 1 262 ? 12.367 -20.969 -13.461 1 97.94 262 LYS B C 1
ATOM 6366 O O . LYS B 1 262 ? 11.617 -21.578 -14.227 1 97.94 262 LYS B O 1
ATOM 6371 N N . ASP B 1 263 ? 11.984 -20.016 -12.672 1 98.31 263 ASP B N 1
ATOM 6372 C CA . ASP B 1 263 ? 10.578 -19.625 -12.578 1 98.31 263 ASP B CA 1
ATOM 6373 C C . ASP B 1 263 ? 10.438 -18.234 -11.977 1 98.31 263 ASP B C 1
ATOM 6375 O O . ASP B 1 263 ? 9.633 -18.016 -11.07 1 98.31 263 ASP B O 1
ATOM 6379 N N . ALA B 1 264 ? 11.164 -17.25 -12.5 1 93.38 264 ALA B N 1
ATOM 6380 C CA . ALA B 1 264 ? 11.25 -15.922 -11.898 1 93.38 264 ALA B CA 1
ATOM 6381 C C . ALA B 1 264 ? 9.883 -15.258 -11.828 1 93.38 264 ALA B C 1
ATOM 6383 O O . ALA B 1 264 ? 9.539 -14.617 -10.828 1 93.38 264 ALA B O 1
ATOM 6384 N N . GLY B 1 265 ? 9.047 -15.422 -12.828 1 97.06 265 GLY B N 1
ATOM 6385 C CA . GLY B 1 265 ? 7.727 -14.82 -12.844 1 97.06 265 GLY B CA 1
ATOM 6386 C C . GLY B 1 265 ? 6.68 -15.656 -12.141 1 97.06 265 GLY B C 1
ATOM 6387 O O . GLY B 1 265 ? 5.543 -15.227 -11.961 1 97.06 265 GLY B O 1
ATOM 6388 N N . GLY B 1 266 ? 6.934 -16.859 -11.82 1 98.56 266 GLY B N 1
ATOM 6389 C CA . GLY B 1 266 ? 6.152 -17.672 -10.891 1 98.56 266 GLY B CA 1
ATOM 6390 C C . GLY B 1 266 ? 4.98 -18.375 -11.547 1 98.56 266 GLY B C 1
ATOM 6391 O O . GLY B 1 266 ? 3.939 -18.578 -10.914 1 98.56 266 GLY B O 1
ATOM 6392 N N . SER B 1 267 ? 5.07 -18.734 -12.852 1 98.81 267 SER B N 1
ATOM 6393 C CA . SER B 1 267 ? 3.99 -19.5 -13.461 1 98.81 267 SER B CA 1
ATOM 6394 C C . SER B 1 267 ? 3.695 -20.766 -12.664 1 98.81 267 SER B C 1
ATOM 6396 O O . SER B 1 267 ? 2.535 -21.156 -12.508 1 98.81 267 SER B O 1
ATOM 6398 N N . MET B 1 268 ? 4.789 -21.406 -12.203 1 98.75 268 MET B N 1
ATOM 6399 C CA . MET B 1 268 ? 4.621 -22.641 -11.445 1 98.75 268 MET B CA 1
ATOM 6400 C C . MET B 1 268 ? 4.492 -22.344 -9.953 1 98.75 268 MET B C 1
ATOM 6402 O O . MET B 1 268 ? 3.451 -22.625 -9.352 1 98.75 268 MET B O 1
ATOM 6406 N N . THR B 1 269 ? 5.438 -21.672 -9.312 1 98.69 269 THR B N 1
ATOM 6407 C CA . THR B 1 269 ? 5.539 -21.516 -7.863 1 98.69 269 THR B CA 1
ATOM 6408 C C . THR B 1 269 ? 4.391 -20.656 -7.328 1 98.69 269 THR B C 1
ATOM 6410 O O . THR B 1 269 ? 3.906 -20.891 -6.219 1 98.69 269 THR B O 1
ATOM 6413 N N . ILE B 1 270 ? 4 -19.656 -8.07 1 98.81 270 ILE B N 1
ATOM 6414 C CA . ILE B 1 270 ? 3.01 -18.719 -7.555 1 98.81 270 ILE B CA 1
ATOM 6415 C C . ILE B 1 270 ? 1.632 -19.062 -8.117 1 98.81 270 ILE B C 1
ATOM 6417 O O . ILE B 1 270 ? 0.73 -19.453 -7.367 1 98.81 270 ILE B O 1
ATOM 6421 N N . HIS B 1 271 ? 1.479 -19.016 -9.438 1 98.94 271 HIS B N 1
ATOM 6422 C CA . HIS B 1 271 ? 0.164 -19.031 -10.07 1 98.94 271 HIS B CA 1
ATOM 6423 C C . HIS B 1 271 ? -0.424 -20.438 -10.07 1 98.94 271 HIS B C 1
ATOM 6425 O O . HIS B 1 271 ? -1.566 -20.641 -9.656 1 98.94 271 HIS B O 1
ATOM 6431 N N . THR B 1 272 ? 0.353 -21.422 -10.617 1 98.94 272 THR B N 1
ATOM 6432 C CA . THR B 1 272 ? -0.131 -22.797 -10.617 1 98.94 272 THR B CA 1
ATOM 6433 C C . THR B 1 272 ? -0.366 -23.297 -9.195 1 98.94 272 THR B C 1
ATOM 6435 O O . THR B 1 272 ? -1.411 -23.875 -8.898 1 98.94 272 THR B O 1
ATOM 6438 N N . PHE B 1 273 ? 0.577 -23.047 -8.336 1 98.94 273 PHE B N 1
ATOM 6439 C CA . PHE B 1 273 ? 0.441 -23.484 -6.945 1 98.94 273 PHE B CA 1
ATOM 6440 C C . PHE B 1 273 ? -0.797 -22.859 -6.309 1 98.94 273 PHE B C 1
ATOM 6442 O O . PHE B 1 273 ? -1.644 -23.578 -5.766 1 98.94 273 PHE B O 1
ATOM 6449 N N . GLY B 1 274 ? -0.929 -21.562 -6.32 1 98.94 274 GLY B N 1
ATOM 6450 C CA . GLY B 1 274 ? -2.053 -20.875 -5.695 1 98.94 274 GLY B CA 1
ATOM 6451 C C . GLY B 1 274 ? -3.396 -21.297 -6.258 1 98.94 274 GLY B C 1
ATOM 6452 O O . GLY B 1 274 ? -4.355 -21.5 -5.508 1 98.94 274 GLY B O 1
ATOM 6453 N N . ALA B 1 275 ? -3.453 -21.453 -7.598 1 98.88 275 ALA B N 1
ATOM 6454 C CA . ALA B 1 275 ? -4.711 -21.781 -8.258 1 98.88 275 ALA B CA 1
ATOM 6455 C C . ALA B 1 275 ? -5.188 -23.172 -7.844 1 98.88 275 ALA B C 1
ATOM 6457 O O . ALA B 1 275 ? -6.316 -23.344 -7.383 1 98.88 275 ALA B O 1
ATOM 6458 N N . TYR B 1 276 ? -4.324 -24.125 -7.949 1 98.94 276 TYR B N 1
ATOM 6459 C CA . TYR B 1 276 ? -4.777 -25.5 -7.73 1 98.94 276 TYR B CA 1
ATOM 6460 C C . TYR B 1 276 ? -4.887 -25.797 -6.238 1 98.94 276 TYR B C 1
ATOM 6462 O O . TYR B 1 276 ? -5.715 -26.609 -5.824 1 98.94 276 TYR B O 1
ATOM 6470 N N . PHE B 1 277 ? -4.074 -25.172 -5.391 1 98.94 277 PHE B N 1
ATOM 6471 C CA . PHE B 1 277 ? -4.312 -25.219 -3.953 1 98.94 277 PHE B CA 1
ATOM 6472 C C . PHE B 1 277 ? -5.699 -24.688 -3.617 1 98.94 277 PHE B C 1
ATOM 6474 O O . PHE B 1 277 ? -6.473 -25.344 -2.918 1 98.94 277 PHE B O 1
ATOM 6481 N N . GLY B 1 278 ? -6.016 -23.484 -4.117 1 98.88 278 GLY B N 1
ATOM 6482 C CA . GLY B 1 278 ? -7.312 -22.875 -3.863 1 98.88 278 GLY B CA 1
ATOM 6483 C C . GLY B 1 278 ? -8.469 -23.688 -4.406 1 98.88 278 GLY B C 1
ATOM 6484 O O . GLY B 1 278 ? -9.516 -23.812 -3.758 1 98.88 278 GLY B O 1
ATOM 6485 N N . LEU B 1 279 ? -8.336 -24.25 -5.605 1 98.75 279 LEU B N 1
ATOM 6486 C CA . LEU B 1 279 ? -9.383 -25.078 -6.211 1 98.75 279 LEU B CA 1
ATOM 6487 C C . LEU B 1 279 ? -9.641 -26.328 -5.375 1 98.75 279 LEU B C 1
ATOM 6489 O O . LEU B 1 279 ? -10.797 -26.734 -5.211 1 98.75 279 LEU B O 1
ATOM 6493 N N . MET B 1 280 ? -8.578 -26.891 -4.891 1 98.81 280 MET B N 1
ATOM 6494 C CA . MET B 1 280 ? -8.766 -28.078 -4.051 1 98.81 280 MET B CA 1
ATOM 6495 C C . MET B 1 280 ? -9.453 -27.703 -2.74 1 98.81 280 MET B C 1
ATOM 6497 O O . MET B 1 280 ? -10.32 -28.438 -2.262 1 98.81 280 MET B O 1
ATOM 6501 N N . VAL B 1 281 ? -9.078 -26.578 -2.139 1 98.81 281 VAL B N 1
ATOM 6502 C CA . VAL B 1 281 ? -9.719 -26.125 -0.909 1 98.81 281 VAL B CA 1
ATOM 6503 C C . VAL B 1 281 ? -11.211 -25.922 -1.154 1 98.81 281 VAL B C 1
ATOM 6505 O O . VAL B 1 281 ? -12.047 -26.359 -0.357 1 98.81 281 VAL B O 1
ATOM 6508 N N . THR B 1 282 ? -11.555 -25.25 -2.26 1 98.19 282 THR B N 1
ATOM 6509 C CA . THR B 1 282 ? -12.961 -24.969 -2.518 1 98.19 282 THR B CA 1
ATOM 6510 C C . THR B 1 282 ? -13.727 -26.25 -2.82 1 98.19 282 THR B C 1
ATOM 6512 O O . THR B 1 282 ? -14.914 -26.359 -2.518 1 98.19 282 THR B O 1
ATOM 6515 N N . ARG B 1 283 ? -13.078 -27.234 -3.408 1 98.12 283 ARG B N 1
ATOM 6516 C CA . ARG B 1 283 ? -13.711 -28.531 -3.629 1 98.12 283 ARG B CA 1
ATOM 6517 C C . ARG B 1 283 ? -14.078 -29.188 -2.307 1 98.12 283 ARG B C 1
ATOM 6519 O O . ARG B 1 283 ? -15.164 -29.766 -2.168 1 98.12 283 ARG B O 1
ATOM 6526 N N . ILE B 1 284 ? -13.148 -29.156 -1.355 1 98.31 284 ILE B N 1
ATOM 6527 C CA . ILE B 1 284 ? -13.375 -29.781 -0.057 1 98.31 284 ILE B CA 1
ATOM 6528 C C . ILE B 1 284 ? -14.438 -29 0.712 1 98.31 284 ILE B C 1
ATOM 6530 O O . ILE B 1 284 ? -15.266 -29.578 1.412 1 98.31 284 ILE B O 1
ATOM 6534 N N . LEU B 1 285 ? -14.453 -27.672 0.531 1 97.69 285 LEU B N 1
ATOM 6535 C CA . LEU B 1 285 ? -15.406 -26.812 1.222 1 97.69 285 LEU B CA 1
ATOM 6536 C C . LEU B 1 285 ? -16.688 -26.672 0.414 1 97.69 285 LEU B C 1
ATOM 6538 O O . LEU B 1 285 ? -17.469 -25.734 0.642 1 97.69 285 LEU B O 1
ATOM 6542 N N . TYR B 1 286 ? -16.922 -27.562 -0.462 1 96.75 286 TYR B N 1
ATOM 6543 C CA . TYR B 1 286 ? -18.078 -27.484 -1.342 1 96.75 286 TYR B CA 1
ATOM 6544 C C . TYR B 1 286 ? -19.359 -27.203 -0.546 1 96.75 286 TYR B C 1
ATOM 6546 O O . TYR B 1 286 ? -19.562 -27.781 0.524 1 96.75 286 TYR B O 1
ATOM 6554 N N . ARG B 1 287 ? -20.203 -26.328 -1.1 1 95.56 287 ARG B N 1
ATOM 6555 C CA . ARG B 1 287 ? -21.469 -25.906 -0.484 1 95.56 287 ARG B CA 1
ATOM 6556 C C . ARG B 1 287 ? -22.656 -26.375 -1.306 1 95.56 287 ARG B C 1
ATOM 6558 O O . ARG B 1 287 ? -23.047 -25.719 -2.27 1 95.56 287 ARG B O 1
ATOM 6565 N N . PRO B 1 288 ? -23.375 -27.328 -0.883 1 93.25 288 PRO B N 1
ATOM 6566 C CA . PRO B 1 288 ? -24.438 -27.938 -1.681 1 93.25 288 PRO B CA 1
ATOM 6567 C C . PRO B 1 288 ? -25.641 -27.016 -1.888 1 93.25 288 PRO B C 1
ATOM 6569 O O . PRO B 1 288 ? -26.344 -27.125 -2.891 1 93.25 288 PRO B O 1
ATOM 6572 N N . ASN B 1 289 ? -25.859 -26.047 -0.942 1 93.44 289 ASN B N 1
ATOM 6573 C CA . ASN B 1 289 ? -27.016 -25.172 -1.056 1 93.44 289 ASN B CA 1
ATOM 6574 C C . ASN B 1 289 ? -26.609 -23.734 -1.355 1 93.44 289 ASN B C 1
ATOM 6576 O O . ASN B 1 289 ? -27.25 -22.797 -0.889 1 93.44 289 ASN B O 1
ATOM 6580 N N . LEU B 1 290 ? -25.578 -23.672 -2.072 1 93.12 290 LEU B N 1
ATOM 6581 C CA . LEU B 1 290 ? -25.078 -22.344 -2.395 1 93.12 290 LEU B CA 1
ATOM 6582 C C . LEU B 1 290 ? -26.047 -21.594 -3.301 1 93.12 290 LEU B C 1
ATOM 6584 O O . LEU B 1 290 ? -25.984 -20.375 -3.418 1 93.12 290 LEU B O 1
ATOM 6588 N N . ASP B 1 291 ? -26.906 -22.312 -3.906 1 89.06 291 ASP B N 1
ATOM 6589 C CA . ASP B 1 291 ? -27.922 -21.719 -4.766 1 89.06 291 ASP B CA 1
ATOM 6590 C C . ASP B 1 291 ? -28.812 -20.766 -3.982 1 89.06 291 ASP B C 1
ATOM 6592 O O . ASP B 1 291 ? -29.406 -19.844 -4.559 1 89.06 291 ASP B O 1
ATOM 6596 N N . ARG B 1 292 ? -28.891 -20.859 -2.719 1 85.81 292 ARG B N 1
ATOM 6597 C CA . ARG B 1 292 ? -29.672 -19.984 -1.859 1 85.81 292 ARG B CA 1
ATOM 6598 C C . ARG B 1 292 ? -29.094 -18.578 -1.819 1 85.81 292 ARG B C 1
ATOM 6600 O O . ARG B 1 292 ? -29.766 -17.625 -1.439 1 85.81 292 ARG B O 1
ATOM 6607 N N . SER B 1 293 ? -27.906 -18.5 -2.197 1 85.19 293 SER B N 1
ATOM 6608 C CA . SER B 1 293 ? -27.234 -17.219 -2.234 1 85.19 293 SER B CA 1
ATOM 6609 C C . SER B 1 293 ? -26.844 -16.828 -3.66 1 85.19 293 SER B C 1
ATOM 6611 O O . SER B 1 293 ? -26.047 -15.914 -3.871 1 85.19 293 SER B O 1
ATOM 6613 N N . LYS B 1 294 ? -27.406 -17.469 -4.594 1 86.31 294 LYS B N 1
ATOM 6614 C CA . LYS B 1 294 ? -27 -17.297 -5.988 1 86.31 294 LYS B CA 1
ATOM 6615 C C . LYS B 1 294 ? -27.25 -15.867 -6.461 1 86.31 294 LYS B C 1
ATOM 6617 O O . LYS B 1 294 ? -26.5 -15.344 -7.277 1 86.31 294 LYS B O 1
ATOM 6622 N N . HIS B 1 295 ? -28.281 -15.188 -5.938 1 86.56 295 HIS B N 1
ATOM 6623 C CA . HIS B 1 295 ? -28.609 -13.828 -6.344 1 86.56 295 HIS B CA 1
ATOM 6624 C C . HIS B 1 295 ? -27.531 -12.844 -5.906 1 86.56 295 HIS B C 1
ATOM 6626 O O . HIS B 1 295 ? -27.406 -11.758 -6.492 1 86.56 295 HIS B O 1
ATOM 6632 N N . ARG B 1 296 ? -26.797 -13.242 -4.98 1 88.25 296 ARG B N 1
ATOM 6633 C CA . ARG B 1 296 ? -25.734 -12.375 -4.5 1 88.25 296 ARG B CA 1
ATOM 6634 C C . ARG B 1 296 ? -24.422 -12.664 -5.223 1 88.25 296 ARG B C 1
ATOM 6636 O O . ARG B 1 296 ? -23.484 -11.867 -5.172 1 88.25 296 ARG B O 1
ATOM 6643 N N . ASN B 1 297 ? -24.375 -13.797 -5.84 1 88.69 297 ASN B N 1
ATOM 6644 C CA . ASN B 1 297 ? -23.219 -14.164 -6.637 1 88.69 297 ASN B CA 1
ATOM 6645 C C . ASN B 1 297 ? -23.281 -13.57 -8.039 1 88.69 297 ASN B C 1
ATOM 6647 O O . ASN B 1 297 ? -23.234 -14.305 -9.031 1 88.69 297 ASN B O 1
ATOM 6651 N N . SER B 1 298 ? -23.516 -12.289 -8.078 1 90.12 298 SER B N 1
ATOM 6652 C CA . SER B 1 298 ? -23.609 -11.523 -9.32 1 90.12 298 SER B CA 1
ATOM 6653 C C . SER B 1 298 ? -23.047 -10.109 -9.141 1 90.12 298 SER B C 1
ATOM 6655 O O . SER B 1 298 ? -22.828 -9.664 -8.016 1 90.12 298 SER B O 1
ATOM 6657 N N . SER B 1 299 ? -22.766 -9.5 -10.305 1 91.31 299 SER B N 1
ATOM 6658 C CA . SER B 1 299 ? -22.219 -8.148 -10.273 1 91.31 299 SER B CA 1
ATOM 6659 C C . SER B 1 299 ? -23.281 -7.109 -10.609 1 91.31 299 SER B C 1
ATOM 6661 O O . SER B 1 299 ? -24.375 -7.457 -11.07 1 91.31 299 SER B O 1
ATOM 6663 N N . VAL B 1 300 ? -23.094 -5.859 -10.219 1 90.75 300 VAL B N 1
ATOM 6664 C CA . VAL B 1 300 ? -23.812 -4.688 -10.711 1 90.75 300 VAL B CA 1
ATOM 6665 C C . VAL B 1 300 ? -22.844 -3.762 -11.445 1 90.75 300 VAL B C 1
ATOM 6667 O O . VAL B 1 300 ? -21.625 -3.953 -11.398 1 90.75 300 VAL B O 1
ATOM 6670 N N . TYR B 1 301 ? -23.391 -2.807 -12.18 1 90.25 301 TYR B N 1
ATOM 6671 C CA . TYR B 1 301 ? -22.625 -1.943 -13.078 1 90.25 301 TYR B CA 1
ATOM 6672 C C . TYR B 1 301 ? -21.422 -1.344 -12.359 1 90.25 301 TYR B C 1
ATOM 6674 O O . TYR B 1 301 ? -20.297 -1.453 -12.844 1 90.25 301 TYR B O 1
ATOM 6682 N N . HIS B 1 302 ? -21.562 -0.796 -11.125 1 90.12 302 HIS B N 1
ATOM 6683 C CA . HIS B 1 302 ? -20.484 -0.099 -10.43 1 90.12 302 HIS B CA 1
ATOM 6684 C C . HIS B 1 302 ? -19.484 -1.084 -9.852 1 90.12 302 HIS B C 1
ATOM 6686 O O . HIS B 1 302 ? -18.281 -0.785 -9.781 1 90.12 302 HIS B O 1
ATOM 6692 N N . SER B 1 303 ? -19.953 -2.246 -9.438 1 92.75 303 SER B N 1
ATOM 6693 C CA . SER B 1 303 ? -19.016 -3.215 -8.875 1 92.75 303 SER B CA 1
ATOM 6694 C C . SER B 1 303 ? -18.047 -3.725 -9.938 1 92.75 303 SER B C 1
ATOM 6696 O O . SER B 1 303 ? -16.875 -3.951 -9.648 1 92.75 303 SER B O 1
ATOM 6698 N N . ASP B 1 304 ? -18.516 -3.836 -11.203 1 93.12 304 ASP B N 1
ATOM 6699 C CA . ASP B 1 304 ? -17.641 -4.234 -12.297 1 93.12 304 ASP B CA 1
ATOM 6700 C C . ASP B 1 304 ? -16.625 -3.141 -12.602 1 93.12 304 ASP B C 1
ATOM 6702 O O . ASP B 1 304 ? -15.484 -3.434 -12.984 1 93.12 304 ASP B O 1
ATOM 6706 N N . LEU B 1 305 ? -17.062 -1.927 -12.477 1 91.5 305 LEU B N 1
ATOM 6707 C CA . LEU B 1 305 ? -16.125 -0.825 -12.688 1 91.5 305 LEU B CA 1
ATOM 6708 C C . LEU B 1 305 ? -15.039 -0.815 -11.617 1 91.5 305 LEU B C 1
ATOM 6710 O O . LEU B 1 305 ? -13.867 -0.562 -11.914 1 91.5 305 LEU B O 1
ATOM 6714 N N . PHE B 1 306 ? -15.398 -1.092 -10.391 1 93.19 306 PHE B N 1
ATOM 6715 C CA . PHE B 1 306 ? -14.406 -1.206 -9.328 1 93.19 306 PHE B CA 1
ATOM 6716 C C . PHE B 1 306 ? -13.445 -2.357 -9.602 1 93.19 306 PHE B C 1
ATOM 6718 O O . PHE B 1 306 ? -12.234 -2.227 -9.398 1 93.19 306 PHE B O 1
ATOM 6725 N N . ALA B 1 307 ? -13.984 -3.453 -10.062 1 95.88 307 ALA B N 1
ATOM 6726 C CA . ALA B 1 307 ? -13.141 -4.602 -10.383 1 95.88 307 ALA B CA 1
ATOM 6727 C C . ALA B 1 307 ? -12.141 -4.258 -11.484 1 95.88 307 ALA B C 1
ATOM 6729 O O . ALA B 1 307 ? -11.016 -4.746 -11.484 1 95.88 307 ALA B O 1
ATOM 6730 N N . MET B 1 308 ? -12.523 -3.387 -12.43 1 95.19 308 MET B N 1
ATOM 6731 C CA . MET B 1 308 ? -11.648 -2.988 -13.531 1 95.19 308 MET B CA 1
ATOM 6732 C C . MET B 1 308 ? -10.438 -2.211 -13.016 1 95.19 308 MET B C 1
ATOM 6734 O O . MET B 1 308 ? -9.367 -2.252 -13.617 1 95.19 308 MET B O 1
ATOM 6738 N N . ILE B 1 309 ? -10.578 -1.511 -11.875 1 95.31 309 ILE B N 1
ATOM 6739 C CA . ILE B 1 309 ? -9.422 -0.859 -11.266 1 95.31 309 ILE B CA 1
ATOM 6740 C C . ILE B 1 309 ? -8.352 -1.896 -10.953 1 95.31 309 ILE B C 1
ATOM 6742 O O . ILE B 1 309 ? -7.18 -1.713 -11.297 1 95.31 309 ILE B O 1
ATOM 6746 N N . GLY B 1 310 ? -8.781 -2.996 -10.391 1 98 310 GLY B N 1
ATOM 6747 C CA . GLY B 1 310 ? -7.84 -4.07 -10.102 1 98 310 GLY B CA 1
ATOM 6748 C C . GLY B 1 310 ? -7.215 -4.66 -11.352 1 98 310 GLY B C 1
ATOM 6749 O O . GLY B 1 310 ? -6 -4.855 -11.414 1 98 310 GLY B O 1
ATOM 6750 N N . THR B 1 311 ? -7.996 -4.871 -12.367 1 98.06 311 THR B N 1
ATOM 6751 C CA . THR B 1 311 ? -7.523 -5.445 -13.625 1 98.06 311 THR B CA 1
ATOM 6752 C C . THR B 1 311 ? -6.426 -4.578 -14.234 1 98.06 311 THR B C 1
ATOM 6754 O O . THR B 1 311 ? -5.371 -5.086 -14.617 1 98.06 311 THR B O 1
ATOM 6757 N N . LEU B 1 312 ? -6.625 -3.311 -14.266 1 97 312 LEU B N 1
ATOM 6758 C CA . LEU B 1 312 ? -5.707 -2.402 -14.945 1 97 312 LEU B CA 1
ATOM 6759 C C . LEU B 1 312 ? -4.387 -2.295 -14.195 1 97 312 LEU B C 1
ATOM 6761 O O . LEU B 1 312 ? -3.318 -2.266 -14.805 1 97 312 LEU B O 1
ATOM 6765 N N . TYR B 1 313 ? -4.445 -2.293 -12.938 1 97.5 313 TYR B N 1
ATOM 6766 C CA . TYR B 1 313 ? -3.207 -2.225 -12.172 1 97.5 313 TYR B CA 1
ATOM 6767 C C . TYR B 1 313 ? -2.432 -3.531 -12.266 1 97.5 313 TYR B C 1
ATOM 6769 O O . TYR B 1 313 ? -1.2 -3.525 -12.344 1 97.5 313 TYR B O 1
ATOM 6777 N N . LEU B 1 314 ? -3.148 -4.664 -12.227 1 98.44 314 LEU B N 1
ATOM 6778 C CA . LEU B 1 314 ? -2.471 -5.941 -12.43 1 98.44 314 LEU B CA 1
ATOM 6779 C C . LEU B 1 314 ? -1.834 -6 -13.82 1 98.44 314 LEU B C 1
ATOM 6781 O O . LEU B 1 314 ? -0.674 -6.395 -13.953 1 98.44 314 LEU B O 1
ATOM 6785 N N . TRP B 1 315 ? -2.549 -5.547 -14.805 1 97.88 315 TRP B N 1
ATOM 6786 C CA . TRP B 1 315 ? -2.086 -5.57 -16.188 1 97.88 315 TRP B CA 1
ATOM 6787 C C . TRP B 1 315 ? -0.854 -4.691 -16.375 1 97.88 315 TRP B C 1
ATOM 6789 O O . TRP B 1 315 ? 0.157 -5.133 -16.922 1 97.88 315 TRP B O 1
ATOM 6799 N N . MET B 1 316 ? -0.821 -3.514 -15.797 1 97.06 316 MET B N 1
ATOM 6800 C CA . MET B 1 316 ? 0.22 -2.516 -16.031 1 97.06 316 MET B CA 1
ATOM 6801 C C . MET B 1 316 ? 1.503 -2.889 -15.289 1 97.06 316 MET B C 1
ATOM 6803 O O . MET B 1 316 ? 2.602 -2.605 -15.766 1 97.06 316 MET B O 1
ATOM 6807 N N . PHE B 1 317 ? 1.336 -3.543 -14.133 1 98.38 317 PHE B N 1
ATOM 6808 C CA . PHE B 1 317 ? 2.518 -3.758 -13.312 1 98.38 317 PHE B CA 1
ATOM 6809 C C . PHE B 1 317 ? 3.004 -5.199 -13.43 1 98.38 317 PHE B C 1
ATOM 6811 O O . PHE B 1 317 ? 3.949 -5.598 -12.742 1 98.38 317 PHE B O 1
ATOM 6818 N N . TRP B 1 318 ? 2.465 -5.988 -14.352 1 98.69 318 TRP B N 1
ATOM 6819 C CA . TRP B 1 318 ? 2.867 -7.383 -14.5 1 98.69 318 TRP B CA 1
ATOM 6820 C C . TRP B 1 318 ? 4.297 -7.484 -15.016 1 98.69 318 TRP B C 1
ATOM 6822 O O . TRP B 1 318 ? 5.035 -8.398 -14.648 1 98.69 318 TRP B O 1
ATOM 6832 N N . PRO B 1 319 ? 4.809 -6.57 -15.914 1 98.5 319 PRO B N 1
ATOM 6833 C CA . PRO B 1 319 ? 6.219 -6.625 -16.297 1 98.5 319 PRO B CA 1
ATOM 6834 C C . PRO B 1 319 ? 7.168 -6.488 -15.109 1 98.5 319 PRO B C 1
ATOM 6836 O O . PRO B 1 319 ? 8.195 -7.168 -15.062 1 98.5 319 PRO B O 1
ATOM 6839 N N . SER B 1 320 ? 6.742 -5.625 -14.148 1 98.56 320 SER B N 1
ATOM 6840 C CA . SER B 1 320 ? 7.527 -5.516 -12.922 1 98.56 320 SER B CA 1
ATOM 6841 C C . SER B 1 320 ? 7.473 -6.809 -12.117 1 98.56 320 SER B C 1
ATOM 6843 O O . SER B 1 320 ? 8.484 -7.242 -11.562 1 98.56 320 SER B O 1
ATOM 6845 N N . PHE B 1 321 ? 6.332 -7.367 -12.078 1 98.69 321 PHE B N 1
ATOM 6846 C CA . PHE B 1 321 ? 6.129 -8.594 -11.328 1 98.69 321 PHE B CA 1
ATOM 6847 C C . PHE B 1 321 ? 7.035 -9.703 -11.844 1 98.69 321 PHE B C 1
ATOM 6849 O O . PHE B 1 321 ? 7.781 -10.312 -11.07 1 98.69 321 PHE B O 1
ATOM 6856 N N . ASN B 1 322 ? 7.082 -9.938 -13.133 1 98.81 322 ASN B N 1
ATOM 6857 C CA . ASN B 1 322 ? 7.828 -11.047 -13.719 1 98.81 322 ASN B CA 1
ATOM 6858 C C . ASN B 1 322 ? 9.336 -10.789 -13.672 1 98.81 322 ASN B C 1
ATOM 6860 O O . ASN B 1 322 ? 10.125 -11.734 -13.633 1 98.81 322 ASN B O 1
ATOM 6864 N N . SER B 1 323 ? 9.773 -9.547 -13.641 1 98.44 323 SER B N 1
ATOM 6865 C CA . SER B 1 323 ? 11.188 -9.242 -13.789 1 98.44 323 SER B CA 1
ATOM 6866 C C . SER B 1 323 ? 11.836 -8.914 -12.445 1 98.44 323 SER B C 1
ATOM 6868 O O . SER B 1 323 ? 13.055 -8.773 -12.352 1 98.44 323 SER B O 1
ATOM 6870 N N . ALA B 1 324 ? 11.078 -8.859 -11.375 1 97.44 324 ALA B N 1
ATOM 6871 C CA . ALA B 1 324 ? 11.492 -8.25 -10.117 1 97.44 324 ALA B CA 1
ATOM 6872 C C . ALA B 1 324 ? 12.688 -8.984 -9.516 1 97.44 324 ALA B C 1
ATOM 6874 O O . ALA B 1 324 ? 13.539 -8.375 -8.867 1 97.44 324 ALA B O 1
ATOM 6875 N N . ILE B 1 325 ? 12.766 -10.344 -9.742 1 96.38 325 ILE B N 1
ATOM 6876 C CA . ILE B 1 325 ? 13.82 -11.07 -9.047 1 96.38 325 ILE B CA 1
ATOM 6877 C C . ILE B 1 325 ? 14.742 -11.734 -10.062 1 96.38 325 ILE B C 1
ATOM 6879 O O . ILE B 1 325 ? 15.516 -12.633 -9.719 1 96.38 325 ILE B O 1
ATOM 6883 N N . THR B 1 326 ? 14.648 -11.383 -11.359 1 96.94 326 THR B N 1
ATOM 6884 C CA . THR B 1 326 ? 15.586 -11.875 -12.367 1 96.94 326 THR B CA 1
ATOM 6885 C C . THR B 1 326 ? 16.969 -11.258 -12.156 1 96.94 326 THR B C 1
ATOM 6887 O O . THR B 1 326 ? 17.125 -10.305 -11.391 1 96.94 326 THR B O 1
ATOM 6890 N N . ALA B 1 327 ? 17.953 -11.852 -12.82 1 95.81 327 ALA B N 1
ATOM 6891 C CA . ALA B 1 327 ? 19.281 -11.234 -12.805 1 95.81 327 ALA B CA 1
ATOM 6892 C C . ALA B 1 327 ? 19.234 -9.805 -13.336 1 95.81 327 ALA B C 1
ATOM 6894 O O . ALA B 1 327 ? 18.406 -9.484 -14.188 1 95.81 327 ALA B O 1
ATOM 6895 N N . HIS B 1 328 ? 20.078 -9.008 -12.797 1 94.5 328 HIS B N 1
ATOM 6896 C CA . HIS B 1 328 ? 20.141 -7.613 -13.211 1 94.5 328 HIS B CA 1
ATOM 6897 C C . HIS B 1 328 ? 20.578 -7.488 -14.672 1 94.5 328 HIS B C 1
ATOM 6899 O O . HIS B 1 328 ? 21.109 -8.438 -15.25 1 94.5 328 HIS B O 1
ATOM 6905 N N . GLY B 1 329 ? 20.375 -6.312 -15.281 1 95.31 329 GLY B N 1
ATOM 6906 C CA . GLY B 1 329 ? 20.844 -6.035 -16.625 1 95.31 329 GL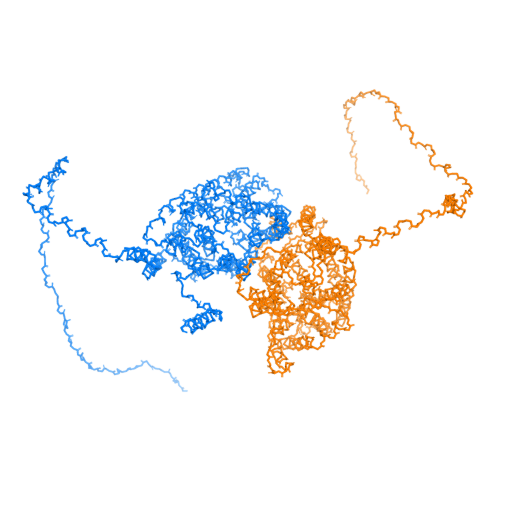Y B CA 1
ATOM 6907 C C . GLY B 1 329 ? 19.875 -6.512 -17.703 1 95.31 329 GLY B C 1
ATOM 6908 O O . GLY B 1 329 ? 18.703 -6.168 -17.672 1 95.31 329 GLY B O 1
ATOM 6909 N N . ASP B 1 330 ? 20.375 -7.297 -18.547 1 96.25 330 ASP B N 1
ATOM 6910 C CA . ASP B 1 330 ? 19.578 -7.676 -19.719 1 96.25 330 ASP B CA 1
ATOM 6911 C C . ASP B 1 330 ? 18.438 -8.602 -19.344 1 96.25 330 ASP B C 1
ATOM 6913 O O . ASP B 1 330 ? 17.359 -8.547 -19.938 1 96.25 330 ASP B O 1
ATOM 6917 N N . ASP B 1 331 ? 18.594 -9.469 -18.359 1 96.56 331 ASP B N 1
ATOM 6918 C CA . ASP B 1 331 ? 17.562 -10.414 -17.969 1 96.56 331 ASP B CA 1
ATOM 6919 C C . ASP B 1 331 ? 16.312 -9.695 -17.469 1 96.56 331 ASP B C 1
ATOM 6921 O O . ASP B 1 331 ? 15.195 -10.023 -17.891 1 96.56 331 ASP B O 1
ATOM 6925 N N . GLN B 1 332 ? 16.531 -8.758 -16.609 1 96.81 332 GLN B N 1
ATOM 6926 C CA . GLN B 1 332 ? 15.414 -7.973 -16.094 1 96.81 332 GLN B CA 1
ATOM 6927 C C . GLN B 1 332 ? 14.711 -7.207 -17.203 1 96.81 332 GLN B C 1
ATOM 6929 O O . GLN B 1 332 ? 13.477 -7.191 -17.266 1 96.81 332 GLN B O 1
ATOM 6934 N N . HIS B 1 333 ? 15.477 -6.625 -18.047 1 96.38 333 HIS B N 1
ATOM 6935 C CA . HIS B 1 333 ? 14.961 -5.828 -19.156 1 96.38 333 HIS B CA 1
ATOM 6936 C C . HIS B 1 333 ? 14.156 -6.684 -20.125 1 96.38 333 HIS B C 1
ATOM 6938 O O . HIS B 1 333 ? 13.039 -6.32 -20.5 1 96.38 333 HIS B O 1
ATOM 6944 N N . ARG B 1 334 ? 14.734 -7.793 -20.516 1 97.56 334 ARG B N 1
ATOM 6945 C CA . ARG B 1 334 ? 14.094 -8.703 -21.453 1 97.56 334 ARG B CA 1
ATOM 6946 C C . ARG B 1 334 ? 12.812 -9.289 -20.859 1 97.56 334 ARG B C 1
ATOM 6948 O O . ARG B 1 334 ? 11.812 -9.43 -21.562 1 97.56 334 ARG B O 1
ATOM 6955 N N . THR B 1 335 ? 12.828 -9.641 -19.594 1 98.44 335 THR B N 1
ATOM 6956 C CA . THR B 1 335 ? 11.656 -10.219 -18.953 1 98.44 335 THR B CA 1
ATOM 6957 C C . THR B 1 335 ? 10.492 -9.234 -18.969 1 98.44 335 THR B C 1
ATOM 6959 O O . THR B 1 335 ? 9.359 -9.617 -19.25 1 98.44 335 THR B O 1
ATOM 6962 N N . ALA B 1 336 ? 10.773 -7.98 -18.625 1 98.19 336 ALA B N 1
ATOM 6963 C CA . ALA B 1 336 ? 9.742 -6.949 -18.656 1 98.19 336 ALA B CA 1
ATOM 6964 C C . ALA B 1 336 ? 9.18 -6.793 -20.078 1 98.19 336 ALA B C 1
ATOM 6966 O O . ALA B 1 336 ? 7.961 -6.691 -20.25 1 98.19 336 ALA B O 1
ATOM 6967 N N . LEU B 1 337 ? 10.07 -6.82 -21.094 1 97.44 337 LEU B N 1
ATOM 6968 C CA . LEU B 1 337 ? 9.68 -6.664 -22.5 1 97.44 337 LEU B CA 1
ATOM 6969 C C . LEU B 1 337 ? 8.797 -7.824 -22.953 1 97.44 337 LEU B C 1
ATOM 6971 O O . LEU B 1 337 ? 7.742 -7.613 -23.547 1 97.44 337 LEU B O 1
ATOM 6975 N N . ASN B 1 338 ? 9.234 -9.031 -22.625 1 98.56 338 ASN B N 1
ATOM 6976 C CA . ASN B 1 338 ? 8.461 -10.219 -23.016 1 98.56 338 ASN B CA 1
ATOM 6977 C C . ASN B 1 338 ? 7.078 -10.211 -22.375 1 98.56 338 ASN B C 1
ATOM 6979 O O . ASN B 1 338 ? 6.09 -10.562 -23.016 1 98.56 338 ASN B O 1
ATOM 6983 N N . THR B 1 339 ? 6.988 -9.836 -21.156 1 98.75 339 THR B N 1
ATOM 6984 C CA . THR B 1 339 ? 5.711 -9.781 -20.453 1 98.75 339 THR B CA 1
ATOM 6985 C C . THR B 1 339 ? 4.801 -8.719 -21.062 1 98.75 339 THR B C 1
ATOM 6987 O O . THR B 1 339 ? 3.604 -8.945 -21.234 1 98.75 339 THR B O 1
ATOM 6990 N N . TYR B 1 340 ? 5.387 -7.582 -21.453 1 98.12 340 TYR B N 1
ATOM 6991 C CA . TYR B 1 340 ? 4.684 -6.457 -22.062 1 98.12 340 TYR B CA 1
ATOM 6992 C C . TYR B 1 340 ? 3.971 -6.879 -23.328 1 98.12 340 TYR B C 1
ATOM 6994 O O . TYR B 1 340 ? 2.768 -6.656 -23.484 1 98.12 340 TYR B O 1
ATOM 7002 N N . TYR B 1 341 ? 4.684 -7.566 -24.172 1 98.12 341 TYR B N 1
ATOM 7003 C CA . TYR B 1 341 ? 4.105 -7.961 -25.453 1 98.12 341 TYR B CA 1
ATOM 7004 C C . TYR B 1 341 ? 3.172 -9.148 -25.297 1 98.12 341 TYR B C 1
ATOM 7006 O O . TYR B 1 341 ? 2.174 -9.273 -26.016 1 98.12 341 TYR B O 1
ATOM 7014 N N . SER B 1 342 ? 3.455 -10.023 -24.328 1 98.81 342 SER B N 1
ATOM 7015 C CA . SER B 1 342 ? 2.543 -11.117 -24.031 1 98.81 342 SER B CA 1
ATOM 7016 C C . SER B 1 342 ? 1.181 -10.602 -23.578 1 98.81 342 SER B C 1
ATOM 7018 O O . SER B 1 342 ? 0.144 -11.078 -24.047 1 98.81 342 SER B O 1
ATOM 7020 N N . LEU B 1 343 ? 1.186 -9.602 -22.766 1 98.75 343 LEU B N 1
ATOM 7021 C CA . LEU B 1 343 ? -0.05 -9.031 -22.234 1 98.75 343 LEU B CA 1
ATOM 7022 C C . LEU B 1 343 ? -0.848 -8.344 -23.344 1 98.75 343 LEU B C 1
ATOM 7024 O O . LEU B 1 343 ? -2.074 -8.469 -23.391 1 98.75 343 LEU B O 1
ATOM 7028 N N . ALA B 1 344 ? -0.151 -7.637 -24.156 1 98.44 344 ALA B N 1
ATOM 7029 C CA . ALA B 1 344 ? -0.822 -6.934 -25.234 1 98.44 344 ALA B CA 1
ATOM 7030 C C . ALA B 1 344 ? -1.524 -7.914 -26.172 1 98.44 344 ALA B C 1
ATOM 7032 O O . ALA B 1 344 ? -2.693 -7.727 -26.516 1 98.44 344 ALA B O 1
ATOM 7033 N N . ALA B 1 345 ? -0.83 -8.953 -26.516 1 98.75 345 ALA B N 1
ATOM 7034 C CA . ALA B 1 345 ? -1.412 -9.969 -27.391 1 98.75 345 ALA B CA 1
ATOM 7035 C C . ALA B 1 345 ? -2.562 -10.695 -26.703 1 98.75 345 ALA B C 1
ATOM 7037 O O . ALA B 1 345 ? -3.59 -10.977 -27.328 1 98.75 345 ALA B O 1
ATOM 7038 N N . CYS B 1 346 ? -2.432 -10.977 -25.484 1 98.81 346 CYS B N 1
ATOM 7039 C CA . CYS B 1 346 ? -3.453 -11.648 -24.703 1 98.81 346 CYS B CA 1
ATOM 7040 C C . CYS B 1 346 ? -4.742 -10.836 -24.656 1 98.81 346 CYS B C 1
ATOM 7042 O O . CYS B 1 346 ? -5.836 -11.391 -24.781 1 98.81 346 CYS B O 1
ATOM 7044 N N . THR B 1 347 ? -4.59 -9.539 -24.516 1 98.75 347 THR B N 1
ATOM 7045 C CA . THR B 1 347 ? -5.742 -8.648 -24.422 1 98.75 347 THR B CA 1
ATOM 7046 C C . THR B 1 347 ? -6.57 -8.688 -25.703 1 98.75 347 THR B C 1
ATOM 7048 O O . THR B 1 347 ? -7.797 -8.805 -25.656 1 98.75 347 THR B O 1
ATOM 7051 N N . LEU B 1 348 ? -5.91 -8.672 -26.844 1 98.38 348 LEU B N 1
ATOM 7052 C CA . LEU B 1 348 ? -6.641 -8.688 -28.109 1 98.38 348 LEU B CA 1
ATOM 7053 C C . LEU B 1 348 ? -7.355 -10.016 -28.312 1 98.38 348 LEU B C 1
ATOM 7055 O O . LEU B 1 348 ? -8.508 -10.047 -28.734 1 98.38 348 LEU B O 1
ATOM 7059 N N . SER B 1 349 ? -6.703 -11.102 -27.984 1 98.69 349 SER B N 1
ATOM 7060 C CA . SER B 1 349 ? -7.355 -12.398 -28.141 1 98.69 349 SER B CA 1
ATOM 7061 C C . SER B 1 349 ? -8.492 -12.578 -27.141 1 98.69 349 SER B C 1
ATOM 7063 O O . SER B 1 349 ? -9.5 -13.219 -27.453 1 98.69 349 SER B O 1
ATOM 7065 N N . THR B 1 350 ? -8.375 -12 -25.984 1 98.62 350 THR B N 1
ATOM 7066 C CA . THR B 1 350 ? -9.445 -12.031 -24.984 1 98.62 350 THR B CA 1
ATOM 7067 C C . THR B 1 350 ? -10.703 -11.352 -25.531 1 98.62 350 THR B C 1
ATOM 7069 O O . THR B 1 350 ? -11.797 -11.906 -25.453 1 98.62 350 THR B O 1
ATOM 7072 N N . TYR B 1 351 ? -10.5 -10.141 -26.078 1 97.06 351 TYR B N 1
ATOM 7073 C CA . TYR B 1 351 ? -11.641 -9.414 -26.625 1 97.06 351 TYR B CA 1
ATOM 7074 C C . TYR B 1 351 ? -12.273 -10.188 -27.781 1 97.06 351 TYR B C 1
ATOM 7076 O O . TYR B 1 351 ? -13.5 -10.289 -27.875 1 97.06 351 TYR B O 1
ATOM 7084 N N . ALA B 1 352 ? -11.477 -10.727 -28.609 1 97.5 352 ALA B N 1
ATOM 7085 C CA . ALA B 1 352 ? -11.969 -11.484 -29.766 1 97.5 352 ALA B CA 1
ATOM 7086 C C . ALA B 1 352 ? -12.766 -12.711 -29.312 1 97.5 352 ALA B C 1
ATOM 7088 O O . ALA B 1 352 ? -13.883 -12.938 -29.766 1 97.5 352 ALA B O 1
ATOM 7089 N N . MET B 1 353 ? -12.219 -13.461 -28.406 1 97.94 353 MET B N 1
ATOM 7090 C CA . MET B 1 353 ? -12.836 -14.711 -27.984 1 97.94 353 MET B CA 1
ATOM 7091 C C . MET B 1 353 ? -14.07 -14.438 -27.125 1 97.94 353 MET B C 1
ATOM 7093 O O . MET B 1 353 ? -15.047 -15.188 -27.172 1 97.94 353 MET B O 1
ATOM 7097 N N . SER B 1 354 ? -14.016 -13.344 -26.359 1 97.5 354 SER B N 1
ATOM 7098 C CA . SER B 1 354 ? -15.18 -12.977 -25.562 1 97.5 354 SER B CA 1
ATOM 7099 C C . SER B 1 354 ? -16.391 -12.695 -26.453 1 97.5 354 SER B C 1
ATOM 7101 O O . SER B 1 354 ? -17.5 -13.148 -26.172 1 97.5 354 SER B O 1
ATOM 7103 N N . ALA B 1 355 ? -16.172 -11.945 -27.516 1 95.69 355 ALA B N 1
ATOM 7104 C CA . ALA B 1 355 ? -17.25 -11.633 -28.453 1 95.69 355 ALA B CA 1
ATOM 7105 C C . ALA B 1 355 ? -17.703 -12.883 -29.203 1 95.69 355 ALA B C 1
ATOM 7107 O O . ALA B 1 355 ? -18.891 -13.086 -29.422 1 95.69 355 ALA B O 1
ATOM 7108 N N . LEU B 1 356 ? -16.781 -13.719 -29.531 1 96.5 356 LEU B N 1
ATOM 7109 C CA . LEU B 1 356 ? -17.047 -14.906 -30.344 1 96.5 356 LEU B CA 1
ATOM 7110 C C . LEU B 1 356 ? -17.859 -15.93 -29.562 1 96.5 356 LEU B C 1
ATOM 7112 O O . LEU B 1 356 ? -18.688 -16.641 -30.125 1 96.5 356 LEU B O 1
ATOM 7116 N N . THR B 1 357 ? -17.641 -16.031 -28.266 1 95.81 357 THR B N 1
ATOM 7117 C CA . THR B 1 357 ? -18.25 -17.094 -27.469 1 95.81 357 THR B CA 1
ATOM 7118 C C . THR B 1 357 ? -19.562 -16.609 -26.844 1 95.81 357 THR B C 1
ATOM 7120 O O . THR B 1 357 ? -20.266 -17.375 -26.188 1 95.81 357 THR B O 1
ATOM 7123 N N . SER B 1 358 ? -19.781 -15.391 -27.016 1 91.62 358 SER B N 1
ATOM 7124 C CA . SER B 1 358 ? -21.031 -14.852 -26.484 1 91.62 358 SER B CA 1
ATOM 7125 C C . SER B 1 358 ? -22.188 -15.023 -27.469 1 91.62 358 SER B C 1
ATOM 7127 O O . SER B 1 358 ? -21.969 -15.023 -28.688 1 91.62 358 SER B O 1
ATOM 7129 N N . HIS B 1 359 ? -23.359 -15.227 -27.109 1 88.56 359 HIS B N 1
ATOM 7130 C CA . HIS B 1 359 ? -24.531 -15.469 -27.953 1 88.56 359 HIS B CA 1
ATOM 7131 C C . HIS B 1 359 ? -24.797 -14.297 -28.891 1 88.56 359 HIS B C 1
ATOM 7133 O O . HIS B 1 359 ? -25.047 -14.5 -30.078 1 88.56 359 HIS B O 1
ATOM 7139 N N . ASP B 1 360 ? -24.781 -13.055 -28.469 1 91.69 360 ASP B N 1
ATOM 7140 C CA . ASP B 1 360 ? -25.109 -11.891 -29.297 1 91.69 360 ASP B CA 1
ATOM 7141 C C . ASP B 1 360 ? -23.859 -11.102 -29.656 1 91.69 360 ASP B C 1
ATOM 7143 O O . ASP B 1 360 ? -23.938 -9.914 -29.984 1 91.69 360 ASP B O 1
ATOM 7147 N N . GLY B 1 361 ? -22.75 -11.758 -29.438 1 93.25 361 GLY B N 1
ATOM 7148 C CA . GLY B 1 361 ? -21.5 -11.094 -29.797 1 93.25 361 GLY B CA 1
ATOM 7149 C C . GLY B 1 361 ? -21.094 -10.008 -28.812 1 93.25 361 GLY B C 1
ATOM 7150 O O . GLY B 1 361 ? -20.219 -9.188 -29.109 1 93.25 361 GLY B O 1
ATOM 7151 N N . LYS B 1 362 ? -21.781 -9.961 -27.719 1 94.94 362 LYS B N 1
ATOM 7152 C CA . LYS B 1 362 ? -21.469 -8.945 -26.719 1 94.94 362 LYS B CA 1
ATOM 7153 C C . LYS B 1 362 ? -20.266 -9.344 -25.875 1 94.94 362 LYS B C 1
ATOM 7155 O O . LYS B 1 362 ? -20 -10.531 -25.672 1 94.94 362 LYS B O 1
ATOM 7160 N N . LEU B 1 363 ? -19.594 -8.375 -25.438 1 96.12 363 LEU B N 1
ATOM 7161 C CA . LEU B 1 363 ? -18.438 -8.602 -24.562 1 96.12 363 LEU B CA 1
ATOM 7162 C C . LEU B 1 363 ? -18.875 -8.891 -23.141 1 96.12 363 LEU B C 1
ATOM 7164 O O . LEU B 1 363 ? -19.859 -8.312 -22.656 1 96.12 363 LEU B O 1
ATOM 7168 N N . ASP B 1 364 ? -18.188 -9.781 -22.516 1 95.12 364 ASP B N 1
ATOM 7169 C CA . ASP B 1 364 ? -18.406 -10.133 -21.109 1 95.12 364 ASP B CA 1
ATOM 7170 C C . ASP B 1 364 ? -17.312 -9.531 -20.219 1 95.12 364 ASP B C 1
ATOM 7172 O O . ASP B 1 364 ? -16.141 -9.828 -20.391 1 95.12 364 ASP B O 1
ATOM 7176 N N . MET B 1 365 ? -17.703 -8.703 -19.188 1 94.06 365 MET B N 1
ATOM 7177 C CA . MET B 1 365 ? -16.734 -8.031 -18.312 1 94.06 365 MET B CA 1
ATOM 7178 C C . MET B 1 365 ? -15.914 -9.055 -17.547 1 94.06 365 MET B C 1
ATOM 7180 O O . MET B 1 365 ? -14.742 -8.812 -17.234 1 94.06 365 MET B O 1
ATOM 7184 N N . VAL B 1 366 ? -16.5 -10.188 -17.234 1 93.56 366 VAL B N 1
ATOM 7185 C CA . VAL B 1 366 ? -15.766 -11.227 -16.531 1 93.56 366 VAL B CA 1
ATOM 7186 C C . VAL B 1 366 ? -14.57 -11.672 -17.375 1 93.56 366 VAL B C 1
ATOM 7188 O O . VAL B 1 366 ? -13.469 -11.859 -16.844 1 93.56 366 VAL B O 1
ATOM 7191 N N . HIS B 1 367 ? -14.773 -11.867 -18.703 1 96.25 367 HIS B N 1
ATOM 7192 C CA . HIS B 1 367 ? -13.688 -12.219 -19.594 1 96.25 367 HIS B CA 1
ATOM 7193 C C . HIS B 1 367 ? -12.617 -11.133 -19.625 1 96.25 367 HIS B C 1
ATOM 7195 O O . HIS B 1 367 ? -11.422 -11.422 -19.484 1 96.25 367 HIS B O 1
ATOM 7201 N N . ILE B 1 368 ? -13.023 -9.891 -19.797 1 96.81 368 ILE B N 1
ATOM 7202 C CA . ILE B 1 368 ? -12.109 -8.766 -19.984 1 96.81 368 ILE B CA 1
ATOM 7203 C C . ILE B 1 368 ? -11.289 -8.547 -18.719 1 96.81 368 ILE B C 1
ATOM 7205 O O . ILE B 1 368 ? -10.078 -8.359 -18.781 1 96.81 368 ILE B O 1
ATOM 7209 N N . GLN B 1 369 ? -11.922 -8.648 -17.578 1 97.12 369 GLN B N 1
ATOM 7210 C CA . GLN B 1 369 ? -11.273 -8.391 -16.297 1 97.12 369 GLN B CA 1
ATOM 7211 C C . GLN B 1 369 ? -10.242 -9.469 -15.969 1 97.12 369 GLN B C 1
ATOM 7213 O O . GLN B 1 369 ? -9.242 -9.203 -15.289 1 97.12 369 GLN B O 1
ATOM 7218 N N . ASN B 1 370 ? -10.406 -10.672 -16.469 1 98.06 370 ASN B N 1
ATOM 7219 C CA . ASN B 1 370 ? -9.617 -11.797 -15.984 1 98.06 370 ASN B CA 1
ATOM 7220 C C . ASN B 1 370 ? -8.734 -12.383 -17.094 1 98.06 370 ASN B C 1
ATOM 7222 O O . ASN B 1 370 ? -7.512 -12.438 -16.938 1 98.06 370 ASN B O 1
ATOM 7226 N N . ALA B 1 371 ? -9.328 -12.727 -18.188 1 98.62 371 ALA B N 1
ATOM 7227 C CA . ALA B 1 371 ? -8.594 -13.43 -19.25 1 98.62 371 ALA B CA 1
ATOM 7228 C C . ALA B 1 371 ? -7.508 -12.531 -19.844 1 98.62 371 ALA B C 1
ATOM 7230 O O . ALA B 1 371 ? -6.461 -13.023 -20.266 1 98.62 371 ALA B O 1
ATOM 7231 N N . ALA B 1 372 ? -7.703 -11.234 -19.859 1 98.62 372 ALA B N 1
ATOM 7232 C CA . ALA B 1 372 ? -6.723 -10.289 -20.391 1 98.62 372 ALA B CA 1
ATOM 7233 C C . ALA B 1 372 ? -5.438 -10.305 -19.562 1 98.62 372 ALA B C 1
ATOM 7235 O O . ALA B 1 372 ? -4.391 -9.852 -20.031 1 98.62 372 ALA B O 1
ATOM 7236 N N . LEU B 1 373 ? -5.539 -10.82 -18.375 1 98.81 373 LEU B N 1
ATOM 7237 C CA . LEU B 1 373 ? -4.395 -10.859 -17.469 1 98.81 373 LEU B CA 1
ATOM 7238 C C . LEU B 1 373 ? -3.592 -12.141 -17.672 1 98.81 373 LEU B C 1
ATOM 7240 O O . LEU B 1 373 ? -2.447 -12.234 -17.219 1 98.81 373 LEU B O 1
ATOM 7244 N N . ALA B 1 374 ? -4.125 -13.117 -18.344 1 98.88 374 ALA B N 1
ATOM 7245 C CA . ALA B 1 374 ? -3.568 -14.469 -18.422 1 98.88 374 ALA B CA 1
ATOM 7246 C C . ALA B 1 374 ? -2.213 -14.461 -19.125 1 98.88 374 ALA B C 1
ATOM 7248 O O . ALA B 1 374 ? -1.361 -15.312 -18.859 1 98.88 374 ALA B O 1
ATOM 7249 N N . GLY B 1 375 ? -2.02 -13.547 -20 1 98.88 375 GLY B N 1
ATOM 7250 C CA . GLY B 1 375 ? -0.743 -13.438 -20.688 1 98.88 375 GLY B CA 1
ATOM 7251 C C . GLY B 1 375 ? 0.422 -13.18 -19.75 1 98.88 375 GLY B C 1
ATOM 7252 O O . GLY B 1 375 ? 1.549 -13.602 -20.031 1 98.88 375 GLY B O 1
ATOM 7253 N N . GLY B 1 376 ? 0.177 -12.375 -18.703 1 98.81 376 GLY B N 1
ATOM 7254 C CA . GLY B 1 376 ? 1.207 -12.156 -17.703 1 98.81 376 GLY B CA 1
ATOM 7255 C C . GLY B 1 376 ? 1.584 -13.414 -16.953 1 98.81 376 GLY B C 1
ATOM 7256 O O . GLY B 1 376 ? 2.762 -13.656 -16.672 1 98.81 376 GLY B O 1
ATOM 7257 N N . VAL B 1 377 ? 0.581 -14.234 -16.641 1 98.88 377 VAL B N 1
ATOM 7258 C CA . VAL B 1 377 ? 0.79 -15.5 -15.945 1 98.88 377 VAL B CA 1
ATOM 7259 C C . VAL B 1 377 ? 1.601 -16.453 -16.828 1 98.88 377 VAL B C 1
ATOM 7261 O O . VAL B 1 377 ? 2.58 -17.047 -16.375 1 98.88 377 VAL B O 1
ATOM 7264 N N . ALA B 1 378 ? 1.273 -16.516 -18.062 1 98.88 378 ALA B N 1
ATOM 7265 C CA . ALA B 1 378 ? 1.845 -17.484 -18.984 1 98.88 378 ALA B CA 1
ATOM 7266 C C . ALA B 1 378 ? 3.287 -17.141 -19.328 1 98.88 378 ALA B C 1
ATOM 7268 O O . ALA B 1 378 ? 4.09 -18.016 -19.641 1 98.88 378 ALA B O 1
ATOM 7269 N N . ALA B 1 379 ? 3.594 -15.922 -19.234 1 98.69 379 ALA B N 1
ATOM 7270 C CA . ALA B 1 379 ? 4.949 -15.484 -19.562 1 98.69 379 ALA B CA 1
ATOM 7271 C C . ALA B 1 379 ? 5.879 -15.633 -18.359 1 98.69 379 ALA B C 1
ATOM 7273 O O . ALA B 1 379 ? 7.094 -15.445 -18.484 1 98.69 379 ALA B O 1
ATOM 7274 N N . GLY B 1 380 ? 5.398 -16.031 -17.266 1 98.62 380 GLY B N 1
ATOM 7275 C CA . GLY B 1 380 ? 6.098 -15.922 -15.992 1 98.62 380 GLY B CA 1
ATOM 7276 C C . GLY B 1 380 ? 7.371 -16.75 -15.938 1 98.62 380 GLY B C 1
ATOM 7277 O O . GLY B 1 380 ? 8.414 -16.25 -15.508 1 98.62 380 GLY B O 1
ATOM 7278 N N . THR B 1 381 ? 7.336 -17.969 -16.344 1 98.38 381 THR B N 1
ATOM 7279 C CA . THR B 1 381 ? 8.5 -18.859 -16.281 1 98.38 381 THR B CA 1
ATOM 7280 C C . THR B 1 381 ? 9.5 -18.516 -17.375 1 98.38 381 THR B C 1
ATOM 7282 O O . THR B 1 381 ? 10.695 -18.375 -17.109 1 98.38 381 THR B O 1
ATOM 7285 N N . ALA B 1 382 ? 9.07 -18.297 -18.547 1 98.12 382 ALA B N 1
ATOM 7286 C CA . ALA B 1 382 ? 9.945 -18.156 -19.703 1 98.12 382 ALA B CA 1
ATOM 7287 C C . ALA B 1 382 ? 10.297 -16.688 -19.953 1 98.12 382 ALA B C 1
ATOM 7289 O O . ALA B 1 382 ? 11.102 -16.375 -20.828 1 98.12 382 ALA B O 1
ATOM 7290 N N . GLY B 1 383 ? 9.758 -15.758 -19.156 1 97.38 383 GLY B N 1
ATOM 7291 C CA . GLY B 1 383 ? 9.992 -14.336 -19.375 1 97.38 383 GLY B CA 1
ATOM 7292 C C . GLY B 1 383 ? 11.469 -13.969 -19.375 1 97.38 383 GLY B C 1
ATOM 7293 O O . GLY B 1 383 ? 11.883 -13.078 -20.125 1 97.38 383 GLY B O 1
ATOM 7294 N N . GLU B 1 384 ? 12.203 -14.625 -18.578 1 96.88 384 GLU B N 1
ATOM 7295 C CA . GLU B 1 384 ? 13.625 -14.305 -18.484 1 96.88 384 GLU B CA 1
ATOM 7296 C C . GLU B 1 384 ? 14.43 -15.031 -19.547 1 96.88 384 GLU B C 1
ATOM 7298 O O . GLU B 1 384 ? 15.625 -14.773 -19.719 1 96.88 384 GLU B O 1
ATOM 7303 N N . MET B 1 385 ? 13.844 -15.969 -20.297 1 98.12 385 MET B N 1
ATOM 7304 C CA . MET B 1 385 ? 14.523 -16.75 -21.328 1 98.12 385 MET B CA 1
ATOM 7305 C C . MET B 1 385 ? 14.508 -16.031 -22.672 1 98.12 385 MET B C 1
ATOM 7307 O O . MET B 1 385 ? 13.938 -14.945 -22.781 1 98.12 385 MET B O 1
ATOM 7311 N N . MET B 1 386 ? 15.227 -16.641 -23.625 1 97.44 386 MET B N 1
ATOM 7312 C CA . MET B 1 386 ? 15.281 -16.047 -24.953 1 97.44 386 MET B CA 1
ATOM 7313 C C . MET B 1 386 ? 14.094 -16.484 -25.797 1 97.44 386 MET B C 1
ATOM 7315 O O . MET B 1 386 ? 14.273 -17.156 -26.812 1 97.44 386 MET B O 1
ATOM 7319 N N . LEU B 1 387 ? 12.914 -15.977 -25.484 1 95.81 387 LEU B N 1
ATOM 7320 C CA . LEU B 1 387 ? 11.656 -16.312 -26.141 1 95.81 387 LEU B CA 1
ATOM 7321 C C . LEU B 1 387 ? 11.492 -15.531 -27.438 1 95.81 387 LEU B C 1
ATOM 7323 O O . LEU B 1 387 ? 10.758 -15.953 -28.328 1 95.81 387 LEU B O 1
ATOM 7327 N N . THR B 1 388 ? 12 -14.43 -27.656 1 95.69 388 THR B N 1
ATOM 7328 C CA . THR B 1 388 ? 11.812 -13.422 -28.703 1 95.69 388 THR B CA 1
ATOM 7329 C C . THR B 1 388 ? 10.484 -12.695 -28.516 1 95.69 388 THR B C 1
ATOM 7331 O O . THR B 1 388 ? 9.578 -13.211 -27.859 1 95.69 388 THR B O 1
ATOM 7334 N N . PRO B 1 389 ? 10.367 -11.516 -29 1 96.44 389 PRO B N 1
ATOM 7335 C CA . PRO B 1 389 ? 9.102 -10.781 -28.906 1 96.44 389 PRO B CA 1
ATOM 7336 C C . PRO B 1 389 ? 7.945 -11.5 -29.594 1 96.44 389 PRO B C 1
ATOM 7338 O O . PRO B 1 389 ? 6.836 -11.547 -29.047 1 96.44 389 PRO B O 1
ATOM 7341 N N . CYS B 1 390 ? 8.227 -12.047 -30.703 1 97.81 390 CYS B N 1
ATOM 7342 C CA . CYS B 1 390 ? 7.199 -12.805 -31.391 1 97.81 390 CYS B CA 1
ATOM 7343 C C . CYS B 1 390 ? 6.75 -14 -30.562 1 97.81 390 CYS B C 1
ATOM 7345 O O . CYS B 1 390 ? 5.551 -14.266 -30.453 1 97.81 390 CYS B O 1
ATOM 7347 N N . GLY B 1 391 ? 7.715 -14.711 -30.031 1 98.25 391 GLY B N 1
ATOM 7348 C CA . GLY B 1 391 ? 7.379 -15.836 -29.172 1 98.25 391 GLY B CA 1
ATOM 7349 C C . GLY B 1 391 ? 6.52 -15.438 -28 1 98.25 391 GLY B C 1
ATOM 7350 O O . GLY B 1 391 ? 5.578 -16.156 -27.641 1 98.25 391 GLY B O 1
ATOM 7351 N N . SER B 1 392 ? 6.828 -14.328 -27.375 1 98.5 392 SER B N 1
ATOM 7352 C CA . SER B 1 392 ? 6.055 -13.852 -26.234 1 98.5 392 SER B CA 1
ATOM 7353 C C . SER B 1 392 ? 4.621 -13.523 -26.625 1 98.5 392 SER B C 1
ATOM 7355 O O . SER B 1 392 ? 3.688 -13.766 -25.859 1 98.5 392 SER B O 1
ATOM 7357 N N . MET B 1 393 ? 4.457 -12.953 -27.781 1 98.5 393 MET B N 1
ATOM 7358 C CA . MET B 1 393 ? 3.125 -12.633 -28.281 1 98.5 393 MET B CA 1
ATOM 7359 C C . MET B 1 393 ? 2.305 -13.898 -28.5 1 98.5 393 MET B C 1
ATOM 7361 O O . MET B 1 393 ? 1.104 -13.922 -28.234 1 98.5 393 MET B O 1
ATOM 7365 N N . ILE B 1 394 ? 2.9 -14.914 -28.984 1 98.81 394 ILE B N 1
ATOM 7366 C CA . ILE B 1 394 ? 2.211 -16.172 -29.219 1 98.81 394 ILE B CA 1
ATOM 7367 C C . ILE B 1 394 ? 1.741 -16.766 -27.891 1 98.81 394 ILE B C 1
ATOM 7369 O O . ILE B 1 394 ? 0.602 -17.219 -27.766 1 98.81 394 ILE B O 1
ATOM 7373 N N . VAL B 1 395 ? 2.617 -16.719 -26.938 1 98.75 395 VAL B N 1
ATOM 7374 C CA . VAL B 1 395 ? 2.283 -17.234 -25.609 1 98.75 395 VAL B CA 1
ATOM 7375 C C . VAL B 1 395 ? 1.081 -16.469 -25.047 1 98.75 395 VAL B C 1
ATOM 7377 O O . VAL B 1 395 ? 0.124 -17.078 -24.562 1 98.75 395 VAL B O 1
ATOM 7380 N N . GLY B 1 396 ? 1.14 -15.117 -25.094 1 98.88 396 GLY B N 1
ATOM 7381 C CA . GLY B 1 396 ? 0.025 -14.312 -24.625 1 98.88 396 GLY B CA 1
ATOM 7382 C C . GLY B 1 396 ? -1.259 -14.57 -25.391 1 98.88 396 GLY B C 1
ATOM 7383 O O . GLY B 1 396 ? -2.328 -14.703 -24.797 1 98.88 396 GLY B O 1
ATOM 7384 N N . PHE B 1 397 ? -1.127 -14.625 -26.688 1 98.81 397 PHE B N 1
ATOM 7385 C CA . PHE B 1 397 ? -2.266 -14.867 -27.578 1 98.81 397 PHE B CA 1
ATOM 7386 C C . PHE B 1 397 ? -2.973 -16.172 -27.203 1 98.81 397 PHE B C 1
ATOM 7388 O O . PHE B 1 397 ? -4.195 -16.203 -27.062 1 98.81 397 PHE B O 1
ATOM 7395 N N . LEU B 1 398 ? -2.244 -17.219 -27 1 98.88 398 LEU B N 1
ATOM 7396 C CA . LEU B 1 398 ? -2.803 -18.516 -26.641 1 98.88 398 LEU B CA 1
ATOM 7397 C C . LEU B 1 398 ? -3.406 -18.484 -25.234 1 98.88 398 LEU B C 1
ATOM 7399 O O . LEU B 1 398 ? -4.441 -19.109 -24.984 1 98.88 398 LEU B O 1
ATOM 7403 N N . ALA B 1 399 ? -2.76 -17.797 -24.344 1 98.88 399 ALA B N 1
ATOM 7404 C CA . ALA B 1 399 ? -3.254 -17.688 -22.969 1 98.88 399 ALA B CA 1
ATOM 7405 C C . ALA B 1 399 ? -4.641 -17.062 -22.922 1 98.88 399 ALA B C 1
ATOM 7407 O O . ALA B 1 399 ? -5.523 -17.516 -22.203 1 98.88 399 ALA B O 1
ATOM 7408 N N . GLY B 1 400 ? -4.828 -15.977 -23.734 1 98.81 400 GLY B N 1
ATOM 7409 C CA . GLY B 1 400 ? -6.137 -15.336 -23.797 1 98.81 400 GLY B CA 1
ATOM 7410 C C . GLY B 1 400 ? -7.223 -16.266 -24.312 1 98.81 400 GLY B C 1
ATOM 7411 O O . GLY B 1 400 ? -8.328 -16.297 -23.766 1 98.81 400 GLY B O 1
ATOM 7412 N N . ILE B 1 401 ? -6.918 -17 -25.297 1 98.75 401 ILE B N 1
ATOM 7413 C CA . ILE B 1 401 ? -7.867 -17.938 -25.891 1 98.75 401 ILE B CA 1
ATOM 7414 C C . ILE B 1 401 ? -8.242 -19.016 -24.891 1 98.75 401 ILE B C 1
ATOM 7416 O O . ILE B 1 401 ? -9.43 -19.25 -24.625 1 98.75 401 ILE B O 1
ATOM 7420 N N . ILE B 1 402 ? -7.254 -19.625 -24.281 1 98.62 402 ILE B N 1
ATOM 7421 C CA . ILE B 1 402 ? -7.461 -20.734 -23.344 1 98.62 402 ILE B CA 1
ATOM 7422 C C . ILE B 1 402 ? -8.273 -20.234 -22.141 1 98.62 402 ILE B C 1
ATOM 7424 O O . ILE B 1 402 ? -9.156 -20.938 -21.656 1 98.62 402 ILE B O 1
ATOM 7428 N N . SER B 1 403 ? -7.969 -19.031 -21.672 1 98.69 403 SER B N 1
ATOM 7429 C CA . SER B 1 403 ? -8.625 -18.484 -20.5 1 98.69 403 SER B CA 1
ATOM 7430 C C . SER B 1 403 ? -10.109 -18.25 -20.75 1 98.69 403 SER B C 1
ATOM 7432 O O . SER B 1 403 ? -10.953 -18.672 -19.953 1 98.69 403 SER B O 1
ATOM 7434 N N . VAL B 1 404 ? -10.477 -17.625 -21.891 1 98.44 404 VAL B N 1
ATOM 7435 C CA . VAL B 1 404 ? -11.875 -17.359 -22.188 1 98.44 404 VAL B CA 1
ATOM 7436 C C . VAL B 1 404 ? -12.625 -18.672 -22.391 1 98.44 404 VAL B C 1
ATOM 7438 O O . VAL B 1 404 ? -13.75 -18.828 -21.906 1 98.44 404 VAL B O 1
ATOM 7441 N N . LEU B 1 405 ? -12.047 -19.594 -23.125 1 98.44 405 LEU B N 1
ATOM 7442 C CA . LEU B 1 405 ? -12.68 -20.906 -23.328 1 98.44 405 LEU B CA 1
ATOM 7443 C C . LEU B 1 405 ? -12.883 -21.625 -22 1 98.44 405 LEU B C 1
ATOM 7445 O O . LEU B 1 405 ? -13.875 -22.328 -21.828 1 98.44 405 LEU B O 1
ATOM 7449 N N . GLY B 1 406 ? -11.922 -21.453 -21.141 1 98.38 406 GLY B N 1
ATOM 7450 C CA . GLY B 1 406 ? -12.078 -22.016 -19.797 1 98.38 406 GLY B CA 1
ATOM 7451 C C . GLY B 1 406 ? -13.258 -21.422 -19.047 1 98.38 406 GLY B C 1
ATOM 7452 O O . GLY B 1 406 ? -14.055 -22.172 -18.469 1 98.38 406 GLY B O 1
ATOM 7453 N N . PHE B 1 407 ? -13.391 -20.141 -19.047 1 97.12 407 PHE B N 1
ATOM 7454 C CA . PHE B 1 407 ? -14.5 -19.469 -18.391 1 97.12 407 PHE B CA 1
ATOM 7455 C C . PHE B 1 407 ? -15.836 -19.922 -18.969 1 97.12 407 PHE B C 1
ATOM 7457 O O . PHE B 1 407 ? -16.797 -20.172 -18.234 1 97.12 407 PHE B O 1
ATOM 7464 N N . LYS B 1 408 ? -15.898 -20.031 -20.266 1 96 408 LYS B N 1
ATOM 7465 C CA . LYS B 1 408 ? -17.172 -20.25 -20.953 1 96 408 LYS B CA 1
ATOM 7466 C C . LYS B 1 408 ? -17.578 -21.734 -20.906 1 96 408 LYS B C 1
ATOM 7468 O O . LYS B 1 408 ? -18.734 -22.047 -20.688 1 96 408 LYS B O 1
ATOM 7473 N N . TYR B 1 409 ? -16.625 -22.641 -21.031 1 96.44 409 TYR B N 1
ATOM 7474 C CA . TYR B 1 409 ? -17.016 -24.016 -21.281 1 96.44 409 TYR B CA 1
ATOM 7475 C C . TYR B 1 409 ? -16.5 -24.953 -20.188 1 96.44 409 TYR B C 1
ATOM 7477 O O . TYR B 1 409 ? -17.156 -25.938 -19.844 1 96.44 409 TYR B O 1
ATOM 7485 N N . LEU B 1 410 ? -15.398 -24.688 -19.625 1 97.25 410 LEU B N 1
ATOM 7486 C CA . LEU B 1 410 ? -14.797 -25.625 -18.672 1 97.25 410 LEU B CA 1
ATOM 7487 C C . LEU B 1 410 ? -15.305 -25.359 -17.25 1 97.25 410 LEU B C 1
ATOM 7489 O O . LEU B 1 410 ? -15.57 -26.297 -16.5 1 97.25 410 LEU B O 1
ATOM 7493 N N . SER B 1 411 ? -15.352 -24.109 -16.828 1 96.25 411 SER B N 1
ATOM 7494 C CA . SER B 1 411 ? -15.75 -23.734 -15.477 1 96.25 411 SER B CA 1
ATOM 7495 C C . SER B 1 411 ? -17.094 -24.344 -15.109 1 96.25 411 SER B C 1
ATOM 7497 O O . SER B 1 411 ? -17.234 -24.938 -14.031 1 96.25 411 SER B O 1
ATOM 7499 N N . PRO B 1 412 ? -18.125 -24.281 -16 1 94.94 412 PRO B N 1
ATOM 7500 C CA . PRO B 1 412 ? -19.406 -24.906 -15.656 1 94.94 412 PRO B CA 1
ATOM 7501 C C . PRO B 1 412 ? -19.297 -26.422 -15.484 1 94.94 412 PRO B C 1
ATOM 7503 O O . PRO B 1 412 ? -19.953 -27 -14.617 1 94.94 412 PRO B O 1
ATOM 7506 N N . VAL B 1 413 ? -18.469 -27.016 -16.219 1 96.12 413 VAL B N 1
ATOM 7507 C CA . VAL B 1 413 ? -18.281 -28.469 -16.141 1 96.12 413 VAL B CA 1
ATOM 7508 C C . VAL B 1 413 ? -17.594 -28.828 -14.82 1 96.12 413 VAL B C 1
ATOM 7510 O O . VAL B 1 413 ? -17.984 -29.781 -14.156 1 96.12 413 VAL B O 1
ATOM 7513 N N . LEU B 1 414 ? -16.594 -28.062 -14.438 1 96.38 414 LEU B N 1
ATOM 7514 C CA . LEU B 1 414 ? -15.875 -28.312 -13.195 1 96.38 414 LEU B CA 1
ATOM 7515 C C . LEU B 1 414 ? -16.797 -28.156 -11.992 1 96.38 414 LEU B C 1
ATOM 7517 O O . LEU B 1 414 ? -16.703 -28.922 -11.031 1 96.38 414 LEU B O 1
ATOM 7521 N N . GLU B 1 415 ? -17.594 -27.156 -12.016 1 94.5 415 GLU B N 1
ATOM 7522 C CA . GLU B 1 415 ? -18.531 -26.953 -10.922 1 94.5 415 GLU B CA 1
ATOM 7523 C C . GLU B 1 415 ? -19.562 -28.094 -10.852 1 94.5 415 GLU B C 1
ATOM 7525 O O . GLU B 1 415 ? -19.844 -28.609 -9.773 1 94.5 415 GLU B O 1
ATOM 7530 N N . GLU B 1 416 ? -20.094 -28.516 -11.984 1 94.69 416 GLU B N 1
ATOM 7531 C CA . GLU B 1 416 ? -21.172 -29.516 -12.047 1 94.69 416 GLU B CA 1
ATOM 7532 C C . GLU B 1 416 ? -20.641 -30.906 -11.773 1 94.69 416 GLU B C 1
ATOM 7534 O O . GLU B 1 416 ? -21.234 -31.656 -10.992 1 94.69 416 GLU B O 1
ATOM 7539 N N . LYS B 1 417 ? -19.547 -31.219 -12.328 1 96.56 417 LYS B N 1
ATOM 7540 C CA . LYS B 1 417 ? -19.078 -32.625 -12.312 1 96.56 417 LYS B CA 1
ATOM 7541 C C . LYS B 1 417 ? -18.078 -32.844 -11.18 1 96.56 417 LYS B C 1
ATOM 7543 O O . LYS B 1 417 ? -18.031 -33.938 -10.594 1 96.56 417 LYS B O 1
ATOM 7548 N N . LEU B 1 418 ? -17.312 -31.812 -10.867 1 97 418 LEU B N 1
ATOM 7549 C CA . LEU B 1 418 ? -16.25 -32 -9.883 1 97 418 LEU B CA 1
ATOM 7550 C C . LEU B 1 418 ? -16.516 -31.219 -8.609 1 97 418 LEU B C 1
ATOM 7552 O O . LEU B 1 418 ? -15.734 -31.266 -7.664 1 97 418 LEU B O 1
ATOM 7556 N N . LYS B 1 419 ? -17.578 -30.453 -8.57 1 96.75 419 LYS B N 1
ATOM 7557 C CA . LYS B 1 419 ? -18 -29.703 -7.391 1 96.75 419 LYS B CA 1
ATOM 7558 C C . LYS B 1 419 ? -16.938 -28.703 -6.969 1 96.75 419 LYS B C 1
ATOM 7560 O O . LYS B 1 419 ? -16.594 -28.609 -5.789 1 96.75 419 LYS B O 1
ATOM 7565 N N . VAL B 1 420 ? -16.406 -28.094 -7.934 1 97.25 420 VAL B N 1
ATOM 7566 C CA . VAL B 1 420 ? -15.43 -27.016 -7.707 1 97.25 420 VAL B CA 1
ATOM 7567 C C . VAL B 1 420 ? -16.094 -25.656 -7.906 1 97.25 420 VAL B C 1
ATOM 7569 O O . VAL B 1 420 ? -16.344 -25.25 -9.039 1 97.25 420 VAL B O 1
ATOM 7572 N N . GLN B 1 421 ? -16.406 -25.016 -6.812 1 96.31 421 GLN B N 1
ATOM 7573 C CA . GLN B 1 421 ? -17.031 -23.688 -6.844 1 96.31 421 GLN B CA 1
ATOM 7574 C C . GLN B 1 421 ? -15.977 -22.578 -6.805 1 96.31 421 GLN B C 1
ATOM 7576 O O . GLN B 1 421 ? -15.766 -21.953 -5.77 1 96.31 421 GLN B O 1
ATOM 7581 N N . ASP B 1 422 ? -15.414 -22.328 -7.941 1 97.38 422 ASP B N 1
ATOM 7582 C CA . ASP B 1 422 ? -14.352 -21.344 -8.156 1 97.38 422 ASP B CA 1
ATOM 7583 C C . ASP B 1 422 ? -14.922 -19.938 -8.352 1 97.38 422 ASP B C 1
ATOM 7585 O O . ASP B 1 422 ? -15.125 -19.5 -9.492 1 97.38 422 ASP B O 1
ATOM 7589 N N . THR B 1 423 ? -15.07 -19.141 -7.285 1 96.12 423 THR B N 1
ATOM 7590 C CA . THR B 1 423 ? -15.828 -17.906 -7.297 1 96.12 423 THR B CA 1
ATOM 7591 C C . THR B 1 423 ? -15.227 -16.906 -8.289 1 96.12 423 THR B C 1
ATOM 7593 O O . THR B 1 423 ? -15.953 -16.281 -9.055 1 96.12 423 THR B O 1
ATOM 7596 N N . CYS B 1 424 ? -13.906 -16.781 -8.312 1 96.44 424 CYS B N 1
ATOM 7597 C CA . CYS B 1 424 ? -13.281 -15.742 -9.133 1 96.44 424 CYS B CA 1
ATOM 7598 C C . CYS B 1 424 ? -12.781 -16.312 -10.453 1 96.44 424 CYS B C 1
ATOM 7600 O O . CYS B 1 424 ? -12.227 -15.578 -11.273 1 96.44 424 CYS B O 1
ATOM 7602 N N . GLY B 1 425 ? -12.906 -17.656 -10.703 1 97.5 425 GLY B N 1
ATOM 7603 C CA . GLY B 1 425 ? -12.367 -18.266 -11.906 1 97.5 425 GLY B CA 1
ATOM 7604 C C . GLY B 1 425 ? -10.852 -18.344 -11.914 1 97.5 425 GLY B C 1
ATOM 7605 O O . GLY B 1 425 ? -10.219 -18.078 -12.938 1 97.5 425 GLY B O 1
ATOM 7606 N N . VAL B 1 426 ? -10.258 -18.672 -10.812 1 98.44 426 VAL B N 1
ATOM 7607 C CA . VAL B 1 426 ? -8.805 -18.672 -10.68 1 98.44 426 VAL B CA 1
ATOM 7608 C C . VAL B 1 426 ? -8.195 -19.734 -11.586 1 98.44 426 VAL B C 1
ATOM 7610 O O . VAL B 1 426 ? -7.059 -19.609 -12.039 1 98.44 426 VAL B O 1
ATOM 7613 N N . HIS B 1 427 ? -8.969 -20.828 -11.883 1 98.69 427 HIS B N 1
ATOM 7614 C CA . HIS B 1 427 ? -8.5 -21.844 -12.82 1 98.69 427 HIS B CA 1
ATOM 7615 C C . HIS B 1 427 ? -8.188 -21.219 -14.18 1 98.69 427 HIS B C 1
ATOM 7617 O O . HIS B 1 427 ? -7.172 -21.562 -14.797 1 98.69 427 HIS B O 1
ATOM 7623 N N . ASN B 1 428 ? -9.016 -20.391 -14.617 1 98.75 428 ASN B N 1
ATOM 7624 C CA . ASN B 1 428 ? -8.953 -19.844 -15.969 1 98.75 428 ASN B CA 1
ATOM 7625 C C . ASN B 1 428 ? -7.945 -18.703 -16.062 1 98.75 428 ASN B C 1
ATOM 7627 O O . ASN B 1 428 ? -7.328 -18.5 -17.109 1 98.75 428 ASN B O 1
ATOM 7631 N N . LEU B 1 429 ? -7.793 -17.969 -15.016 1 98.69 429 LEU B N 1
ATOM 7632 C CA . LEU B 1 429 ? -6.879 -16.828 -15.023 1 98.69 429 LEU B CA 1
ATOM 7633 C C . LEU B 1 429 ? -5.469 -17.25 -14.633 1 98.69 429 LEU B C 1
ATOM 7635 O O . LEU B 1 429 ? -4.488 -16.766 -15.195 1 98.69 429 LEU B O 1
ATOM 7639 N N . HIS B 1 430 ? -5.336 -18.156 -13.68 1 98.88 430 HIS B N 1
ATOM 7640 C CA . HIS B 1 430 ? -4.027 -18.484 -13.117 1 98.88 430 HIS B CA 1
ATOM 7641 C C . HIS B 1 430 ? -3.656 -19.938 -13.391 1 98.88 430 HIS B C 1
ATOM 7643 O O . HIS B 1 430 ? -2.521 -20.234 -13.773 1 98.88 430 HIS B O 1
ATOM 7649 N N . GLY B 1 431 ? -4.578 -20.891 -13.227 1 98.88 431 GLY B N 1
ATOM 7650 C CA . GLY B 1 431 ? -4.281 -22.312 -13.328 1 98.88 431 GLY B CA 1
ATOM 7651 C C . GLY B 1 431 ? -3.807 -22.719 -14.703 1 98.88 431 GLY B C 1
ATOM 7652 O O . GLY B 1 431 ? -2.627 -23.031 -14.898 1 98.88 431 GLY B O 1
ATOM 7653 N N . MET B 1 432 ? -4.691 -22.625 -15.625 1 98.81 432 MET B N 1
ATOM 7654 C CA . MET B 1 432 ? -4.375 -23.094 -16.969 1 98.81 432 MET B CA 1
ATOM 7655 C C . MET B 1 432 ? -3.264 -22.25 -17.594 1 98.81 432 MET B C 1
ATOM 7657 O O . MET B 1 432 ? -2.299 -22.781 -18.141 1 98.81 432 MET B O 1
ATOM 7661 N N . PRO B 1 433 ? -3.326 -20.922 -17.453 1 98.88 433 PRO B N 1
ATOM 7662 C CA . PRO B 1 433 ? -2.209 -20.141 -17.984 1 98.88 433 PRO B CA 1
ATOM 7663 C C . PRO B 1 433 ? -0.894 -20.422 -17.25 1 98.88 433 PRO B C 1
ATOM 7665 O O . PRO B 1 433 ? 0.177 -20.359 -17.875 1 98.88 433 PRO B O 1
ATOM 7668 N N . GLY B 1 434 ? -0.96 -20.734 -15.945 1 98.88 434 GLY B N 1
ATOM 7669 C CA . GLY B 1 434 ? 0.236 -21.156 -15.227 1 98.88 434 GLY B CA 1
ATOM 7670 C C . GLY B 1 434 ? 0.856 -22.422 -15.789 1 98.88 434 GLY B C 1
ATOM 7671 O O . GLY B 1 434 ? 2.076 -22.5 -15.953 1 98.88 434 GLY B O 1
ATOM 7672 N N . ILE B 1 435 ? 0.054 -23.359 -16.094 1 98.88 435 ILE B N 1
ATOM 7673 C CA . ILE B 1 435 ? 0.511 -24.609 -16.703 1 98.88 435 ILE B CA 1
ATOM 7674 C C . ILE B 1 435 ? 1.091 -24.328 -18.078 1 98.88 435 ILE B C 1
ATOM 7676 O O . ILE B 1 435 ? 2.15 -24.844 -18.438 1 98.88 435 ILE B O 1
ATOM 7680 N N . LEU B 1 436 ? 0.405 -23.516 -18.875 1 98.88 436 LEU B N 1
ATOM 7681 C CA . LEU B 1 436 ? 0.938 -23.109 -20.172 1 98.88 436 LEU B CA 1
ATOM 7682 C C . LEU B 1 436 ? 2.324 -22.484 -20.031 1 98.88 436 LEU B C 1
ATOM 7684 O 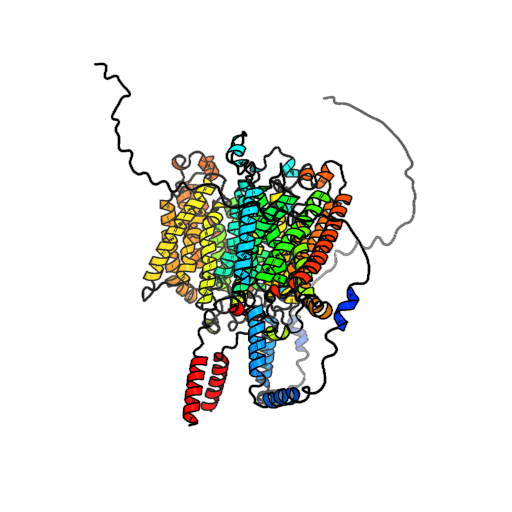O . LEU B 1 436 ? 3.242 -22.828 -20.781 1 98.88 436 LEU B O 1
ATOM 7688 N N . GLY B 1 437 ? 2.434 -21.562 -19.062 1 98.88 437 GLY B N 1
ATOM 7689 C CA . GLY B 1 437 ? 3.725 -20.938 -18.812 1 98.88 437 GLY B CA 1
ATOM 7690 C C . GLY B 1 437 ? 4.809 -21.938 -18.453 1 98.88 437 GLY B C 1
ATOM 7691 O O . GLY B 1 437 ? 5.953 -21.797 -18.891 1 98.88 437 GLY B O 1
ATOM 7692 N N . ALA B 1 438 ? 4.461 -22.906 -17.672 1 98.81 438 ALA B N 1
ATOM 7693 C CA . ALA B 1 438 ? 5.402 -23.953 -17.281 1 98.81 438 ALA B CA 1
ATOM 7694 C C . ALA B 1 438 ? 5.855 -24.766 -18.484 1 98.81 438 ALA B C 1
ATOM 7696 O O . ALA B 1 438 ? 7.039 -25.094 -18.609 1 98.81 438 ALA B O 1
ATOM 7697 N N . ILE B 1 439 ? 4.969 -25.094 -19.328 1 98.81 439 ILE B N 1
ATOM 7698 C CA . ILE B 1 439 ? 5.27 -25.875 -20.531 1 98.81 439 ILE B CA 1
ATOM 7699 C C . ILE B 1 439 ? 6.168 -25.062 -21.469 1 98.81 439 ILE B C 1
ATOM 7701 O O . ILE B 1 439 ? 7.172 -25.562 -21.969 1 98.81 439 ILE B O 1
ATOM 7705 N N . VAL B 1 440 ? 5.82 -23.812 -21.672 1 98.69 440 VAL B N 1
ATOM 7706 C CA . VAL B 1 440 ? 6.637 -22.922 -22.5 1 98.69 440 VAL B CA 1
ATOM 7707 C C . VAL B 1 440 ? 8.047 -22.828 -21.906 1 98.69 440 VAL B C 1
ATOM 7709 O O . VAL B 1 440 ? 9.031 -22.859 -22.656 1 98.69 440 VAL B O 1
ATOM 7712 N N . GLY B 1 441 ? 8.117 -22.719 -20.562 1 98.62 441 GLY B N 1
ATOM 7713 C CA . GLY B 1 441 ? 9.414 -22.688 -19.906 1 98.62 441 GLY B CA 1
ATOM 7714 C C . GLY B 1 441 ? 10.219 -23.953 -20.109 1 98.62 441 GLY B C 1
ATOM 7715 O O . GLY B 1 441 ? 11.422 -23.891 -20.375 1 98.62 441 GLY B O 1
ATOM 7716 N N . ALA B 1 442 ? 9.594 -25.078 -20.062 1 98.69 442 ALA B N 1
ATOM 7717 C CA . ALA B 1 442 ? 10.266 -26.375 -20.25 1 98.69 442 ALA B CA 1
ATOM 7718 C C . ALA B 1 442 ? 10.781 -26.516 -21.672 1 98.69 442 ALA B C 1
ATOM 7720 O O . ALA B 1 442 ? 11.93 -26.922 -21.891 1 98.69 442 ALA B O 1
ATOM 7721 N N . VAL B 1 443 ? 10.023 -26.172 -22.641 1 98.5 443 VAL B N 1
ATOM 7722 C CA . VAL B 1 443 ? 10.383 -26.312 -24.047 1 98.5 443 VAL B CA 1
ATOM 7723 C C . VAL B 1 443 ? 11.508 -25.328 -24.391 1 98.5 443 VAL B C 1
ATOM 7725 O O . VAL B 1 443 ? 12.484 -25.703 -25.031 1 98.5 443 VAL B O 1
ATOM 7728 N N . THR B 1 444 ? 11.367 -24.078 -23.891 1 98.31 444 THR B N 1
ATOM 7729 C CA . THR B 1 444 ? 12.375 -23.062 -24.188 1 98.31 444 THR B CA 1
ATOM 7730 C C . THR B 1 444 ? 13.711 -23.422 -23.531 1 98.31 444 THR B C 1
ATOM 7732 O O . THR B 1 444 ? 14.773 -23.25 -24.141 1 98.31 444 THR B O 1
ATOM 7735 N N . ALA B 1 445 ? 13.633 -23.953 -22.344 1 98.38 445 ALA B N 1
ATOM 7736 C CA . ALA B 1 445 ? 14.852 -24.375 -21.656 1 98.38 445 ALA B CA 1
ATOM 7737 C C . ALA B 1 445 ? 15.508 -25.547 -22.375 1 98.38 445 ALA B C 1
ATOM 7739 O O . ALA B 1 445 ? 16.734 -25.609 -22.469 1 98.38 445 ALA B O 1
ATOM 7740 N N . ALA B 1 446 ? 14.781 -26.484 -22.938 1 98.25 446 ALA B N 1
ATOM 7741 C CA . ALA B 1 446 ? 15.289 -27.719 -23.547 1 98.25 446 ALA B CA 1
ATOM 7742 C C . ALA B 1 446 ? 16.062 -27.422 -24.828 1 98.25 446 ALA B C 1
ATOM 7744 O O . ALA B 1 446 ? 16.922 -28.203 -25.25 1 98.25 446 ALA B O 1
ATOM 7745 N N . VAL B 1 447 ? 15.844 -26.25 -25.406 1 97.69 447 VAL B N 1
ATOM 7746 C CA . VAL B 1 447 ? 16.484 -25.969 -26.688 1 97.69 447 VAL B CA 1
ATOM 7747 C C . VAL B 1 447 ? 17.469 -24.797 -26.516 1 97.69 447 VAL B C 1
ATOM 7749 O O . VAL B 1 447 ? 17.938 -24.234 -27.5 1 97.69 447 VAL B O 1
ATOM 7752 N N . ALA B 1 448 ? 17.719 -24.406 -25.297 1 97.5 448 ALA B N 1
ATOM 7753 C CA . ALA B 1 448 ? 18.672 -23.344 -25.047 1 97.5 448 ALA B CA 1
ATOM 7754 C C . ALA B 1 448 ? 20.047 -23.688 -25.594 1 97.5 448 ALA B C 1
ATOM 7756 O O . ALA B 1 448 ? 20.484 -24.844 -25.5 1 97.5 448 ALA B O 1
ATOM 7757 N N . SER B 1 449 ? 20.781 -22.672 -26.203 1 96.81 449 SER B N 1
ATOM 7758 C CA . SER B 1 449 ? 22.094 -22.922 -26.812 1 96.81 449 SER B CA 1
ATOM 7759 C C . SER B 1 449 ? 23.031 -21.719 -26.609 1 96.81 449 SER B C 1
ATOM 7761 O O . SER B 1 449 ? 22.562 -20.594 -26.438 1 96.81 449 SER B O 1
ATOM 7763 N N . SER B 1 450 ? 24.266 -22 -26.641 1 95.81 450 SER B N 1
ATOM 7764 C CA . SER B 1 450 ? 25.281 -20.953 -26.531 1 95.81 450 SER B CA 1
ATOM 7765 C C . SER B 1 450 ? 25.219 -20 -27.719 1 95.81 450 SER B C 1
ATOM 7767 O O . SER B 1 450 ? 25.578 -18.828 -27.594 1 95.81 450 SER B O 1
ATOM 7769 N N . ASP B 1 451 ? 24.766 -20.453 -28.828 1 96.56 451 ASP B N 1
ATOM 7770 C CA . ASP B 1 451 ? 24.641 -19.609 -30 1 96.56 451 ASP B CA 1
ATOM 7771 C C . ASP B 1 451 ? 23.641 -18.469 -29.75 1 96.56 451 ASP B C 1
ATOM 7773 O O . ASP B 1 451 ? 23.844 -17.344 -30.234 1 96.56 451 ASP B O 1
ATOM 7777 N N . VAL B 1 452 ? 22.703 -18.734 -29 1 96.62 452 VAL B N 1
ATOM 7778 C CA . VAL B 1 452 ? 21.625 -17.781 -28.75 1 96.62 452 VAL B CA 1
ATOM 7779 C C . VAL B 1 452 ? 21.969 -16.922 -27.531 1 96.62 452 VAL B C 1
ATOM 7781 O O . VAL B 1 452 ? 21.812 -15.695 -27.562 1 96.62 452 VAL B O 1
ATOM 7784 N N . TYR B 1 453 ? 22.5 -17.5 -26.484 1 96.94 453 TYR B N 1
ATOM 7785 C CA . TYR B 1 453 ? 22.656 -16.828 -25.188 1 96.94 453 TYR B CA 1
ATOM 7786 C C . TYR B 1 453 ? 24.047 -16.219 -25.062 1 96.94 453 TYR B C 1
ATOM 7788 O O . TYR B 1 453 ? 24.25 -15.258 -24.312 1 96.94 453 TYR B O 1
ATOM 7796 N N . GLY B 1 454 ? 25 -16.781 -25.766 1 97.06 454 GLY B N 1
ATOM 7797 C CA . GLY B 1 454 ? 26.375 -16.422 -25.469 1 97.06 454 GLY B CA 1
ATOM 7798 C C . GLY B 1 454 ? 26.734 -16.562 -24 1 97.06 454 GLY B C 1
ATOM 7799 O O . GLY B 1 454 ? 26.328 -17.531 -23.344 1 97.06 454 GLY B O 1
ATOM 7800 N N . ASP B 1 455 ? 27.453 -15.648 -23.438 1 96.44 455 ASP B N 1
ATOM 7801 C CA . ASP B 1 455 ? 27.875 -15.695 -22.047 1 96.44 455 ASP B CA 1
ATOM 7802 C C . ASP B 1 455 ? 26.703 -15.414 -21.109 1 96.44 455 ASP B C 1
ATOM 7804 O O . ASP B 1 455 ? 26.781 -15.68 -19.906 1 96.44 455 ASP B O 1
ATOM 7808 N N . GLY B 1 456 ? 25.641 -14.945 -21.656 1 96.31 456 GLY B N 1
ATOM 7809 C CA . GLY B 1 456 ? 24.438 -14.672 -20.875 1 96.31 456 GLY B CA 1
ATOM 7810 C C . GLY B 1 456 ? 23.766 -15.93 -20.359 1 96.31 456 GLY B C 1
ATOM 7811 O O . GLY B 1 456 ? 22.922 -15.867 -19.469 1 96.31 456 GLY B O 1
ATOM 7812 N N . MET B 1 457 ? 24.172 -17.078 -20.891 1 96.44 457 MET B N 1
ATOM 7813 C CA . MET B 1 457 ? 23.641 -18.359 -20.438 1 96.44 457 MET B CA 1
ATOM 7814 C C . MET B 1 457 ? 23.875 -18.547 -18.938 1 96.44 457 MET B C 1
ATOM 7816 O O . MET B 1 457 ? 23.047 -19.141 -18.25 1 96.44 457 MET B O 1
ATOM 7820 N N . GLU B 1 458 ? 24.938 -17.984 -18.469 1 96.38 458 GLU B N 1
ATOM 7821 C CA . GLU B 1 458 ? 25.312 -18.141 -17.062 1 96.38 458 GLU B CA 1
ATOM 7822 C C . GLU B 1 458 ? 24.281 -17.5 -16.141 1 96.38 458 GLU B C 1
ATOM 7824 O O . GLU B 1 458 ? 24.047 -18 -15.039 1 96.38 458 GLU B O 1
ATOM 7829 N N . ASP B 1 459 ? 23.609 -16.453 -16.609 1 95.69 459 ASP B N 1
ATOM 7830 C CA . ASP B 1 459 ? 22.625 -15.75 -15.789 1 95.69 459 ASP B CA 1
ATOM 7831 C C . ASP B 1 459 ? 21.328 -16.547 -15.688 1 95.69 459 ASP B C 1
ATOM 7833 O O . ASP B 1 459 ? 20.703 -16.578 -14.625 1 95.69 459 ASP B O 1
ATOM 7837 N N . VAL B 1 460 ? 20.969 -17.188 -16.766 1 95.88 460 VAL B N 1
ATOM 7838 C CA . VAL B 1 460 ? 19.641 -17.812 -16.859 1 95.88 460 VAL B CA 1
ATOM 7839 C C . VAL B 1 460 ? 19.75 -19.281 -16.484 1 95.88 460 VAL B C 1
ATOM 7841 O O . VAL B 1 460 ? 18.922 -19.797 -15.711 1 95.88 460 VAL B O 1
ATOM 7844 N N . PHE B 1 461 ? 20.781 -19.922 -17.094 1 97.44 461 PHE B N 1
ATOM 7845 C CA . PHE B 1 461 ? 20.984 -21.344 -16.859 1 97.44 461 PHE B CA 1
ATOM 7846 C C . PHE B 1 461 ? 22.422 -21.625 -16.469 1 97.44 461 PHE B C 1
ATOM 7848 O O . PHE B 1 461 ? 23.172 -22.234 -17.234 1 97.44 461 PHE B O 1
ATOM 7855 N N . PRO B 1 462 ? 22.703 -21.375 -15.203 1 96.69 462 PRO B N 1
ATOM 7856 C CA . PRO B 1 462 ? 24.109 -21.516 -14.789 1 96.69 462 PRO B CA 1
ATOM 7857 C C . PRO B 1 462 ? 24.609 -22.953 -14.906 1 96.69 462 PRO B C 1
ATOM 7859 O O . PRO B 1 462 ? 25.766 -23.172 -15.273 1 96.69 462 PRO B O 1
ATOM 7862 N N . ASP B 1 463 ? 23.844 -23.969 -14.664 1 96.81 463 ASP B N 1
ATOM 7863 C CA . ASP B 1 463 ? 24.266 -25.359 -14.742 1 96.81 463 ASP B CA 1
ATOM 7864 C C . ASP B 1 463 ? 24.516 -25.781 -16.188 1 96.81 463 ASP B C 1
ATOM 7866 O O . ASP B 1 463 ? 25.375 -26.641 -16.453 1 96.81 463 ASP B O 1
ATOM 7870 N N . VAL B 1 464 ? 23.812 -25.25 -17.078 1 96.81 464 VAL B N 1
ATOM 7871 C CA . VAL B 1 464 ? 24.031 -25.531 -18.5 1 96.81 464 VAL B CA 1
ATOM 7872 C C . VAL B 1 464 ? 25.297 -24.828 -18.969 1 96.81 464 VAL B C 1
ATOM 7874 O O . VAL B 1 464 ? 26.109 -25.422 -19.703 1 96.81 464 VAL B O 1
ATOM 7877 N N . ALA B 1 465 ? 25.406 -23.609 -18.531 1 96.44 465 ALA B N 1
ATOM 7878 C CA . ALA B 1 465 ? 26.578 -22.828 -18.906 1 96.44 465 ALA B CA 1
ATOM 7879 C C . ALA B 1 465 ? 27.859 -23.5 -18.438 1 96.44 465 ALA B C 1
ATOM 7881 O O . ALA B 1 465 ? 28.859 -23.5 -19.141 1 96.44 465 ALA B O 1
ATOM 7882 N N . SER B 1 466 ? 27.844 -24.078 -17.234 1 96.31 466 SER B N 1
ATOM 7883 C CA . SER B 1 466 ? 29.031 -24.703 -16.641 1 96.31 466 SER B CA 1
ATOM 7884 C C . SER B 1 466 ? 29.25 -26.109 -17.203 1 96.31 466 SER B C 1
ATOM 7886 O O . SER B 1 466 ? 30.328 -26.688 -17.031 1 96.31 466 SER B O 1
ATOM 7888 N N . GLY B 1 467 ? 28.234 -26.703 -17.766 1 95.12 467 GLY B N 1
ATOM 7889 C CA . GLY B 1 467 ? 28.344 -28.047 -18.312 1 95.12 467 GLY B CA 1
ATOM 7890 C C . GLY B 1 467 ? 27.906 -29.125 -17.328 1 95.12 467 GLY B C 1
ATOM 7891 O O . GLY B 1 467 ? 27.953 -30.312 -17.656 1 95.12 467 GLY B O 1
ATOM 7892 N N . GLU B 1 468 ? 27.5 -28.703 -16.188 1 95.38 468 GLU B N 1
ATOM 7893 C CA . GLU B 1 468 ? 27.031 -29.656 -15.188 1 95.38 468 GLU B CA 1
ATOM 7894 C C . GLU B 1 468 ? 25.797 -30.406 -15.68 1 95.38 468 GLU B C 1
ATOM 7896 O O . GLU B 1 468 ? 25.562 -31.547 -15.273 1 95.38 468 GLU B O 1
ATOM 7901 N N . THR B 1 469 ? 25.047 -29.703 -16.5 1 96 469 THR B N 1
ATOM 7902 C CA . THR B 1 469 ? 23.891 -30.312 -17.125 1 96 469 THR B CA 1
ATOM 7903 C C . THR B 1 469 ? 23.734 -29.844 -18.562 1 96 469 THR B C 1
ATOM 7905 O O . THR B 1 469 ? 24.531 -29.016 -19.031 1 96 469 THR B O 1
ATOM 7908 N N . ASP B 1 470 ? 22.844 -30.469 -19.281 1 97.06 470 ASP B N 1
ATOM 7909 C CA . ASP B 1 470 ? 22.578 -30 -20.641 1 97.06 470 ASP B CA 1
ATOM 7910 C C . ASP B 1 470 ? 21.188 -29.391 -20.75 1 97.06 470 ASP B C 1
ATOM 7912 O O . ASP B 1 470 ? 20.391 -29.453 -19.797 1 97.06 470 ASP B O 1
ATOM 7916 N N . ALA B 1 471 ? 20.922 -28.766 -21.828 1 97.69 471 ALA B N 1
ATOM 7917 C CA . ALA B 1 471 ? 19.688 -28.016 -22.016 1 97.69 471 ALA B CA 1
ATOM 7918 C C . ALA B 1 471 ? 18.469 -28.938 -21.938 1 97.69 471 ALA B C 1
ATOM 7920 O O . ALA B 1 471 ? 17.438 -28.578 -21.359 1 97.69 471 ALA B O 1
ATOM 7921 N N . SER B 1 472 ? 18.516 -30.062 -22.578 1 98.12 472 SER B N 1
ATOM 7922 C CA . SER B 1 472 ? 17.422 -31.031 -22.562 1 98.12 472 SER B CA 1
ATOM 7923 C C . SER B 1 472 ? 17.078 -31.438 -21.125 1 98.12 472 SER B C 1
ATOM 7925 O O . SER B 1 472 ? 15.906 -31.547 -20.781 1 98.12 472 SER B O 1
ATOM 7927 N N . PHE B 1 473 ? 18.078 -31.625 -20.344 1 98 473 PHE B N 1
ATOM 7928 C CA . PHE B 1 473 ? 17.828 -32 -18.969 1 98 473 PHE B CA 1
ATOM 7929 C C . PHE B 1 473 ? 17.266 -30.844 -18.172 1 98 473 PHE B C 1
ATOM 7931 O O . PHE B 1 473 ? 16.453 -31.031 -17.281 1 98 473 PHE B O 1
ATOM 7938 N N . GLN B 1 474 ? 17.75 -29.656 -18.469 1 98.38 474 GLN B N 1
ATOM 7939 C CA . GLN B 1 474 ? 17.125 -28.484 -17.844 1 98.38 474 GLN B CA 1
ATOM 7940 C C . GLN B 1 474 ? 15.625 -28.438 -18.156 1 98.38 474 GLN B C 1
ATOM 7942 O O . GLN B 1 474 ? 14.82 -28.078 -17.297 1 98.38 474 GLN B O 1
ATOM 7947 N N . GLY B 1 475 ? 15.297 -28.672 -19.391 1 98.62 475 GLY B N 1
ATOM 7948 C CA . GLY B 1 475 ? 13.891 -28.781 -19.75 1 98.62 475 GLY B CA 1
ATOM 7949 C C . GLY B 1 475 ? 13.148 -29.812 -18.922 1 98.62 475 GLY B C 1
ATOM 7950 O O . GLY B 1 475 ? 12.008 -29.578 -18.5 1 98.62 475 GLY B O 1
ATOM 7951 N N . ALA B 1 476 ? 13.727 -30.953 -18.703 1 98.38 476 ALA B N 1
ATOM 7952 C CA . ALA B 1 476 ? 13.133 -32 -17.875 1 98.38 476 ALA B CA 1
ATOM 7953 C C . ALA B 1 476 ? 12.945 -31.531 -16.438 1 98.38 476 ALA B C 1
ATOM 7955 O O . ALA B 1 476 ? 11.938 -31.844 -15.797 1 98.38 476 ALA B O 1
ATOM 7956 N N . ARG B 1 477 ? 13.93 -30.812 -15.922 1 98.31 477 ARG B N 1
ATOM 7957 C CA . ARG B 1 477 ? 13.812 -30.25 -14.578 1 98.31 477 ARG B CA 1
ATOM 7958 C C . ARG B 1 477 ? 12.594 -29.328 -14.477 1 98.31 477 ARG B C 1
ATOM 7960 O O . ARG B 1 477 ? 11.875 -29.359 -13.477 1 98.31 477 ARG B O 1
ATOM 7967 N N . GLN B 1 478 ? 12.461 -28.547 -15.508 1 98.62 478 GLN B N 1
ATOM 7968 C CA . GLN B 1 478 ? 11.297 -27.672 -15.555 1 98.62 478 GLN B CA 1
ATOM 7969 C C . GLN B 1 478 ? 10 -28.469 -15.531 1 98.62 478 GLN B C 1
ATOM 7971 O O . GLN B 1 478 ? 9.078 -28.156 -14.781 1 98.62 478 GLN B O 1
ATOM 7976 N N . ALA B 1 479 ? 9.914 -29.484 -16.312 1 98.69 479 ALA B N 1
ATOM 7977 C CA . ALA B 1 479 ? 8.711 -30.297 -16.406 1 98.69 479 ALA B CA 1
ATOM 7978 C C . ALA B 1 479 ? 8.43 -31 -15.078 1 98.69 479 ALA B C 1
ATOM 7980 O O . ALA B 1 479 ? 7.281 -31.078 -14.633 1 98.69 479 ALA B O 1
ATOM 7981 N N . ILE B 1 480 ? 9.414 -31.578 -14.477 1 98.75 480 ILE B N 1
ATOM 7982 C CA . ILE B 1 480 ? 9.273 -32.25 -13.188 1 98.75 480 ILE B CA 1
ATOM 7983 C C . ILE B 1 480 ? 8.781 -31.25 -12.141 1 98.75 480 ILE B C 1
ATOM 7985 O O . ILE B 1 480 ? 7.965 -31.594 -11.281 1 98.75 480 ILE B O 1
ATOM 7989 N N . SER B 1 481 ? 9.297 -30.031 -12.188 1 98.81 481 SER B N 1
ATOM 7990 C CA . SER B 1 481 ? 8.906 -28.984 -11.242 1 98.81 481 SER B CA 1
ATOM 7991 C C . SER B 1 481 ? 7.418 -28.672 -11.336 1 98.81 481 SER B C 1
ATOM 7993 O O . SER B 1 481 ? 6.77 -28.391 -10.328 1 98.81 481 SER B O 1
ATOM 7995 N N . LEU B 1 482 ? 6.906 -28.688 -12.539 1 98.88 482 LEU B N 1
ATOM 7996 C CA . LEU B 1 482 ? 5.469 -28.5 -12.719 1 98.88 482 LEU B CA 1
ATOM 7997 C C . LEU B 1 482 ? 4.688 -29.609 -12.023 1 98.88 482 LEU B C 1
ATOM 7999 O O . LEU B 1 482 ? 3.705 -29.328 -11.328 1 98.88 482 LEU B O 1
ATOM 8003 N N . VAL B 1 483 ? 5.117 -30.812 -12.188 1 98.81 483 VAL B N 1
ATOM 8004 C CA . VAL B 1 483 ? 4.441 -31.953 -11.602 1 98.81 483 VAL B CA 1
ATOM 8005 C C . VAL B 1 483 ? 4.516 -31.875 -10.078 1 98.81 483 VAL B C 1
ATOM 8007 O O . VAL B 1 483 ? 3.523 -32.125 -9.391 1 98.81 483 VAL B O 1
ATOM 8010 N N . VAL B 1 484 ? 5.645 -31.516 -9.57 1 98.81 484 VAL B N 1
ATOM 8011 C CA . VAL B 1 484 ? 5.828 -31.375 -8.125 1 98.81 484 VAL B CA 1
ATOM 8012 C C . VAL B 1 484 ? 4.898 -30.297 -7.586 1 98.81 484 VAL B C 1
ATOM 8014 O O . VAL B 1 484 ? 4.246 -30.484 -6.559 1 98.81 484 VAL B O 1
ATOM 8017 N N . THR B 1 485 ? 4.848 -29.125 -8.281 1 98.88 485 THR B N 1
ATOM 8018 C CA . THR B 1 485 ? 3.996 -28.031 -7.859 1 98.88 485 THR B CA 1
ATOM 8019 C C . THR B 1 485 ? 2.531 -28.453 -7.828 1 98.88 485 THR B C 1
ATOM 8021 O O . THR B 1 485 ? 1.806 -28.141 -6.883 1 98.88 485 THR B O 1
ATOM 8024 N N . LEU B 1 486 ? 2.104 -29.172 -8.859 1 98.88 486 LEU B N 1
ATOM 8025 C CA . LEU B 1 486 ? 0.73 -29.656 -8.906 1 98.88 486 LEU B CA 1
ATOM 8026 C C . LEU B 1 486 ? 0.455 -30.609 -7.742 1 98.88 486 LEU B C 1
ATOM 8028 O O . LEU B 1 486 ? -0.586 -30.5 -7.09 1 98.88 486 LEU B O 1
ATOM 8032 N N . GLY B 1 487 ? 1.378 -31.516 -7.504 1 98.81 487 GLY B N 1
ATOM 8033 C CA . GLY B 1 487 ? 1.223 -32.438 -6.383 1 98.81 487 GLY B CA 1
ATOM 8034 C C . GLY B 1 487 ? 1.14 -31.734 -5.043 1 98.81 487 GLY B C 1
ATOM 8035 O O . GLY B 1 487 ? 0.25 -32.031 -4.238 1 98.81 487 GLY B O 1
ATOM 8036 N N . MET B 1 488 ? 2.041 -30.797 -4.793 1 98.75 488 MET B N 1
ATOM 8037 C CA . MET B 1 488 ? 2.08 -30.062 -3.539 1 98.75 488 MET B CA 1
ATOM 8038 C C . MET B 1 488 ? 0.814 -29.219 -3.363 1 98.75 488 MET B C 1
ATOM 8040 O O . MET B 1 488 ? 0.273 -29.141 -2.26 1 98.75 488 MET B O 1
ATOM 8044 N N . ALA B 1 489 ? 0.405 -28.578 -4.43 1 98.88 489 ALA B N 1
ATOM 8045 C CA . ALA B 1 489 ? -0.784 -27.734 -4.375 1 98.88 489 ALA B CA 1
ATOM 8046 C C . ALA B 1 489 ? -2.035 -28.562 -4.094 1 98.88 489 ALA B C 1
ATOM 8048 O O . ALA B 1 489 ? -2.83 -28.219 -3.217 1 98.88 489 ALA B O 1
ATOM 8049 N N . LEU B 1 490 ? -2.244 -29.672 -4.844 1 98.81 490 LEU B N 1
ATOM 8050 C CA . LEU B 1 490 ? -3.445 -30.484 -4.727 1 98.81 490 LEU B CA 1
ATOM 8051 C C . LEU B 1 490 ? -3.492 -31.188 -3.373 1 98.81 490 LEU B C 1
ATOM 8053 O O . LEU B 1 490 ? -4.523 -31.172 -2.693 1 98.81 490 LEU B O 1
ATOM 8057 N N . VAL B 1 491 ? -2.363 -31.797 -2.93 1 98.81 491 VAL B N 1
ATOM 8058 C CA . VAL B 1 491 ? -2.32 -32.5 -1.651 1 98.81 491 VAL B CA 1
ATOM 8059 C C . VAL B 1 491 ? -2.406 -31.5 -0.505 1 98.81 491 VAL B C 1
ATOM 8061 O O . VAL B 1 491 ? -3.109 -31.719 0.482 1 98.81 491 VAL B O 1
ATOM 8064 N N . GLY B 1 492 ? -1.688 -30.391 -0.646 1 98.88 492 GLY B N 1
ATOM 8065 C CA . GLY B 1 492 ? -1.776 -29.344 0.361 1 98.88 492 GLY B CA 1
ATOM 8066 C C . GLY B 1 492 ? -3.174 -28.766 0.505 1 98.88 492 GLY B C 1
ATOM 8067 O O . GLY B 1 492 ? -3.674 -28.609 1.621 1 98.88 492 GLY B O 1
ATOM 8068 N N . GLY B 1 493 ? -3.791 -28.438 -0.655 1 98.81 493 GLY B N 1
ATOM 8069 C CA . GLY B 1 493 ? -5.156 -27.938 -0.619 1 98.81 493 GLY B CA 1
ATOM 8070 C C . GLY B 1 493 ? -6.133 -28.906 -0.002 1 98.81 493 GLY B C 1
ATOM 8071 O O . GLY B 1 493 ? -7.066 -28.516 0.697 1 98.81 493 GLY B O 1
ATOM 8072 N N . LEU B 1 494 ? -5.961 -30.203 -0.31 1 98.69 494 LEU B N 1
ATOM 8073 C CA . LEU B 1 494 ? -6.801 -31.25 0.263 1 98.69 494 LEU B CA 1
ATOM 8074 C C . LEU B 1 494 ? -6.691 -31.266 1.784 1 98.69 494 LEU B C 1
ATOM 8076 O O . LEU B 1 494 ? -7.707 -31.234 2.484 1 98.69 494 LEU B O 1
ATOM 8080 N N . LEU B 1 495 ? -5.52 -31.266 2.34 1 98.75 495 LEU B N 1
ATOM 8081 C CA . LEU B 1 495 ? -5.277 -31.328 3.777 1 98.75 495 LEU B CA 1
ATOM 8082 C C . LEU B 1 495 ? -5.809 -30.078 4.473 1 98.75 495 LEU B C 1
ATOM 8084 O O . LEU B 1 495 ? -6.52 -30.172 5.473 1 98.75 495 LEU B O 1
ATOM 8088 N N . VAL B 1 496 ? -5.504 -28.922 3.928 1 98.81 496 VAL B N 1
ATOM 8089 C CA . VAL B 1 496 ? -5.91 -27.656 4.543 1 98.81 496 VAL B CA 1
ATOM 8090 C C . VAL B 1 496 ? -7.426 -27.5 4.438 1 98.81 496 VAL B C 1
ATOM 8092 O O . VAL B 1 496 ? -8.062 -26.969 5.352 1 98.81 496 VAL B O 1
ATOM 8095 N N . GLY B 1 497 ? -7.988 -27.953 3.271 1 98.75 497 GLY B N 1
ATOM 8096 C CA . GLY B 1 497 ? -9.438 -27.953 3.152 1 98.75 497 GLY B CA 1
ATOM 8097 C C . GLY B 1 497 ? -10.133 -28.688 4.281 1 98.75 497 GLY B C 1
ATOM 8098 O O . GLY B 1 497 ? -11.109 -28.188 4.844 1 98.75 497 GLY B O 1
ATOM 8099 N N . PHE B 1 498 ? -9.617 -29.812 4.684 1 98.5 498 PHE B N 1
ATOM 8100 C CA . PHE B 1 498 ? -10.211 -30.594 5.762 1 98.5 498 PHE B CA 1
ATOM 8101 C C . PHE B 1 498 ? -10.023 -29.891 7.102 1 98.5 498 PHE B C 1
ATOM 8103 O O . PHE B 1 498 ? -10.898 -29.969 7.973 1 98.5 498 PHE B O 1
ATOM 8110 N N . ILE B 1 499 ? -8.969 -29.219 7.285 1 98.44 499 ILE B N 1
ATOM 8111 C CA . ILE B 1 499 ? -8.75 -28.453 8.5 1 98.44 499 ILE B CA 1
ATOM 8112 C C . ILE B 1 499 ? -9.766 -27.312 8.594 1 98.44 499 ILE B C 1
ATOM 8114 O O . ILE B 1 499 ? -10.352 -27.078 9.656 1 98.44 499 ILE B O 1
ATOM 8118 N N . LEU B 1 500 ? -10.039 -26.719 7.504 1 98.31 500 LEU B N 1
ATOM 8119 C CA . LEU B 1 500 ? -10.898 -25.531 7.469 1 98.31 500 LEU B CA 1
ATOM 8120 C C . LEU B 1 500 ? -12.359 -25.922 7.668 1 98.31 500 LEU B C 1
ATOM 8122 O O . LEU B 1 500 ? -13.211 -25.062 7.926 1 98.31 500 LEU B O 1
ATOM 8126 N N . LYS B 1 501 ? -12.633 -27.203 7.602 1 96.62 501 LYS B N 1
ATOM 8127 C CA . LYS B 1 501 ? -14 -27.672 7.812 1 96.62 501 LYS B CA 1
ATOM 8128 C C . LYS B 1 501 ? -14.359 -27.672 9.297 1 96.62 501 LYS B C 1
ATOM 8130 O O . LYS B 1 501 ? -15.539 -27.766 9.656 1 96.62 501 LYS B O 1
ATOM 8135 N N . LEU B 1 502 ? -13.391 -27.531 10.109 1 95.88 502 LEU B N 1
ATOM 8136 C CA . LEU B 1 502 ? -13.648 -27.516 11.547 1 95.88 502 LEU B CA 1
ATOM 8137 C C . LEU B 1 502 ? -14.562 -26.359 11.93 1 95.88 502 LEU B C 1
ATOM 8139 O O . LEU B 1 502 ? -14.359 -25.234 11.484 1 95.88 502 LEU B O 1
ATOM 8143 N N . PRO B 1 503 ? -15.531 -26.594 12.734 1 92.69 503 PRO B N 1
ATOM 8144 C CA . PRO B 1 503 ? -16.547 -25.594 13.062 1 92.69 503 PRO B CA 1
ATOM 8145 C C . PRO B 1 503 ? -16 -24.438 13.883 1 92.69 503 PRO B C 1
ATOM 8147 O O . PRO B 1 503 ? -16.578 -23.359 13.906 1 92.69 503 PRO B O 1
ATOM 8150 N N . ILE B 1 504 ? -14.898 -24.578 14.484 1 93.25 504 ILE B N 1
ATOM 8151 C CA . ILE B 1 504 ? -14.336 -23.578 15.383 1 93.25 504 ILE B CA 1
ATOM 8152 C C . ILE B 1 504 ? -14 -22.312 14.609 1 93.25 504 ILE B C 1
ATOM 8154 O O . ILE B 1 504 ? -13.922 -21.219 15.188 1 93.25 504 ILE B O 1
ATOM 8158 N N . PHE B 1 505 ? -13.922 -22.406 13.289 1 94.94 505 PHE B N 1
ATOM 8159 C CA . PHE B 1 505 ? -13.445 -21.25 12.523 1 94.94 505 PHE B CA 1
ATOM 8160 C C . PHE B 1 505 ? -14.617 -20.391 12.047 1 94.94 505 PHE B C 1
ATOM 8162 O O . PHE B 1 505 ? -14.414 -19.328 11.477 1 94.94 505 PHE B O 1
ATOM 8169 N N . GLY B 1 506 ? -15.812 -20.812 12.234 1 92.25 506 GLY B N 1
ATOM 8170 C CA . GLY B 1 506 ? -17 -19.984 12.07 1 92.25 506 GLY B CA 1
ATOM 8171 C C . GLY B 1 506 ? -17.359 -19.75 10.617 1 92.25 506 GLY B C 1
ATOM 8172 O O . GLY B 1 506 ? -17.609 -18.609 10.203 1 92.25 506 GLY B O 1
ATOM 8173 N N . ALA B 1 507 ? -17.438 -20.781 9.812 1 93.44 507 ALA B N 1
ATOM 8174 C CA . ALA B 1 507 ? -17.859 -20.688 8.414 1 93.44 507 ALA B CA 1
ATOM 8175 C C . ALA B 1 507 ? -19.281 -20.172 8.312 1 93.44 507 ALA B C 1
ATOM 8177 O O . ALA B 1 507 ? -20.141 -20.531 9.117 1 93.44 507 ALA B O 1
ATOM 8178 N N . PRO B 1 508 ? -19.516 -19.312 7.352 1 93.31 508 PRO B N 1
ATOM 8179 C CA . PRO B 1 508 ? -20.906 -18.891 7.156 1 93.31 508 PRO B CA 1
ATOM 8180 C C . PRO B 1 508 ? -21.797 -20 6.605 1 93.31 508 PRO B C 1
ATOM 8182 O O . PRO B 1 508 ? -21.312 -20.891 5.902 1 93.31 508 PRO B O 1
ATOM 8185 N N . SER B 1 509 ? -23.094 -19.875 6.918 1 92.69 509 SER B N 1
ATOM 8186 C CA . SER B 1 509 ? -24.047 -20.812 6.324 1 92.69 509 SER B CA 1
ATOM 8187 C C . SER B 1 509 ? -24.266 -20.516 4.844 1 92.69 509 SER B C 1
ATOM 8189 O O . SER B 1 509 ? -23.938 -19.422 4.371 1 92.69 509 SER B O 1
ATOM 8191 N N . ASP B 1 510 ? -24.766 -21.422 4.148 1 93.69 510 ASP B N 1
ATOM 8192 C CA . ASP B 1 510 ? -24.938 -21.328 2.703 1 93.69 510 ASP B CA 1
ATOM 8193 C C . ASP B 1 510 ? -25.844 -20.141 2.348 1 93.69 510 ASP B C 1
ATOM 8195 O O . ASP B 1 510 ? -25.688 -19.531 1.292 1 93.69 510 ASP B O 1
ATOM 8199 N N . ASN B 1 511 ? -26.734 -19.719 3.234 1 92.12 511 ASN B N 1
ATOM 8200 C CA . ASN B 1 511 ? -27.734 -18.703 2.924 1 92.12 511 ASN B CA 1
ATOM 8201 C C . ASN B 1 511 ? -27.203 -17.297 3.139 1 92.12 511 ASN B C 1
ATOM 8203 O O . ASN B 1 511 ? -27.828 -16.312 2.709 1 92.12 511 ASN B O 1
ATOM 8207 N N . ILE B 1 512 ? -26.047 -17.219 3.732 1 91.94 512 ILE B N 1
ATOM 8208 C CA . ILE B 1 512 ? -25.578 -15.859 4 1 91.94 512 ILE B CA 1
ATOM 8209 C C . ILE B 1 512 ? -24.188 -15.672 3.379 1 91.94 512 ILE B C 1
ATOM 8211 O O . ILE B 1 512 ? -23.438 -14.781 3.779 1 91.94 512 ILE B O 1
ATOM 8215 N N . CYS B 1 513 ? -23.875 -16.516 2.451 1 94.5 513 CYS B N 1
ATOM 8216 C CA . CYS B 1 513 ? -22.641 -16.328 1.691 1 94.5 513 CYS B CA 1
ATOM 8217 C C . CYS B 1 513 ? -22.703 -15.062 0.849 1 94.5 513 CYS B C 1
ATOM 8219 O O . CYS B 1 513 ? -23.797 -14.586 0.524 1 94.5 513 CYS B O 1
ATOM 8221 N N . PHE B 1 514 ? -21.547 -14.453 0.562 1 96.12 514 PHE B N 1
ATOM 8222 C CA . PHE B 1 514 ? -21.406 -13.289 -0.303 1 96.12 514 PHE B CA 1
ATOM 8223 C C . PHE B 1 514 ? -22.094 -12.07 0.309 1 96.12 514 PHE B C 1
ATOM 8225 O O . PHE B 1 514 ? -22.719 -11.281 -0.401 1 96.12 514 PHE B O 1
ATOM 8232 N N . GLU B 1 515 ? -22.047 -12.016 1.666 1 94 515 GLU B N 1
ATOM 8233 C CA . GLU B 1 515 ? -22.734 -10.93 2.359 1 94 515 GLU B CA 1
ATOM 8234 C C . GLU B 1 515 ? -21.781 -10.195 3.305 1 94 515 GLU B C 1
ATOM 8236 O O . GLU B 1 515 ? -21.234 -10.797 4.234 1 94 515 GLU B O 1
ATOM 8241 N N . ASP B 1 516 ? -21.672 -8.883 3.131 1 95.12 516 ASP B N 1
ATOM 8242 C CA . ASP B 1 516 ? -20.766 -8.078 3.926 1 95.12 516 ASP B CA 1
ATOM 8243 C C . ASP B 1 516 ? -21.312 -7.832 5.328 1 95.12 516 ASP B C 1
ATOM 8245 O O . ASP B 1 516 ? -20.562 -7.719 6.293 1 95.12 516 ASP B O 1
ATOM 8249 N N . SER B 1 517 ? -22.625 -7.762 5.441 1 92.81 517 SER B N 1
ATOM 8250 C CA . SER B 1 517 ? -23.25 -7.34 6.691 1 92.81 517 SER B CA 1
ATOM 8251 C C . SER B 1 517 ? -22.969 -8.336 7.812 1 92.81 517 SER B C 1
ATOM 8253 O O . SER B 1 517 ? -23.188 -8.031 8.984 1 92.81 517 SER B O 1
ATOM 8255 N N . ILE B 1 518 ? -22.5 -9.484 7.406 1 92.12 518 ILE B N 1
ATOM 8256 C CA . ILE B 1 518 ? -22.156 -10.484 8.406 1 92.12 518 ILE B CA 1
ATOM 8257 C C . ILE B 1 518 ? -20.938 -10.023 9.203 1 92.12 518 ILE B C 1
ATOM 8259 O O . ILE B 1 518 ? -20.875 -10.234 10.422 1 92.12 518 ILE B O 1
ATOM 8263 N N . TYR B 1 519 ? -20.016 -9.32 8.57 1 94.69 519 TYR B N 1
ATOM 8264 C CA . TYR B 1 519 ? -18.703 -9.086 9.172 1 94.69 519 TYR B CA 1
ATOM 8265 C C . TYR B 1 519 ? -18.438 -7.598 9.328 1 94.69 519 TYR B C 1
ATOM 8267 O O . TYR B 1 519 ? -17.547 -7.195 10.086 1 94.69 519 TYR B O 1
ATOM 8275 N N . TRP B 1 520 ? -19.141 -6.789 8.633 1 95.69 520 TRP B N 1
ATOM 8276 C CA . TRP B 1 520 ? -18.859 -5.355 8.57 1 95.69 520 TRP B CA 1
ATOM 8277 C C . TRP B 1 520 ? -20.062 -4.543 9.023 1 95.69 520 TRP B C 1
ATOM 8279 O O . TRP B 1 520 ? -21.219 -4.949 8.812 1 95.69 520 TRP B O 1
ATOM 8289 N N . GLU B 1 521 ? -19.781 -3.396 9.672 1 93.69 521 GLU B N 1
ATOM 8290 C CA . GLU B 1 521 ? -20.797 -2.355 9.773 1 93.69 521 GLU B CA 1
ATOM 8291 C C . GLU B 1 521 ? -21.031 -1.683 8.422 1 93.69 521 GLU B C 1
ATOM 8293 O O . GLU B 1 521 ? -20.203 -0.908 7.953 1 93.69 521 GLU B O 1
ATOM 8298 N N . VAL B 1 522 ? -22.156 -2.023 7.773 1 92.81 522 VAL B N 1
ATOM 8299 C CA . VAL B 1 522 ? -22.484 -1.498 6.453 1 92.81 522 VAL B CA 1
ATOM 8300 C C . VAL B 1 522 ? -23.453 -0.32 6.582 1 92.81 522 VAL B C 1
ATOM 8302 O O . VAL B 1 522 ? -24.422 -0.387 7.336 1 92.81 522 VAL B O 1
ATOM 8305 N N . PRO B 1 523 ? -23.047 0.768 5.98 1 88.75 523 PRO B N 1
ATOM 8306 C CA . PRO B 1 523 ? -23.953 1.916 6.066 1 88.75 523 PRO B CA 1
ATOM 8307 C C . PRO 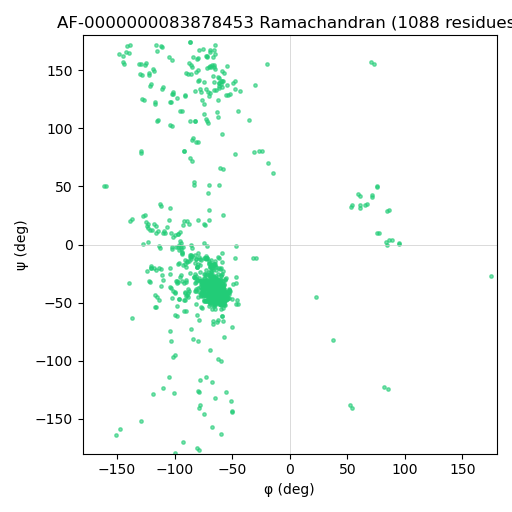B 1 523 ? -25.328 1.617 5.5 1 88.75 523 PRO B C 1
ATOM 8309 O O . PRO B 1 523 ? -25.469 0.803 4.586 1 88.75 523 PRO B O 1
ATOM 8312 N N . GLU B 1 524 ? -26.375 2.127 6.148 1 72.75 524 GLU B N 1
ATOM 8313 C CA . GLU B 1 524 ? -27.766 1.899 5.766 1 72.75 524 GLU B CA 1
ATOM 8314 C C . GLU B 1 524 ? -28.062 2.467 4.379 1 72.75 524 GLU B C 1
ATOM 8316 O O . GLU B 1 524 ? -27.531 3.518 4.008 1 72.75 524 GLU B O 1
ATOM 8321 N N . ALA B 1 525 ? -28.344 1.523 3.498 1 57.5 525 ALA B N 1
ATOM 8322 C CA . ALA B 1 525 ? -28.703 1.946 2.15 1 57.5 525 ALA B CA 1
ATOM 8323 C C . ALA B 1 525 ? -29.688 3.113 2.193 1 57.5 525 ALA B C 1
ATOM 8325 O O . ALA B 1 525 ? -30.516 3.201 3.098 1 57.5 525 ALA B O 1
ATOM 8326 N N . GLU B 1 526 ? -29.344 4.184 1.761 1 47.88 526 GLU B N 1
ATOM 8327 C CA . GLU B 1 526 ? -30.5 5.047 1.567 1 47.88 526 GLU B CA 1
ATOM 8328 C C . GLU B 1 526 ? -31.75 4.23 1.21 1 47.88 526 GLU B C 1
ATOM 8330 O O . GLU B 1 526 ? -31.719 3.432 0.272 1 47.88 526 GLU B O 1
ATOM 8335 N N . VAL B 1 527 ? -32.375 3.662 2.115 1 39.12 527 VAL B N 1
ATOM 8336 C CA . VAL B 1 527 ? -33.656 3.027 1.801 1 39.12 527 VAL B CA 1
ATOM 8337 C C . VAL B 1 527 ? -34.188 3.586 0.49 1 39.12 527 VAL B C 1
ATOM 8339 O O . VAL B 1 527 ? -34.594 4.75 0.425 1 39.12 527 VAL B O 1
ATOM 8342 N N . GLY B 1 528 ? -33.625 3.279 -0.47 1 36.47 528 GLY B N 1
ATOM 8343 C CA . GLY B 1 528 ? -34.562 3.527 -1.539 1 36.47 528 GLY B CA 1
ATOM 8344 C C . GLY B 1 528 ? -35.906 2.846 -1.314 1 36.47 528 GLY B C 1
ATOM 8345 O O . GLY B 1 528 ? -36 1.867 -0.569 1 36.47 528 GLY B O 1
ATOM 8346 N N . HIS B 1 529 ? -37.031 3.58 -1.411 1 35.78 529 HIS B N 1
ATOM 8347 C CA . HIS B 1 529 ? -38.469 3.273 -1.372 1 35.78 529 HIS B CA 1
ATOM 8348 C C . HIS B 1 529 ? -38.75 1.894 -1.955 1 35.78 529 HIS B C 1
ATOM 8350 O O . HIS B 1 529 ? -39.906 1.432 -1.939 1 35.78 529 HIS B O 1
ATOM 8356 N N . GLU B 1 530 ? -37.844 1.363 -2.551 1 35.88 530 GLU B N 1
ATOM 8357 C CA . GLU B 1 530 ? -38.219 0.121 -3.213 1 35.88 530 GLU B CA 1
ATOM 8358 C C . GLU B 1 530 ? -38.375 -1.021 -2.209 1 35.88 530 GLU B C 1
ATOM 8360 O O . GLU B 1 530 ? -39.25 -1.863 -2.334 1 35.88 530 GLU B O 1
ATOM 8365 N N . ASP B 1 531 ? -37.594 -1.126 -1.272 1 39.31 531 ASP B N 1
ATOM 8366 C CA . ASP B 1 531 ? -37.812 -2.225 -0.337 1 39.31 531 ASP B CA 1
ATOM 8367 C C . ASP B 1 531 ? -38.969 -1.905 0.62 1 39.31 531 ASP B C 1
ATOM 8369 O O . ASP B 1 531 ? -39.562 -2.811 1.203 1 39.31 531 ASP B O 1
ATOM 8373 N N . GLN B 1 532 ? -39.188 -0.729 0.96 1 37.53 532 GLN B N 1
ATOM 8374 C CA . GLN B 1 532 ? -40.438 -0.382 1.599 1 37.53 532 GLN B CA 1
ATOM 8375 C C . GLN B 1 532 ? -41.625 -0.682 0.68 1 37.53 532 GLN B C 1
ATOM 8377 O O . GLN B 1 532 ? -42.688 -1.099 1.144 1 37.53 532 GLN B O 1
ATOM 8382 N N . LEU B 1 533 ? -41.469 -0.496 -0.521 1 35.78 533 LEU B N 1
ATOM 8383 C CA . LEU B 1 533 ? -42.5 -0.875 -1.486 1 35.78 533 LEU B CA 1
ATOM 8384 C C . LEU B 1 533 ? -42.594 -2.393 -1.621 1 35.78 533 LEU B C 1
ATOM 8386 O O . LEU B 1 533 ? -43.688 -2.947 -1.753 1 35.78 533 LEU B O 1
ATOM 8390 N N . ARG B 1 534 ? -41.594 -3.016 -1.549 1 40.69 534 ARG B N 1
ATOM 8391 C CA . ARG B 1 534 ? -41.688 -4.473 -1.575 1 40.69 534 ARG B CA 1
ATOM 8392 C C . ARG B 1 534 ? -42.219 -5.012 -0.258 1 40.69 534 ARG B C 1
ATOM 8394 O O . ARG B 1 534 ? -43.031 -5.961 -0.249 1 40.69 534 ARG B O 1
ATOM 8401 N N . ALA B 1 535 ? -41.938 -4.418 0.705 1 44.47 535 ALA B N 1
ATOM 8402 C CA . ALA B 1 535 ? -42.531 -4.789 1.985 1 44.47 535 ALA B CA 1
ATOM 8403 C C . ALA B 1 535 ? -44 -4.355 2.055 1 44.47 535 ALA B C 1
ATOM 8405 O O . ALA B 1 535 ? -44.844 -5.086 2.576 1 44.47 535 ALA B O 1
ATOM 8406 N N . VAL B 1 536 ? -44.312 -3.291 1.438 1 43.84 536 VAL B N 1
ATOM 8407 C CA . VAL B 1 536 ? -45.719 -2.867 1.313 1 43.84 536 VAL B CA 1
ATOM 8408 C C . VAL B 1 536 ? -46.438 -3.719 0.262 1 43.84 536 VAL B C 1
ATOM 8410 O O . VAL B 1 536 ? -47.562 -4.152 0.468 1 43.84 536 VAL B O 1
ATOM 8413 N N . ARG B 1 537 ? -45.688 -4.078 -0.702 1 42.06 537 ARG B N 1
ATOM 8414 C CA . ARG B 1 537 ? -46.312 -4.922 -1.726 1 42.06 537 ARG B CA 1
ATOM 8415 C C . ARG B 1 537 ? -46.438 -6.359 -1.237 1 42.06 537 ARG B C 1
ATOM 8417 O O . ARG B 1 537 ? -47.438 -7.023 -1.533 1 42.06 537 ARG B O 1
ATOM 8424 N N . THR B 1 538 ? -45.469 -6.785 -0.628 1 41.25 538 THR B N 1
ATOM 8425 C CA . THR B 1 538 ? -45.625 -8.109 -0.031 1 41.25 538 THR B CA 1
ATOM 8426 C C . THR B 1 538 ? -46.656 -8.102 1.093 1 41.25 538 THR B C 1
ATOM 8428 O O . THR B 1 538 ? -47.438 -9.023 1.209 1 41.25 538 THR B O 1
ATOM 8431 N N . ALA B 1 539 ? -46.594 -7.02 1.764 1 47.59 539 ALA B N 1
ATOM 8432 C CA . ALA B 1 539 ? -47.625 -6.875 2.779 1 47.59 539 ALA B CA 1
ATOM 8433 C C . ALA B 1 539 ? -49 -6.676 2.139 1 47.59 539 ALA B C 1
ATOM 8435 O O . ALA B 1 539 ? -50 -7.227 2.613 1 47.59 539 ALA B O 1
ATOM 8436 N N . GLU B 1 540 ? -49 -5.98 1.103 1 42.53 540 GLU B N 1
ATOM 8437 C CA . GLU B 1 540 ? -50.25 -5.785 0.362 1 42.53 540 GLU B CA 1
ATOM 8438 C C . GLU B 1 540 ? -50.656 -7.059 -0.377 1 42.53 540 GLU B C 1
ATOM 8440 O O . GLU B 1 540 ? -51.844 -7.387 -0.451 1 42.53 540 GLU B O 1
ATOM 8445 N N . SER B 1 541 ? -49.656 -7.695 -0.917 1 42.22 541 SER B N 1
ATOM 8446 C CA . SER B 1 541 ? -49.969 -8.969 -1.556 1 42.22 541 SER B CA 1
ATOM 8447 C C . SER B 1 541 ? -50.438 -10 -0.533 1 42.22 541 SER B C 1
ATOM 8449 O O . SER B 1 541 ? -51.312 -10.82 -0.826 1 42.22 541 SER B O 1
ATOM 8451 N N . GLU B 1 542 ? -49.781 -9.938 0.535 1 43.12 542 GLU B N 1
ATOM 8452 C CA . GLU B 1 542 ? -50.25 -10.852 1.566 1 43.12 542 GLU B CA 1
ATOM 8453 C C . GLU B 1 542 ? -51.656 -10.477 2.014 1 43.12 542 GLU B C 1
ATOM 8455 O O . GLU B 1 542 ? -52.406 -11.328 2.506 1 43.12 542 GLU B O 1
ATOM 8460 N N . LYS B 1 543 ? -51.906 -9.164 1.962 1 45.06 543 LYS B N 1
ATOM 8461 C CA . LYS B 1 543 ? -53.25 -8.727 2.324 1 45.06 543 LYS B CA 1
ATOM 8462 C C . LYS B 1 543 ? -54.25 -9.102 1.244 1 45.06 543 LYS B C 1
ATOM 8464 O O . LYS B 1 543 ? -55.438 -9.336 1.54 1 45.06 543 LYS B O 1
ATOM 8469 N N . LEU B 1 544 ? -53.719 -8.969 0.032 1 40.78 544 LEU B N 1
ATOM 8470 C CA . LEU B 1 544 ? -54.656 -9.305 -1.014 1 40.78 544 LEU B CA 1
ATOM 8471 C C . LEU B 1 544 ? -54.875 -10.812 -1.084 1 40.78 544 LEU B C 1
ATOM 8473 O O . LEU B 1 544 ? -55.906 -11.273 -1.574 1 40.78 544 LEU B O 1
ATOM 8477 N N . GLY B 1 545 ? -53.812 -11.562 -0.801 1 37.47 545 GLY B N 1
ATOM 8478 C CA . GLY B 1 545 ? -54.031 -12.992 -0.9 1 37.47 545 GLY B CA 1
ATOM 8479 C C . GLY B 1 545 ? -54.781 -13.555 0.3 1 37.47 545 GLY B C 1
ATOM 8480 O O . GLY B 1 545 ? -55.031 -14.766 0.372 1 37.47 545 GLY B O 1
ATOM 8481 N N . GLY B 1 546 ? -54.844 -12.828 1.43 1 33.53 546 GLY B N 1
ATOM 8482 C CA . GLY B 1 546 ? -55.844 -13.383 2.355 1 33.53 546 GLY B CA 1
ATOM 8483 C C . GLY B 1 546 ? -57.25 -12.977 2.029 1 33.53 546 GLY B C 1
ATOM 8484 O O . GLY B 1 546 ? -57.469 -11.984 1.33 1 33.53 546 GLY B O 1
#

Nearest PDB structures (foldseek):
  3hd6-assembly1_A  TM=9.831E-01  e=2.440E-39  Homo sapiens
  8csl-assembly1_L  TM=9.633E-01  e=4.456E-34  Homo sapiens
  7v0s-assembly1_Q  TM=9.698E-01  e=7.033E-33  Homo sapiens
  3bhs-assembly1_A  TM=8.748E-01  e=5.983E-21  Nitrosomonas europaea ATCC 19718
  7v0k-assembly1_K  TM=9.268E-01  e=1.526E-19  Homo sapiens

Sequence (1092 aa):
MEFVDYKRCSEHHQVYPLTVYMWTLQNVNMLVAKHINDGCFHSRQFVLCMAHWCTTINTPVLFLLQREVALAERSSLSLSCLSHWEENMTDASTNMRLKLPITCFIFQIILIILFGVLVQYDEETDAKEWHNKNRSNYDNDFYYRYPSFQDVHVMIFVGFGFLMTFLQRYGFSSVGFNFLIAAFSLQWATLMQGFFHGLHHGKIHVGVESMINADFCTGSVLISFGAVLGKTSPVQLLIMALFEVTLFAVNEFILLSTLNAKDAGGSMTIHTFGAYFGLMVTRILYRPNLDRSKHRNSSVYHSDLFAMIGTLYLWMFWPSFNSAITAHGDDQHRTALNTYYSLAACTLSTYAMSALTSHDGKLDMVHIQNAALAGGVAAGTAGEMMLTPCGSMIVGFLAGIISVLGFKYLSPVLEEKLKVQDTCGVHNLHGMPGILGAIVGAVTAAVASSDVYGDGMEDVFPDVASGETDASFQGARQAISLVVTLGMALVGGLLVGFILKLPIFGAPSDNICFEDSIYWEVPEAEVGHEDQLRAVRTAESEKLGGMEFVDYKRCSEHHQVYPLTVYMWTLQNVNMLVAKHINDGCFHSRQFVLCMAHWCTTINTPVLFLLQREVALAERSSLSLSCLSHWEENMTDASTNMRLKLPITCFIFQIILIILFGVLVQYDEETDAKEWHNKNRSNYDNDFYYRYPSFQDVHVMIFVGFGFLMTFLQRYGFSSVGFNFLIAAFSLQWATLMQGFFHGLHHGKIHVGVESMINADFCTGSVLISFGAVLGKTSPVQLLIMALFEVTLFAVNEFILLSTLNAKDAGGSMTIHTFGAYFGLMVTRILYRPNLDRSKHRNSSVYHSDLFAMIGTLYLWMFWPSFNSAITAHGDDQHRTALNTYYSLAACTLSTYAMSALTSHDGKLDMVHIQNAALAGGVAAGTAGEMMLTPCGSMIVGFLAGIISVLGFKYLSPVLEEKLKVQDTCGVHNLHGMPGILGAIVGAVTAAVASSDVYGDGMEDVFPDVASGETDASFQGARQAISLVVTLGMALVGGLLVGFILKLPIFGAPSDNICFEDSIYWEVPEAEVGHEDQLRAVRTAESEKLGG

Solvent-accessible surface area (backbone atoms only — not comparable to full-atom values): 55001 Å² total; per-residue (Å²): 138,84,89,78,89,94,85,83,86,76,93,79,87,75,91,71,71,89,78,89,61,94,65,84,89,86,72,94,88,85,72,97,75,68,88,87,86,83,84,82,86,91,90,80,66,79,79,67,57,77,74,58,66,85,62,67,81,84,81,73,81,68,65,65,67,59,54,65,63,57,62,70,66,63,58,82,83,54,67,64,55,55,50,46,45,53,49,45,51,56,43,54,44,44,44,51,84,57,56,42,57,49,50,53,49,52,54,50,52,52,47,52,52,49,41,71,74,33,48,46,64,23,57,83,67,27,75,67,56,44,66,70,46,97,68,59,78,84,71,40,64,56,79,80,33,45,66,29,40,53,38,38,51,43,26,54,55,48,11,55,9,27,42,50,17,26,31,62,45,24,40,63,48,28,35,49,48,42,48,51,48,41,61,51,30,33,57,53,24,42,52,42,37,18,66,70,75,28,60,53,96,82,27,24,55,40,50,68,66,48,53,40,50,9,48,46,52,25,45,16,48,51,40,19,46,33,12,40,51,50,60,58,23,74,49,36,49,47,53,48,41,57,53,47,42,45,52,45,30,52,50,41,40,46,30,48,67,70,55,58,33,75,44,56,30,17,3,38,68,23,31,26,21,15,19,40,17,16,43,31,23,22,32,66,60,51,61,94,54,39,73,67,22,44,85,39,72,37,54,32,67,67,25,44,55,46,12,42,54,6,29,50,44,37,52,63,27,34,24,32,45,31,19,51,74,42,52,77,38,24,37,23,44,29,8,24,51,27,21,49,41,4,24,29,33,0,36,39,31,19,55,15,44,31,10,57,73,30,95,78,16,26,35,43,58,70,38,61,49,35,12,25,45,5,2,41,32,25,30,7,22,32,19,59,50,95,51,52,60,26,48,22,23,50,50,3,29,51,21,2,44,54,12,37,49,28,60,73,59,45,47,61,48,38,32,71,75,65,40,32,60,50,64,65,41,30,52,28,29,24,23,52,15,4,50,51,3,34,52,51,26,14,55,54,36,32,67,53,48,61,88,68,22,39,72,33,28,47,72,71,39,44,50,42,60,73,58,80,41,49,31,54,56,50,12,48,36,30,48,51,38,45,54,51,34,52,48,53,15,39,54,47,13,45,56,51,20,59,57,62,63,43,66,89,44,16,58,56,55,48,68,55,33,32,47,32,66,82,82,44,92,66,79,75,66,78,68,55,66,54,60,59,43,45,50,47,43,52,50,44,48,50,54,67,73,92,136,84,83,84,73,97,83,82,92,76,90,75,85,82,75,81,71,89,77,82,88,88,80,72,99,71,62,95,75,67,79,86,97,69,68,95,70,88,90,69,97,74,54,65,64,53,70,63,50,69,75,54,62,80,59,69,79,83,79,71,84,67,66,65,71,58,55,64,62,58,61,70,69,65,56,82,63,54,64,59,52,48,52,48,44,52,51,45,51,58,45,54,45,46,44,38,33,58,56,42,20,49,50,33,48,52,53,51,52,52,48,41,51,49,30,60,74,33,48,43,64,23,56,62,30,25,41,30,56,41,58,72,47,97,71,58,56,84,71,33,66,49,79,79,30,44,67,29,39,51,38,37,47,41,25,55,52,47,10,54,8,28,41,50,16,29,33,60,45,23,40,62,49,28,35,49,49,41,48,51,49,41,33,50,30,32,58,52,24,43,53,42,36,18,66,74,73,28,59,54,96,81,27,24,54,40,48,68,68,46,52,42,52,8,48,45,52,25,45,16,48,50,39,19,45,33,11,40,53,48,61,58,22,74,49,37,50,48,53,48,41,59,53,48,44,47,53,45,31,52,51,41,42,45,30,48,68,72,55,58,34,73,45,59,30,19,4,41,67,23,31,27,21,17,18,40,18,16,44,31,23,21,33,65,59,51,62,93,54,40,69,68,21,44,85,38,73,38,65,43,77,66,24,46,53,46,13,41,55,5,30,50,43,37,56,71,27,34,24,32,46,31,16,49,74,40,51,76,68,66,36,24,51,45,9,24,52,28,21,50,41,4,26,55,33,0,35,54,31,20,56,52,45,31,22,68,73,30,92,85,49,47,76,45,66,70,41,60,51,36,11,25,44,4,2,40,32,25,29,7,22,32,20,60,49,96,54,52,65,68,47,22,24,52,51,3,28,49,21,2,42,54,13,39,49,26,60,71,59,45,47,61,47,38,32,72,76,64,39,33,59,49,65,64,41,29,51,28,29,25,23,54,15,3,49,50,4,34,51,52,26,13,55,54,38,32,66,53,49,60,88,79,41,48,81,55,28,47,74,72,38,45,49,45,59,73,57,80,39,48,30,54,54,48,11,48,33,30,48,52,38,46,54,50,34,51,50,51,15,40,54,47,12,45,56,50,21,60,58,60,64,45,66,88,43,17,57,56,55,47,68,56,33,33,46,32,69,79,50,32,66,65,49,72,64,74,72,55,65,59,60,59,43,46,50,45,43,49,49,45,45,54,55,64,71,94

Organism: Monopterus albus (NCBI:txid43700)

Foldseek 3Di:
DPPDYDDDDDDDDDDPDDDDCPPDDDDDDDDPPDDDDDDDDDDDPPVPPPVPPVPDDDDDPVPPVVPVVVVVVPDVVPPVVVVVVCVVVLVVLQDCPPVVVVLLVVLVVVLVVCCVVAEDADQLGDPVNVVVDPDDPVVRCCVQFVVLLVLLVCLQQQQLQQLLLQFAFQNCVSNVLSVVLLVSQLSLLLNLLQVLPADDPRHRHDDSLSSLRSSLLSLLLSLLCQQCPLFFHSLLSNLSSNLSSNLLSVLVSCQCPVLVAFFQLCLQSRQQLSNQLSQLLCLLVFAPVLVLVVVRLGGDDVSLVSSLSSLVSLLVSLLSSLLNPADPDPLSVQLSLLLNLLLVLLQVLLLVLQLVLDPNSDHDSLSNSASSNLLSSLSRRCSSPPCDNVSSSVLSNVLNNQLSCCVRPVVVVCCVPSVGRRSSSSCSRRNVSSVNSLLVNLVRQLPDDCVRQPVVCCRRPVCCVVVVDHSNVSSVSSVVSNVSSSVSSNVSSNVSSVVSPDSNSNTNHSNCGSHPVSPDDDDDDPPDCVVVVVVVVVVVVVVVVD/DQDDDDDDDDDDDDPPDDDDDDDDPPDDPDDPPDPPDDDDDDDVVVVPPDVVPVPDDDDPPVPPVVPVVVVVVPDPPPVVVVVVVCVVVLVVLQDCPCVVVVLLVVLVVVLVVCCVVAADADQLGDPVSVVVDPDDPVPRCCVQFVVLLVLLVCLQQQQLQLLLLQFAFQNCVSNVLSVVLLVSQLSLLLVLLQVLPAQDPRHGHDDSLSSLSSSLLSLLLSLLCLQCPLFFHSLLSNLSSNLSSNLLSVLVSCQCPVLVAFFQLCLQSRQQLSNQLSQLLQLLVFAPVLVLVVVRLGGDPVSLVSSLSSLVSLLVSLLSSLLNPADPDPLSVQLSLLLNLLLVLLQVLLLVLQLVLDPNSDHDSLSNSASSNLLSSLSRRCSSPPCDSVSSSVLSNVLNNQLSCCVRPVVVVCCVPSVGRRSSSSCSRRNVSSVNSLLVNLVRQLPDDCVRQPVVCCRRPVCCVVVVDHSNVSSVSSVVSNVSSSVSSNVSSNVSSVVSPDSNSNTNHSNCGSHPVSPDDDPDPPPPCVVVVVVVVVVVVVVVVD

Radius of gyration: 37.95 Å; Cα contacts (8 Å, |Δi|>4): 1840; chains: 2; bounding box: 123×138×124 Å

Secondary structure (DSSP, 8-state):
-------------------------------------------S-TTSGGGGGGG---SSTTTGGGHHHHHTTSSS--SHHHHHHHHHHHHHHT--TTHHHHHHHHHHHHHHHHHHHHEEE-TTT-HHHHHTS---GGGSHHHHHHHHHHHHHHIIIIIHHHHTTTSTT-HHHHHHHHHHHHHHHHHHHHHHHHHHH-EETTEEEESHHHHHHHHHHHHHHHHHHHHHTTSS-HHHHHHHHHHHHHHHHHHHHIIIIIS----TT-IIIIIIHHHHHHHHHHHHT--TTGGGGGGGSS--HHHHHHHHHHHHHHHHHHHHHHHTTSPTTHHHHHHHHHHHHHHHHHHHHHHHHHHHHSTTSPBPHHHHHHGGGHHHHHTTTGGGS--HHHHHHHHHHHHHHHHHHIIIIIHHHHHHHH----TT-HIIIIIHHHHHHHHHHHHHHHT--HHHHGGGHHHH-HHHHHTSS-HHHHHHHHHHHHHHHHHHHHHHHHHHHHHHTSGGG-PPPGGGTT-GGGTS--------HHHHHHHHHHHHHHHHH-/------------------------TT-TTSS-SS--------SSSTTSSHHHHTT-S--GGGSGGGHHHHHTTSSTTHHHHHHHHHHHHHHHHT--TTHHHHHHHHHHHHHHHHHHHHEEE-TTT-HHHHHTS---GGGSHHHHHHHHHHHHHHIIIIIHHHHTTTSTT-HHHHHHHHHHHHHHHHHHHHHHHHHHH-EETTEEEESHHHHHHHHHHHHHHHHHHHHTTTSS-HHHHHHHHHHHHHHHHHHHHIIIIIS----TT-IIIIIIHHHHHHHHHHHHT--TTGGGGGGGSS--HHHHHHHHHHHHHHHHHHHHHHHTTSPTTHHHHHHHHHHHHHHHHHHHHHHHHHHHHSTTS---HHHHHHHTTHHHHHTTTGGGS--HHHHHHHHHHHHHHHHHHIIIIIHHHHHHHH----TT-HIIIIIHHHHHHHHHHHHHHHT--HHHHGGGHHHH-HHHHHTSS-HHHHHHHHHHHHHHHHHHHHHHHHHHHHHHTSGGG-PPPGGGTT-GGGTB--------HHHHHHHHHHHHHHHH--

InterPro domains:
  IPR002229 Blood group Rhesus C/E/D polypeptide [PR00342] (99-117)
  IPR002229 Blood group Rhesus C/E/D polypeptide [PR00342] (146-163)
  IPR002229 Blood group Rhesus C/E/D polypeptide [PR00342] (175-192)
  IPR002229 Blood group Rhesus C/E/D polypeptide [PR00342] (213-229)
  IPR002229 Blood group Rhesus C/E/D polypeptide [PR00342] (236-259)
  IPR002229 Blood group Rhesus C/E/D polypeptide [PR00342] (270-285)
  IPR002229 Blood group Rhesus C/E/D polypeptide [PR00342] (305-323)
  IPR002229 Blood group Rhesus C/E/D polypeptide [PR00342] (335-357)
  IPR002229 Blood group Rhesus C/E/D polypeptide [PR00342] (370-383)
  IPR002229 Blood group Rhesus C/E/D polypeptide [PR00342] (393-411)
  IPR002229 Blood group Rhesus C/E/D polypeptide [PR00342] (431-447)
  IPR024041 Ammonium transporter AmtB-like domain [PF00909] (138-504)
  IPR029020 Ammonium/urea transporter [G3DSA:1.10.3430.10] (87-527)